Protein AF-A0A9P7C969-F1 (afdb_monomer)

Radius of gyration: 54.64 Å; Cα contacts (8 Å, |Δi|>4): 592; chains: 1; bounding box: 110×93×182 Å

Foldseek 3Di:
DDDPVVVVVVPPQDPVRVVVVVVVVVVVVPDDDDPVPDDDDDDDDDDDDDDDDDDDDPPPPPDDDDDDDDDDDDPVVVVVVVVVVVVVVVCVVVVVVVVVVVVVVVVVVVVVVVVVVVVVVVVVVVVVVVVVVVVCVVPPDDPVVVVVVVVVVVVVVVVVVVCVLVVCLVVLCCQLVDPDPPSVPPPVLVVSLVSLVVSLVVLVVPVVDPCSVVSNVSSVVSNLSSLVSLLVVLLVVLVVLLVVLVVVVVPPPDDLVRSVVSLLVSLLVCLQVQQVSLVSLVVCCVPDVSSVVSNVSSVCSNLVSCCVSVLVSLLVVLVPDPDDLLVSLVVNVVVLVVVLVSVVVSVVSRYVPPCVVVSVVSSVVSCVSVVVSSVVVLVVDDDPVSVVSNVVVVVVVVVVVVVVPPVCVVVVVQPPQPPPPDPVQVVLVVVLVVLLVVLQLLLQLLLLLLVDFLVVLVCCLPPNDPLSVLLSVLSNVLCLLVQLLNQLSVVSNVVSLVVNLVSQCSYDHPDPVSVVVSVVSCCPRNHDPSNVVSNVVSSPSSSVCSVVSVVSSVVCVVPSVVVSVVVCVVVNRPDTDDADLVNVLVVLVVLLVVPDDPDGDDVQVSLLSSLVSCLQVDFPLVLLPPDDDAAEDEQQDQQAPVNLVVCVVVVDFKHWYFHPDDQAGEPVRTPAIDGSVPDDPVVNGDHGNNPDDGDDEAEEERGDGSVVVVVVVVVVPDDKHKYWYFYDPVRLVVVVVVVVVLVVVCVDPVVVVCVVVVHDDPSPVPPPPDDDDDPPDRPHSHRTSDMDIPVSSVCSSRDDD

Mean predicted aligned error: 23.14 Å

Structure (mmCIF, N/CA/C/O backbone):
data_AF-A0A9P7C969-F1
#
_entry.id   AF-A0A9P7C969-F1
#
loop_
_atom_site.group_PDB
_atom_site.id
_atom_site.type_symbol
_atom_site.label_atom_id
_atom_site.label_alt_id
_atom_site.label_comp_id
_atom_site.label_asym_id
_atom_site.label_entity_id
_atom_site.label_seq_id
_atom_site.pdbx_PDB_ins_code
_atom_site.Cartn_x
_atom_site.Cartn_y
_atom_site.Cartn_z
_atom_site.occupancy
_atom_site.B_iso_or_equiv
_atom_site.auth_seq_id
_atom_site.auth_comp_id
_atom_site.auth_asym_id
_atom_site.auth_atom_id
_atom_site.pdbx_PDB_model_num
ATOM 1 N N . MET A 1 1 ? 0.424 39.456 -18.137 1.00 36.12 1 MET A N 1
ATOM 2 C CA . MET A 1 1 ? 0.380 40.571 -19.106 1.00 36.12 1 MET A CA 1
ATOM 3 C C . MET A 1 1 ? 1.419 41.591 -18.677 1.00 36.12 1 MET A C 1
ATOM 5 O O . MET A 1 1 ? 1.227 42.210 -17.641 1.00 36.12 1 MET A O 1
ATOM 9 N N . LEU A 1 2 ? 2.540 41.692 -19.393 1.00 36.59 2 LEU A N 1
ATOM 10 C CA . LEU A 1 2 ? 3.481 42.807 -19.233 1.00 36.59 2 LEU A CA 1
ATOM 11 C C . LEU A 1 2 ? 2.966 43.981 -20.075 1.00 36.59 2 LEU A C 1
ATOM 13 O O . LEU A 1 2 ? 2.559 43.767 -21.216 1.00 36.59 2 LEU A O 1
ATOM 17 N N . SER A 1 3 ? 2.918 45.184 -19.498 1.00 52.22 3 SER A N 1
ATOM 18 C CA . SER A 1 3 ? 2.480 46.397 -20.196 1.00 52.22 3 SER A CA 1
ATOM 19 C C . SER A 1 3 ? 3.520 46.824 -21.234 1.00 52.22 3 SER A C 1
ATOM 21 O O . SER A 1 3 ? 4.723 46.662 -21.018 1.00 52.22 3 SER A O 1
ATOM 23 N N . LEU A 1 4 ? 3.042 47.373 -22.355 1.00 46.53 4 LEU A N 1
ATOM 24 C CA . LEU A 1 4 ? 3.849 47.810 -23.501 1.00 46.53 4 LEU A CA 1
ATOM 25 C C . LEU A 1 4 ? 4.953 48.804 -23.092 1.00 46.53 4 LEU A C 1
ATOM 27 O O . LEU A 1 4 ? 6.074 48.722 -23.579 1.00 46.53 4 LEU A O 1
ATOM 31 N N . GLU A 1 5 ? 4.666 49.653 -22.103 1.00 55.84 5 GLU A N 1
ATOM 32 C CA . GLU A 1 5 ? 5.612 50.628 -21.542 1.00 55.84 5 GLU A CA 1
ATOM 33 C C . GLU A 1 5 ? 6.838 49.956 -20.902 1.00 55.84 5 GLU A C 1
ATOM 35 O O . GLU A 1 5 ? 7.964 50.407 -21.089 1.00 55.84 5 GLU A O 1
ATOM 40 N N . SER A 1 6 ? 6.654 48.811 -20.227 1.00 48.28 6 SER A N 1
ATOM 41 C CA . SER A 1 6 ? 7.769 48.054 -19.625 1.00 48.28 6 SER A CA 1
ATOM 42 C C . SER A 1 6 ? 8.669 47.368 -20.661 1.00 48.28 6 SER A C 1
ATOM 44 O O . SER A 1 6 ? 9.800 46.980 -20.354 1.00 48.28 6 SER A O 1
ATOM 46 N N . TRP A 1 7 ? 8.159 47.192 -21.882 1.00 54.41 7 TRP A N 1
ATOM 47 C CA . TRP A 1 7 ? 8.891 46.612 -23.001 1.00 54.41 7 TRP A CA 1
ATOM 48 C C . TRP A 1 7 ? 9.677 47.685 -23.761 1.00 54.41 7 TRP A C 1
ATOM 50 O O . TRP A 1 7 ? 10.832 47.452 -24.113 1.00 54.41 7 TRP A O 1
ATOM 60 N N . GLU A 1 8 ? 9.112 48.883 -23.928 1.00 49.88 8 GLU A N 1
ATOM 61 C CA . GLU A 1 8 ? 9.795 50.030 -24.545 1.00 49.88 8 GLU A CA 1
ATOM 62 C C . GLU A 1 8 ? 10.955 50.568 -23.689 1.00 49.88 8 GLU A C 1
ATOM 64 O O . GLU A 1 8 ? 12.009 50.910 -24.225 1.00 49.88 8 GLU A O 1
ATOM 69 N N . GLU A 1 9 ? 10.837 50.553 -22.357 1.00 58.47 9 GLU A N 1
ATOM 70 C CA . GLU A 1 9 ? 11.935 50.973 -21.467 1.00 58.47 9 GLU A CA 1
ATOM 71 C C . GLU A 1 9 ? 13.149 50.030 -21.519 1.00 58.47 9 GLU A C 1
ATOM 73 O O . GLU A 1 9 ? 14.293 50.462 -21.381 1.00 58.47 9 GLU A O 1
ATOM 78 N N . LYS A 1 10 ? 12.921 48.730 -21.748 1.00 55.12 10 LYS A N 1
ATOM 79 C CA . LYS A 1 10 ? 13.984 47.708 -21.786 1.00 55.12 10 LYS A CA 1
ATOM 80 C C . LYS A 1 10 ? 14.621 47.516 -23.162 1.00 55.12 10 LYS A C 1
ATOM 82 O O . LYS A 1 10 ? 15.604 46.786 -23.265 1.00 55.12 10 LYS A O 1
ATOM 87 N N . THR A 1 11 ? 14.064 48.125 -24.206 1.00 50.41 11 THR A N 1
ATOM 88 C CA . THR A 1 11 ? 14.495 47.943 -25.603 1.00 50.41 11 THR A CA 1
ATOM 89 C C . THR A 1 11 ? 15.288 49.128 -26.152 1.00 50.41 11 THR A C 1
ATOM 91 O O . THR A 1 11 ? 15.752 49.074 -27.292 1.00 50.41 11 THR A O 1
ATOM 94 N N . GLN A 1 12 ? 15.522 50.178 -25.355 1.00 58.41 12 GLN A N 1
ATOM 95 C CA . GLN A 1 12 ? 16.430 51.249 -25.754 1.00 58.41 12 GLN A CA 1
ATOM 96 C C . GLN A 1 12 ? 17.875 50.736 -25.792 1.00 58.41 12 GLN A C 1
ATOM 98 O O . GLN A 1 12 ? 18.517 50.537 -24.763 1.00 58.41 12 GLN A O 1
ATOM 103 N N . LEU A 1 13 ? 18.373 50.512 -27.012 1.00 59.62 13 LEU A N 1
ATOM 104 C CA . LEU A 1 13 ? 19.760 50.138 -27.292 1.00 59.62 13 LEU A CA 1
ATOM 105 C C . LEU A 1 13 ? 20.712 51.141 -26.632 1.00 59.62 13 LEU A C 1
ATOM 107 O O . LEU A 1 13 ? 20.540 52.357 -26.787 1.00 59.62 13 LEU A O 1
ATOM 111 N N . SER A 1 14 ? 21.714 50.627 -25.915 1.00 67.25 14 SER A N 1
ATOM 112 C CA . SER A 1 14 ? 22.734 51.470 -25.290 1.00 67.25 14 SER A CA 1
ATOM 113 C C . SER A 1 14 ? 23.535 52.216 -26.358 1.00 67.25 14 SER A C 1
ATOM 115 O O . SER A 1 14 ? 23.620 51.772 -27.505 1.00 67.25 14 SER A O 1
ATOM 117 N N . ASP A 1 15 ? 24.151 53.342 -26.004 1.00 66.50 15 ASP A N 1
ATOM 118 C CA . ASP A 1 15 ? 24.900 54.143 -26.980 1.00 66.50 15 ASP A CA 1
ATOM 119 C C . ASP A 1 15 ? 26.040 53.346 -27.633 1.00 66.50 15 ASP A C 1
ATOM 121 O O . ASP A 1 15 ? 26.292 53.501 -28.820 1.00 66.50 15 ASP A O 1
ATOM 125 N N . VAL A 1 16 ? 26.627 52.379 -26.917 1.00 69.31 16 VAL A N 1
ATOM 126 C CA . VAL A 1 16 ? 27.631 51.440 -27.455 1.00 69.31 16 VAL A CA 1
ATOM 127 C C . VAL A 1 16 ? 27.028 50.484 -28.494 1.00 69.31 16 VAL A C 1
ATOM 129 O O . VAL A 1 16 ? 27.675 50.140 -29.484 1.00 69.31 16 VAL A O 1
ATOM 132 N N . GLN A 1 17 ? 25.777 50.062 -28.300 1.00 65.62 17 GLN A N 1
ATOM 133 C CA . GLN A 1 17 ? 25.055 49.206 -29.246 1.00 65.62 17 GLN A CA 1
ATOM 134 C C . GLN A 1 17 ? 24.602 49.982 -30.486 1.00 65.62 17 GLN A C 1
ATOM 136 O O . GLN A 1 17 ? 24.635 49.456 -31.594 1.00 65.62 17 GLN A O 1
ATOM 141 N N . LYS A 1 18 ? 24.231 51.255 -30.328 1.00 71.31 18 LYS A N 1
ATOM 142 C CA . LYS A 1 18 ? 23.956 52.143 -31.467 1.00 71.31 18 LYS A CA 1
ATOM 143 C C . LYS A 1 18 ? 25.227 52.444 -32.258 1.00 71.31 18 LYS A C 1
ATOM 145 O O . LYS A 1 18 ? 25.177 52.421 -33.483 1.00 71.31 18 LYS A O 1
ATOM 150 N N . GLN A 1 19 ? 26.353 52.652 -31.571 1.00 65.12 19 GLN A N 1
ATOM 151 C CA . GLN A 1 19 ? 27.663 52.848 -32.195 1.00 65.12 19 GLN A CA 1
ATOM 152 C C . GLN A 1 19 ? 28.057 51.629 -33.036 1.00 65.12 19 GLN A C 1
ATOM 154 O O . GLN A 1 19 ? 28.371 51.774 -34.205 1.00 65.12 19 GLN A O 1
ATOM 159 N N . THR A 1 20 ? 27.920 50.419 -32.489 1.00 67.50 20 THR A N 1
ATOM 160 C CA . THR A 1 20 ? 28.257 49.176 -33.207 1.00 67.50 20 THR A CA 1
ATOM 161 C C . THR A 1 20 ? 27.339 48.889 -34.393 1.00 67.50 20 THR A C 1
ATOM 163 O O . THR A 1 20 ? 27.793 48.327 -35.385 1.00 67.50 20 THR A O 1
ATOM 166 N N . VAL A 1 21 ? 26.068 49.297 -34.336 1.00 68.50 21 VAL A N 1
ATOM 167 C CA . VAL A 1 21 ? 25.176 49.254 -35.508 1.00 68.50 21 VAL A CA 1
ATOM 168 C C . VAL A 1 21 ? 25.632 50.251 -36.576 1.00 68.50 21 VAL A C 1
ATOM 170 O O . VAL A 1 21 ? 25.607 49.916 -37.757 1.00 68.50 21 VAL A O 1
ATOM 173 N N . HIS A 1 22 ? 26.098 51.434 -36.175 1.00 70.12 22 HIS A N 1
ATOM 174 C CA . HIS A 1 22 ? 26.647 52.432 -37.093 1.00 70.12 22 HIS A CA 1
ATOM 175 C C . HIS A 1 22 ? 27.972 51.966 -37.723 1.00 70.12 22 HIS A C 1
ATOM 177 O O . HIS A 1 22 ? 28.145 52.105 -38.931 1.00 70.12 22 HIS A O 1
ATOM 183 N N . ASP A 1 23 ? 28.844 51.330 -36.938 1.00 71.12 23 ASP A N 1
ATOM 184 C CA . ASP A 1 23 ? 30.117 50.755 -37.392 1.00 71.12 23 ASP A CA 1
ATOM 185 C C . ASP A 1 23 ? 29.885 49.570 -38.349 1.00 71.12 23 ASP A C 1
ATOM 187 O O . ASP A 1 23 ? 30.586 49.414 -39.348 1.00 71.12 23 ASP A O 1
ATOM 191 N N . LEU A 1 24 ? 28.861 48.745 -38.092 1.00 56.19 24 LEU A N 1
ATOM 192 C CA . LEU A 1 24 ? 28.433 47.678 -39.005 1.00 56.19 24 LEU A CA 1
ATOM 193 C C . LEU A 1 24 ? 27.833 48.236 -40.296 1.00 56.19 24 LEU A C 1
ATOM 195 O O . LEU A 1 24 ? 28.073 47.689 -41.369 1.00 56.19 24 LEU A O 1
ATOM 199 N N . GLN A 1 25 ? 27.067 49.322 -40.210 1.00 63.69 25 GLN A N 1
ATOM 200 C CA . GLN A 1 25 ? 26.484 49.979 -41.376 1.00 63.69 25 GLN A CA 1
ATOM 201 C C . GLN A 1 25 ? 27.563 50.625 -42.259 1.00 63.69 25 GLN A C 1
ATOM 203 O O . GLN A 1 25 ? 27.467 50.551 -43.484 1.00 63.69 25 GLN A O 1
ATOM 208 N N . GLU A 1 26 ? 28.606 51.195 -41.653 1.00 65.12 26 GLU A N 1
ATOM 209 C CA . GLU A 1 26 ? 29.778 51.736 -42.348 1.00 65.12 26 GLU A CA 1
ATOM 210 C C . GLU A 1 26 ? 30.622 50.611 -42.976 1.00 65.12 26 GLU A C 1
ATOM 212 O O . GLU A 1 26 ? 30.954 50.677 -44.158 1.00 65.12 26 GLU A O 1
ATOM 217 N N . ALA A 1 27 ? 30.839 49.501 -42.260 1.00 58.94 27 ALA A N 1
ATOM 218 C CA . ALA A 1 27 ? 31.535 48.325 -42.790 1.00 58.94 27 ALA A CA 1
ATOM 219 C C . ALA A 1 27 ? 30.779 47.627 -43.939 1.00 58.94 27 ALA A C 1
ATOM 221 O O . ALA A 1 27 ? 31.400 47.068 -44.845 1.00 58.94 27 ALA A O 1
ATOM 222 N N . CYS A 1 28 ? 29.443 47.662 -43.937 1.00 48.22 28 CYS A N 1
ATOM 223 C CA . CYS A 1 28 ? 28.626 47.124 -45.027 1.00 48.22 28 CYS A CA 1
ATOM 224 C C . CYS A 1 28 ? 28.611 48.017 -46.277 1.00 48.22 28 CYS A C 1
ATOM 226 O O . CYS A 1 28 ? 28.332 47.512 -47.365 1.00 48.22 28 CYS A O 1
ATOM 228 N N . MET A 1 29 ? 28.911 49.314 -46.149 1.00 52.62 29 MET A N 1
ATOM 229 C CA . MET A 1 29 ? 29.023 50.230 -47.292 1.00 52.62 29 MET A CA 1
ATOM 230 C C . MET A 1 29 ? 30.332 50.043 -48.078 1.00 52.62 29 MET A C 1
ATOM 232 O O . MET A 1 29 ? 30.381 50.410 -49.250 1.00 52.62 29 MET A O 1
ATOM 236 N N . ASP A 1 30 ? 31.351 49.426 -47.469 1.00 52.41 30 ASP A N 1
ATOM 237 C CA . ASP A 1 30 ? 32.706 49.283 -48.021 1.00 52.41 30 ASP A CA 1
ATOM 238 C C . ASP A 1 30 ? 33.035 47.885 -48.587 1.00 52.41 30 ASP A C 1
ATOM 240 O O . ASP A 1 30 ? 34.200 47.581 -48.851 1.00 52.41 30 ASP A O 1
ATOM 244 N N . LEU A 1 31 ? 32.049 47.010 -48.838 1.00 48.97 31 LEU A N 1
ATOM 245 C CA . LEU A 1 31 ? 32.339 45.755 -49.547 1.00 48.97 31 LEU A CA 1
ATOM 246 C C . LEU A 1 31 ? 32.585 46.008 -51.051 1.00 48.97 31 LEU A C 1
ATOM 248 O O . LEU A 1 31 ? 31.659 46.410 -51.762 1.00 48.97 31 LEU A O 1
ATOM 252 N N . PRO A 1 32 ? 33.778 45.696 -51.597 1.00 51.59 32 PRO A N 1
ATOM 253 C CA . PRO A 1 32 ? 33.973 45.680 -53.037 1.00 51.59 32 PRO A CA 1
ATOM 254 C C . PRO A 1 32 ? 33.243 44.470 -53.634 1.00 51.59 32 PRO A C 1
ATOM 256 O O . PRO A 1 32 ? 33.369 43.340 -53.157 1.00 51.59 32 PRO A O 1
ATOM 259 N N . LEU A 1 33 ? 32.477 44.705 -54.701 1.00 47.31 33 LEU A N 1
ATOM 260 C CA . LEU A 1 33 ? 31.826 43.647 -55.475 1.00 47.31 33 LEU A CA 1
ATOM 261 C C . LEU A 1 33 ? 32.861 42.636 -56.019 1.00 47.31 33 LEU A C 1
ATOM 263 O O . LEU A 1 33 ? 33.987 43.029 -56.343 1.00 47.31 33 LEU A O 1
ATOM 267 N N . PRO A 1 34 ? 32.490 41.349 -56.182 1.00 41.59 34 PRO A N 1
ATOM 268 C CA . PRO A 1 34 ? 33.364 40.328 -56.752 1.00 41.59 34 PRO A CA 1
ATOM 269 C C . PRO A 1 34 ? 33.887 40.727 -58.138 1.00 41.59 34 PRO A C 1
ATOM 271 O O . PRO A 1 34 ? 33.154 41.243 -58.984 1.00 41.59 34 PRO A O 1
ATOM 274 N N . SER A 1 35 ? 35.158 40.432 -58.401 1.00 43.03 35 SER A N 1
ATOM 275 C CA . SER A 1 35 ? 35.906 40.822 -59.605 1.00 43.03 35 SER A CA 1
ATOM 276 C C . SER A 1 35 ? 35.397 40.230 -60.932 1.00 43.03 35 SER A C 1
ATOM 278 O O . SER A 1 35 ? 35.944 40.551 -61.985 1.00 43.03 35 SER A O 1
ATOM 280 N N . SER A 1 36 ? 34.330 39.424 -60.927 1.00 41.00 36 SER A N 1
ATOM 281 C CA . SER A 1 36 ? 33.650 38.938 -62.136 1.00 41.00 36 SER A CA 1
ATOM 282 C C . SER A 1 36 ? 32.649 39.935 -62.736 1.00 41.00 36 SER A C 1
ATOM 284 O O . SER A 1 36 ? 32.161 39.706 -63.839 1.00 41.00 36 SER A O 1
ATOM 286 N N . TRP A 1 37 ? 32.360 41.055 -62.060 1.00 39.19 37 TRP A N 1
ATOM 287 C CA . TRP A 1 37 ? 31.350 42.032 -62.499 1.00 39.19 37 TRP A CA 1
ATOM 288 C C . TRP A 1 37 ? 31.899 43.194 -63.359 1.00 39.19 37 TRP A C 1
ATOM 290 O O . TRP A 1 37 ? 31.162 44.118 -63.700 1.00 39.19 37 TRP A O 1
ATOM 300 N N . TYR A 1 38 ? 33.189 43.176 -63.723 1.00 46.34 38 TYR A N 1
ATOM 301 C CA . TYR A 1 38 ? 33.876 44.295 -64.394 1.00 46.34 38 TYR A CA 1
ATOM 302 C C . TYR A 1 38 ? 34.430 43.968 -65.796 1.00 46.34 38 TYR A C 1
ATOM 304 O O . TYR A 1 38 ? 35.603 44.191 -66.054 1.00 46.34 38 TYR A O 1
ATOM 312 N N . VAL A 1 39 ? 33.591 43.505 -66.732 1.00 35.41 39 VAL A N 1
ATOM 313 C CA . VAL A 1 39 ? 33.797 43.573 -68.206 1.00 35.41 39 VAL A CA 1
ATOM 314 C C . VAL A 1 39 ? 32.396 43.408 -68.841 1.00 35.41 39 VAL A C 1
ATOM 316 O O . VAL A 1 39 ? 31.754 42.412 -68.560 1.00 35.41 39 VAL A O 1
ATOM 319 N N . ASN A 1 40 ? 31.765 44.257 -69.660 1.00 34.00 40 ASN A N 1
ATOM 320 C CA . ASN A 1 40 ? 32.095 45.464 -70.411 1.00 34.00 40 ASN A CA 1
ATOM 321 C C . ASN A 1 40 ? 30.812 46.317 -70.565 1.00 34.00 40 ASN A C 1
ATOM 323 O O . ASN A 1 40 ? 29.701 45.798 -70.651 1.00 34.00 40 ASN A O 1
ATOM 327 N N . LYS A 1 41 ? 30.999 47.637 -70.655 1.00 33.41 41 LYS A N 1
ATOM 328 C CA . LYS A 1 41 ? 29.995 48.673 -70.948 1.00 33.41 41 LYS A CA 1
ATOM 329 C C . LYS A 1 41 ? 29.069 48.313 -72.122 1.00 33.41 41 LYS A C 1
ATOM 331 O O . LYS A 1 41 ? 29.542 48.183 -73.248 1.00 33.41 41 LYS A O 1
ATOM 336 N N . TRP A 1 42 ? 27.755 48.325 -71.892 1.00 30.19 42 TRP A N 1
ATOM 337 C CA . TRP A 1 42 ? 26.783 48.597 -72.953 1.00 30.19 42 TRP A CA 1
ATOM 338 C C . TRP A 1 42 ? 26.760 50.106 -73.205 1.00 30.19 42 TRP A C 1
ATOM 340 O O . TRP A 1 42 ? 26.411 50.906 -72.336 1.00 30.19 42 TRP A O 1
ATOM 350 N N . THR A 1 43 ? 27.183 50.501 -74.399 1.00 29.88 43 THR A N 1
ATOM 351 C CA . THR A 1 43 ? 26.967 51.834 -74.949 1.00 29.88 43 THR A CA 1
ATOM 352 C C . THR A 1 43 ? 25.474 52.036 -75.189 1.00 29.88 43 THR A C 1
ATOM 354 O O . THR A 1 43 ? 24.850 51.307 -75.955 1.00 29.88 43 THR A O 1
ATOM 357 N N . HIS A 1 44 ? 24.892 53.044 -74.541 1.00 30.30 44 HIS A N 1
ATOM 358 C CA . HIS A 1 44 ? 23.543 53.503 -74.844 1.00 30.30 44 HIS A CA 1
ATOM 359 C C . HIS A 1 44 ? 23.438 53.950 -76.310 1.00 30.30 44 HIS A C 1
ATOM 361 O O . HIS A 1 44 ? 24.202 54.790 -76.783 1.00 30.30 44 HIS A O 1
ATOM 367 N N . SER A 1 45 ? 22.429 53.446 -77.011 1.00 28.83 45 SER A N 1
ATOM 368 C CA . SER A 1 45 ? 21.727 54.180 -78.064 1.00 28.83 45 SER A CA 1
ATOM 369 C C . SER A 1 45 ? 20.233 53.893 -77.889 1.00 28.83 45 SER A C 1
ATOM 371 O O . SER A 1 45 ? 19.861 52.726 -77.766 1.00 28.83 45 SER A O 1
ATOM 373 N N . PRO A 1 46 ? 19.372 54.919 -77.780 1.00 37.16 46 PRO A N 1
ATOM 374 C CA . PRO A 1 46 ? 17.966 54.731 -77.458 1.00 37.16 46 PRO A CA 1
ATOM 375 C C . PRO A 1 46 ? 17.205 54.309 -78.716 1.00 37.16 46 PRO A C 1
ATOM 377 O O . PRO A 1 46 ? 17.237 55.015 -79.722 1.00 37.16 46 PRO A O 1
ATOM 380 N N . ILE A 1 47 ? 16.480 53.191 -78.666 1.00 29.73 47 ILE A N 1
ATOM 381 C CA . ILE A 1 47 ? 15.473 52.881 -79.684 1.00 29.73 47 ILE A CA 1
ATOM 382 C C . ILE A 1 47 ? 14.100 53.158 -79.081 1.00 29.73 47 ILE A C 1
ATOM 384 O O . ILE A 1 47 ? 13.614 52.450 -78.203 1.00 29.73 47 ILE A O 1
ATOM 388 N N . HIS A 1 48 ? 13.507 54.242 -79.570 1.00 32.03 48 HIS A N 1
ATOM 389 C CA . HIS A 1 48 ? 12.110 54.601 -79.398 1.00 32.03 48 HIS A CA 1
ATOM 390 C C . HIS A 1 48 ? 11.182 53.485 -79.900 1.00 32.03 48 HIS A C 1
ATOM 392 O O . HIS A 1 48 ? 11.303 53.027 -81.035 1.00 32.03 48 HIS A O 1
ATOM 398 N N . THR A 1 49 ? 10.182 53.128 -79.098 1.00 30.16 49 THR A N 1
ATOM 399 C CA . THR A 1 49 ? 8.960 52.458 -79.556 1.00 30.16 49 THR A CA 1
ATOM 400 C C . THR A 1 49 ? 7.938 53.514 -80.014 1.00 30.16 49 THR A C 1
ATOM 402 O O . THR A 1 49 ? 7.646 54.439 -79.253 1.00 30.16 49 THR A O 1
ATOM 405 N N . PRO A 1 50 ? 7.369 53.438 -81.235 1.00 31.09 50 PRO A N 1
ATOM 406 C CA . PRO A 1 50 ? 6.196 54.233 -81.592 1.00 31.09 50 PRO A CA 1
ATOM 407 C C . PRO A 1 50 ? 4.898 53.549 -81.103 1.00 31.09 50 PRO A C 1
ATOM 409 O O . PRO A 1 50 ? 4.868 52.327 -80.939 1.00 31.09 50 PRO A O 1
ATOM 412 N N . PRO A 1 51 ? 3.817 54.312 -80.846 1.00 34.56 51 PRO A N 1
ATOM 413 C CA . PRO A 1 51 ? 2.635 53.821 -80.141 1.00 34.56 51 PRO A CA 1
ATOM 414 C C . PRO A 1 51 ? 1.658 53.069 -81.057 1.00 34.56 51 PRO A C 1
ATOM 416 O O . PRO A 1 51 ? 1.474 53.425 -82.222 1.00 34.56 51 PRO A O 1
ATOM 419 N N . LEU A 1 52 ? 0.944 52.088 -80.493 1.00 32.72 52 LEU A N 1
ATOM 420 C CA . LEU A 1 52 ? -0.243 51.490 -81.111 1.00 32.72 52 LEU A CA 1
ATOM 421 C C . LEU A 1 52 ? -1.345 52.549 -81.301 1.00 32.72 52 LEU A C 1
ATOM 423 O O . LEU A 1 52 ? -1.837 53.125 -80.328 1.00 32.72 52 LEU A O 1
ATOM 427 N N . LYS A 1 53 ? -1.819 52.724 -82.541 1.00 32.56 53 LYS A N 1
ATOM 428 C CA . LYS A 1 53 ? -3.136 53.310 -82.835 1.00 32.56 53 LYS A CA 1
ATOM 429 C C . LYS A 1 53 ? -4.055 52.270 -83.488 1.00 32.56 53 LYS A C 1
ATOM 431 O O . LYS A 1 53 ? -3.810 51.806 -84.590 1.00 32.56 53 LYS A O 1
ATOM 436 N N . ARG A 1 54 ? -5.092 51.944 -82.713 1.00 38.75 54 ARG A N 1
ATOM 437 C CA . ARG A 1 54 ? -6.461 51.471 -82.993 1.00 38.75 54 ARG A CA 1
ATOM 438 C C . ARG A 1 54 ? -6.910 51.078 -84.419 1.00 38.75 54 ARG A C 1
ATOM 440 O O . ARG A 1 54 ? -6.817 51.868 -85.346 1.00 38.75 54 ARG A O 1
ATOM 447 N N . ASN A 1 55 ? -7.708 49.998 -84.393 1.00 36.12 55 ASN A N 1
ATOM 448 C CA . ASN A 1 55 ? -8.935 49.698 -85.153 1.00 36.12 55 ASN A CA 1
ATOM 449 C C . ASN A 1 55 ? -8.814 49.312 -86.637 1.00 36.12 55 ASN A C 1
ATOM 451 O O . ASN A 1 55 ? -8.886 50.184 -87.491 1.00 36.12 55 ASN A O 1
ATOM 455 N N . LEU A 1 56 ? -8.885 48.010 -86.936 1.00 33.25 56 LEU A N 1
ATOM 456 C CA . LEU A 1 56 ? -9.662 47.522 -88.083 1.00 33.25 56 LEU A CA 1
ATOM 457 C C . LEU A 1 56 ? -10.385 46.216 -87.713 1.00 33.25 56 LEU A C 1
ATOM 459 O O . LEU A 1 56 ? -9.831 45.350 -87.040 1.00 33.25 56 LEU A O 1
ATOM 463 N N . SER A 1 57 ? -11.662 46.155 -88.090 1.00 34.97 57 SER A N 1
ATOM 464 C CA . SER A 1 57 ? -12.614 45.079 -87.809 1.00 34.97 57 SER A CA 1
ATOM 465 C C . SER A 1 57 ? -12.311 43.840 -88.654 1.00 34.97 57 SER A C 1
ATOM 467 O O . SER A 1 57 ? -11.977 43.947 -89.829 1.00 34.97 57 SER A O 1
ATOM 469 N N . THR A 1 58 ? -12.502 42.658 -88.074 1.00 40.06 58 THR A N 1
ATOM 470 C CA . THR A 1 58 ? -12.360 41.332 -88.702 1.00 40.06 58 THR A CA 1
ATOM 471 C C . THR A 1 58 ? -13.415 41.017 -89.775 1.00 40.06 58 THR A C 1
ATOM 473 O O . THR A 1 58 ? -13.402 39.924 -90.334 1.00 40.06 58 THR A O 1
ATOM 476 N N . ALA A 1 59 ? -14.315 41.954 -90.088 1.00 39.09 59 ALA A N 1
ATOM 477 C CA . ALA A 1 59 ? -15.404 41.764 -91.048 1.00 39.09 59 ALA A CA 1
ATOM 478 C C . ALA A 1 59 ? -15.044 42.095 -92.513 1.00 39.09 59 ALA A C 1
ATOM 480 O O . ALA A 1 59 ? -15.738 41.621 -93.407 1.00 39.09 59 ALA A O 1
ATOM 481 N N . ASP A 1 60 ? -13.956 42.830 -92.781 1.00 38.25 60 ASP A N 1
ATOM 482 C CA . ASP A 1 60 ? -13.619 43.278 -94.148 1.00 38.25 60 ASP A CA 1
ATOM 483 C C . ASP A 1 60 ? -12.701 42.308 -94.925 1.00 38.25 60 ASP A C 1
ATOM 485 O O . ASP A 1 60 ? -12.515 42.459 -96.129 1.00 38.25 60 ASP A O 1
ATOM 489 N N . LEU A 1 61 ? -12.151 41.273 -94.274 1.00 41.69 61 LEU A N 1
ATOM 490 C CA . LEU A 1 61 ? -11.192 40.333 -94.889 1.00 41.69 61 LEU A CA 1
ATOM 491 C C . LEU A 1 61 ? -11.827 39.038 -95.435 1.00 41.69 61 LEU A C 1
ATOM 493 O O . LEU A 1 61 ? -11.125 38.187 -95.976 1.00 41.69 61 LEU A O 1
ATOM 497 N N . LEU A 1 62 ? -13.150 38.878 -95.316 1.00 40.19 62 LEU A N 1
ATOM 498 C CA . LEU A 1 62 ? -13.912 37.738 -95.846 1.00 40.19 62 LEU A CA 1
ATOM 499 C C . LEU A 1 62 ? -14.762 38.168 -97.051 1.00 40.19 62 LEU A C 1
ATOM 501 O O . LEU A 1 62 ? -15.984 38.057 -97.048 1.00 40.19 62 LEU A O 1
ATOM 505 N N . SER A 1 63 ? -14.108 38.648 -98.105 1.00 34.16 63 SER A N 1
ATOM 506 C CA . SER A 1 63 ? -14.704 38.701 -99.442 1.00 34.16 63 SER A CA 1
ATOM 507 C C . SER A 1 63 ? -13.757 38.027 -100.433 1.00 34.16 63 SER A C 1
ATOM 509 O O . SER A 1 63 ? -12.787 38.597 -100.913 1.00 34.16 63 SER A O 1
ATOM 511 N N . SER A 1 64 ? -14.023 36.747 -100.692 1.00 35.25 64 SER A N 1
ATOM 512 C CA . SER A 1 64 ? -13.451 36.026 -101.829 1.00 35.25 64 SER A CA 1
ATOM 513 C C . SER A 1 64 ? -14.023 36.623 -103.117 1.00 35.25 64 SER A C 1
ATOM 515 O O . SER A 1 64 ? -15.251 36.677 -103.243 1.00 35.25 64 SER A O 1
ATOM 517 N N . PRO A 1 65 ? -13.203 36.999 -104.113 1.00 36.06 65 PRO A N 1
ATOM 518 C CA . PRO A 1 65 ? -13.678 37.027 -105.481 1.00 36.06 65 PRO A CA 1
ATOM 519 C C . PRO A 1 65 ? -13.828 35.571 -105.926 1.00 36.06 65 PRO A C 1
ATOM 521 O O . PRO A 1 65 ? -12.873 34.792 -105.930 1.00 36.06 65 PRO A O 1
ATOM 524 N N . GLN A 1 66 ? -15.059 35.181 -106.241 1.00 34.72 66 GLN A N 1
ATOM 525 C CA . GLN A 1 66 ? -15.342 33.940 -106.952 1.00 34.72 66 GLN A CA 1
ATOM 526 C C . GLN A 1 66 ? -14.612 33.937 -108.307 1.00 34.72 66 GLN A C 1
ATOM 528 O O . GLN A 1 66 ? -14.502 34.991 -108.934 1.00 34.72 66 GLN A O 1
ATOM 533 N N . PRO A 1 67 ? -14.173 32.770 -108.812 1.00 37.56 67 PRO A N 1
ATOM 534 C CA . PRO A 1 67 ? -13.581 32.679 -110.137 1.00 37.56 67 PRO A CA 1
ATOM 535 C C . PRO A 1 67 ? -14.678 32.891 -111.184 1.00 37.56 67 PRO A C 1
ATOM 537 O O . PRO A 1 67 ? -15.539 32.027 -111.381 1.00 37.56 67 PRO A O 1
ATOM 540 N N . THR A 1 68 ? -14.664 34.026 -111.878 1.00 39.53 68 THR A N 1
ATOM 541 C CA . THR A 1 68 ? -15.443 34.169 -113.108 1.00 39.53 68 THR A CA 1
ATOM 542 C C . THR A 1 68 ? -14.771 33.323 -114.182 1.00 39.53 68 THR A C 1
ATOM 544 O O . THR A 1 68 ? -13.721 33.671 -114.716 1.00 39.53 68 THR A O 1
ATOM 547 N N . LYS A 1 69 ? -15.382 32.162 -114.447 1.00 50.84 69 LYS A N 1
ATOM 548 C CA . LYS A 1 69 ? -15.322 31.473 -115.737 1.00 50.84 69 LYS A CA 1
ATOM 549 C C . LYS A 1 69 ? -15.472 32.521 -116.835 1.00 50.84 69 LYS A C 1
ATOM 551 O O . LYS A 1 69 ? -16.503 33.169 -116.828 1.00 50.84 69 LYS A O 1
ATOM 556 N N . ASP A 1 70 ? -14.491 32.646 -117.719 1.00 41.50 70 ASP A N 1
ATOM 557 C CA . ASP A 1 70 ? -14.683 32.912 -119.147 1.00 41.50 70 ASP A CA 1
ATOM 558 C C . ASP A 1 70 ? -13.348 32.655 -119.865 1.00 41.50 70 ASP A C 1
ATOM 560 O O . ASP A 1 70 ? -12.275 33.056 -119.417 1.00 41.50 70 ASP A O 1
ATOM 564 N N . THR A 1 71 ? -13.400 31.865 -120.933 1.00 43.00 71 THR A N 1
ATOM 565 C CA . THR A 1 71 ? -12.249 31.443 -121.737 1.00 43.00 71 THR A CA 1
ATOM 566 C C . THR A 1 71 ? -11.657 32.616 -122.522 1.00 43.00 71 THR A C 1
ATOM 568 O O . THR A 1 71 ? -12.374 33.380 -123.159 1.00 43.00 71 THR A O 1
ATOM 571 N N . ILE A 1 72 ? -10.328 32.739 -122.476 1.00 54.59 72 ILE A N 1
ATOM 572 C CA . ILE A 1 72 ? -9.530 33.767 -123.158 1.00 54.59 72 ILE A CA 1
ATOM 573 C C . ILE A 1 72 ? -9.539 33.500 -124.666 1.00 54.59 72 ILE A C 1
ATOM 575 O O . ILE A 1 72 ? -9.064 32.451 -125.097 1.00 54.59 72 ILE A O 1
ATOM 579 N N . GLU A 1 73 ? -10.003 34.457 -125.473 1.00 54.31 73 GLU A N 1
ATOM 580 C CA . GLU A 1 73 ? -10.000 34.319 -126.943 1.00 54.31 73 GLU A CA 1
ATOM 581 C C . GLU A 1 73 ? -9.361 35.507 -127.692 1.00 54.31 73 GLU A C 1
ATOM 583 O O . GLU A 1 73 ? -9.208 35.457 -128.910 1.00 54.31 73 GLU A O 1
ATOM 588 N N . THR A 1 74 ? -8.880 36.549 -126.996 1.00 61.75 74 THR A N 1
ATOM 589 C CA . THR A 1 74 ? -8.206 37.696 -127.650 1.00 61.75 74 THR A CA 1
ATOM 590 C C . THR A 1 74 ? -6.974 38.186 -126.885 1.00 61.75 74 THR A C 1
ATOM 592 O O . THR A 1 74 ? -6.977 38.235 -125.658 1.00 61.75 74 THR A O 1
ATOM 595 N N . LEU A 1 75 ? -5.923 38.616 -127.596 1.00 62.38 75 LEU A N 1
ATOM 596 C CA . LEU A 1 75 ? -4.661 39.094 -126.997 1.00 62.38 75 LEU A CA 1
ATOM 597 C C . LEU A 1 75 ? -4.872 40.257 -126.005 1.00 62.38 75 LEU A C 1
ATOM 599 O O . LEU A 1 75 ? -4.203 40.322 -124.981 1.00 62.38 75 LEU A O 1
ATOM 603 N N . GLN A 1 76 ? -5.848 41.134 -126.259 1.00 64.50 76 GLN A N 1
ATOM 604 C CA . GLN A 1 76 ? -6.224 42.205 -125.326 1.00 64.50 76 GLN A CA 1
ATOM 605 C C . GLN A 1 76 ? -6.802 41.670 -124.009 1.00 64.50 76 GLN A C 1
ATOM 607 O O . GLN A 1 76 ? -6.385 42.122 -122.953 1.00 64.50 76 GLN A O 1
ATOM 612 N N . SER A 1 77 ? -7.637 40.626 -124.048 1.00 57.94 77 SER A N 1
ATOM 613 C CA . SER A 1 77 ? -8.150 39.991 -122.822 1.00 57.94 77 SER A CA 1
ATOM 614 C C . SER A 1 77 ? -7.061 39.296 -121.990 1.00 57.94 77 SER A C 1
ATOM 616 O O . SER A 1 77 ? -7.187 39.206 -120.773 1.00 57.94 77 SER A O 1
ATOM 618 N N . PHE A 1 78 ? -5.960 38.855 -122.616 1.00 65.94 78 PHE A N 1
ATOM 619 C CA . PHE A 1 78 ? -4.791 38.340 -121.895 1.00 65.94 78 PHE A CA 1
ATOM 620 C C . PHE A 1 78 ? -4.006 39.461 -121.208 1.00 65.94 78 PHE A C 1
ATOM 622 O O . PHE A 1 78 ? -3.591 39.297 -120.065 1.00 65.94 78 PHE A O 1
ATOM 629 N N . HIS A 1 79 ? -3.825 40.604 -121.875 1.00 67.88 79 HIS A N 1
ATOM 630 C CA . HIS A 1 79 ? -3.155 41.757 -121.273 1.00 67.88 79 HIS A CA 1
ATOM 631 C C . HIS A 1 79 ? -3.961 42.363 -120.121 1.00 67.88 79 HIS A C 1
ATOM 633 O O . HIS A 1 79 ? -3.361 42.725 -119.114 1.00 67.88 79 HIS A O 1
ATOM 639 N N . ASP A 1 80 ? -5.291 42.390 -120.214 1.00 67.00 80 ASP A N 1
ATOM 640 C CA . ASP A 1 80 ? -6.148 42.863 -119.122 1.00 67.00 80 ASP A CA 1
ATOM 641 C C . ASP A 1 80 ? -6.122 41.901 -117.918 1.00 67.00 80 ASP A C 1
ATOM 643 O O . ASP A 1 80 ? -6.030 42.343 -116.775 1.00 67.00 80 ASP A O 1
ATOM 647 N N . TRP A 1 81 ? -6.111 40.582 -118.150 1.00 71.50 81 TRP A N 1
ATOM 648 C CA . TRP A 1 81 ? -5.936 39.589 -117.081 1.00 71.50 81 TRP A CA 1
ATOM 649 C C . TRP A 1 81 ? -4.539 39.650 -116.443 1.00 71.50 81 TRP A C 1
ATOM 651 O O . TRP A 1 81 ? -4.411 39.597 -115.221 1.00 71.50 81 TRP A O 1
ATOM 661 N N . PHE A 1 82 ? -3.490 39.803 -117.257 1.00 66.56 82 PHE A N 1
ATOM 662 C CA . PHE A 1 82 ? -2.114 39.923 -116.775 1.00 66.56 82 PHE A CA 1
ATOM 663 C C . PHE A 1 82 ? -1.907 41.211 -115.972 1.00 66.56 82 PHE A C 1
ATOM 665 O O . PHE A 1 82 ? -1.243 41.168 -114.944 1.00 66.56 82 PHE A O 1
ATOM 672 N N . ALA A 1 83 ? -2.530 42.322 -116.376 1.00 66.25 83 ALA A N 1
ATOM 673 C CA . ALA A 1 83 ? -2.489 43.580 -115.634 1.00 66.25 83 ALA A CA 1
ATOM 674 C C . ALA A 1 83 ? -3.166 43.466 -114.257 1.00 66.25 83 ALA A C 1
ATOM 676 O O . ALA A 1 83 ? -2.650 43.999 -113.278 1.00 66.25 83 ALA A O 1
ATOM 677 N N . VAL A 1 84 ? -4.281 42.729 -114.154 1.00 67.06 84 VAL A N 1
ATOM 678 C CA . VAL A 1 84 ? -4.921 42.428 -112.859 1.00 67.06 84 VAL A CA 1
ATOM 679 C C . VAL A 1 84 ? -4.015 41.550 -111.987 1.00 67.06 84 VAL A C 1
ATOM 681 O O . VAL A 1 84 ? -3.901 41.790 -110.788 1.00 67.06 84 VAL A O 1
ATOM 684 N N . LEU A 1 85 ? -3.311 40.583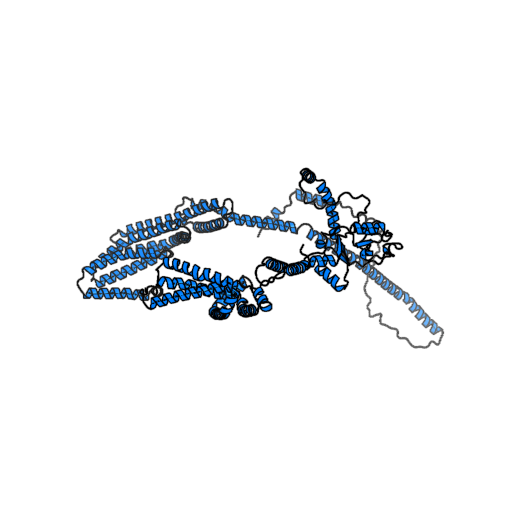 -112.580 1.00 60.25 85 LEU A N 1
ATOM 685 C CA . LEU A 1 85 ? -2.384 39.703 -111.862 1.00 60.25 85 LEU A CA 1
ATOM 686 C C . LEU A 1 85 ? -1.104 40.434 -111.411 1.00 60.25 85 LEU A C 1
ATOM 688 O O . LEU A 1 85 ? -0.616 40.188 -110.310 1.00 60.25 85 LEU A O 1
ATOM 692 N N . GLU A 1 86 ? -0.601 41.384 -112.203 1.00 61.44 86 GLU A N 1
ATOM 693 C CA . GLU A 1 86 ? 0.470 42.314 -111.807 1.00 61.44 86 GLU A CA 1
ATOM 694 C C . GLU A 1 86 ? 0.035 43.182 -110.615 1.00 61.44 86 GLU A C 1
ATOM 696 O O . GLU A 1 86 ? 0.791 43.356 -109.660 1.00 61.44 86 GLU A O 1
ATOM 701 N N . GLN A 1 87 ? -1.221 43.637 -110.609 1.00 60.38 87 GLN A N 1
ATOM 702 C CA . GLN A 1 87 ? -1.787 44.445 -109.527 1.00 60.38 87 GLN A CA 1
ATOM 703 C C . GLN A 1 87 ? -2.042 43.641 -108.233 1.00 60.38 87 GLN A C 1
ATOM 705 O O . GLN A 1 87 ? -1.971 44.198 -107.134 1.00 60.38 87 GLN A O 1
ATOM 710 N N . GLU A 1 88 ? -2.304 42.332 -108.330 1.00 56.34 88 GLU A N 1
ATOM 711 C CA . GLU A 1 88 ? -2.354 41.418 -107.176 1.00 56.34 88 GLU A CA 1
ATOM 712 C C . GLU A 1 88 ? -0.952 41.043 -106.661 1.00 56.34 88 GLU A C 1
ATOM 714 O O . GLU A 1 88 ? -0.762 40.861 -105.455 1.00 56.34 88 GLU A O 1
ATOM 719 N N . MET A 1 89 ? 0.062 40.987 -107.532 1.00 54.12 89 MET A N 1
ATOM 720 C CA . MET A 1 89 ? 1.457 40.765 -107.130 1.00 54.12 89 MET A CA 1
ATOM 721 C C . MET A 1 89 ? 2.054 41.951 -106.354 1.00 54.12 89 MET A C 1
ATOM 723 O O . MET A 1 89 ? 2.866 41.725 -105.450 1.00 54.12 89 MET A O 1
ATOM 727 N N . ASP A 1 90 ? 1.582 43.177 -106.601 1.00 57.12 90 ASP A N 1
ATOM 728 C CA . ASP A 1 90 ? 1.912 44.367 -105.798 1.00 57.12 90 ASP A CA 1
ATOM 729 C C . ASP A 1 90 ? 1.373 44.294 -104.346 1.00 57.12 90 ASP A C 1
ATOM 731 O O . ASP A 1 90 ? 1.835 45.027 -103.469 1.00 57.12 90 ASP A O 1
ATOM 735 N N . GLN A 1 91 ? 0.460 43.363 -104.022 1.00 56.09 91 GLN A N 1
ATOM 736 C CA . GLN A 1 91 ? 0.020 43.090 -102.638 1.00 56.09 91 GLN A CA 1
ATOM 737 C C . GLN A 1 91 ? 0.920 42.082 -101.891 1.00 56.09 91 GLN A C 1
ATOM 739 O O . GLN A 1 91 ? 0.741 41.850 -100.689 1.00 56.09 91 GLN A O 1
ATOM 744 N N . GLY A 1 92 ? 1.930 41.504 -102.555 1.00 55.94 92 GLY A N 1
ATOM 745 C CA . GLY A 1 92 ? 2.884 40.560 -101.956 1.00 55.94 92 GLY A CA 1
ATOM 746 C C . GLY A 1 92 ? 3.764 41.163 -100.850 1.00 55.94 92 GLY A C 1
ATOM 747 O O . GLY A 1 92 ? 4.271 40.433 -99.991 1.00 55.94 92 GLY A O 1
ATOM 748 N N . ASP A 1 93 ? 3.903 42.489 -100.819 1.00 60.81 93 ASP A N 1
ATOM 749 C CA . ASP A 1 93 ? 4.631 43.201 -99.765 1.00 60.81 93 ASP A CA 1
ATOM 750 C C . ASP A 1 93 ? 3.898 43.164 -98.418 1.00 60.81 93 ASP A C 1
ATOM 752 O O . ASP A 1 93 ? 4.544 43.086 -97.372 1.00 60.81 93 ASP A O 1
ATOM 756 N N . VAL A 1 94 ? 2.561 43.100 -98.415 1.00 60.28 94 VAL A N 1
ATOM 757 C CA . VAL A 1 94 ? 1.765 42.987 -97.178 1.00 60.28 94 VAL A CA 1
ATOM 758 C C . VAL A 1 94 ? 1.954 41.613 -96.531 1.00 60.28 94 VAL A C 1
ATOM 760 O O . VAL A 1 94 ? 2.107 41.512 -95.312 1.00 60.28 94 VAL A O 1
ATOM 763 N N . TYR A 1 95 ? 2.017 40.548 -97.337 1.00 63.06 95 TYR A N 1
ATOM 764 C CA . TYR A 1 95 ? 2.299 39.197 -96.846 1.00 63.06 95 TYR A CA 1
ATOM 765 C C . TYR A 1 95 ? 3.738 39.055 -96.351 1.00 63.06 95 TYR A C 1
ATOM 767 O O . TYR A 1 95 ? 3.955 38.448 -95.301 1.00 63.06 95 TYR A O 1
ATOM 775 N N . ARG A 1 96 ? 4.718 39.647 -97.049 1.00 68.56 96 ARG A N 1
ATOM 776 C CA . ARG A 1 96 ? 6.110 39.669 -96.574 1.00 68.56 96 ARG A CA 1
ATOM 777 C C . ARG A 1 96 ? 6.260 40.451 -95.274 1.00 68.56 96 ARG A C 1
ATOM 779 O O . ARG A 1 96 ? 6.922 39.952 -94.367 1.00 68.56 96 ARG A O 1
ATOM 786 N N . ASP A 1 97 ? 5.607 41.603 -95.138 1.00 69.38 97 ASP A N 1
ATOM 787 C CA . ASP A 1 97 ? 5.630 42.396 -93.902 1.00 69.38 97 ASP A CA 1
ATOM 788 C C . ASP A 1 97 ? 4.926 41.668 -92.741 1.00 69.38 97 ASP A C 1
ATOM 790 O O . ASP A 1 97 ? 5.415 41.663 -91.607 1.00 69.38 97 ASP A O 1
ATOM 794 N N . HIS A 1 98 ? 3.817 40.966 -93.002 1.00 70.81 98 HIS A N 1
ATOM 795 C CA . HIS A 1 98 ? 3.149 40.169 -91.971 1.00 70.81 98 HIS A CA 1
ATOM 796 C C . HIS A 1 98 ? 3.986 38.958 -91.540 1.00 70.81 98 HIS A C 1
ATOM 798 O O . HIS A 1 98 ? 4.125 38.700 -90.343 1.00 70.81 98 HIS A O 1
ATOM 804 N N . LEU A 1 99 ? 4.618 38.263 -92.487 1.00 74.56 99 LEU A N 1
ATOM 805 C CA . LEU A 1 99 ? 5.510 37.140 -92.197 1.00 74.56 99 LEU A CA 1
ATOM 806 C C . LEU A 1 99 ? 6.749 37.615 -91.425 1.00 74.56 99 LEU A C 1
ATOM 808 O O . LEU A 1 99 ? 7.149 36.981 -90.451 1.00 74.56 99 LEU A O 1
ATOM 812 N N . GLN A 1 100 ? 7.288 38.788 -91.763 1.00 74.75 100 GLN A N 1
ATOM 813 C CA . GLN A 1 100 ? 8.393 39.401 -91.028 1.00 74.75 100 GLN A CA 1
ATOM 814 C C . GLN A 1 100 ? 7.986 39.813 -89.602 1.00 74.75 100 GLN A C 1
ATOM 816 O O . GLN A 1 100 ? 8.774 39.648 -88.670 1.00 74.75 100 GLN A O 1
ATOM 821 N N . LYS A 1 101 ? 6.747 40.280 -89.393 1.00 78.56 101 LYS A N 1
ATOM 822 C CA . LYS A 1 101 ? 6.190 40.527 -88.049 1.00 78.56 101 LYS A CA 1
ATOM 823 C C . LYS A 1 101 ? 6.041 39.236 -87.243 1.00 78.56 101 LYS A C 1
ATOM 825 O O . LYS A 1 101 ? 6.446 39.213 -86.086 1.00 78.56 101 LYS A O 1
ATOM 830 N N . VAL A 1 102 ? 5.518 38.164 -87.838 1.00 79.12 102 VAL A N 1
ATOM 831 C CA . VAL A 1 102 ? 5.369 36.860 -87.161 1.00 79.12 102 VAL A CA 1
ATOM 832 C C . VAL A 1 102 ? 6.728 36.258 -86.803 1.00 79.12 102 VAL A C 1
ATOM 834 O O . VAL A 1 102 ? 6.896 35.773 -85.688 1.00 79.12 102 VAL A O 1
ATOM 837 N N . VAL A 1 103 ? 7.720 36.354 -87.693 1.00 84.56 103 VAL A N 1
ATOM 838 C CA . VAL A 1 103 ? 9.096 35.919 -87.403 1.00 84.56 103 VAL A CA 1
ATOM 839 C C . VAL A 1 103 ? 9.685 36.721 -86.241 1.00 84.56 103 VAL A C 1
ATOM 841 O O . VAL A 1 103 ? 10.209 36.124 -85.310 1.00 84.56 103 VAL A O 1
ATOM 844 N N . ARG A 1 104 ? 9.497 38.048 -86.210 1.00 83.44 104 ARG A N 1
ATOM 845 C CA . ARG A 1 104 ? 9.927 38.874 -85.067 1.00 83.44 104 ARG A CA 1
ATOM 846 C C . ARG A 1 104 ? 9.240 38.488 -83.755 1.00 83.44 104 ARG A C 1
ATOM 848 O O . ARG A 1 104 ? 9.892 38.511 -82.717 1.00 83.44 104 ARG A O 1
ATOM 855 N N . TYR A 1 105 ? 7.951 38.144 -83.780 1.00 85.00 105 TYR A N 1
ATOM 856 C CA . TYR A 1 105 ? 7.257 37.661 -82.582 1.00 85.00 105 TYR A CA 1
ATOM 857 C C . TYR A 1 105 ? 7.779 36.301 -82.126 1.00 85.00 105 TYR A C 1
ATOM 859 O O . TYR A 1 105 ? 7.961 36.111 -80.927 1.00 85.00 105 TYR A O 1
ATOM 867 N N . ARG A 1 106 ? 8.067 35.385 -83.057 1.00 88.69 106 ARG A N 1
ATOM 868 C CA . ARG A 1 106 ? 8.681 34.095 -82.729 1.00 88.69 106 ARG A CA 1
ATOM 869 C C . ARG A 1 106 ? 10.052 34.292 -82.088 1.00 88.69 106 ARG A C 1
ATOM 871 O O . ARG A 1 106 ? 10.276 33.778 -81.003 1.00 88.69 106 ARG A O 1
ATOM 878 N N . ASP A 1 107 ? 10.910 35.102 -82.700 1.00 85.44 107 ASP A N 1
ATOM 879 C CA . ASP A 1 107 ? 12.258 35.349 -82.185 1.00 85.44 107 ASP A CA 1
ATOM 880 C C . ASP A 1 107 ? 12.215 36.057 -80.811 1.00 85.44 107 ASP A C 1
ATOM 882 O O . ASP A 1 107 ? 13.029 35.776 -79.932 1.00 85.44 107 ASP A O 1
ATOM 886 N N . ALA A 1 108 ? 11.223 36.927 -80.572 1.00 85.44 108 ALA A N 1
ATOM 887 C CA . ALA A 1 108 ? 10.982 37.509 -79.252 1.00 85.44 108 ALA A CA 1
ATOM 888 C C . ALA A 1 108 ? 10.518 36.460 -78.226 1.00 85.44 108 ALA A C 1
ATOM 890 O O . ALA A 1 108 ? 10.983 36.477 -77.088 1.00 85.44 108 ALA A O 1
ATOM 891 N N . CYS A 1 109 ? 9.629 35.538 -78.608 1.00 85.94 109 CYS A N 1
ATOM 892 C CA . CYS A 1 109 ? 9.215 34.427 -77.750 1.00 85.94 109 CYS A CA 1
ATOM 893 C C . CYS A 1 109 ? 10.385 33.489 -77.423 1.00 85.94 109 CYS A C 1
ATOM 895 O O . CYS A 1 109 ? 10.529 33.103 -76.265 1.00 85.94 109 CYS A O 1
ATOM 897 N N . ASP A 1 110 ? 11.244 33.185 -78.396 1.00 88.94 110 ASP A N 1
ATOM 898 C CA . ASP A 1 110 ? 12.442 32.365 -78.194 1.00 88.94 110 ASP A CA 1
ATOM 899 C C . ASP A 1 110 ? 13.423 33.052 -77.229 1.00 88.94 110 ASP A C 1
ATOM 901 O O . ASP A 1 110 ? 13.966 32.414 -76.325 1.00 88.94 110 ASP A O 1
ATOM 905 N N . HIS A 1 111 ? 13.580 34.375 -77.342 1.00 89.06 111 HIS A N 1
ATOM 906 C CA . HIS A 1 111 ? 14.367 35.160 -76.392 1.00 89.06 111 HIS A CA 1
ATOM 907 C C . HIS A 1 111 ? 13.767 35.145 -74.975 1.00 89.06 111 HIS A C 1
ATOM 909 O O . HIS A 1 111 ? 14.490 34.940 -74.001 1.00 89.06 111 HIS A O 1
ATOM 915 N N . PHE A 1 112 ? 12.445 35.289 -74.840 1.00 89.75 112 PHE A N 1
ATOM 916 C CA . PHE A 1 112 ? 11.771 35.187 -73.540 1.00 89.75 112 PHE A CA 1
ATOM 917 C C . PHE A 1 112 ? 11.910 33.797 -72.912 1.00 89.75 112 PHE A C 1
ATOM 919 O O . PHE A 1 112 ? 12.098 33.697 -71.700 1.00 89.75 112 PHE A O 1
ATOM 926 N N . LEU A 1 113 ? 11.841 32.731 -73.713 1.00 90.31 113 LEU A N 1
ATOM 927 C CA . LEU A 1 113 ? 12.060 31.365 -73.238 1.00 90.31 113 LEU A CA 1
ATOM 928 C C . LEU A 1 113 ? 13.498 31.160 -72.752 1.00 90.31 113 LEU A C 1
ATOM 930 O O . LEU A 1 113 ? 13.692 30.521 -71.718 1.00 90.31 113 LEU A O 1
ATOM 934 N N . ALA A 1 114 ? 14.487 31.747 -73.431 1.00 89.94 114 ALA A N 1
ATOM 935 C CA . ALA A 1 114 ? 15.876 31.727 -72.975 1.00 89.94 114 ALA A CA 1
ATOM 936 C C . ALA A 1 114 ? 16.043 32.451 -71.626 1.00 89.94 114 ALA A C 1
ATOM 938 O O . ALA A 1 114 ? 16.600 31.876 -70.692 1.00 89.94 114 ALA A O 1
ATOM 939 N N . CYS A 1 115 ? 15.471 33.652 -71.471 1.00 90.75 115 CYS A N 1
ATOM 940 C CA . CYS A 1 115 ? 15.494 34.374 -70.193 1.00 90.75 115 CYS A CA 1
ATOM 941 C C . CYS A 1 115 ? 14.769 33.611 -69.070 1.00 90.75 115 CYS A C 1
ATOM 943 O O . CYS A 1 115 ? 15.223 33.604 -67.927 1.00 90.75 115 CYS A O 1
ATOM 945 N N . LEU A 1 116 ? 13.652 32.941 -69.373 1.00 90.06 116 LEU A N 1
ATOM 946 C CA . LEU A 1 116 ? 12.967 32.081 -68.403 1.00 90.06 116 LEU A CA 1
ATOM 947 C C . LEU A 1 116 ? 13.837 30.888 -67.988 1.00 90.06 116 LEU A C 1
ATOM 949 O O . LEU A 1 116 ? 13.859 30.542 -66.809 1.00 90.06 116 LEU A O 1
ATOM 953 N N . GLY A 1 117 ? 14.594 30.309 -68.921 1.00 91.25 117 GLY A N 1
ATOM 954 C CA . GLY A 1 117 ? 15.592 29.282 -68.624 1.00 91.25 117 GLY A CA 1
ATOM 955 C C . GLY A 1 117 ? 16.658 29.773 -67.643 1.00 91.25 117 GLY A C 1
ATOM 956 O O . GLY A 1 117 ? 16.861 29.147 -66.604 1.00 91.25 117 GLY A O 1
ATOM 957 N N . GLU A 1 118 ? 17.261 30.932 -67.914 1.00 90.94 118 GLU A N 1
ATOM 958 C CA . GLU A 1 118 ? 18.277 31.533 -67.034 1.00 90.94 118 GLU A CA 1
ATOM 959 C C . GLU A 1 118 ? 17.716 31.861 -65.641 1.00 90.94 118 GLU A C 1
ATOM 961 O O . GLU A 1 118 ? 18.329 31.545 -64.622 1.00 90.94 118 GLU A O 1
ATOM 966 N N . THR A 1 119 ? 16.518 32.455 -65.563 1.00 89.44 119 THR A N 1
ATOM 967 C CA . THR A 1 119 ? 15.893 32.758 -64.260 1.00 89.44 119 THR A CA 1
ATOM 968 C C . THR A 1 119 ? 15.569 31.502 -63.459 1.00 89.44 119 THR A C 1
ATOM 970 O O . THR A 1 119 ? 15.713 31.514 -62.236 1.00 89.44 119 THR A O 1
ATOM 973 N N . LYS A 1 120 ? 15.177 30.410 -64.125 1.00 92.38 120 LYS A N 1
ATOM 974 C CA . LYS A 1 120 ? 14.941 29.122 -63.472 1.00 92.38 120 LYS A CA 1
ATOM 975 C C . LYS A 1 120 ? 16.230 28.562 -62.870 1.00 92.38 120 LYS A C 1
ATOM 977 O O . LYS A 1 120 ? 16.210 28.129 -61.724 1.00 92.38 120 LYS A O 1
ATOM 982 N N . GLU A 1 121 ? 17.338 28.622 -63.602 1.00 92.00 121 GLU A N 1
ATOM 983 C CA . GLU A 1 121 ? 18.641 28.138 -63.131 1.00 92.00 121 GLU A CA 1
ATOM 984 C C . GLU A 1 121 ? 19.138 28.936 -61.911 1.00 92.00 121 GLU A C 1
ATOM 986 O O . GLU A 1 121 ? 19.632 28.366 -60.936 1.00 92.00 121 GLU A O 1
ATOM 991 N N . VAL A 1 122 ? 18.923 30.258 -61.903 1.00 91.25 122 VAL A N 1
ATOM 992 C CA . VAL A 1 122 ? 19.205 31.100 -60.728 1.00 91.25 122 VAL A CA 1
ATOM 993 C C . VAL A 1 122 ? 18.318 30.719 -59.540 1.00 91.25 122 VAL A C 1
ATOM 995 O O . VAL A 1 122 ? 18.805 30.675 -58.411 1.00 91.25 122 VAL A O 1
ATOM 998 N N . LEU A 1 123 ? 17.035 30.423 -59.770 1.00 90.69 123 LEU A N 1
ATOM 999 C CA . LEU A 1 123 ? 16.111 30.033 -58.704 1.00 90.69 123 LEU A CA 1
ATOM 1000 C C . LEU A 1 123 ? 16.481 28.671 -58.097 1.00 90.69 123 LEU A C 1
ATOM 1002 O O . LEU A 1 123 ? 16.518 28.549 -56.875 1.00 90.69 123 LEU A O 1
ATOM 1006 N N . GLU A 1 124 ? 16.823 27.687 -58.936 1.00 91.38 124 GLU A N 1
ATOM 1007 C CA . GLU A 1 124 ? 17.305 26.365 -58.503 1.00 91.38 124 GLU A CA 1
ATOM 1008 C C . GLU A 1 124 ? 18.592 26.498 -57.669 1.00 91.38 124 GLU A C 1
ATOM 1010 O O . GLU A 1 124 ? 18.755 25.832 -56.644 1.00 91.38 124 GLU A O 1
ATOM 1015 N N . LYS A 1 125 ? 19.482 27.426 -58.043 1.00 91.94 125 LYS A N 1
ATOM 1016 C CA . LYS A 1 125 ? 20.694 27.718 -57.269 1.00 91.94 125 LYS A CA 1
ATOM 1017 C C . LYS A 1 125 ? 20.390 28.352 -55.907 1.00 91.94 125 LYS A C 1
ATOM 1019 O O . LYS A 1 125 ? 20.959 27.928 -54.906 1.00 91.94 125 LYS A O 1
ATOM 1024 N N . VAL A 1 126 ? 19.482 29.328 -55.851 1.00 91.88 126 VAL A N 1
ATOM 1025 C CA . VAL A 1 126 ? 19.071 29.971 -54.588 1.00 91.88 126 VAL A CA 1
ATOM 1026 C C . VAL A 1 126 ? 18.377 28.976 -53.657 1.00 91.88 126 VAL A C 1
ATOM 1028 O O . VAL A 1 126 ? 18.599 29.018 -52.449 1.00 91.88 126 VAL A O 1
ATOM 1031 N N . GLU A 1 127 ? 17.570 28.063 -54.196 1.00 90.12 127 GLU A N 1
ATOM 1032 C CA . GLU A 1 127 ? 16.938 26.994 -53.418 1.00 90.12 127 GLU A CA 1
ATOM 1033 C C . GLU A 1 127 ? 17.983 26.042 -52.814 1.00 90.12 127 GLU A C 1
ATOM 1035 O O . GLU A 1 127 ? 17.914 25.721 -51.624 1.00 90.12 127 GLU A O 1
ATOM 1040 N N . GLY A 1 128 ? 19.003 25.668 -53.595 1.00 89.12 128 GLY A N 1
ATOM 1041 C CA . GLY A 1 128 ? 20.140 24.880 -53.113 1.00 89.12 128 GLY A CA 1
ATOM 1042 C C . GLY A 1 128 ? 20.943 25.591 -52.018 1.00 89.12 128 GLY A C 1
ATOM 1043 O O . GLY A 1 128 ? 21.213 25.001 -50.967 1.00 89.12 128 GLY A O 1
ATOM 1044 N N . ASP A 1 129 ? 21.268 26.869 -52.223 1.00 86.06 129 ASP A N 1
ATOM 1045 C CA . ASP A 1 129 ? 22.004 27.685 -51.251 1.00 86.06 129 ASP A CA 1
ATOM 1046 C C . ASP A 1 129 ? 21.192 27.886 -49.957 1.00 86.06 129 ASP A C 1
ATOM 1048 O O . ASP A 1 129 ? 21.739 27.780 -48.855 1.00 86.06 129 ASP A O 1
ATOM 1052 N N . TYR A 1 130 ? 19.875 28.101 -50.056 1.00 83.69 130 TYR A N 1
ATOM 1053 C CA . TYR A 1 130 ? 18.990 28.195 -48.893 1.00 83.69 130 TYR A CA 1
ATOM 1054 C C . TYR A 1 130 ? 18.934 26.874 -48.117 1.00 83.69 130 TYR A C 1
ATOM 1056 O O . TYR A 1 130 ? 19.071 26.882 -46.892 1.00 83.69 130 TYR A O 1
ATOM 1064 N N . GLY A 1 131 ? 18.808 25.738 -48.810 1.00 78.00 131 GLY A N 1
ATOM 1065 C CA . GLY A 1 131 ? 18.856 24.412 -48.190 1.00 78.00 131 GLY A CA 1
ATOM 1066 C C . GLY A 1 131 ? 20.181 24.147 -47.469 1.00 78.00 131 GLY A C 1
ATOM 1067 O O . GLY A 1 131 ? 20.189 23.648 -46.341 1.00 78.00 131 GLY A O 1
ATOM 1068 N N . TRP A 1 132 ? 21.301 24.556 -48.071 1.00 80.38 132 TRP A N 1
ATOM 1069 C CA . TRP A 1 132 ? 22.626 24.443 -47.461 1.00 80.38 132 TRP A CA 1
ATOM 1070 C C . TRP A 1 132 ? 22.766 25.305 -46.202 1.00 80.38 132 TRP A C 1
ATOM 1072 O O . TRP A 1 132 ? 23.248 24.818 -45.176 1.00 80.38 132 TRP A O 1
ATOM 1082 N N . VAL A 1 133 ? 22.318 26.566 -46.247 1.00 79.25 133 VAL A N 1
ATOM 1083 C CA . VAL A 1 133 ? 22.343 27.460 -45.078 1.00 79.25 133 VAL A CA 1
ATOM 1084 C C . VAL A 1 133 ? 21.452 26.909 -43.969 1.00 79.25 133 VAL A C 1
ATOM 1086 O O . VAL A 1 133 ? 21.876 26.882 -42.817 1.00 79.25 133 VAL A O 1
ATOM 1089 N N . LEU A 1 134 ? 20.260 26.412 -44.295 1.00 73.94 134 LEU A N 1
ATOM 1090 C CA . LEU A 1 134 ? 19.313 25.893 -43.309 1.00 73.94 134 LEU A CA 1
ATOM 1091 C C . LEU A 1 134 ? 19.867 24.652 -42.590 1.00 73.94 134 LEU A C 1
ATOM 1093 O O . LEU A 1 134 ? 19.804 24.578 -41.360 1.00 73.94 134 LEU A O 1
ATOM 1097 N N . GLU A 1 135 ? 20.501 23.732 -43.320 1.00 69.50 135 GLU A N 1
ATOM 1098 C CA . GLU A 1 135 ? 21.148 22.560 -42.720 1.00 69.50 135 GLU A CA 1
ATOM 1099 C C . GLU A 1 135 ? 22.375 22.948 -41.879 1.00 69.50 135 GLU A C 1
ATOM 1101 O O . GLU A 1 135 ? 22.569 22.438 -40.771 1.00 69.50 135 GLU A O 1
ATOM 1106 N N . LYS A 1 136 ? 23.172 23.920 -42.341 1.00 68.56 136 LYS A N 1
ATOM 1107 C CA . LYS A 1 136 ? 24.336 24.413 -41.592 1.00 68.56 136 LYS A CA 1
ATOM 1108 C C . LYS A 1 136 ? 23.926 25.165 -40.322 1.00 68.56 136 LYS A C 1
ATOM 1110 O O . LYS A 1 136 ? 24.531 24.960 -39.274 1.00 68.56 136 LYS A O 1
ATOM 1115 N N . THR A 1 137 ? 22.884 25.993 -40.367 1.00 65.69 137 THR A N 1
ATOM 1116 C CA . THR A 1 137 ? 22.360 26.720 -39.198 1.00 65.69 137 THR A CA 1
ATOM 1117 C C . THR A 1 137 ? 21.721 25.774 -38.179 1.00 65.69 137 THR A C 1
ATOM 1119 O O . THR A 1 137 ? 21.889 25.987 -36.976 1.00 65.69 137 THR A O 1
ATOM 1122 N N . ARG A 1 138 ? 21.066 24.694 -38.635 1.00 59.97 138 ARG A N 1
ATOM 1123 C CA . ARG A 1 138 ? 20.560 23.615 -37.769 1.00 59.97 138 ARG A CA 1
ATOM 1124 C C . ARG A 1 138 ? 21.694 22.906 -37.025 1.00 59.97 138 ARG A C 1
ATOM 1126 O O . ARG A 1 138 ? 21.586 22.669 -35.827 1.00 59.97 138 ARG A O 1
ATOM 1133 N N . MET A 1 139 ? 22.796 22.634 -37.722 1.00 58.62 139 MET A N 1
ATOM 1134 C CA . MET A 1 139 ? 23.961 21.932 -37.176 1.00 58.62 139 MET A CA 1
ATOM 1135 C C . MET A 1 139 ? 24.829 22.795 -36.248 1.00 58.62 139 MET A C 1
ATOM 1137 O O . MET A 1 139 ? 25.500 22.251 -35.374 1.00 58.62 139 MET A O 1
ATOM 1141 N N . VAL A 1 140 ? 24.871 24.121 -36.437 1.00 57.56 140 VAL A N 1
ATOM 1142 C CA . VAL A 1 140 ? 25.980 24.910 -35.883 1.00 57.56 140 VAL A CA 1
ATOM 1143 C C . VAL A 1 140 ? 25.794 25.346 -34.422 1.00 57.56 140 VAL A C 1
ATOM 1145 O O . VAL A 1 140 ? 26.710 25.057 -33.661 1.00 57.56 140 VAL A O 1
ATOM 1148 N N . GLN A 1 141 ? 24.710 25.983 -33.937 1.00 55.47 141 GLN A N 1
ATOM 1149 C CA . GLN A 1 141 ? 24.774 26.566 -32.563 1.00 55.47 141 GLN A CA 1
ATOM 1150 C C . GLN A 1 141 ? 23.486 26.697 -31.716 1.00 55.47 141 GLN A C 1
ATOM 1152 O O . GLN A 1 141 ? 23.602 26.982 -30.525 1.00 55.47 141 GLN A O 1
ATOM 1157 N N . ALA A 1 142 ? 22.269 26.482 -32.225 1.00 60.22 142 ALA A N 1
ATOM 1158 C CA . ALA A 1 142 ? 21.061 26.786 -31.433 1.00 60.22 142 ALA A CA 1
ATOM 1159 C C . ALA A 1 142 ? 20.645 25.663 -30.463 1.00 60.22 142 ALA A C 1
ATOM 1161 O O . ALA A 1 142 ? 20.289 25.913 -29.312 1.00 60.22 142 ALA A O 1
ATOM 1162 N N . GLU A 1 143 ? 20.709 24.411 -30.908 1.00 66.69 143 GLU A N 1
ATOM 1163 C CA . GLU A 1 143 ? 20.161 23.273 -30.169 1.00 66.69 143 GLU A CA 1
ATOM 1164 C C . GLU A 1 143 ? 20.922 22.921 -28.871 1.00 66.69 143 GLU A C 1
ATOM 1166 O O . GLU A 1 143 ? 20.272 22.766 -27.831 1.00 66.69 143 GLU A O 1
ATOM 1171 N N . PRO A 1 144 ? 22.273 22.855 -28.839 1.00 72.12 144 PRO A N 1
ATOM 1172 C CA . PRO A 1 144 ? 22.987 22.521 -27.605 1.00 72.12 144 PRO A CA 1
ATOM 1173 C C . PRO A 1 144 ? 22.910 23.638 -26.553 1.00 72.12 144 PRO A C 1
ATOM 1175 O O . PRO A 1 144 ? 22.794 23.347 -25.362 1.00 72.12 144 PRO A O 1
ATOM 1178 N N . ILE A 1 145 ? 22.919 24.908 -26.971 1.00 76.38 145 ILE A N 1
ATOM 1179 C CA . ILE A 1 145 ? 22.835 26.063 -26.062 1.00 76.38 145 ILE A CA 1
ATOM 1180 C C . ILE A 1 145 ? 21.439 26.156 -25.447 1.00 76.38 145 ILE A C 1
ATOM 1182 O O . ILE A 1 145 ? 21.313 26.333 -24.236 1.00 76.38 145 ILE A O 1
ATOM 1186 N N . LEU A 1 146 ? 20.390 25.962 -26.249 1.00 78.88 146 LEU A N 1
ATOM 1187 C CA . LEU A 1 146 ? 19.015 25.956 -25.756 1.00 78.88 146 LEU A CA 1
ATOM 1188 C C . LEU A 1 146 ? 18.776 24.777 -24.802 1.00 78.88 146 LEU A C 1
ATOM 1190 O O . LEU A 1 146 ? 18.143 24.936 -23.758 1.00 78.88 146 LEU A O 1
ATOM 1194 N N . LYS A 1 147 ? 19.365 23.611 -25.095 1.00 80.81 147 LYS A N 1
ATOM 1195 C CA . LYS A 1 147 ? 19.347 22.450 -24.195 1.00 80.81 147 LYS A CA 1
ATOM 1196 C C . LYS A 1 147 ? 20.054 22.746 -22.869 1.00 80.81 147 LYS A C 1
ATOM 1198 O O . LYS A 1 147 ? 19.527 22.388 -21.817 1.00 80.81 147 LYS A O 1
ATOM 1203 N N . HIS A 1 148 ? 21.191 23.439 -22.901 1.00 83.44 148 HIS A N 1
ATOM 1204 C CA . HIS A 1 148 ? 21.925 23.840 -21.700 1.00 83.44 148 HIS A CA 1
ATOM 1205 C C . HIS A 1 148 ? 21.176 24.904 -20.882 1.00 83.44 148 HIS A C 1
ATOM 1207 O O . HIS A 1 148 ? 21.090 24.800 -19.659 1.00 83.44 148 HIS A O 1
ATOM 1213 N N . GLN A 1 149 ? 20.564 25.894 -21.537 1.00 86.06 149 GLN A N 1
ATOM 1214 C CA . GLN A 1 149 ? 19.723 26.892 -20.875 1.00 86.06 149 GLN A CA 1
ATOM 1215 C C . GLN A 1 149 ? 18.520 26.232 -20.191 1.00 86.06 149 GLN A C 1
ATOM 1217 O O . GLN A 1 149 ? 18.264 26.499 -19.021 1.00 86.06 149 GLN A O 1
ATOM 1222 N N . LEU A 1 150 ? 17.835 25.310 -20.874 1.00 89.12 150 LEU A N 1
ATOM 1223 C CA . LEU A 1 150 ? 16.729 24.548 -20.287 1.00 89.12 150 LEU A CA 1
ATOM 1224 C C . LEU A 1 150 ? 17.182 23.687 -19.102 1.00 89.12 150 LEU A C 1
ATOM 1226 O O . LEU A 1 150 ? 16.454 23.575 -18.117 1.00 89.12 150 LEU A O 1
ATOM 1230 N N . GLN A 1 151 ? 18.373 23.087 -19.169 1.00 91.94 151 GLN A N 1
ATOM 1231 C CA . GLN A 1 151 ? 18.948 22.348 -18.043 1.00 91.94 151 GLN A CA 1
ATOM 1232 C C . GLN A 1 151 ? 19.219 23.262 -16.845 1.00 91.94 151 GLN A C 1
ATOM 1234 O O . GLN A 1 151 ? 18.825 22.922 -15.733 1.00 91.94 151 GLN A O 1
ATOM 1239 N N . LEU A 1 152 ? 19.827 24.431 -17.062 1.00 91.44 152 LEU A N 1
ATOM 1240 C CA . LEU A 1 152 ? 20.078 25.408 -16.002 1.00 91.44 152 LEU A CA 1
ATOM 1241 C C . LEU A 1 152 ? 18.779 25.928 -15.385 1.00 91.44 152 LEU A C 1
ATOM 1243 O O . LEU A 1 152 ? 18.680 25.980 -14.164 1.00 91.44 152 LEU A O 1
ATOM 1247 N N . THR A 1 153 ? 17.768 26.250 -16.194 1.00 92.25 153 THR A N 1
ATOM 1248 C CA . THR A 1 153 ? 16.456 26.677 -15.687 1.00 92.25 153 THR A CA 1
ATOM 1249 C C . THR A 1 153 ? 15.812 25.583 -14.842 1.00 92.25 153 THR A C 1
ATOM 1251 O O . THR A 1 153 ? 15.430 25.850 -13.711 1.00 92.25 153 THR A O 1
ATOM 1254 N N . ARG A 1 154 ? 15.813 24.325 -15.306 1.00 91.69 154 ARG A N 1
ATOM 1255 C CA . ARG A 1 154 ? 15.319 23.189 -14.506 1.00 91.69 154 ARG A CA 1
ATOM 1256 C C . ARG A 1 154 ? 16.078 23.015 -13.190 1.00 91.69 154 ARG A C 1
ATOM 1258 O O . ARG A 1 154 ? 15.474 22.642 -12.188 1.00 91.69 154 ARG A O 1
ATOM 1265 N N . LEU A 1 155 ? 17.389 23.262 -13.179 1.00 91.44 155 LEU A N 1
ATOM 1266 C CA . LEU A 1 155 ? 18.191 23.218 -11.953 1.00 91.44 155 LEU A CA 1
ATOM 1267 C C . LEU A 1 155 ? 17.846 24.371 -11.004 1.00 91.44 155 LEU A C 1
ATOM 1269 O O . LEU A 1 155 ? 17.745 24.140 -9.803 1.00 91.44 155 LEU A O 1
ATOM 1273 N N . VAL A 1 156 ? 17.642 25.585 -11.518 1.00 91.44 156 VAL A N 1
ATOM 1274 C CA . VAL A 1 156 ? 17.228 26.750 -10.718 1.00 91.44 156 VAL A CA 1
ATOM 1275 C C . VAL A 1 156 ? 15.830 26.548 -10.134 1.00 91.44 156 VAL A C 1
ATOM 1277 O O . VAL A 1 156 ? 15.637 26.791 -8.942 1.00 91.44 156 VAL A O 1
ATOM 1280 N N . ASP A 1 157 ? 14.889 26.039 -10.926 1.00 90.69 157 ASP A N 1
ATOM 1281 C CA . ASP A 1 157 ? 13.532 25.725 -10.473 1.00 90.69 157 ASP A CA 1
ATOM 1282 C C . ASP A 1 157 ? 13.578 24.632 -9.396 1.00 90.69 157 ASP A C 1
ATOM 1284 O O . ASP A 1 157 ? 13.064 24.813 -8.294 1.00 90.69 157 ASP A O 1
ATOM 1288 N N . GLY A 1 158 ? 14.334 23.557 -9.646 1.00 89.94 158 GLY A N 1
ATOM 1289 C CA . GLY A 1 158 ? 14.538 22.488 -8.672 1.00 89.94 158 GLY A CA 1
ATOM 1290 C C . GLY A 1 158 ? 15.228 22.951 -7.384 1.00 89.94 158 GLY A C 1
ATOM 1291 O O . GLY A 1 158 ? 14.911 22.450 -6.308 1.00 89.94 158 GLY A O 1
ATOM 1292 N N . LEU A 1 159 ? 16.158 23.909 -7.448 1.00 87.00 159 LEU A N 1
ATOM 1293 C CA . LEU A 1 159 ? 16.764 24.509 -6.253 1.00 87.00 159 LEU A CA 1
ATOM 1294 C C . LEU A 1 159 ? 15.767 25.388 -5.494 1.00 87.00 159 LEU A C 1
ATOM 1296 O O . LEU A 1 159 ? 15.725 25.326 -4.267 1.00 87.00 159 LEU A O 1
ATOM 1300 N N . THR A 1 160 ? 14.955 26.167 -6.205 1.00 88.25 160 THR A N 1
ATOM 1301 C CA . THR A 1 160 ? 13.920 27.026 -5.613 1.00 88.25 160 THR A CA 1
ATOM 1302 C C . THR A 1 160 ? 12.885 26.189 -4.867 1.00 88.25 160 THR A C 1
ATOM 1304 O O . THR A 1 160 ? 12.593 26.465 -3.702 1.00 88.25 160 THR A O 1
ATOM 1307 N N . ASP A 1 161 ? 12.423 25.102 -5.483 1.00 85.44 161 ASP A N 1
ATOM 1308 C CA . ASP A 1 161 ? 11.491 24.156 -4.869 1.00 85.44 161 ASP A CA 1
ATOM 1309 C C . ASP A 1 161 ? 12.062 23.526 -3.595 1.00 85.44 161 ASP A C 1
ATOM 1311 O O . ASP A 1 161 ? 11.370 23.426 -2.581 1.00 85.44 161 ASP A O 1
ATOM 1315 N N . ARG A 1 162 ? 13.350 23.163 -3.600 1.00 85.50 162 ARG A N 1
ATOM 1316 C CA . ARG A 1 162 ? 14.028 22.623 -2.411 1.00 85.50 162 ARG A CA 1
ATOM 1317 C C . ARG A 1 162 ? 14.211 23.683 -1.322 1.00 85.50 162 ARG A C 1
ATOM 1319 O O . ARG A 1 162 ? 14.061 23.363 -0.145 1.00 85.50 162 ARG A O 1
ATOM 1326 N N . LEU A 1 163 ? 14.513 24.931 -1.688 1.00 85.00 163 LEU A N 1
ATOM 1327 C CA . LEU A 1 163 ? 14.705 26.046 -0.749 1.00 85.00 163 LEU A CA 1
ATOM 1328 C C . LEU A 1 163 ? 13.403 26.486 -0.064 1.00 85.00 163 LEU A C 1
ATOM 1330 O O . LEU A 1 163 ? 13.446 26.961 1.075 1.00 85.00 163 LEU A O 1
ATOM 1334 N N . ASN A 1 164 ? 12.248 26.272 -0.700 1.00 86.38 164 ASN A N 1
ATOM 1335 C CA . ASN A 1 164 ? 10.938 26.597 -0.128 1.00 86.38 164 ASN A CA 1
ATOM 1336 C C . ASN A 1 164 ? 10.657 25.898 1.213 1.00 86.38 164 ASN A C 1
ATOM 1338 O O . ASN A 1 164 ? 9.886 26.426 2.011 1.00 86.38 164 ASN A O 1
ATOM 1342 N N . TYR A 1 165 ? 11.308 24.768 1.504 1.00 86.81 165 TYR A N 1
ATOM 1343 C CA . TYR A 1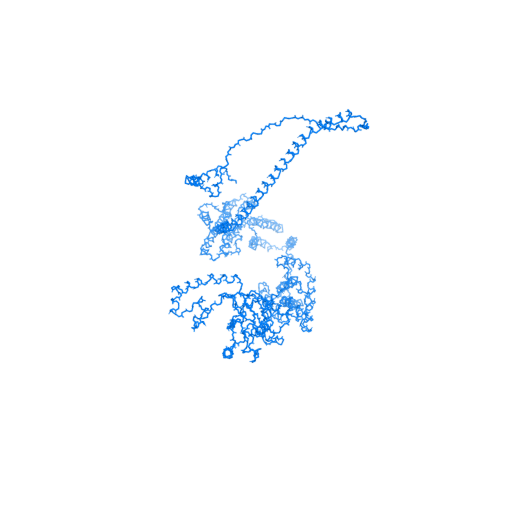 165 ? 11.173 24.070 2.787 1.00 86.81 165 TYR A CA 1
ATOM 1344 C C . TYR A 1 165 ? 12.070 24.636 3.900 1.00 86.81 165 TYR A C 1
ATOM 1346 O O . TYR A 1 165 ? 11.801 24.384 5.074 1.00 86.81 165 TYR A O 1
ATOM 1354 N N . PHE A 1 166 ? 13.099 25.423 3.565 1.00 85.56 166 PHE A N 1
ATOM 1355 C CA . PHE A 1 166 ? 14.046 26.007 4.529 1.00 85.56 166 PHE A CA 1
ATOM 1356 C C . PHE A 1 166 ? 13.695 27.454 4.905 1.00 85.56 166 PHE A C 1
ATOM 1358 O O . PHE A 1 166 ? 13.776 27.831 6.075 1.00 85.56 166 PHE A O 1
ATOM 1365 N N . ASN A 1 167 ? 13.238 28.249 3.932 1.00 84.31 167 ASN A N 1
ATOM 1366 C CA . ASN A 1 167 ? 12.848 29.656 4.110 1.00 84.31 167 ASN A CA 1
ATOM 1367 C C . ASN A 1 167 ? 11.768 29.932 5.186 1.00 84.31 167 ASN A C 1
ATOM 1369 O O . ASN A 1 167 ? 11.830 30.985 5.827 1.00 84.31 167 ASN A O 1
ATOM 1373 N N . PRO A 1 168 ? 10.780 29.047 5.445 1.00 83.62 168 PRO A N 1
ATOM 1374 C CA . PRO A 1 168 ? 9.703 29.331 6.396 1.00 83.62 168 PRO A CA 1
ATOM 1375 C C . PRO A 1 168 ? 10.162 29.503 7.847 1.00 83.62 168 PRO A C 1
ATOM 1377 O O . PRO A 1 168 ? 9.413 30.052 8.657 1.00 83.62 168 PRO A O 1
ATOM 1380 N N . LEU A 1 169 ? 11.381 29.068 8.185 1.00 85.88 169 LEU A N 1
ATOM 1381 C CA . LEU A 1 169 ? 11.908 29.062 9.549 1.00 85.88 169 LEU A CA 1
ATOM 1382 C C . LEU A 1 169 ? 11.828 30.440 10.227 1.00 85.88 169 LEU A C 1
ATOM 1384 O O . LEU A 1 169 ? 11.398 30.540 11.375 1.00 85.88 169 LEU A O 1
ATOM 1388 N N . GLU A 1 170 ? 12.192 31.510 9.520 1.00 83.19 170 GLU A N 1
ATOM 1389 C CA . GLU A 1 170 ? 12.174 32.870 10.075 1.00 83.19 170 GLU A CA 1
ATOM 1390 C C . GLU A 1 170 ? 10.751 33.381 10.318 1.00 83.19 170 GLU A C 1
ATOM 1392 O O . GLU A 1 170 ? 10.479 34.063 11.309 1.00 83.19 170 GLU A O 1
ATOM 1397 N N . ASN A 1 171 ? 9.817 33.034 9.431 1.00 85.50 171 ASN A N 1
ATOM 1398 C CA . ASN A 1 171 ? 8.410 33.410 9.566 1.00 85.50 171 ASN A CA 1
ATOM 1399 C C . ASN A 1 171 ? 7.766 32.684 10.749 1.00 85.50 171 ASN A C 1
ATOM 1401 O O . ASN A 1 171 ? 7.112 33.318 11.581 1.00 85.50 171 ASN A O 1
ATOM 1405 N N . VAL A 1 172 ? 8.019 31.377 10.863 1.00 87.25 172 VAL A N 1
ATOM 1406 C CA . VAL A 1 172 ? 7.573 30.545 11.987 1.00 87.25 172 VAL A CA 1
ATOM 1407 C C . VAL A 1 172 ? 8.122 31.094 13.304 1.00 87.25 172 VAL A C 1
ATOM 1409 O O . VAL A 1 172 ? 7.366 31.294 14.256 1.00 87.25 172 VAL A O 1
ATOM 1412 N N . ALA A 1 173 ? 9.427 31.380 13.354 1.00 86.50 173 ALA A N 1
ATOM 1413 C CA . ALA A 1 173 ? 10.087 31.890 14.548 1.00 86.50 173 ALA A CA 1
ATOM 1414 C C . ALA A 1 173 ? 9.481 33.223 15.005 1.00 86.50 173 ALA A C 1
ATOM 1416 O O . ALA A 1 173 ? 9.203 33.394 16.193 1.00 86.50 173 ALA A O 1
ATOM 1417 N N . ARG A 1 174 ? 9.230 34.153 14.073 1.00 86.56 174 ARG A N 1
ATOM 1418 C CA . ARG A 1 174 ? 8.608 35.451 14.381 1.00 86.56 174 ARG A CA 1
ATOM 1419 C C . ARG A 1 174 ? 7.202 35.304 14.953 1.00 86.56 174 ARG A C 1
ATOM 1421 O O . ARG A 1 174 ? 6.862 36.026 15.889 1.00 86.56 174 ARG A O 1
ATOM 1428 N N . LEU A 1 175 ? 6.397 34.385 14.420 1.00 87.44 175 LEU A N 1
ATOM 1429 C CA . LEU A 1 175 ? 5.030 34.176 14.893 1.00 87.44 175 LEU A CA 1
ATOM 1430 C C . LEU A 1 175 ? 5.006 33.503 16.276 1.00 87.44 175 LEU A C 1
ATOM 1432 O O . LEU A 1 175 ? 4.384 34.023 17.202 1.00 87.44 175 LEU A O 1
ATOM 1436 N N . LEU A 1 176 ? 5.718 32.384 16.440 1.00 85.75 176 LEU A N 1
ATOM 1437 C CA . LEU A 1 176 ? 5.639 31.540 17.643 1.00 85.75 176 LEU A CA 1
ATOM 1438 C C . LEU A 1 176 ? 6.422 32.077 18.847 1.00 85.75 176 LEU A C 1
ATOM 1440 O O . LEU A 1 176 ? 6.101 31.739 19.990 1.00 85.75 176 LEU A O 1
ATOM 1444 N N . ASN A 1 177 ? 7.430 32.917 18.607 1.00 85.56 177 ASN A N 1
ATOM 1445 C CA . ASN A 1 177 ? 8.154 33.611 19.673 1.00 85.56 177 ASN A CA 1
ATOM 1446 C C . ASN A 1 177 ? 7.557 34.984 19.999 1.00 85.56 177 ASN A C 1
ATOM 1448 O O . ASN A 1 177 ? 8.066 35.665 20.890 1.00 85.56 177 ASN A O 1
ATOM 1452 N N . SER A 1 178 ? 6.500 35.411 19.301 1.00 81.44 178 SER A N 1
ATOM 1453 C CA . SER A 1 178 ? 5.837 36.668 19.633 1.00 81.44 178 SER A CA 1
ATOM 1454 C C . SER A 1 178 ? 5.225 36.597 21.038 1.00 81.44 178 SER A C 1
ATOM 1456 O O . SER A 1 178 ? 4.620 35.601 21.427 1.00 81.44 178 SER A O 1
ATOM 1458 N N . SER A 1 179 ? 5.376 37.666 21.819 1.00 69.81 179 SER A N 1
ATOM 1459 C CA . SER A 1 179 ? 4.813 37.793 23.172 1.00 69.81 179 SER A CA 1
ATOM 1460 C C . SER A 1 179 ? 3.335 38.205 23.176 1.00 69.81 179 SER A C 1
ATOM 1462 O O . SER A 1 179 ? 2.829 38.677 24.193 1.00 69.81 179 SER A O 1
ATOM 1464 N N . LYS A 1 180 ? 2.637 38.078 22.040 1.00 76.12 180 LYS A N 1
ATOM 1465 C CA . LYS A 1 180 ? 1.227 38.462 21.931 1.00 76.12 180 LYS A CA 1
ATOM 1466 C C . LYS A 1 180 ? 0.366 37.500 22.754 1.00 76.12 180 LYS A C 1
ATOM 1468 O O . LYS A 1 180 ? 0.559 36.288 22.707 1.00 76.12 180 LYS A O 1
ATOM 1473 N N . GLU A 1 181 ? -0.610 38.023 23.489 1.00 71.75 181 GLU A N 1
ATOM 1474 C CA . GLU A 1 181 ? -1.620 37.174 24.124 1.00 71.75 181 GLU A CA 1
ATOM 1475 C C . GLU A 1 181 ? -2.466 36.479 23.050 1.00 71.75 181 GLU A C 1
ATOM 1477 O O . GLU A 1 181 ? -2.839 37.086 22.047 1.00 71.75 181 GLU A O 1
ATOM 1482 N N . ASN A 1 182 ? -2.768 35.196 23.260 1.00 77.94 182 ASN A N 1
ATOM 1483 C CA . ASN A 1 182 ? -3.600 34.383 22.370 1.00 77.94 182 ASN A CA 1
ATOM 1484 C C . ASN A 1 182 ? -3.096 34.281 20.913 1.00 77.94 182 ASN A C 1
ATOM 1486 O O . ASN A 1 182 ? -3.909 34.263 19.991 1.00 77.94 182 ASN A O 1
ATOM 1490 N N . VAL A 1 183 ? -1.776 34.138 20.696 1.00 86.25 183 VAL A N 1
ATOM 1491 C CA . VAL A 1 183 ? -1.168 33.881 19.362 1.00 86.25 183 VAL A CA 1
ATOM 1492 C C . VAL A 1 183 ? -1.899 32.781 18.581 1.00 86.25 183 VAL A C 1
ATOM 1494 O O . VAL A 1 183 ? -2.027 32.858 17.366 1.00 86.25 183 VAL A O 1
ATOM 1497 N N . CYS A 1 184 ? -2.425 31.775 19.283 1.00 87.19 184 CYS A N 1
ATOM 1498 C CA . CYS A 1 184 ? -3.155 30.649 18.703 1.00 87.19 184 CYS A CA 1
ATOM 1499 C C . CYS A 1 184 ? -4.421 31.048 17.929 1.00 87.19 184 CYS A C 1
ATOM 1501 O O . CYS A 1 184 ? -4.910 30.251 17.136 1.00 87.19 184 CYS A O 1
ATOM 1503 N N . LEU A 1 185 ? -4.973 32.241 18.174 1.00 87.38 185 LEU A N 1
ATOM 1504 C CA . LEU A 1 185 ? -6.160 32.753 17.482 1.00 87.38 185 LEU A CA 1
ATOM 1505 C C . LEU A 1 185 ? -5.822 33.510 16.189 1.00 87.38 185 LEU A C 1
ATOM 1507 O O . LEU A 1 185 ? -6.737 33.903 15.467 1.00 87.38 185 LEU A O 1
ATOM 1511 N N . ASP A 1 186 ? -4.538 33.736 15.894 1.00 88.81 186 ASP A N 1
ATOM 1512 C CA . ASP A 1 186 ? -4.120 34.354 14.637 1.00 88.81 186 ASP A CA 1
ATOM 1513 C C . ASP A 1 186 ? -4.509 33.434 13.459 1.00 88.81 186 ASP A C 1
ATOM 1515 O O . ASP A 1 186 ? -4.167 32.247 13.479 1.00 88.81 186 ASP A O 1
ATOM 1519 N N . PRO A 1 187 ? -5.204 33.931 12.417 1.00 86.69 187 PRO A N 1
ATOM 1520 C CA . PRO A 1 187 ? -5.572 33.116 11.257 1.00 86.69 187 PRO A CA 1
ATOM 1521 C C . PRO A 1 187 ? -4.364 32.473 10.556 1.00 86.69 187 PRO A C 1
ATOM 1523 O O . PRO A 1 187 ? -4.520 31.431 9.919 1.00 86.69 187 PRO A O 1
ATOM 1526 N N . ALA A 1 188 ? -3.161 33.046 10.689 1.00 87.81 188 ALA A N 1
ATOM 1527 C CA . ALA A 1 188 ? -1.932 32.477 10.140 1.00 87.81 188 ALA A CA 1
ATOM 1528 C C . ALA A 1 188 ? -1.372 31.300 10.963 1.00 87.81 188 ALA A C 1
ATOM 1530 O O . ALA A 1 188 ? -0.538 30.548 10.461 1.00 87.81 188 ALA A O 1
ATOM 1531 N N . PHE A 1 189 ? -1.826 31.099 12.204 1.00 91.25 189 PHE A N 1
ATOM 1532 C CA . PHE A 1 189 ? -1.259 30.109 13.121 1.00 91.25 189 PHE A CA 1
ATOM 1533 C C . PHE A 1 189 ? -1.443 28.662 12.638 1.00 91.25 189 PHE A C 1
ATOM 1535 O O . PHE A 1 189 ? -0.469 27.919 12.528 1.00 91.25 189 PHE A O 1
ATOM 1542 N N . ILE A 1 190 ? -2.673 28.259 12.295 1.00 91.56 190 ILE A N 1
ATOM 1543 C CA . ILE A 1 190 ? -2.960 26.893 11.818 1.00 91.56 190 ILE A CA 1
ATOM 1544 C C . ILE A 1 190 ? -2.229 26.584 10.492 1.00 91.56 190 ILE A C 1
ATOM 1546 O O . ILE A 1 190 ? -1.596 25.527 10.412 1.00 91.56 190 ILE A O 1
ATOM 1550 N N . PRO A 1 191 ? -2.237 27.472 9.472 1.00 92.44 191 PRO A N 1
ATOM 1551 C CA . PRO A 1 191 ? -1.431 27.286 8.265 1.00 92.44 191 PRO A CA 1
ATOM 1552 C C . PRO A 1 191 ? 0.062 27.093 8.547 1.00 92.44 191 PRO A C 1
ATOM 1554 O O . PRO A 1 191 ? 0.676 26.207 7.958 1.00 92.44 191 PRO A O 1
ATOM 1557 N N . VAL A 1 192 ? 0.637 27.857 9.482 1.00 91.44 192 VAL A N 1
ATOM 1558 C CA . VAL A 1 192 ? 2.052 27.718 9.866 1.00 91.44 192 VAL A CA 1
ATOM 1559 C C . VAL A 1 192 ? 2.337 26.350 10.495 1.00 91.44 192 VAL A C 1
ATOM 1561 O O . VAL A 1 192 ? 3.362 25.746 10.188 1.00 91.44 192 VAL A O 1
ATOM 1564 N N . LEU A 1 193 ? 1.431 25.808 11.315 1.00 92.25 193 LEU A N 1
ATOM 1565 C CA . LEU A 1 193 ? 1.573 24.443 11.842 1.00 92.25 193 LEU A CA 1
ATOM 1566 C C . LEU A 1 193 ? 1.512 23.385 10.731 1.00 92.25 193 LEU A C 1
ATOM 1568 O O . LEU A 1 193 ? 2.302 22.446 10.734 1.00 92.25 193 LEU A O 1
ATOM 1572 N N . SER A 1 194 ? 0.615 23.547 9.755 1.00 91.88 194 SER A N 1
ATOM 1573 C CA . SER A 1 194 ? 0.554 22.645 8.596 1.00 91.88 194 SER A CA 1
ATOM 1574 C C . SER A 1 194 ? 1.810 22.736 7.725 1.00 91.88 194 SER A C 1
ATOM 1576 O O . SER A 1 194 ? 2.248 21.727 7.178 1.00 91.88 194 SER A O 1
ATOM 1578 N N . GLN A 1 195 ? 2.388 23.929 7.587 1.00 91.62 195 GLN A N 1
ATOM 1579 C CA . GLN A 1 195 ? 3.643 24.126 6.867 1.00 91.62 195 GLN A CA 1
ATOM 1580 C C . GLN A 1 195 ? 4.811 23.456 7.599 1.00 91.62 195 GLN A C 1
ATOM 1582 O O . GLN A 1 195 ? 5.656 22.835 6.962 1.00 91.62 195 GLN A O 1
ATOM 1587 N N . LEU A 1 196 ? 4.837 23.519 8.934 1.00 92.12 196 LEU A N 1
ATOM 1588 C CA . LEU A 1 196 ? 5.835 22.807 9.728 1.00 92.12 196 LEU A CA 1
ATOM 1589 C C . LEU A 1 196 ? 5.743 21.288 9.563 1.00 92.12 196 LEU A C 1
ATOM 1591 O O . LEU A 1 196 ? 6.789 20.657 9.446 1.00 92.12 196 LEU A O 1
ATOM 1595 N N . ASP A 1 197 ? 4.539 20.709 9.498 1.00 92.06 197 ASP A N 1
ATOM 1596 C CA . ASP A 1 197 ? 4.382 19.272 9.216 1.00 92.06 197 ASP A CA 1
ATOM 1597 C C . ASP A 1 197 ? 5.036 18.901 7.872 1.00 92.06 197 ASP A C 1
ATOM 1599 O O . ASP A 1 197 ? 5.794 17.935 7.794 1.00 92.06 197 ASP A O 1
ATOM 1603 N N . GLN A 1 198 ? 4.794 19.702 6.825 1.00 91.88 198 GLN A N 1
ATOM 1604 C CA . GLN A 1 198 ? 5.379 19.493 5.493 1.00 91.88 198 GLN A CA 1
ATOM 1605 C C . GLN A 1 198 ? 6.907 19.624 5.516 1.00 91.88 198 GLN A C 1
ATOM 1607 O O . GLN A 1 198 ? 7.606 18.780 4.959 1.00 91.88 198 GLN A O 1
ATOM 1612 N N . CYS A 1 199 ? 7.439 20.643 6.199 1.00 92.06 199 CYS A N 1
ATOM 1613 C CA . CYS A 1 199 ? 8.880 20.826 6.368 1.00 92.06 199 CYS A CA 1
ATOM 1614 C C . CYS A 1 199 ? 9.520 19.654 7.130 1.00 92.06 199 CYS A C 1
ATOM 1616 O O . CYS A 1 199 ? 10.583 19.182 6.734 1.00 92.06 199 CYS A O 1
ATOM 1618 N N . ILE A 1 200 ? 8.884 19.158 8.196 1.00 91.31 200 ILE A N 1
ATOM 1619 C CA . ILE A 1 200 ? 9.387 18.018 8.978 1.00 91.31 200 ILE A CA 1
ATOM 1620 C C . ILE A 1 200 ? 9.379 16.739 8.132 1.00 91.31 200 ILE A C 1
ATOM 1622 O O . ILE A 1 200 ? 10.384 16.027 8.117 1.00 91.31 200 ILE A O 1
ATOM 1626 N N . ALA A 1 201 ? 8.293 16.463 7.403 1.00 91.69 201 ALA A N 1
ATOM 1627 C CA . ALA A 1 201 ? 8.204 15.311 6.505 1.00 91.69 201 ALA A CA 1
ATOM 1628 C C . ALA A 1 201 ? 9.302 15.350 5.431 1.00 91.69 201 ALA A C 1
ATOM 1630 O O . ALA A 1 201 ? 10.059 14.391 5.282 1.00 91.69 201 ALA A O 1
ATOM 1631 N N . TYR A 1 202 ? 9.472 16.500 4.775 1.00 91.38 202 TYR A N 1
ATOM 1632 C CA . TYR A 1 202 ? 10.487 16.687 3.742 1.00 91.38 202 TYR A CA 1
ATOM 1633 C C . TYR A 1 202 ? 11.923 16.519 4.279 1.00 91.38 202 TYR A C 1
ATOM 1635 O O . TYR A 1 202 ? 12.751 15.878 3.628 1.00 91.38 202 TYR A O 1
ATOM 1643 N N . MET A 1 203 ? 12.222 17.023 5.487 1.00 91.44 203 MET A N 1
ATOM 1644 C CA . MET A 1 203 ? 13.526 16.809 6.138 1.00 91.44 203 MET A CA 1
ATOM 1645 C C . MET A 1 203 ? 13.775 15.336 6.495 1.00 91.44 203 MET A C 1
ATOM 1647 O O . MET A 1 203 ? 14.909 14.878 6.369 1.00 91.44 203 MET A O 1
ATOM 1651 N N . ASN A 1 204 ? 12.745 14.589 6.915 1.00 89.56 204 ASN A N 1
ATOM 1652 C CA . ASN A 1 204 ? 12.875 13.156 7.209 1.00 89.56 204 ASN A CA 1
ATOM 1653 C C . ASN A 1 204 ? 13.160 12.337 5.937 1.00 89.56 204 ASN A C 1
ATOM 1655 O O . ASN A 1 204 ? 13.996 11.437 5.967 1.00 89.56 204 ASN A O 1
ATOM 1659 N N . GLU A 1 205 ? 12.509 12.662 4.817 1.00 92.19 205 GLU A N 1
ATOM 1660 C CA . GLU A 1 205 ? 12.764 12.015 3.519 1.00 92.19 205 GLU A CA 1
ATOM 1661 C C . GLU A 1 205 ? 14.174 12.324 2.983 1.00 92.19 205 GLU A C 1
ATOM 1663 O O . GLU A 1 205 ? 14.821 11.476 2.367 1.00 92.19 205 GLU A O 1
ATOM 1668 N N . HIS A 1 206 ? 14.687 13.527 3.260 1.00 88.62 206 HIS A N 1
ATOM 1669 C CA . HIS A 1 206 ? 15.972 14.021 2.757 1.00 88.62 206 HIS A CA 1
ATOM 1670 C C . HIS A 1 206 ? 17.044 14.103 3.854 1.00 88.62 206 HIS A C 1
ATOM 1672 O O . HIS A 1 206 ? 17.836 15.046 3.902 1.00 88.62 206 HIS A O 1
ATOM 1678 N N . ALA A 1 207 ? 17.131 13.071 4.699 1.00 87.56 207 ALA A N 1
ATOM 1679 C CA . ALA A 1 207 ? 18.087 12.999 5.812 1.00 87.56 207 ALA A CA 1
ATOM 1680 C C . ALA A 1 207 ? 19.576 13.059 5.393 1.00 87.56 207 ALA A C 1
ATOM 1682 O O . ALA A 1 207 ? 20.450 13.276 6.224 1.00 87.56 207 ALA A O 1
ATOM 1683 N N . HIS A 1 208 ? 19.878 12.882 4.103 1.00 86.81 208 HIS A N 1
ATOM 1684 C CA . HIS A 1 208 ? 21.229 12.954 3.541 1.00 86.81 208 HIS A CA 1
ATOM 1685 C C . HIS A 1 208 ? 21.738 14.392 3.320 1.00 86.81 208 HIS A C 1
ATOM 1687 O O . HIS A 1 208 ? 22.906 14.582 2.976 1.00 86.81 208 HIS A O 1
ATOM 1693 N N . TYR A 1 209 ? 20.890 15.417 3.466 1.00 87.75 209 TYR A N 1
ATOM 1694 C CA . TYR A 1 209 ? 21.322 16.810 3.332 1.00 87.75 209 TYR A CA 1
ATOM 1695 C C . TYR A 1 209 ? 22.171 17.254 4.526 1.00 87.75 209 TYR A C 1
ATOM 1697 O O . TYR A 1 209 ? 21.858 16.953 5.674 1.00 87.75 209 TYR A O 1
ATOM 1705 N N . ARG A 1 210 ? 23.219 18.043 4.248 1.00 86.25 210 ARG A N 1
ATOM 1706 C CA . ARG A 1 210 ? 24.238 18.462 5.227 1.00 86.25 210 ARG A CA 1
ATOM 1707 C C . ARG A 1 210 ? 23.660 19.026 6.530 1.00 86.25 210 ARG A C 1
ATOM 1709 O O . ARG A 1 210 ? 24.122 18.648 7.596 1.00 86.25 210 ARG A O 1
ATOM 1716 N N . ASP A 1 211 ? 22.670 19.913 6.430 1.00 85.75 211 ASP A N 1
ATOM 1717 C CA . ASP A 1 211 ? 22.088 20.612 7.585 1.00 85.75 211 ASP A CA 1
ATOM 1718 C C . ASP A 1 211 ? 20.676 20.105 7.948 1.00 85.75 211 ASP A C 1
ATOM 1720 O O . ASP A 1 211 ? 20.002 20.721 8.776 1.00 85.75 211 ASP A O 1
ATOM 1724 N N . ALA A 1 212 ? 20.201 18.998 7.357 1.00 88.00 212 ALA A N 1
ATOM 1725 C CA . ALA A 1 212 ? 18.832 18.508 7.574 1.00 88.00 212 ALA A CA 1
ATOM 1726 C C . ALA A 1 212 ? 18.521 18.249 9.053 1.00 88.00 212 ALA A C 1
ATOM 1728 O O . ALA A 1 212 ? 17.470 18.661 9.538 1.00 88.00 212 ALA A O 1
ATOM 1729 N N . GLU A 1 213 ? 19.449 17.633 9.788 1.00 90.19 213 GLU A N 1
ATOM 1730 C CA . GLU A 1 213 ? 19.275 17.331 11.213 1.00 90.19 213 GLU A CA 1
ATOM 1731 C C . GLU A 1 213 ? 19.080 18.606 12.053 1.00 90.19 213 GLU A C 1
ATOM 1733 O O . GLU A 1 213 ? 18.197 18.673 12.910 1.00 90.19 213 GLU A O 1
ATOM 1738 N N . LEU A 1 214 ? 19.835 19.668 11.753 1.00 90.44 214 LEU A N 1
ATOM 1739 C CA . LEU A 1 214 ? 19.736 20.947 12.457 1.00 90.44 214 LEU A CA 1
ATOM 1740 C C . LEU A 1 214 ? 18.392 21.641 12.197 1.00 90.44 214 LEU A C 1
ATOM 1742 O O . LEU A 1 214 ? 17.774 22.159 13.133 1.00 90.44 214 LEU A O 1
ATOM 1746 N N . TYR A 1 215 ? 17.921 21.647 10.948 1.00 90.94 215 TYR A N 1
ATOM 1747 C CA . TYR A 1 215 ? 16.608 22.205 10.608 1.00 90.94 215 TYR A CA 1
ATOM 1748 C C . TYR A 1 215 ? 15.471 21.381 11.212 1.00 90.94 215 TYR A C 1
ATOM 1750 O O . TYR A 1 215 ? 14.537 21.954 11.772 1.00 90.94 215 TYR A O 1
ATOM 1758 N N . LEU A 1 216 ? 15.580 20.054 11.183 1.00 91.62 216 LEU A N 1
ATOM 1759 C CA . LEU A 1 216 ? 14.615 19.139 11.784 1.00 91.62 216 LEU A CA 1
ATOM 1760 C C . LEU A 1 216 ? 14.464 19.393 13.290 1.00 91.62 216 LEU A C 1
ATOM 1762 O O . LEU A 1 216 ? 13.336 19.528 13.770 1.00 91.62 216 LEU A O 1
ATOM 1766 N N . ILE A 1 217 ? 15.569 19.540 14.030 1.00 90.50 217 ILE A N 1
ATOM 1767 C CA . ILE A 1 217 ? 15.528 19.880 15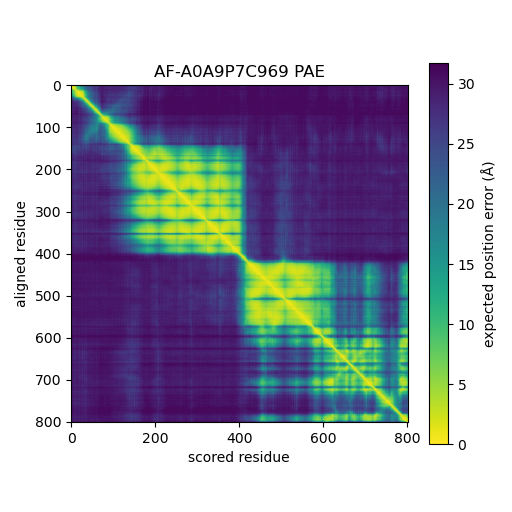.464 1.00 90.50 217 ILE A CA 1
ATOM 1768 C C . ILE A 1 217 ? 14.789 21.207 15.683 1.00 90.50 217 ILE A C 1
ATOM 1770 O O . ILE A 1 217 ? 13.908 21.287 16.542 1.00 90.50 217 ILE A O 1
ATOM 1774 N N . ARG A 1 218 ? 15.094 22.243 14.891 1.00 91.19 218 ARG A N 1
ATOM 1775 C CA . ARG A 1 218 ? 14.437 23.556 15.015 1.00 91.19 218 ARG A CA 1
ATOM 1776 C C . ARG A 1 218 ? 12.947 23.501 14.680 1.00 91.19 218 ARG A C 1
ATOM 1778 O O . ARG A 1 218 ? 12.141 24.063 15.418 1.00 91.19 218 ARG A O 1
ATOM 1785 N N . PHE A 1 219 ? 12.555 22.809 13.611 1.00 92.88 219 PHE A N 1
ATOM 1786 C CA . PHE A 1 219 ? 11.144 22.651 13.253 1.00 92.88 219 PHE A CA 1
ATOM 1787 C C . PHE A 1 219 ? 10.364 21.903 14.336 1.00 92.88 219 PHE A C 1
ATOM 1789 O O . PHE A 1 219 ? 9.270 22.339 14.697 1.00 92.88 219 PHE A O 1
ATOM 1796 N N . ARG A 1 220 ? 10.944 20.850 14.929 1.00 91.50 220 ARG A N 1
ATOM 1797 C CA . ARG A 1 220 ? 10.340 20.148 16.073 1.00 91.50 220 ARG A CA 1
ATOM 1798 C C . ARG A 1 220 ? 10.197 21.053 17.297 1.00 91.50 220 ARG A C 1
ATOM 1800 O O . ARG A 1 220 ? 9.134 21.068 17.908 1.00 91.50 220 ARG A O 1
ATOM 1807 N N . GLN A 1 221 ? 11.208 21.864 17.619 1.00 91.31 221 GLN A N 1
ATOM 1808 C CA . GLN A 1 221 ? 11.122 22.842 18.714 1.00 91.31 221 GLN A CA 1
ATOM 1809 C C . GLN A 1 221 ? 9.976 23.841 18.503 1.00 91.31 221 GLN A C 1
ATOM 1811 O O . GLN A 1 221 ? 9.206 24.108 19.429 1.00 91.31 221 GLN A O 1
ATOM 1816 N N . TYR A 1 222 ? 9.829 24.365 17.284 1.00 91.94 222 TYR A N 1
ATOM 1817 C CA . TYR A 1 222 ? 8.726 25.260 16.941 1.00 91.94 222 TYR A CA 1
ATOM 1818 C C . TYR A 1 222 ? 7.368 24.557 16.982 1.00 91.94 222 TYR A C 1
ATOM 1820 O O . TYR A 1 222 ? 6.415 25.126 17.515 1.00 91.94 222 TYR A O 1
ATOM 1828 N N . MET A 1 223 ? 7.279 23.308 16.524 1.00 92.88 223 MET A N 1
ATOM 1829 C CA . MET A 1 223 ? 6.059 22.510 16.646 1.00 92.88 223 MET A CA 1
ATOM 1830 C C . MET A 1 223 ? 5.656 22.329 18.116 1.00 92.88 223 MET A C 1
ATOM 1832 O O . MET A 1 223 ? 4.540 22.683 18.501 1.00 92.88 223 MET A O 1
ATOM 1836 N N . THR A 1 224 ? 6.582 21.881 18.969 1.00 91.81 224 THR A N 1
ATOM 1837 C CA . THR A 1 224 ? 6.336 21.701 20.408 1.00 91.81 224 THR A CA 1
ATOM 1838 C C . THR A 1 224 ? 5.941 23.016 21.082 1.00 91.81 224 THR A C 1
ATOM 1840 O O . THR A 1 224 ? 5.025 23.043 21.912 1.00 91.81 224 THR A O 1
ATOM 1843 N N . ARG A 1 225 ? 6.554 24.140 20.687 1.00 91.69 225 ARG A N 1
ATOM 1844 C CA . ARG A 1 225 ? 6.158 25.476 21.155 1.00 91.69 225 ARG A CA 1
ATOM 1845 C C . ARG A 1 225 ? 4.725 25.820 20.743 1.00 91.69 225 ARG A C 1
ATOM 1847 O O . ARG A 1 225 ? 3.959 26.268 21.595 1.00 91.69 225 ARG A O 1
ATOM 1854 N N . GLY A 1 226 ? 4.357 25.584 19.485 1.00 92.50 226 GLY A N 1
ATOM 1855 C CA . GLY A 1 226 ? 2.999 25.786 18.977 1.00 92.50 226 GLY A CA 1
ATOM 1856 C C . GLY A 1 226 ? 1.960 24.970 19.750 1.00 92.50 226 GLY A C 1
ATOM 1857 O O . GLY A 1 226 ? 0.978 25.530 20.236 1.00 92.50 226 GLY A O 1
ATOM 1858 N N . MET A 1 227 ? 2.218 23.675 19.963 1.00 92.75 227 MET A N 1
ATOM 1859 C CA . MET A 1 227 ? 1.336 22.799 20.751 1.00 92.75 227 MET A CA 1
ATOM 1860 C C . MET A 1 227 ? 1.207 23.274 22.205 1.00 92.75 227 MET A C 1
ATOM 1862 O O . MET A 1 227 ? 0.111 23.304 22.766 1.00 92.75 227 MET A O 1
ATOM 1866 N N . THR A 1 228 ? 2.309 23.728 22.806 1.00 92.00 228 THR A N 1
ATOM 1867 C CA . THR A 1 228 ? 2.308 24.267 24.175 1.00 92.00 228 THR A CA 1
ATOM 1868 C C . THR A 1 228 ? 1.460 25.534 24.287 1.00 92.00 228 THR A C 1
ATOM 1870 O O . THR A 1 228 ? 0.720 25.683 25.259 1.00 92.00 228 THR A O 1
ATOM 1873 N N . LEU A 1 229 ? 1.517 26.435 23.299 1.00 92.38 229 LEU A N 1
ATOM 1874 C CA . LEU A 1 229 ? 0.688 27.645 23.279 1.00 92.38 229 LEU A CA 1
ATOM 1875 C C . LEU A 1 229 ? -0.807 27.303 23.201 1.00 92.38 229 LEU A C 1
ATOM 1877 O O . LEU A 1 229 ? -1.606 27.896 23.930 1.00 92.38 229 LEU A O 1
ATOM 1881 N N . ILE A 1 230 ? -1.187 26.316 22.380 1.00 93.50 230 ILE A N 1
ATOM 1882 C CA . ILE A 1 230 ? -2.571 25.821 22.319 1.00 93.50 230 ILE A CA 1
ATOM 1883 C C . ILE A 1 230 ? -2.997 25.272 23.684 1.00 93.50 230 ILE A C 1
ATOM 1885 O O . ILE A 1 230 ? -4.039 25.670 24.209 1.00 93.50 230 ILE A O 1
ATOM 1889 N N . LYS A 1 231 ? -2.174 24.406 24.288 1.00 93.38 231 LYS A N 1
ATOM 1890 C CA . LYS A 1 231 ? -2.440 23.825 25.609 1.00 93.38 231 LYS A CA 1
ATOM 1891 C C . LYS A 1 231 ? -2.605 24.894 26.685 1.00 93.38 231 LYS A C 1
ATOM 1893 O O . LYS A 1 231 ? -3.565 24.846 27.451 1.00 93.38 231 LYS A O 1
ATOM 1898 N N . MET A 1 232 ? -1.713 25.882 26.733 1.00 92.75 232 MET A N 1
ATOM 1899 C CA . MET A 1 232 ? -1.802 26.996 27.682 1.00 92.75 232 MET A CA 1
ATOM 1900 C C . MET A 1 232 ? -3.101 27.787 27.510 1.00 92.75 232 MET A C 1
ATOM 1902 O O . MET A 1 232 ? -3.772 28.068 28.504 1.00 92.75 232 MET A O 1
ATOM 1906 N N . TYR A 1 233 ? -3.479 28.102 26.269 1.00 93.31 233 TYR A N 1
ATOM 1907 C CA . TYR A 1 233 ? -4.729 28.797 25.973 1.00 93.31 233 TYR A CA 1
ATOM 1908 C C . TYR A 1 233 ? -5.955 27.982 26.407 1.00 93.31 233 TYR A C 1
ATOM 1910 O O . TYR A 1 233 ? -6.806 28.499 27.133 1.00 93.31 233 TYR A O 1
ATOM 1918 N N . ALA A 1 234 ? -6.027 26.703 26.028 1.00 93.62 234 ALA A N 1
ATOM 1919 C CA . ALA A 1 234 ? -7.152 25.829 26.353 1.00 93.62 234 ALA A CA 1
ATOM 1920 C C . ALA A 1 234 ? -7.315 25.649 27.872 1.00 93.62 234 ALA A C 1
ATOM 1922 O O . ALA A 1 234 ? -8.401 25.865 28.410 1.00 93.62 234 ALA A O 1
ATOM 1923 N N . VAL A 1 235 ? -6.226 25.331 28.581 1.00 94.94 235 VAL A N 1
ATOM 1924 C CA . VAL A 1 235 ? -6.227 25.150 30.043 1.00 94.94 235 VAL A CA 1
ATOM 1925 C C . VAL A 1 235 ? -6.607 26.443 30.766 1.00 94.94 235 VAL A C 1
ATOM 1927 O O . VAL A 1 235 ? -7.421 26.408 31.691 1.00 94.94 235 VAL A O 1
ATOM 1930 N N . SER A 1 236 ? -6.042 27.582 30.356 1.00 94.06 236 SER A N 1
ATOM 1931 C CA . SER A 1 236 ? -6.361 28.890 30.941 1.00 94.06 236 SER A CA 1
ATOM 1932 C C . SER A 1 236 ? -7.843 29.225 30.764 1.00 94.06 236 SER A C 1
ATOM 1934 O O . SER A 1 236 ? -8.536 29.552 31.727 1.00 94.06 236 SER A O 1
ATOM 1936 N N . THR A 1 237 ? -8.353 29.045 29.547 1.00 93.00 237 THR A N 1
ATOM 1937 C CA . THR A 1 237 ? -9.742 29.337 29.189 1.00 93.00 237 THR A CA 1
ATOM 1938 C C . THR A 1 237 ? -10.727 28.461 29.964 1.00 93.00 237 THR A C 1
ATOM 1940 O O . THR A 1 237 ? -11.674 28.986 30.551 1.00 93.00 237 THR A O 1
ATOM 1943 N N . LEU A 1 238 ? -10.478 27.148 30.051 1.00 94.75 238 LEU A N 1
ATOM 1944 C CA . LEU A 1 238 ? -11.315 26.221 30.826 1.00 94.75 238 LEU A CA 1
ATOM 1945 C C . LEU A 1 238 ? -11.349 26.595 32.311 1.00 94.75 238 LEU A C 1
ATOM 1947 O O . LEU A 1 238 ? -12.426 26.650 32.908 1.00 94.75 238 LEU A O 1
ATOM 1951 N N . LYS A 1 239 ? -10.189 26.906 32.903 1.00 94.94 239 LYS A N 1
ATOM 1952 C CA . LYS A 1 239 ? -10.099 27.305 34.316 1.00 94.94 239 LYS A CA 1
ATOM 1953 C C . LYS A 1 239 ? -10.803 28.634 34.581 1.00 94.94 239 LYS A C 1
ATOM 1955 O O . LYS A 1 239 ? -11.548 28.731 35.556 1.00 94.94 239 LYS A O 1
ATOM 1960 N N . HIS A 1 240 ? -10.605 29.638 33.727 1.00 92.94 240 HIS A N 1
ATOM 1961 C CA . HIS A 1 240 ? -11.276 30.933 33.859 1.00 92.94 240 HIS A CA 1
ATOM 1962 C C . HIS A 1 240 ? -12.794 30.801 33.743 1.00 92.94 240 HIS A C 1
ATOM 1964 O O . HIS A 1 240 ? -13.514 31.315 34.601 1.00 92.94 240 HIS A O 1
ATOM 1970 N N . LEU A 1 241 ? -13.275 30.052 32.747 1.00 92.88 241 LEU A N 1
ATOM 1971 C CA . LEU A 1 241 ? -14.699 29.793 32.563 1.00 92.88 241 LEU A CA 1
ATOM 1972 C C . LEU A 1 241 ? -15.295 29.053 33.768 1.00 92.88 241 LEU A C 1
ATOM 1974 O O . LEU A 1 241 ? -16.356 29.425 34.274 1.00 92.88 241 LEU A O 1
ATOM 1978 N N . GLY A 1 242 ? -14.584 28.042 34.273 1.00 92.31 242 GLY A N 1
ATOM 1979 C CA . GLY A 1 242 ? -14.984 27.308 35.467 1.00 92.31 242 GLY A CA 1
ATOM 1980 C C . GLY A 1 242 ? -15.102 28.201 36.700 1.00 92.31 242 GLY A C 1
ATOM 1981 O O . GLY A 1 242 ? -16.102 28.144 37.413 1.00 92.31 242 GLY A O 1
ATOM 1982 N N . GLN A 1 243 ? -14.127 29.082 36.930 1.00 92.19 243 GLN A N 1
ATOM 1983 C CA . GLN A 1 243 ? -14.166 30.039 38.041 1.00 92.19 243 GLN A CA 1
ATOM 1984 C C . GLN A 1 243 ? -15.300 31.062 37.901 1.00 92.19 243 GLN A C 1
ATOM 1986 O O . GLN A 1 243 ? -15.925 31.423 38.901 1.00 92.19 243 GLN A O 1
ATOM 1991 N N . GLU A 1 244 ? -15.573 31.541 36.686 1.00 89.81 244 GLU A N 1
ATOM 1992 C CA . GLU A 1 244 ? -16.663 32.483 36.422 1.00 89.81 244 GLU A CA 1
ATOM 1993 C C . GLU A 1 244 ? -18.030 31.856 36.728 1.00 89.81 244 GLU A C 1
ATOM 1995 O O . GLU A 1 244 ? -18.848 32.452 37.435 1.00 89.81 244 GLU A O 1
ATOM 2000 N N . ILE A 1 245 ? -18.258 30.630 36.251 1.00 89.44 245 ILE A N 1
ATOM 2001 C CA . ILE A 1 245 ? -19.505 29.896 36.489 1.00 89.44 245 ILE A CA 1
ATOM 2002 C C . ILE A 1 245 ? -19.633 29.537 37.968 1.00 89.44 245 ILE A C 1
ATOM 2004 O O . ILE A 1 245 ? -20.691 29.749 38.553 1.00 89.44 245 ILE A O 1
ATOM 2008 N N . TYR A 1 246 ? -18.557 29.085 38.615 1.00 88.19 246 TYR A N 1
ATOM 2009 C CA . TYR A 1 246 ? -18.581 28.767 40.043 1.00 88.19 246 TYR A CA 1
ATOM 2010 C C . TYR A 1 246 ? -19.001 29.965 40.910 1.00 88.19 246 TYR A C 1
ATOM 2012 O O . TYR A 1 246 ? -19.795 29.809 41.839 1.00 88.19 246 TYR A O 1
ATOM 2020 N N . LYS A 1 247 ? -18.533 31.180 40.585 1.00 86.94 247 LYS A N 1
ATOM 2021 C CA . LYS A 1 247 ? -18.973 32.405 41.277 1.00 86.94 247 LYS A CA 1
ATOM 2022 C C . LYS A 1 247 ? -20.483 32.626 41.144 1.00 86.94 247 LYS A C 1
ATOM 2024 O O . LYS A 1 247 ? -21.118 32.955 42.138 1.00 86.94 247 LYS A O 1
ATOM 2029 N N . GLN A 1 248 ? -21.050 32.389 39.961 1.00 83.38 248 GLN A N 1
ATOM 2030 C CA . GLN A 1 248 ? -22.494 32.505 39.699 1.00 83.38 248 GLN A CA 1
ATOM 2031 C C . GLN A 1 248 ? -23.314 31.388 40.371 1.00 83.38 248 GLN A C 1
ATOM 2033 O O . GLN A 1 248 ? -24.483 31.586 40.691 1.00 83.38 248 GLN A O 1
ATOM 2038 N N . LEU A 1 249 ? -22.713 30.218 40.615 1.00 80.56 249 LEU A N 1
ATOM 2039 C CA . LEU A 1 249 ? -23.355 29.085 41.295 1.00 80.56 249 LEU A CA 1
ATOM 2040 C C . LEU A 1 249 ? -23.434 29.250 42.819 1.00 80.56 249 LEU A C 1
ATOM 2042 O O . LEU A 1 249 ? -24.276 28.616 43.459 1.00 80.56 249 LEU A O 1
ATOM 2046 N N . LYS A 1 250 ? -22.572 30.086 43.410 1.00 78.56 250 LYS A N 1
ATOM 2047 C CA . LYS A 1 250 ? -22.554 30.329 44.859 1.00 78.56 250 LYS A CA 1
ATOM 2048 C C . LYS A 1 250 ? -23.788 31.099 45.343 1.00 78.56 250 LYS A C 1
ATOM 2050 O O . LYS A 1 250 ? -24.129 30.993 46.519 1.00 78.56 250 LYS A O 1
ATOM 2055 N N . ASP A 1 251 ? -24.467 31.825 44.456 1.00 77.88 251 ASP A N 1
ATOM 2056 C CA . ASP A 1 251 ? -25.677 32.574 44.787 1.00 77.88 251 ASP A CA 1
ATOM 2057 C C . ASP A 1 251 ? -26.856 31.619 45.069 1.00 77.88 251 ASP A C 1
ATOM 2059 O O . ASP A 1 251 ? -27.363 30.951 44.159 1.00 77.88 251 ASP A O 1
ATOM 2063 N N . PRO A 1 252 ? -27.349 31.539 46.323 1.00 68.62 252 PRO A N 1
ATOM 2064 C CA . PRO A 1 252 ? -28.373 30.569 46.714 1.00 68.62 252 PRO A CA 1
ATOM 2065 C C . PRO A 1 252 ? -29.770 30.878 46.147 1.00 68.62 252 PRO A C 1
ATOM 2067 O O . PRO A 1 252 ? -30.673 30.058 46.303 1.00 68.62 252 PRO A O 1
ATOM 2070 N N . SER A 1 253 ? -29.954 32.038 45.506 1.00 70.62 253 SER A N 1
ATOM 2071 C CA . SER A 1 253 ? -31.208 32.491 44.887 1.00 70.62 253 SER A CA 1
ATOM 2072 C C . SER A 1 253 ? -31.480 31.871 43.510 1.00 70.62 253 SER A C 1
ATOM 2074 O O . SER A 1 253 ? -32.590 31.991 42.986 1.00 70.62 253 SER A O 1
ATOM 2076 N N . VAL A 1 254 ? -30.491 31.208 42.903 1.00 77.81 254 VAL A N 1
ATOM 2077 C CA . VAL A 1 254 ? -30.612 30.639 41.557 1.00 77.81 254 VAL A CA 1
ATOM 2078 C C . VAL A 1 254 ? -31.189 29.222 41.627 1.00 77.81 254 VAL A C 1
ATOM 2080 O O . VAL A 1 254 ? -30.679 28.356 42.331 1.00 77.81 254 VAL A O 1
ATOM 2083 N N . SER A 1 255 ? -32.258 28.968 40.865 1.00 81.88 255 SER A N 1
ATOM 2084 C CA . SER A 1 255 ? -32.848 27.627 40.732 1.00 81.88 255 SER A CA 1
ATOM 2085 C C . SER A 1 255 ? -31.856 26.631 40.121 1.00 81.88 255 SER A C 1
ATOM 2087 O O . SER A 1 255 ? -31.134 26.981 39.186 1.00 81.88 255 SER A O 1
ATOM 2089 N N . ILE A 1 256 ? -31.891 25.374 40.581 1.00 78.38 256 ILE A N 1
ATOM 2090 C CA . ILE A 1 256 ? -31.042 24.269 40.097 1.00 78.38 256 ILE A CA 1
ATOM 2091 C C . ILE A 1 256 ? -31.112 24.148 38.565 1.00 78.38 256 ILE A C 1
ATOM 2093 O O . ILE A 1 256 ? -30.082 24.047 37.912 1.00 78.38 256 ILE A O 1
ATOM 2097 N N . GLY A 1 257 ? -32.301 24.277 37.962 1.00 78.81 257 GLY A N 1
ATOM 2098 C CA . GLY A 1 257 ? -32.445 24.210 36.500 1.00 78.81 257 GLY A CA 1
ATOM 2099 C C . GLY A 1 257 ? -31.718 25.340 35.755 1.00 78.81 257 GLY A C 1
ATOM 2100 O O . GLY A 1 257 ? -31.143 25.119 34.688 1.00 78.81 257 GLY A O 1
ATOM 2101 N N . LYS A 1 258 ? -31.673 26.548 36.336 1.00 82.12 258 LYS A N 1
ATOM 2102 C CA . LYS A 1 258 ? -30.904 27.674 35.776 1.00 82.12 258 LYS A CA 1
ATOM 2103 C C . LYS A 1 258 ? -29.400 27.460 35.958 1.00 82.12 258 LYS A C 1
ATOM 2105 O O . LYS A 1 258 ? -28.645 27.737 35.032 1.00 82.12 258 LYS A O 1
ATOM 2110 N N . GLN A 1 259 ? -28.980 26.933 37.110 1.00 81.62 259 GLN A N 1
ATOM 2111 C CA . GLN A 1 259 ? -27.582 26.590 37.394 1.00 81.62 259 GLN A CA 1
ATOM 2112 C C . GLN A 1 259 ? -27.034 25.561 36.394 1.00 81.62 259 GLN A C 1
ATOM 2114 O O . GLN A 1 259 ? -25.987 25.797 35.788 1.00 81.62 259 GLN A O 1
ATOM 2119 N N . THR A 1 260 ? -27.782 24.481 36.145 1.00 81.19 260 THR A N 1
ATOM 2120 C CA . THR A 1 260 ? -27.439 23.471 35.137 1.00 81.19 260 THR A CA 1
ATOM 2121 C C . THR A 1 260 ? -27.353 24.100 33.746 1.00 81.19 260 THR A C 1
ATOM 2123 O O . THR A 1 260 ? -26.318 24.009 33.097 1.00 81.19 260 THR A O 1
ATOM 2126 N N . THR A 1 261 ? -28.374 24.849 33.316 1.00 84.94 261 THR A N 1
ATOM 2127 C CA . THR A 1 261 ? -28.406 25.457 31.969 1.00 84.94 261 THR A CA 1
ATOM 2128 C C . THR A 1 261 ? -27.205 26.372 31.699 1.00 84.94 261 THR A C 1
ATOM 2130 O O . THR A 1 261 ? -26.574 26.275 30.645 1.00 84.94 261 THR A O 1
ATOM 2133 N N . VAL A 1 262 ? -26.845 27.241 32.651 1.00 86.69 262 VAL A N 1
ATOM 2134 C CA . VAL A 1 262 ? -25.697 28.157 32.506 1.00 86.69 262 VAL A CA 1
ATOM 2135 C C . VAL A 1 262 ? -24.385 27.383 32.343 1.00 86.69 262 VAL A C 1
ATOM 2137 O O . VAL A 1 262 ? -23.544 27.777 31.532 1.00 86.69 262 VAL A O 1
ATOM 2140 N N . CYS A 1 263 ? -24.232 26.262 33.055 1.00 86.12 263 CYS A N 1
ATOM 2141 C CA . CYS A 1 263 ? -23.046 25.411 32.999 1.00 86.12 263 CYS A CA 1
ATOM 2142 C C . CYS A 1 263 ? -22.822 24.787 31.610 1.00 86.12 263 CYS A C 1
ATOM 2144 O O . CYS A 1 263 ? -21.680 24.676 31.169 1.00 86.12 263 CYS A O 1
ATOM 2146 N N . PHE A 1 264 ? -23.884 24.402 30.897 1.00 90.19 264 PHE A N 1
ATOM 2147 C CA . PHE A 1 264 ? -23.765 23.808 29.558 1.00 90.19 264 PHE A CA 1
ATOM 2148 C C . PHE A 1 264 ? -23.701 24.855 28.450 1.00 90.19 264 PHE A C 1
ATOM 2150 O O . PHE A 1 264 ? -22.844 24.765 27.574 1.00 90.19 264 PHE A O 1
ATOM 2157 N N . VAL A 1 265 ? -24.554 25.884 28.493 1.00 89.81 265 VAL A N 1
ATOM 2158 C CA . VAL A 1 265 ? -24.635 26.892 27.420 1.00 89.81 265 VAL A CA 1
ATOM 2159 C C . VAL A 1 265 ? -23.336 27.688 27.298 1.00 89.81 265 VAL A C 1
ATOM 2161 O O . VAL A 1 265 ? -22.847 27.895 26.186 1.00 89.81 265 VAL A O 1
ATOM 2164 N N . LYS A 1 266 ? -22.739 28.099 28.425 1.00 89.00 266 LYS A N 1
ATOM 2165 C CA . LYS A 1 266 ? -21.487 28.868 28.399 1.00 89.00 266 LYS A CA 1
ATOM 2166 C C . LYS A 1 266 ? -20.327 28.055 27.831 1.00 89.00 266 LYS A C 1
ATOM 2168 O O . LYS A 1 266 ? -19.655 28.533 26.921 1.00 89.00 266 LYS A O 1
ATOM 2173 N N . PHE A 1 267 ? -20.146 26.813 28.283 1.00 93.44 267 PHE A N 1
ATOM 2174 C CA . PHE A 1 267 ? -19.131 25.920 27.715 1.00 93.44 267 PHE A CA 1
ATOM 2175 C C . PHE A 1 267 ? -19.388 25.641 26.231 1.00 93.44 267 PHE A C 1
ATOM 2177 O O . PHE A 1 267 ? -18.474 25.761 25.420 1.00 93.44 267 PHE A O 1
ATOM 2184 N N . LYS A 1 268 ? -20.639 25.372 25.846 1.00 92.31 268 LYS A N 1
ATOM 2185 C CA . LYS A 1 268 ? -21.013 25.137 24.448 1.00 92.31 268 LYS A CA 1
ATOM 2186 C C . LYS A 1 268 ? -20.685 26.323 23.537 1.00 92.31 268 LYS A C 1
ATOM 2188 O O . LYS A 1 268 ? -20.268 26.107 22.405 1.00 92.31 268 LYS A O 1
ATOM 2193 N N . SER A 1 269 ? -20.823 27.559 24.021 1.00 90.75 269 SER A N 1
ATOM 2194 C CA . SER A 1 269 ? -20.494 28.761 23.239 1.00 90.75 269 SER A CA 1
ATOM 2195 C C . SER A 1 269 ? -18.996 28.918 22.939 1.00 90.75 269 SER A C 1
ATOM 2197 O O . SER A 1 269 ? -18.639 29.446 21.890 1.00 90.75 269 SER A O 1
ATOM 2199 N N . MET A 1 270 ? -18.121 28.418 23.818 1.00 88.50 270 MET A N 1
ATOM 2200 C CA . MET A 1 270 ? -16.660 28.481 23.657 1.00 88.50 270 MET A CA 1
ATOM 2201 C C . MET A 1 270 ? -16.076 27.259 22.936 1.00 88.50 270 MET A C 1
ATOM 2203 O O . MET A 1 270 ? -14.923 27.275 22.511 1.00 88.50 270 MET A O 1
ATOM 2207 N N . ALA A 1 271 ? -16.868 26.200 22.778 1.00 90.75 271 ALA A N 1
ATOM 2208 C CA . ALA A 1 271 ? -16.433 24.946 22.183 1.00 90.75 271 ALA A CA 1
ATOM 2209 C C . ALA A 1 271 ? -15.929 25.068 20.727 1.00 90.75 271 ALA A C 1
ATOM 2211 O O . ALA A 1 271 ? -14.880 24.497 20.440 1.00 90.75 271 ALA A O 1
ATOM 2212 N N . PRO A 1 272 ? -16.561 25.831 19.804 1.00 89.44 272 PRO A N 1
ATOM 2213 C CA . PRO A 1 272 ? -16.133 25.867 18.401 1.00 89.44 272 PRO A CA 1
ATOM 2214 C C . PRO A 1 272 ? -14.709 26.398 18.193 1.00 89.44 272 PRO A C 1
ATOM 2216 O O . PRO A 1 272 ? -13.957 25.849 17.388 1.00 89.44 272 PRO A O 1
ATOM 2219 N N . THR A 1 273 ? -14.325 27.448 18.926 1.00 88.25 273 THR A N 1
ATOM 2220 C CA . THR A 1 273 ? -12.980 28.038 18.838 1.00 88.25 273 THR A CA 1
ATOM 2221 C C . THR A 1 273 ? -11.929 27.138 19.476 1.00 88.25 273 THR A C 1
ATOM 2223 O O . THR A 1 273 ? -10.810 27.049 18.982 1.00 88.25 273 THR A O 1
ATOM 2226 N N . MET A 1 274 ? -12.280 26.442 20.558 1.00 90.81 274 MET A N 1
ATOM 2227 C CA . MET A 1 274 ? -11.372 25.518 21.232 1.00 90.81 274 MET A CA 1
ATOM 2228 C C . MET A 1 274 ? -11.206 24.207 20.464 1.00 90.81 274 MET A C 1
ATOM 2230 O O . MET A 1 274 ? -10.087 23.711 20.372 1.00 90.81 274 MET A O 1
ATOM 2234 N N . LYS A 1 275 ? -12.277 23.679 19.864 1.00 92.12 275 LYS A N 1
ATOM 2235 C CA . LYS A 1 275 ? -12.261 22.425 19.101 1.00 92.12 275 LYS A CA 1
ATOM 2236 C C . LYS A 1 275 ? -11.272 22.478 17.943 1.00 92.12 275 LYS A C 1
ATOM 2238 O O . LYS A 1 275 ? -10.497 21.545 17.770 1.00 92.12 275 LYS A O 1
ATOM 2243 N N . SER A 1 276 ? -11.247 23.574 17.179 1.00 91.38 276 SER A N 1
ATOM 2244 C CA . SER A 1 276 ? -10.321 23.710 16.045 1.00 91.38 276 SER A CA 1
ATOM 2245 C C . SER A 1 276 ? -8.851 23.669 16.475 1.00 91.38 276 SER A C 1
ATOM 2247 O O . SER A 1 276 ? -8.022 23.104 15.762 1.00 91.38 276 SER A O 1
ATOM 2249 N N . LEU A 1 277 ? -8.534 24.225 17.648 1.00 92.19 277 LEU A N 1
ATOM 2250 C CA . LEU A 1 277 ? -7.185 24.242 18.209 1.00 92.19 277 LEU A CA 1
ATOM 2251 C C . LEU A 1 277 ? -6.816 22.911 18.873 1.00 92.19 277 LEU A C 1
ATOM 2253 O O . LEU A 1 277 ? -5.735 22.389 18.615 1.00 92.19 277 LEU A O 1
ATOM 2257 N N . ILE A 1 278 ? -7.707 22.337 19.686 1.00 92.69 278 ILE A N 1
ATOM 2258 C CA . ILE A 1 278 ? -7.502 21.036 20.344 1.00 92.69 278 ILE A CA 1
ATOM 2259 C C . ILE A 1 278 ? -7.296 19.941 19.292 1.00 92.69 278 ILE A C 1
ATOM 2261 O O . ILE A 1 278 ? -6.377 19.134 19.427 1.00 92.69 278 ILE A O 1
ATOM 2265 N N . HIS A 1 279 ? -8.044 19.994 18.188 1.00 91.88 279 HIS A N 1
ATOM 2266 C CA . HIS A 1 279 ? -7.879 19.073 17.067 1.00 91.88 279 HIS A CA 1
ATOM 2267 C C . HIS A 1 279 ? -6.459 19.093 16.466 1.00 91.88 279 HIS A C 1
ATOM 2269 O O . HIS A 1 279 ? -5.966 18.065 16.004 1.00 91.88 279 HIS A O 1
ATOM 2275 N N . GLN A 1 280 ? -5.756 20.235 16.492 1.00 91.25 280 GLN A N 1
ATOM 2276 C CA . GLN A 1 280 ? -4.366 20.297 16.020 1.00 91.25 280 GLN A CA 1
ATOM 2277 C C . GLN A 1 280 ? -3.411 19.486 16.903 1.00 91.25 280 GLN A C 1
ATOM 2279 O O . GLN A 1 280 ? -2.449 18.925 16.376 1.00 91.25 280 GLN A O 1
ATOM 2284 N N . ILE A 1 281 ? -3.673 19.411 18.211 1.00 92.00 281 ILE A N 1
ATOM 2285 C CA . ILE A 1 281 ? -2.911 18.553 19.125 1.00 92.00 281 ILE A CA 1
ATOM 2286 C C . ILE A 1 281 ? -3.315 17.093 18.892 1.00 92.00 281 ILE A C 1
ATOM 2288 O O . ILE A 1 281 ? -2.444 16.275 18.609 1.00 92.00 281 ILE A O 1
ATOM 2292 N N . GLU A 1 282 ? -4.621 16.789 18.896 1.00 90.00 282 GLU A N 1
ATOM 2293 C CA . GLU A 1 282 ? -5.160 15.428 18.696 1.00 90.00 282 GLU A CA 1
ATOM 2294 C C . GLU A 1 282 ? -4.610 14.755 17.432 1.00 90.00 282 GLU A C 1
ATOM 2296 O O . GLU A 1 282 ? -4.183 13.601 17.470 1.00 90.00 282 GLU A O 1
ATOM 2301 N N . LYS A 1 283 ? -4.559 15.494 16.313 1.00 90.12 283 LYS A N 1
ATOM 2302 C CA . LYS A 1 283 ? -4.021 15.004 15.036 1.00 90.12 283 LYS A CA 1
ATOM 2303 C C . LYS A 1 283 ? -2.579 14.489 15.166 1.00 90.12 283 LYS A C 1
ATOM 2305 O O . LYS A 1 283 ? -2.214 13.546 14.471 1.00 90.12 283 LYS A O 1
ATOM 2310 N N . ARG A 1 284 ? -1.765 15.108 16.028 1.00 89.62 284 ARG A N 1
ATOM 2311 C CA . ARG A 1 284 ? -0.312 14.876 16.140 1.00 89.62 284 ARG A CA 1
ATOM 2312 C C . ARG A 1 284 ? 0.079 13.983 17.324 1.00 89.62 284 ARG A C 1
ATOM 2314 O O . ARG A 1 284 ? 1.237 13.586 17.424 1.00 89.62 284 ARG A O 1
ATOM 2321 N N . CYS A 1 285 ? -0.866 13.618 18.192 1.00 86.50 285 CYS A N 1
ATOM 2322 C CA . CYS A 1 285 ? -0.634 12.735 19.340 1.00 86.50 285 CYS A CA 1
ATOM 2323 C C . CYS A 1 285 ? -0.161 11.324 18.947 1.00 86.50 285 CYS A C 1
ATOM 2325 O O . CYS A 1 285 ? 0.673 10.751 19.641 1.00 86.50 285 CYS A O 1
ATOM 2327 N N . LYS A 1 286 ? -0.633 10.783 17.812 1.00 79.31 286 LYS A N 1
ATOM 2328 C CA . LYS A 1 286 ? -0.284 9.421 17.352 1.00 79.31 286 LYS A CA 1
ATOM 2329 C C . LYS A 1 286 ? 1.208 9.236 17.062 1.00 79.31 286 LYS A C 1
ATOM 2331 O O . LYS A 1 286 ? 1.723 8.134 17.202 1.00 79.31 286 LYS A O 1
ATOM 2336 N N . GLU A 1 287 ? 1.887 10.302 16.650 1.00 76.75 287 GLU A N 1
ATOM 2337 C CA . GLU A 1 287 ? 3.292 10.255 16.233 1.00 76.75 287 GLU A CA 1
ATOM 2338 C C . GLU A 1 287 ? 4.255 10.588 17.384 1.00 76.75 287 GLU A C 1
ATOM 2340 O O . GLU A 1 287 ? 5.417 10.177 17.363 1.00 76.75 287 GLU A O 1
ATOM 2345 N N . HIS A 1 288 ? 3.790 11.321 18.406 1.00 81.62 288 HIS A N 1
ATOM 2346 C CA . HIS A 1 288 ? 4.647 11.902 19.440 1.00 81.62 288 HIS A CA 1
ATOM 2347 C C . HIS A 1 288 ? 4.036 11.837 20.846 1.00 81.62 288 HIS A C 1
ATOM 2349 O O . HIS A 1 288 ? 3.076 12.538 21.170 1.00 81.62 288 HIS A O 1
ATOM 2355 N N . GLN A 1 289 ? 4.690 11.074 21.730 1.00 85.12 289 GLN A N 1
ATOM 2356 C CA . GLN A 1 289 ? 4.296 10.904 23.135 1.00 85.12 289 GLN A CA 1
ATOM 2357 C C . GLN A 1 289 ? 4.288 12.227 23.928 1.00 85.12 289 GLN A C 1
ATOM 2359 O O . GLN A 1 289 ? 3.472 12.409 24.829 1.00 85.12 289 GLN A O 1
ATOM 2364 N N . GLU A 1 290 ? 5.151 13.187 23.581 1.00 87.38 290 GLU A N 1
ATOM 2365 C CA . GLU A 1 290 ? 5.150 14.515 24.211 1.00 87.38 290 GLU A CA 1
ATOM 2366 C C . GLU A 1 290 ? 3.820 15.249 23.986 1.00 87.38 290 GLU A C 1
ATOM 2368 O O . GLU A 1 290 ? 3.291 15.874 24.905 1.00 87.38 290 GLU A O 1
ATOM 2373 N N . TYR A 1 291 ? 3.230 15.139 22.794 1.00 91.62 291 TYR A N 1
ATOM 2374 C CA . TYR A 1 291 ? 1.963 15.803 22.470 1.00 91.62 291 TYR A CA 1
ATOM 2375 C C . TYR A 1 291 ? 0.773 15.106 23.119 1.00 91.62 291 TYR A C 1
ATOM 2377 O O . TYR A 1 291 ? -0.161 15.783 23.544 1.00 91.62 291 TYR A O 1
ATOM 2385 N N . GLN A 1 292 ? 0.854 13.785 23.299 1.00 90.81 292 GLN A N 1
ATOM 2386 C CA . GLN A 1 292 ? -0.091 13.038 24.127 1.00 90.81 292 GLN A CA 1
ATOM 2387 C C . GLN A 1 292 ? -0.139 13.596 25.556 1.00 90.81 292 GLN A C 1
ATOM 2389 O O . GLN A 1 292 ? -1.218 13.877 26.064 1.00 90.81 292 GLN A O 1
ATOM 2394 N N . SER A 1 293 ? 1.014 13.871 26.179 1.00 91.81 293 SER A N 1
ATOM 2395 C CA . SER A 1 293 ? 1.037 14.450 27.534 1.00 91.81 293 SER A CA 1
ATOM 2396 C C . SER A 1 293 ? 0.390 15.844 27.608 1.00 91.81 293 SER A C 1
ATOM 2398 O O . SER A 1 293 ? -0.318 16.162 28.563 1.00 91.81 293 SER A O 1
ATOM 2400 N N . LEU A 1 294 ? 0.569 16.675 26.571 1.00 93.06 294 LEU A N 1
ATOM 2401 C CA . LEU A 1 294 ? -0.075 17.990 26.488 1.00 93.06 294 LEU A CA 1
ATOM 2402 C C . LEU A 1 294 ? -1.594 17.877 26.321 1.00 93.06 294 LEU A C 1
ATOM 2404 O O . LEU A 1 294 ? -2.328 18.705 26.861 1.00 93.06 294 LEU A O 1
ATOM 2408 N N . TYR A 1 295 ? -2.058 16.880 25.570 1.00 93.00 295 TYR A N 1
ATOM 2409 C CA . TYR A 1 295 ? -3.476 16.592 25.393 1.00 93.00 295 TYR A CA 1
ATOM 2410 C C . TYR A 1 295 ? -4.116 16.071 26.685 1.00 93.00 295 TYR A C 1
ATOM 2412 O O . TYR A 1 295 ? -5.156 16.585 27.105 1.00 93.00 295 TYR A O 1
ATOM 2420 N N . ASP A 1 296 ? -3.441 15.148 27.372 1.00 91.88 296 ASP A N 1
ATOM 2421 C CA . ASP A 1 296 ? -3.853 14.600 28.666 1.00 91.88 296 ASP A CA 1
ATOM 2422 C C . ASP A 1 296 ? -4.051 15.710 29.711 1.00 91.88 296 ASP A C 1
ATOM 2424 O O . ASP A 1 296 ? -5.041 15.707 30.442 1.00 91.88 296 ASP A O 1
ATOM 2428 N N . ASP A 1 297 ? -3.179 16.722 29.732 1.00 93.75 297 ASP A N 1
ATOM 2429 C CA . ASP A 1 297 ? -3.327 17.892 30.607 1.00 93.75 297 ASP A CA 1
ATOM 2430 C C . ASP A 1 297 ? -4.603 18.710 30.318 1.00 93.75 297 ASP A C 1
ATOM 2432 O O . ASP A 1 297 ? -5.225 19.262 31.240 1.00 93.75 297 ASP A O 1
ATOM 2436 N N . ILE A 1 298 ? -4.996 18.829 29.042 1.00 94.31 298 ILE A N 1
ATOM 2437 C CA . ILE A 1 298 ? -6.221 19.533 28.629 1.00 94.31 298 ILE A CA 1
ATOM 2438 C C . ILE A 1 298 ? -7.443 18.719 29.052 1.00 94.31 298 ILE A C 1
ATOM 2440 O O . ILE A 1 298 ? -8.351 19.282 29.671 1.00 94.31 298 ILE A O 1
ATOM 2444 N N . LEU A 1 299 ? -7.448 17.412 28.770 1.00 93.38 299 LEU A N 1
ATOM 2445 C CA . LEU A 1 299 ? -8.515 16.494 29.174 1.00 93.38 299 LEU A CA 1
ATOM 2446 C C . LEU A 1 299 ? -8.689 16.476 30.692 1.00 93.38 299 LEU A C 1
ATOM 2448 O O . LEU A 1 299 ? -9.797 16.674 31.192 1.00 93.38 299 LEU A O 1
ATOM 2452 N N . TYR A 1 300 ? -7.593 16.330 31.436 1.00 94.25 300 TYR A N 1
ATOM 2453 C CA . TYR A 1 300 ? -7.608 16.366 32.894 1.00 94.25 300 TYR A CA 1
ATOM 2454 C C . TYR A 1 300 ? -8.177 17.691 33.413 1.00 94.25 300 TYR A C 1
ATOM 2456 O O . TYR A 1 300 ? -9.065 17.693 34.265 1.00 94.25 300 TYR A O 1
ATOM 2464 N N . THR A 1 301 ? -7.737 18.828 32.861 1.00 95.81 301 THR A N 1
ATOM 2465 C CA . THR A 1 301 ? -8.271 20.144 33.248 1.00 95.81 301 THR A CA 1
ATOM 2466 C C . THR A 1 301 ? -9.766 20.259 32.944 1.00 95.81 301 THR A C 1
ATOM 2468 O O . THR A 1 301 ? -10.510 20.808 33.763 1.00 95.81 301 THR A O 1
ATOM 2471 N N . TYR A 1 302 ? -10.218 19.753 31.794 1.00 95.00 302 TYR A N 1
ATOM 2472 C CA . TYR A 1 302 ? -11.630 19.732 31.421 1.00 95.00 302 TYR A CA 1
ATOM 2473 C C . TYR A 1 302 ? -12.445 18.917 32.429 1.00 95.00 302 TYR A C 1
ATOM 2475 O O . TYR A 1 302 ? -13.325 19.480 33.085 1.00 95.00 302 TYR A O 1
ATOM 2483 N N . PHE A 1 303 ? -12.104 17.640 32.629 1.00 94.75 303 PHE A N 1
ATOM 2484 C CA . PHE A 1 303 ? -12.824 16.753 33.545 1.00 94.75 303 PHE A CA 1
ATOM 2485 C C . PHE A 1 303 ? -12.802 17.278 34.978 1.00 94.75 303 PHE A C 1
ATOM 2487 O O . PHE A 1 303 ? -13.845 17.318 35.625 1.00 94.75 303 PHE A O 1
ATOM 2494 N N . GLN A 1 304 ? -11.658 17.768 35.461 1.00 94.94 304 GLN A N 1
ATOM 2495 C CA . GLN A 1 304 ? -11.545 18.348 36.798 1.00 94.94 304 GLN A CA 1
ATOM 2496 C C . GLN A 1 304 ? -12.446 19.583 36.959 1.00 94.94 304 GLN A C 1
ATOM 2498 O O . GLN A 1 304 ? -13.140 19.720 37.969 1.00 94.94 304 GLN A O 1
ATOM 2503 N N . THR A 1 305 ? -12.468 20.471 35.961 1.00 94.94 305 THR A N 1
ATOM 2504 C CA . THR A 1 305 ? -13.307 21.677 35.993 1.00 94.94 305 THR A CA 1
ATOM 2505 C C . THR A 1 305 ? -14.790 21.312 35.956 1.00 94.94 305 THR A C 1
ATOM 2507 O O . THR A 1 305 ? -15.565 21.840 36.753 1.00 94.94 305 THR A O 1
ATOM 2510 N N . ARG A 1 306 ? -15.196 20.382 35.081 1.00 93.88 306 ARG A N 1
ATOM 2511 C CA . ARG A 1 306 ? -16.587 19.906 35.005 1.00 93.88 306 ARG A CA 1
ATOM 2512 C C . ARG A 1 306 ? -17.003 19.195 36.291 1.00 93.88 306 ARG A C 1
ATOM 2514 O O . ARG A 1 306 ? -18.036 19.537 36.857 1.00 93.88 306 ARG A O 1
ATOM 2521 N N . HIS A 1 307 ? -16.175 18.290 36.817 1.00 92.25 307 HIS A N 1
ATOM 2522 C CA . HIS A 1 307 ? -16.416 17.597 38.088 1.00 92.25 307 HIS A CA 1
ATOM 2523 C C . HIS A 1 307 ? -16.688 18.586 39.228 1.00 92.25 307 HIS A C 1
ATOM 2525 O O . HIS A 1 307 ? -17.688 18.469 39.935 1.00 92.25 307 HIS A O 1
ATOM 2531 N N . TYR A 1 308 ? -15.835 19.606 39.357 1.00 91.19 308 TYR A N 1
ATOM 2532 C CA . TYR A 1 308 ? -15.958 20.631 40.391 1.00 91.19 308 TYR A CA 1
ATOM 2533 C C . TYR A 1 308 ? -17.262 21.441 40.297 1.00 91.19 308 TYR A C 1
ATOM 2535 O O . TYR A 1 308 ? -17.808 21.846 41.323 1.00 91.19 308 TYR A O 1
ATOM 2543 N N . LEU A 1 309 ? -17.785 21.661 39.087 1.00 91.38 309 LEU A N 1
ATOM 2544 C CA . LEU A 1 309 ? -19.039 22.387 38.869 1.00 91.38 309 LEU A CA 1
ATOM 2545 C C . LEU A 1 309 ? -20.280 21.508 39.067 1.00 91.38 309 LEU A C 1
ATOM 2547 O O . LEU A 1 309 ? -21.263 21.964 39.647 1.00 91.38 309 LEU A O 1
ATOM 2551 N N . LEU A 1 310 ? -20.251 20.265 38.584 1.00 91.31 310 LEU A N 1
ATOM 2552 C CA . LEU A 1 310 ? -21.432 19.399 38.523 1.00 91.31 310 LEU A CA 1
ATOM 2553 C C . LEU A 1 310 ? -21.713 18.667 39.829 1.00 91.31 310 LEU A C 1
ATOM 2555 O O . LEU A 1 310 ? -22.876 18.554 40.211 1.00 91.31 310 LEU A O 1
ATOM 2559 N N . VAL A 1 311 ? -20.685 18.185 40.533 1.00 89.94 311 VAL A N 1
ATOM 2560 C CA . VAL A 1 311 ? -20.880 17.380 41.751 1.00 89.94 311 VAL A CA 1
ATOM 2561 C C . VAL A 1 311 ? -21.712 18.118 42.812 1.00 89.94 311 VAL A C 1
ATOM 2563 O O . VAL A 1 311 ? -22.668 17.521 43.321 1.00 89.94 311 VAL A O 1
ATOM 2566 N N . PRO A 1 312 ? -21.468 19.412 43.115 1.00 88.19 312 PRO A N 1
ATOM 2567 C CA . PRO A 1 312 ? -22.314 20.167 44.042 1.00 88.19 312 PRO A CA 1
ATOM 2568 C C . PRO A 1 312 ? -23.771 20.299 43.571 1.00 88.19 312 PRO A C 1
ATOM 2570 O O . PRO A 1 312 ? -24.690 20.214 44.388 1.00 88.19 312 PRO A O 1
ATOM 2573 N N . ILE A 1 313 ? -23.994 20.479 42.262 1.00 87.25 313 ILE A N 1
ATOM 2574 C CA . ILE A 1 313 ? -25.334 20.602 41.664 1.00 87.25 313 ILE A CA 1
ATOM 2575 C C . ILE A 1 313 ? -26.088 19.274 41.786 1.00 87.25 313 ILE A C 1
ATOM 2577 O O . ILE A 1 313 ? -27.231 19.257 42.247 1.00 87.25 313 ILE A O 1
ATOM 2581 N N . ILE A 1 314 ? -25.434 18.162 41.433 1.00 88.56 314 ILE A N 1
ATOM 2582 C CA . ILE A 1 314 ? -25.986 16.806 41.538 1.00 88.56 314 ILE A CA 1
ATOM 2583 C C . ILE A 1 314 ? -26.335 16.507 42.997 1.00 88.56 314 ILE A C 1
ATOM 2585 O O . ILE A 1 314 ? -27.471 16.151 43.296 1.00 88.56 314 ILE A O 1
ATOM 2589 N N . THR A 1 315 ? -25.410 16.755 43.926 1.00 86.81 315 THR A N 1
ATOM 2590 C CA . THR A 1 315 ? -25.615 16.486 45.360 1.00 86.81 315 THR A CA 1
ATOM 2591 C C . THR A 1 315 ? -26.808 17.263 45.914 1.00 86.81 315 THR A C 1
ATOM 2593 O O . THR A 1 315 ? -27.652 16.701 46.612 1.00 86.81 315 THR A O 1
ATOM 2596 N N . ARG A 1 316 ? -26.928 18.549 45.565 1.00 85.38 316 ARG A N 1
ATOM 2597 C CA . ARG A 1 316 ? -28.055 19.388 45.989 1.00 85.38 316 ARG A CA 1
ATOM 2598 C C . ARG A 1 316 ? -29.381 18.917 45.391 1.00 85.38 316 ARG A C 1
ATOM 2600 O O . ARG A 1 316 ? -30.404 18.986 46.070 1.00 85.38 316 ARG A O 1
ATOM 2607 N N . LYS A 1 317 ? -29.374 18.440 44.142 1.00 83.75 317 LYS A N 1
ATOM 2608 C CA . LYS A 1 317 ? -30.571 17.916 43.475 1.00 83.75 317 LYS A CA 1
ATOM 2609 C C . LYS A 1 317 ? -31.045 16.607 44.114 1.00 83.75 317 LYS A C 1
ATOM 2611 O O . LYS A 1 317 ? -32.227 16.516 44.439 1.00 83.75 317 LYS A O 1
ATOM 2616 N N . LEU A 1 318 ? -30.133 15.674 44.391 1.00 83.56 318 LEU A N 1
ATOM 2617 C CA . LEU A 1 318 ? -30.428 14.402 45.071 1.00 83.56 318 LEU A CA 1
ATOM 2618 C C . LEU A 1 318 ? -30.957 14.614 46.505 1.00 83.56 318 LEU A C 1
ATOM 2620 O O . LEU A 1 318 ? -31.847 13.915 46.976 1.00 83.56 318 LEU A O 1
ATOM 2624 N N . GLN A 1 319 ? -30.472 15.639 47.211 1.00 81.31 319 GLN A N 1
ATOM 2625 C CA . GLN A 1 319 ? -30.959 15.968 48.559 1.00 81.31 319 GLN A CA 1
ATOM 2626 C C . GLN A 1 319 ? -32.337 16.654 48.586 1.00 81.31 319 GLN A C 1
ATOM 2628 O O . GLN A 1 319 ? -32.950 16.729 49.650 1.00 81.31 319 GLN A O 1
ATOM 2633 N N . SER A 1 320 ? -32.821 17.182 47.456 1.00 75.44 320 SER A N 1
ATOM 2634 C CA . SER A 1 320 ? -34.048 17.994 47.409 1.00 75.44 320 SER A CA 1
ATOM 2635 C C . SER A 1 320 ? -35.350 17.194 47.271 1.00 75.44 320 SER A C 1
ATOM 2637 O O . SER A 1 320 ? -36.414 17.731 47.582 1.00 75.44 320 SER A O 1
ATOM 2639 N N . ASP A 1 321 ? -35.286 15.925 46.856 1.00 67.38 321 ASP A N 1
ATOM 2640 C CA . ASP A 1 321 ? -36.472 15.098 46.612 1.00 67.38 321 ASP A CA 1
ATOM 2641 C C . ASP A 1 321 ? -36.871 14.315 47.885 1.00 67.38 321 ASP A C 1
ATOM 2643 O O . ASP A 1 321 ? -36.192 13.385 48.325 1.00 67.38 321 ASP A O 1
ATOM 2647 N N . THR A 1 322 ? -38.012 14.688 48.479 1.00 62.66 322 THR A N 1
ATOM 2648 C CA . THR A 1 322 ? -38.614 14.059 49.679 1.00 62.66 322 THR A CA 1
ATOM 2649 C C . THR A 1 322 ? -39.774 13.107 49.357 1.00 62.66 322 THR A C 1
ATOM 2651 O O . THR A 1 322 ? -40.531 12.718 50.245 1.00 62.66 322 THR A O 1
ATOM 2654 N N . THR A 1 323 ? -39.948 12.744 48.083 1.00 66.56 323 THR A N 1
ATOM 2655 C CA . THR A 1 323 ? -41.029 11.851 47.631 1.00 66.56 323 THR A CA 1
ATOM 2656 C C . THR A 1 323 ? -40.715 10.376 47.927 1.00 66.56 323 THR A C 1
ATOM 2658 O O . THR A 1 323 ? -39.592 10.041 48.304 1.00 66.56 323 THR A O 1
ATOM 2661 N N . GLY A 1 324 ? -41.711 9.487 47.800 1.00 78.25 324 GLY A N 1
ATOM 2662 C CA . GLY A 1 324 ? -41.541 8.049 48.048 1.00 78.25 324 GLY A CA 1
ATOM 2663 C C . GLY A 1 324 ? -40.391 7.429 47.240 1.00 78.25 324 GLY A C 1
ATOM 2664 O O . GLY A 1 324 ? -40.051 7.915 46.161 1.00 78.25 324 GLY A O 1
ATOM 2665 N N . LEU A 1 325 ? -39.797 6.344 47.756 1.00 83.12 325 LEU A N 1
ATOM 2666 C CA . LEU A 1 325 ? -38.554 5.752 47.234 1.00 83.12 325 LEU A CA 1
ATOM 2667 C C . LEU A 1 325 ? -38.583 5.515 45.713 1.00 83.12 325 LEU A C 1
ATOM 2669 O O . LEU A 1 325 ? -37.639 5.875 45.021 1.00 83.12 325 LEU A O 1
ATOM 2673 N N . VAL A 1 326 ? -39.681 4.966 45.184 1.00 82.69 326 VAL A N 1
ATOM 2674 C CA . VAL A 1 326 ? -39.823 4.624 43.757 1.00 82.69 326 VAL A CA 1
ATOM 2675 C C . VAL A 1 326 ? -39.963 5.868 42.869 1.00 82.69 326 VAL A C 1
ATOM 2677 O O . VAL A 1 326 ? -39.342 5.941 41.809 1.00 82.69 326 VAL A O 1
ATOM 2680 N N . SER A 1 327 ? -40.743 6.874 43.285 1.00 82.69 327 SER A N 1
ATOM 2681 C CA . SER A 1 327 ? -40.902 8.116 42.511 1.00 82.69 327 SER A CA 1
ATOM 2682 C C . SER A 1 327 ? -39.622 8.946 42.494 1.00 82.69 327 SER A C 1
ATOM 2684 O O . SER A 1 327 ? -39.304 9.546 41.470 1.00 82.69 327 SER A O 1
ATOM 2686 N N . MET A 1 328 ? -38.886 8.931 43.605 1.00 85.00 328 MET A N 1
ATOM 2687 C CA . MET A 1 328 ? -37.577 9.561 43.727 1.00 85.00 328 MET A CA 1
ATOM 2688 C C . MET A 1 328 ? -36.520 8.813 42.901 1.00 85.00 328 MET A C 1
ATOM 2690 O O . MET A 1 328 ? -35.833 9.438 42.105 1.00 85.00 328 MET A O 1
ATOM 2694 N N . ALA A 1 329 ? -36.461 7.478 42.956 1.00 83.62 329 ALA A N 1
ATOM 2695 C CA . ALA A 1 329 ? -35.553 6.708 42.101 1.00 83.62 329 ALA A CA 1
ATOM 2696 C C . ALA A 1 329 ? -35.806 6.984 40.608 1.00 83.62 329 ALA A C 1
ATOM 2698 O O . ALA A 1 329 ? -34.865 7.177 39.844 1.00 83.62 329 ALA A O 1
ATOM 2699 N N . LYS A 1 330 ? -37.075 7.098 40.192 1.00 84.75 330 LYS A N 1
ATOM 2700 C CA . LYS A 1 330 ? -37.437 7.457 38.813 1.00 84.75 330 LYS A CA 1
ATOM 2701 C C . LYS A 1 330 ? -36.980 8.870 38.424 1.00 84.75 330 LYS A C 1
ATOM 2703 O O . LYS A 1 330 ? -36.459 9.048 37.322 1.00 84.75 330 LYS A O 1
ATOM 2708 N N . SER A 1 331 ? -37.192 9.873 39.284 1.00 84.88 331 SER A N 1
ATOM 2709 C CA . SER A 1 331 ? -36.776 11.257 39.006 1.00 84.88 331 SER A CA 1
ATOM 2710 C C . SER A 1 331 ? -35.254 11.399 38.986 1.00 84.88 331 SER A C 1
ATOM 2712 O O . SER A 1 331 ? -34.720 12.080 38.109 1.00 84.88 331 SER A O 1
ATOM 2714 N N . GLU A 1 332 ? -34.559 10.730 39.904 1.00 83.88 332 GLU A N 1
ATOM 2715 C CA . GLU A 1 332 ? -33.102 10.757 40.014 1.00 83.88 332 GLU A CA 1
ATOM 2716 C C . GLU A 1 332 ? -32.419 10.002 38.863 1.00 83.88 332 GLU A C 1
ATOM 2718 O O . GLU A 1 332 ? -31.496 10.554 38.263 1.00 83.88 332 GLU A O 1
ATOM 2723 N N . CYS A 1 333 ? -32.907 8.814 38.476 1.00 85.38 333 CYS A N 1
ATOM 2724 C CA . CYS A 1 333 ? -32.413 8.087 37.297 1.00 85.38 333 CYS A CA 1
ATOM 2725 C C . CYS A 1 333 ? -32.574 8.912 36.018 1.00 85.38 333 CYS A C 1
ATOM 2727 O O . CYS A 1 333 ? -31.617 9.073 35.264 1.00 85.38 333 CYS A O 1
ATOM 2729 N N . ALA A 1 334 ? -33.764 9.478 35.785 1.00 85.38 334 ALA A N 1
ATOM 2730 C CA . ALA A 1 334 ? -34.018 10.298 34.602 1.00 85.38 334 ALA A CA 1
ATOM 2731 C C . ALA A 1 334 ? -33.145 11.564 34.580 1.00 85.38 334 ALA A C 1
ATOM 2733 O O . ALA A 1 334 ? -32.615 11.939 33.535 1.00 85.38 334 ALA A O 1
ATOM 2734 N N . TYR A 1 335 ? -32.962 12.218 35.733 1.00 87.31 335 TYR A N 1
ATOM 2735 C CA . TYR A 1 335 ? -32.065 13.366 35.849 1.00 87.31 335 TYR A CA 1
ATOM 2736 C C . TYR A 1 335 ? -30.613 12.981 35.553 1.00 87.31 335 TYR A C 1
ATOM 2738 O O . TYR A 1 335 ? -29.937 13.701 34.817 1.00 87.31 335 TYR A O 1
ATOM 2746 N N . MET A 1 336 ? -30.141 11.854 36.094 1.00 89.75 336 MET A N 1
ATOM 2747 C CA . MET A 1 336 ? -28.763 11.425 35.890 1.00 89.75 336 MET A CA 1
ATOM 2748 C C . MET A 1 336 ? -28.499 11.018 34.441 1.00 89.75 336 MET A C 1
ATOM 2750 O O . MET A 1 336 ? -27.503 11.447 33.868 1.00 89.75 336 MET A O 1
ATOM 2754 N N . MET A 1 337 ? -29.427 10.291 33.820 1.00 86.94 337 MET A N 1
ATOM 2755 C CA . MET A 1 337 ? -29.339 9.902 32.412 1.00 86.94 337 MET A CA 1
ATOM 2756 C C . MET A 1 337 ? -29.283 11.127 31.487 1.00 86.94 337 MET A C 1
ATOM 2758 O O . MET A 1 337 ? -28.412 11.206 30.620 1.00 86.94 337 MET A O 1
ATOM 2762 N N . ASN A 1 338 ? -30.137 12.130 31.723 1.00 88.00 338 ASN A N 1
ATOM 2763 C CA . ASN A 1 338 ? -30.088 13.391 30.977 1.00 88.00 338 ASN A CA 1
ATOM 2764 C C . ASN A 1 338 ? -28.772 14.142 31.216 1.00 88.00 338 ASN A C 1
ATOM 2766 O O . ASN A 1 338 ? -28.179 14.639 30.266 1.00 88.00 338 ASN A O 1
ATOM 2770 N N . MET A 1 339 ? -28.271 14.178 32.455 1.00 89.75 339 MET A N 1
ATOM 2771 C CA . MET A 1 339 ? -26.994 14.829 32.756 1.00 89.75 339 MET A CA 1
ATOM 2772 C C . MET A 1 339 ? -25.800 14.162 32.082 1.00 89.75 339 MET A C 1
ATOM 2774 O O . MET A 1 339 ? -24.964 14.859 31.511 1.00 89.75 339 MET A O 1
ATOM 2778 N N . CYS A 1 340 ? -25.723 12.833 32.114 1.00 90.75 340 CYS A N 1
ATOM 2779 C CA . CYS A 1 340 ? -24.681 12.090 31.413 1.00 90.75 340 CYS A CA 1
ATOM 2780 C C . CYS A 1 340 ? -24.777 12.303 29.897 1.00 90.75 340 CYS A C 1
ATOM 2782 O O . CYS A 1 340 ? -23.755 12.511 29.253 1.00 90.75 340 CYS A O 1
ATOM 2784 N N . THR A 1 341 ? -25.993 12.339 29.344 1.00 88.88 341 THR A N 1
ATOM 2785 C CA . THR A 1 341 ? -26.228 12.624 27.918 1.00 88.88 341 THR A CA 1
ATOM 2786 C C . THR A 1 341 ? -25.787 14.041 27.542 1.00 88.88 341 THR A C 1
ATOM 2788 O O . THR A 1 341 ? -25.125 14.244 26.524 1.00 88.88 341 THR A O 1
ATOM 2791 N N . ASP A 1 342 ? -26.110 15.038 28.365 1.00 89.44 342 ASP A N 1
ATOM 2792 C CA . ASP A 1 342 ? -25.708 16.428 28.144 1.00 89.44 342 ASP A CA 1
ATOM 2793 C C . ASP A 1 342 ? -24.183 16.603 28.235 1.00 89.44 342 ASP A C 1
ATOM 2795 O O . ASP A 1 342 ? -23.603 17.314 27.409 1.00 89.44 342 ASP A O 1
ATOM 2799 N N . GLU A 1 343 ? -23.514 15.942 29.189 1.00 92.38 343 GLU A N 1
ATOM 2800 C CA . GLU A 1 343 ? -22.044 15.949 29.291 1.00 92.38 343 GLU A CA 1
ATOM 2801 C C . GLU A 1 343 ? -21.375 15.222 28.132 1.00 92.38 343 GLU A C 1
ATOM 2803 O O . GLU A 1 343 ? -20.405 15.735 27.576 1.00 92.38 343 GLU A O 1
ATOM 2808 N N . PHE A 1 344 ? -21.913 14.076 27.721 1.00 91.31 344 PHE A N 1
ATOM 2809 C CA . PHE A 1 344 ? -21.438 13.348 26.550 1.00 91.31 344 PHE A CA 1
ATOM 2810 C C . PHE A 1 344 ? -21.498 14.236 25.299 1.00 91.31 344 PHE A C 1
ATOM 2812 O O . PHE A 1 344 ? -20.499 14.447 24.608 1.00 91.31 344 PHE A O 1
ATOM 2819 N N . ASN A 1 345 ? -22.651 14.864 25.059 1.00 90.94 345 ASN A N 1
ATOM 2820 C CA . ASN A 1 345 ? -22.829 15.781 23.938 1.00 90.94 345 ASN A CA 1
ATOM 2821 C C . ASN A 1 345 ? -21.874 16.976 24.020 1.00 90.94 345 ASN A C 1
ATOM 2823 O O . ASN A 1 345 ? -21.275 17.356 23.009 1.00 90.94 345 ASN A O 1
ATOM 2827 N N . LEU A 1 346 ? -21.720 17.576 25.205 1.00 91.88 346 LEU A N 1
ATOM 2828 C CA . LEU A 1 346 ? -20.818 18.705 25.411 1.00 91.88 346 LEU A CA 1
ATOM 2829 C C . LEU A 1 346 ? -19.359 18.314 25.164 1.00 91.88 346 LEU A C 1
ATOM 2831 O O . LEU A 1 346 ? -18.647 19.071 24.508 1.00 91.88 346 LEU A O 1
ATOM 2835 N N . TYR A 1 347 ? -18.921 17.147 25.633 1.00 92.62 347 TYR A N 1
ATOM 2836 C CA . TYR A 1 347 ? -17.571 16.636 25.405 1.00 92.62 347 TYR A CA 1
ATOM 2837 C C . TYR A 1 347 ? -17.250 16.561 23.905 1.00 92.62 347 TYR A C 1
ATOM 2839 O O . TYR A 1 347 ? -16.251 17.130 23.458 1.00 92.62 347 TYR A O 1
ATOM 2847 N N . HIS A 1 348 ? -18.149 16.002 23.088 1.00 91.00 348 HIS A N 1
ATOM 2848 C CA . HIS A 1 348 ? -17.958 15.923 21.631 1.00 91.00 348 HIS A CA 1
ATOM 2849 C C . HIS A 1 348 ? -18.013 17.283 20.903 1.00 91.00 348 HIS A C 1
ATOM 2851 O O . HIS A 1 348 ? -17.623 17.404 19.731 1.00 91.00 348 HIS A O 1
ATOM 2857 N N . HIS A 1 349 ? -18.455 18.352 21.577 1.00 91.69 349 HIS A N 1
ATOM 2858 C CA . HIS A 1 349 ? -18.307 19.712 21.051 1.00 91.69 349 HIS A CA 1
ATOM 2859 C C . HIS A 1 349 ? -16.879 20.256 21.213 1.00 91.69 349 HIS A C 1
ATOM 2861 O O . HIS A 1 349 ? -16.542 21.207 20.514 1.00 91.69 349 HIS A O 1
ATOM 2867 N N . PHE A 1 350 ? -16.045 19.667 22.075 1.00 91.69 350 PHE A N 1
ATOM 2868 C CA . PHE A 1 350 ? -14.639 20.046 22.273 1.00 91.69 350 PHE A CA 1
ATOM 2869 C C . PHE A 1 350 ? -13.655 19.051 21.644 1.00 91.69 350 PHE A C 1
ATOM 2871 O O . PHE A 1 350 ? -12.659 19.488 21.072 1.00 91.69 350 PHE A O 1
ATOM 2878 N N . PHE A 1 351 ? -13.944 17.750 21.723 1.00 91.88 351 PHE A N 1
ATOM 2879 C CA . PHE A 1 351 ? -13.023 16.661 21.371 1.00 91.88 351 PHE A CA 1
ATOM 2880 C C . PHE A 1 351 ? -13.592 15.779 20.246 1.00 91.88 351 PHE A C 1
ATOM 2882 O O . PHE A 1 351 ? -14.814 15.670 20.099 1.00 91.88 351 PHE A O 1
ATOM 2889 N N . GLN A 1 352 ? -12.728 15.168 19.425 1.00 82.06 352 GLN A N 1
ATOM 2890 C CA . GLN A 1 352 ? -13.123 14.428 18.209 1.00 82.06 352 GLN A CA 1
ATOM 2891 C C . GLN A 1 352 ? -13.091 12.886 18.344 1.00 82.06 352 GLN A C 1
ATOM 2893 O O . GLN A 1 352 ? -13.044 12.189 17.338 1.00 82.06 352 GLN A O 1
ATOM 2898 N N . SER A 1 353 ? -13.212 12.358 19.568 1.00 65.38 353 SER A N 1
ATOM 2899 C CA . SER A 1 353 ? -13.476 10.929 19.870 1.00 65.38 353 SER A CA 1
ATOM 2900 C C . SER A 1 353 ? -12.271 9.978 19.984 1.00 65.38 353 SER A C 1
ATOM 2902 O O . SER A 1 353 ? -12.448 8.768 19.925 1.00 65.38 353 SER A O 1
ATOM 2904 N N . SER A 1 354 ? -11.045 10.469 20.187 1.00 59.69 354 SER A N 1
ATOM 2905 C CA . SER A 1 354 ? -9.864 9.587 20.293 1.00 59.69 354 SER A CA 1
ATOM 2906 C C . SER A 1 354 ? -9.828 8.710 21.559 1.00 59.69 354 SER A C 1
ATOM 2908 O O . SER A 1 354 ? -9.144 7.693 21.555 1.00 59.69 354 SER A O 1
ATOM 2910 N N . GLU A 1 355 ? -10.507 9.107 22.646 1.00 67.38 355 GLU A N 1
ATOM 2911 C CA . GLU A 1 355 ? -10.369 8.503 23.987 1.00 67.38 355 GLU A CA 1
ATOM 2912 C C . GLU A 1 355 ? -11.703 8.429 24.751 1.00 67.38 355 GLU A C 1
ATOM 2914 O O . GLU A 1 355 ? -11.852 8.984 25.846 1.00 67.38 355 GLU A O 1
ATOM 2919 N N . GLU A 1 356 ? -12.698 7.749 24.179 1.00 77.94 356 GLU A N 1
ATOM 2920 C CA . GLU A 1 356 ? -14.009 7.590 24.829 1.00 77.94 356 GLU A CA 1
ATOM 2921 C C . GLU A 1 356 ? -13.911 6.876 26.192 1.00 77.94 356 GLU A C 1
ATOM 2923 O O . GLU A 1 356 ? -14.660 7.207 27.108 1.00 77.94 356 GLU A O 1
ATOM 2928 N N . ASP A 1 357 ? -12.917 6.004 26.396 1.00 85.56 357 ASP A N 1
ATOM 2929 C CA . ASP A 1 357 ? -12.684 5.300 27.667 1.00 85.56 357 ASP A CA 1
ATOM 2930 C C . ASP A 1 357 ? -12.556 6.248 28.867 1.00 85.56 357 ASP A C 1
ATOM 2932 O O . ASP A 1 357 ? -13.124 6.006 29.933 1.00 85.56 357 ASP A O 1
ATOM 2936 N N . ARG A 1 358 ? -11.834 7.365 28.706 1.00 86.62 358 ARG A N 1
ATOM 2937 C CA . ARG A 1 358 ? -11.657 8.348 29.787 1.00 86.62 358 ARG A CA 1
ATOM 2938 C C . ARG A 1 358 ? -12.941 9.127 30.060 1.00 86.62 358 ARG A C 1
ATOM 2940 O O . ARG A 1 358 ? -13.200 9.487 31.209 1.00 86.62 358 ARG A O 1
ATOM 2947 N N . LEU A 1 359 ? -13.749 9.373 29.027 1.00 90.69 359 LEU A N 1
ATOM 2948 C CA . LEU A 1 359 ? -15.076 9.964 29.186 1.00 90.69 359 LEU A CA 1
ATOM 2949 C C . LEU A 1 359 ? -15.994 9.012 29.959 1.00 90.69 359 LEU A C 1
ATOM 2951 O O . LEU A 1 359 ? -16.640 9.455 30.906 1.00 90.69 359 LEU A O 1
ATOM 2955 N N . TYR A 1 360 ? -16.017 7.722 29.617 1.00 90.25 360 TYR A N 1
ATOM 2956 C CA . TYR A 1 360 ? -16.819 6.731 30.339 1.00 90.25 360 TYR A CA 1
ATOM 2957 C C . TYR A 1 360 ? -16.390 6.606 31.803 1.00 90.25 360 TYR A C 1
ATOM 2959 O O . TYR A 1 360 ? -17.247 6.671 32.682 1.00 90.25 360 TYR A O 1
ATOM 2967 N N . GLN A 1 361 ? -15.083 6.556 32.087 1.00 91.00 361 GLN A N 1
ATOM 2968 C CA . GLN A 1 361 ? -14.565 6.585 33.464 1.00 91.00 361 GLN A CA 1
ATOM 2969 C C . GLN A 1 361 ? -15.017 7.846 34.219 1.00 91.00 361 GLN A C 1
ATOM 2971 O O . GLN A 1 361 ? -15.406 7.785 35.385 1.00 91.00 361 GLN A O 1
ATOM 2976 N N . TYR A 1 362 ? -15.005 9.008 33.562 1.00 92.00 362 TYR A N 1
ATOM 2977 C CA . TYR A 1 362 ? -15.499 10.249 34.154 1.00 92.00 362 TYR A CA 1
ATOM 2978 C C . TYR A 1 362 ? -17.013 10.223 34.426 1.00 92.00 362 TYR A C 1
ATOM 2980 O O . TYR A 1 362 ? -17.455 10.647 35.498 1.00 92.00 362 TYR A O 1
ATOM 2988 N N . LEU A 1 363 ? -17.813 9.726 33.480 1.00 91.94 363 LEU A N 1
ATOM 2989 C CA . LEU A 1 363 ? -19.259 9.584 33.645 1.00 91.94 363 LEU A CA 1
ATOM 2990 C C . LEU A 1 363 ? -19.584 8.600 34.777 1.00 91.94 363 LEU A C 1
ATOM 2992 O O . LEU A 1 363 ? -20.442 8.898 35.608 1.00 91.94 363 LEU A O 1
ATOM 2996 N N . GLU A 1 364 ? -18.844 7.496 34.887 1.00 90.38 364 GLU A N 1
ATOM 2997 C CA . GLU A 1 364 ? -18.954 6.550 35.998 1.00 90.38 364 GLU A CA 1
ATOM 2998 C C . GLU A 1 364 ? -18.702 7.251 37.344 1.00 90.38 364 GLU A C 1
ATOM 3000 O O . GLU A 1 364 ? -19.535 7.171 38.252 1.00 90.38 364 GLU A O 1
ATOM 3005 N N . LEU A 1 365 ? -17.636 8.054 37.448 1.00 91.12 365 LEU A N 1
ATOM 3006 C CA . LEU A 1 365 ? -17.341 8.851 38.648 1.00 91.12 365 LEU A CA 1
ATOM 3007 C C . LEU A 1 365 ? -18.469 9.830 39.021 1.00 91.12 365 LEU A C 1
ATOM 3009 O O . LEU A 1 365 ? -18.723 10.050 40.209 1.00 91.12 365 LEU A O 1
ATOM 3013 N N . LEU A 1 366 ? -19.162 10.423 38.042 1.00 89.38 366 LEU A N 1
ATOM 3014 C CA . LEU A 1 366 ? -20.339 11.262 38.308 1.00 89.38 366 LEU A CA 1
ATOM 3015 C C . LEU A 1 366 ? -21.514 10.428 38.836 1.00 89.38 366 LEU A C 1
ATOM 3017 O O . LEU A 1 366 ? -22.132 10.797 39.840 1.00 89.38 366 LEU A O 1
ATOM 3021 N N . THR A 1 367 ? -21.798 9.289 38.198 1.00 88.50 367 THR A N 1
ATOM 3022 C CA . THR A 1 367 ? -22.895 8.390 38.599 1.00 88.50 367 THR A CA 1
ATOM 3023 C C . THR A 1 367 ? -22.660 7.727 39.955 1.00 88.50 367 THR A C 1
ATOM 3025 O O . THR A 1 367 ? -23.623 7.394 40.646 1.00 88.50 367 THR A O 1
ATOM 3028 N N . GLN A 1 368 ? -21.410 7.615 40.411 1.00 88.62 368 GLN A N 1
ATOM 3029 C CA . GLN A 1 368 ? -21.083 7.063 41.726 1.00 88.62 368 GLN A CA 1
ATOM 3030 C C . GLN A 1 368 ? -21.746 7.847 42.874 1.00 88.62 368 GLN A C 1
ATOM 3032 O O . GLN A 1 368 ? -22.153 7.259 43.878 1.00 88.62 368 GLN A O 1
ATOM 3037 N N . GLN A 1 369 ? -21.918 9.167 42.726 1.00 83.94 369 GLN A N 1
ATOM 3038 C CA . GLN A 1 369 ? -22.635 9.989 43.713 1.00 83.94 369 GLN A CA 1
ATOM 3039 C C . GLN A 1 369 ? -24.113 9.596 43.814 1.00 83.94 369 GLN A C 1
ATOM 3041 O O . GLN A 1 369 ? -24.662 9.496 44.913 1.00 83.94 369 GLN A O 1
ATOM 3046 N N . PHE A 1 370 ? -24.735 9.322 42.668 1.00 85.69 370 PHE A N 1
ATOM 3047 C CA . PHE A 1 370 ? -26.100 8.818 42.588 1.00 85.69 370 PHE A CA 1
ATOM 3048 C C . PHE A 1 370 ? -26.205 7.406 43.179 1.00 85.69 370 PHE A C 1
ATOM 3050 O O . PHE A 1 370 ? -27.046 7.181 44.049 1.00 85.69 370 PHE A O 1
ATOM 3057 N N . TYR A 1 371 ? -25.311 6.490 42.793 1.00 86.12 371 TYR A N 1
ATOM 3058 C CA . TYR A 1 371 ? -25.293 5.121 43.313 1.00 86.12 371 TYR A CA 1
ATOM 3059 C C . TYR A 1 371 ? -25.207 5.103 44.842 1.00 86.12 371 TYR A C 1
ATOM 3061 O O . TYR A 1 371 ? -26.018 4.456 45.500 1.00 86.12 371 TYR A O 1
ATOM 3069 N N . ASN A 1 372 ? -24.292 5.883 45.423 1.00 86.44 372 ASN A N 1
ATOM 3070 C CA . ASN A 1 372 ? -24.140 5.977 46.874 1.00 86.44 372 ASN A CA 1
ATOM 3071 C C . ASN A 1 372 ? -25.407 6.518 47.560 1.00 86.44 372 ASN A C 1
ATOM 3073 O O . ASN A 1 372 ? -25.810 6.004 48.608 1.00 86.44 372 ASN A O 1
ATOM 3077 N N . HIS A 1 373 ? -26.052 7.535 46.977 1.00 85.75 373 HIS A N 1
ATOM 3078 C CA . HIS A 1 373 ? -27.285 8.110 47.514 1.00 85.75 373 HIS A CA 1
ATOM 3079 C C . HIS A 1 373 ? -28.442 7.105 47.480 1.00 85.75 373 HIS A C 1
ATOM 3081 O O . HIS A 1 373 ? -29.057 6.828 48.517 1.00 85.75 373 HIS A O 1
ATOM 3087 N N . LEU A 1 374 ? -28.688 6.517 46.312 1.00 84.19 374 LEU A N 1
ATOM 3088 C CA . LEU A 1 374 ? -29.762 5.565 46.071 1.00 84.19 374 LEU A CA 1
ATOM 3089 C C . LEU A 1 374 ? -29.573 4.292 46.908 1.00 84.19 374 LEU A C 1
ATOM 3091 O O . LEU A 1 374 ? -30.491 3.885 47.619 1.00 84.19 374 LEU A O 1
ATOM 3095 N N . TRP A 1 375 ? -28.365 3.721 46.922 1.00 86.00 375 TRP A N 1
ATOM 3096 C CA . TRP A 1 375 ? -28.016 2.548 47.731 1.00 86.00 375 TRP A CA 1
ATOM 3097 C C . TRP A 1 375 ? -28.267 2.778 49.225 1.00 86.00 375 TRP A C 1
ATOM 3099 O O . TRP A 1 375 ? -28.839 1.924 49.909 1.00 86.00 375 TRP A O 1
ATOM 3109 N N . SER A 1 376 ? -27.905 3.959 49.741 1.00 86.00 376 SER A N 1
ATOM 3110 C CA . SER A 1 376 ? -28.130 4.301 51.151 1.00 86.00 376 SER A CA 1
ATOM 3111 C C . SER A 1 376 ? -29.614 4.343 51.535 1.00 86.00 376 SER A C 1
ATOM 3113 O O . SER A 1 376 ? -29.953 4.036 52.681 1.00 86.00 376 SER A O 1
ATOM 3115 N N . LYS A 1 377 ? -30.496 4.703 50.591 1.00 82.94 377 LYS A N 1
ATOM 3116 C CA . LYS A 1 377 ? -31.950 4.729 50.783 1.00 82.94 377 LYS A CA 1
ATOM 3117 C C . LYS A 1 377 ? -32.574 3.343 50.584 1.00 82.94 377 LYS A C 1
ATOM 3119 O O . LYS A 1 377 ? -33.384 2.949 51.416 1.00 82.94 377 LYS A O 1
ATOM 3124 N N . ILE A 1 378 ? -32.139 2.576 49.579 1.00 84.94 378 ILE A N 1
ATOM 3125 C CA . ILE A 1 378 ? -32.597 1.193 49.334 1.00 84.94 378 ILE A CA 1
ATOM 3126 C C . ILE A 1 378 ? -32.338 0.307 50.559 1.00 84.94 378 ILE A C 1
ATOM 3128 O O . ILE A 1 378 ? -33.243 -0.380 51.017 1.00 84.94 378 ILE A O 1
ATOM 3132 N N . ASN A 1 379 ? -31.141 0.374 51.150 1.00 84.62 379 ASN A N 1
ATOM 3133 C CA . ASN A 1 379 ? -30.795 -0.444 52.321 1.00 84.62 379 ASN A CA 1
ATOM 3134 C C . ASN A 1 379 ? -31.599 -0.113 53.588 1.00 84.62 379 ASN A C 1
ATOM 3136 O O . ASN A 1 379 ? -31.602 -0.898 54.536 1.00 84.62 379 ASN A O 1
ATOM 3140 N N . ARG A 1 380 ? -32.235 1.062 53.644 1.00 84.75 380 ARG A N 1
ATOM 3141 C CA . ARG A 1 380 ? -33.093 1.470 54.767 1.00 84.75 380 ARG A CA 1
ATOM 3142 C C . ARG A 1 380 ? -34.548 1.050 54.569 1.00 84.75 380 ARG A C 1
ATOM 3144 O O . ARG A 1 380 ? -35.303 1.065 55.538 1.00 84.75 380 ARG A O 1
ATOM 3151 N N . GLU A 1 381 ? -34.933 0.686 53.350 1.00 82.75 381 GLU A N 1
ATOM 3152 C CA . GLU A 1 381 ? -36.296 0.297 53.014 1.00 82.75 381 GLU A CA 1
ATOM 3153 C C . GLU A 1 381 ? -36.559 -1.157 53.427 1.00 82.75 381 GLU A C 1
ATOM 3155 O O . GLU A 1 381 ? -35.793 -2.062 53.097 1.00 82.75 381 GLU A O 1
ATOM 3160 N N . GLN A 1 382 ? -37.650 -1.389 54.159 1.00 82.12 382 GLN A N 1
ATOM 3161 C CA . GLN A 1 382 ? -38.050 -2.734 54.599 1.00 82.12 382 GLN A CA 1
ATOM 3162 C C . GLN A 1 382 ? -39.311 -3.252 53.896 1.00 82.12 382 GLN A C 1
ATOM 3164 O O . GLN A 1 382 ? -39.655 -4.428 54.050 1.00 82.12 382 GLN A O 1
ATOM 3169 N N . ASP A 1 383 ? -40.005 -2.413 53.120 1.00 85.62 383 ASP A N 1
ATOM 3170 C CA . ASP A 1 383 ? -41.188 -2.837 52.377 1.00 85.62 383 ASP A CA 1
ATOM 3171 C C . ASP A 1 383 ? -40.800 -3.640 51.122 1.00 85.62 383 ASP A C 1
ATOM 3173 O O . ASP A 1 383 ? -40.122 -3.176 50.208 1.00 85.62 383 ASP A O 1
ATOM 3177 N N . LYS A 1 384 ? -41.257 -4.894 51.066 1.00 82.12 384 LYS A N 1
ATOM 3178 C CA . LYS A 1 384 ? -40.982 -5.803 49.945 1.00 82.12 384 LYS A CA 1
ATOM 3179 C C . LYS A 1 384 ? -41.686 -5.372 48.658 1.00 82.12 384 LYS A C 1
ATOM 3181 O O . LYS A 1 384 ? -41.211 -5.717 47.576 1.00 82.12 384 LYS A O 1
ATOM 3186 N N . LYS A 1 385 ? -42.811 -4.651 48.751 1.00 82.81 385 LYS A N 1
ATOM 3187 C CA . LYS A 1 385 ? -43.554 -4.191 47.567 1.00 82.81 385 LYS A CA 1
ATOM 3188 C C . LYS A 1 385 ? -42.796 -3.088 46.836 1.00 82.81 385 LYS A C 1
ATOM 3190 O O . LYS A 1 385 ? -42.582 -3.206 45.634 1.00 82.81 385 LYS A O 1
ATOM 3195 N N . THR A 1 386 ? -42.314 -2.085 47.567 1.00 82.94 386 THR A N 1
ATOM 3196 C CA . THR A 1 386 ? -41.516 -0.988 47.001 1.00 82.94 386 THR A CA 1
ATOM 3197 C C . THR A 1 386 ? -40.195 -1.485 46.415 1.00 82.94 386 THR A C 1
ATOM 3199 O O . THR A 1 386 ? -39.814 -1.041 45.336 1.00 82.94 386 THR A O 1
ATOM 3202 N N . LEU A 1 387 ? -39.535 -2.463 47.049 1.00 82.88 387 LEU A N 1
ATOM 3203 C CA . LEU A 1 387 ? -38.335 -3.110 46.498 1.00 82.88 387 LEU A CA 1
ATOM 3204 C C . LEU A 1 387 ? -38.617 -3.849 45.179 1.00 82.88 387 LEU A C 1
ATOM 3206 O O . LEU A 1 387 ? -37.836 -3.742 44.237 1.00 82.88 387 LEU A O 1
ATOM 3210 N N . SER A 1 388 ? -39.746 -4.558 45.077 1.00 80.50 388 SER A N 1
ATOM 3211 C CA . SER A 1 388 ? -40.148 -5.234 43.834 1.00 80.50 388 SER A CA 1
ATOM 3212 C C . SER A 1 388 ? -40.469 -4.244 42.710 1.00 80.50 388 SER A C 1
ATOM 3214 O O . SER A 1 388 ? -40.097 -4.483 41.560 1.00 80.50 388 SER A O 1
ATOM 3216 N N . GLU A 1 389 ? -41.146 -3.138 43.025 1.00 84.50 389 GLU A N 1
ATOM 3217 C CA . GLU A 1 389 ? -41.418 -2.061 42.066 1.00 84.50 389 GLU A CA 1
ATOM 3218 C C . GLU A 1 389 ? -40.116 -1.399 41.594 1.00 84.50 389 GLU A C 1
ATOM 3220 O O . GLU A 1 389 ? -39.929 -1.186 40.395 1.00 84.50 389 GLU A O 1
ATOM 3225 N N . LEU A 1 390 ? -39.173 -1.157 42.506 1.00 85.12 390 LEU A N 1
ATOM 3226 C CA . LEU A 1 390 ? -37.853 -0.612 42.196 1.00 85.12 390 LEU A CA 1
ATOM 3227 C C . LEU A 1 390 ? -37.039 -1.548 41.283 1.00 85.12 390 LEU A C 1
ATOM 3229 O O . LEU A 1 390 ? -36.465 -1.092 40.296 1.00 85.12 390 LEU A O 1
ATOM 3233 N N . CYS A 1 391 ? -37.038 -2.857 41.559 1.00 82.44 391 CYS A N 1
ATOM 3234 C CA . CYS A 1 391 ? -36.415 -3.849 40.681 1.00 82.44 391 CYS A CA 1
ATOM 3235 C C . CYS A 1 391 ? -37.038 -3.825 39.281 1.00 82.44 391 CYS A C 1
ATOM 3237 O O . CYS A 1 391 ? -36.302 -3.775 38.301 1.00 82.44 391 CYS A O 1
ATOM 3239 N N . SER A 1 392 ? -38.372 -3.787 39.178 1.00 82.38 392 SER A N 1
ATOM 3240 C CA . SER A 1 392 ? -39.052 -3.719 37.876 1.00 82.38 392 SER A CA 1
ATOM 3241 C C . SER A 1 392 ? -38.702 -2.449 37.090 1.00 82.38 392 SER A C 1
ATOM 3243 O O . SER A 1 392 ? -38.540 -2.500 35.872 1.00 82.38 392 SER A O 1
ATOM 3245 N N . LEU A 1 393 ? -38.509 -1.326 37.790 1.00 83.44 393 LEU A N 1
ATOM 3246 C CA . LEU A 1 393 ? -38.081 -0.062 37.203 1.00 83.44 393 LEU A CA 1
ATOM 3247 C C . LEU A 1 393 ? -36.646 -0.144 36.667 1.00 83.44 393 LEU A C 1
ATOM 3249 O O . LEU A 1 393 ? -36.410 0.289 35.542 1.00 83.44 393 LEU A O 1
ATOM 3253 N N . PHE A 1 394 ? -35.697 -0.726 37.407 1.00 82.44 394 PHE A N 1
ATOM 3254 C CA . PHE A 1 394 ? -34.330 -0.905 36.895 1.00 82.44 394 PHE A CA 1
ATOM 3255 C C . PHE A 1 394 ? -34.263 -1.912 35.750 1.00 82.44 394 PHE A C 1
ATOM 3257 O O . PHE A 1 394 ? -33.577 -1.649 34.767 1.00 82.44 394 PHE A O 1
ATOM 3264 N N . THR A 1 395 ? -35.019 -3.012 35.820 1.00 79.00 395 THR A N 1
ATOM 3265 C CA . THR A 1 395 ? -35.130 -3.954 34.699 1.00 79.00 395 THR A CA 1
ATOM 3266 C C . THR A 1 395 ? -35.651 -3.251 33.448 1.00 79.00 395 THR A C 1
ATOM 3268 O O . THR A 1 395 ? -35.083 -3.442 32.380 1.00 79.00 395 THR A O 1
ATOM 3271 N N . MET A 1 396 ? -36.656 -2.377 33.576 1.00 79.44 396 MET A N 1
ATOM 3272 C CA . MET A 1 396 ? -37.151 -1.573 32.456 1.00 79.44 396 MET A CA 1
ATOM 3273 C C . MET A 1 396 ? -36.042 -0.701 31.842 1.00 79.44 396 MET A C 1
ATOM 3275 O O . MET A 1 396 ? -35.887 -0.716 30.624 1.00 79.44 396 MET A O 1
ATOM 3279 N N . TYR A 1 397 ? -35.249 0.011 32.652 1.00 74.50 397 TYR A N 1
ATOM 3280 C CA . TYR A 1 397 ? -34.140 0.836 32.148 1.00 74.50 397 TYR A CA 1
ATOM 3281 C C . TYR A 1 397 ? -33.053 0.009 31.446 1.00 74.50 397 TYR A C 1
ATOM 3283 O O . TYR A 1 397 ? -32.604 0.406 30.376 1.00 74.50 397 TYR A O 1
ATOM 3291 N N . VAL A 1 398 ? -32.692 -1.159 31.987 1.00 73.56 398 VAL A N 1
ATOM 3292 C CA . VAL A 1 398 ? -31.724 -2.077 31.354 1.00 73.56 398 VAL A CA 1
ATOM 3293 C C . VAL A 1 398 ? -32.252 -2.585 30.006 1.00 73.56 398 VAL A C 1
ATOM 3295 O O . VAL A 1 398 ? -31.545 -2.529 29.007 1.00 73.56 398 VAL A O 1
ATOM 3298 N N . THR A 1 399 ? -33.524 -2.990 29.939 1.00 67.00 399 THR A N 1
ATOM 3299 C CA . THR A 1 399 ? -34.139 -3.477 28.686 1.00 67.00 399 THR A CA 1
ATOM 3300 C C . THR A 1 399 ? -34.380 -2.382 27.638 1.00 67.00 399 THR A C 1
ATOM 3302 O O . THR A 1 399 ? -34.518 -2.683 26.456 1.00 67.00 399 THR A O 1
ATOM 3305 N N . GLN A 1 400 ? -34.454 -1.106 28.038 1.00 62.88 400 GLN A N 1
ATOM 3306 C CA . GLN A 1 400 ? -34.580 0.017 27.100 1.00 62.88 400 GLN A CA 1
ATOM 3307 C C . GLN A 1 400 ? -33.258 0.338 26.388 1.00 62.88 400 GLN A C 1
ATOM 3309 O O . GLN A 1 400 ? -33.294 0.763 25.231 1.00 62.88 400 GLN A O 1
ATOM 3314 N N . ASP A 1 401 ? -32.115 0.106 27.039 1.00 53.44 401 ASP A N 1
ATOM 3315 C CA . ASP A 1 401 ? -30.783 0.326 26.454 1.00 53.44 401 ASP A CA 1
ATOM 3316 C C . ASP A 1 401 ? -30.450 -0.721 25.370 1.00 53.44 401 ASP A C 1
ATOM 3318 O O . ASP A 1 401 ? -29.864 -0.396 24.335 1.00 53.44 401 ASP A O 1
ATOM 3322 N N . GLU A 1 402 ? -30.944 -1.957 25.526 1.00 51.00 402 GLU A N 1
ATOM 3323 C CA . GLU A 1 402 ? -30.820 -3.031 24.522 1.00 51.00 402 GLU A CA 1
ATOM 3324 C C . GLU A 1 402 ? -31.482 -2.683 23.171 1.00 51.00 402 GLU A C 1
ATOM 3326 O O . GLU A 1 402 ? -31.070 -3.195 22.131 1.00 51.00 402 GLU A O 1
ATOM 3331 N N . GLN A 1 403 ? -32.475 -1.782 23.143 1.00 45.06 403 GLN A N 1
ATOM 3332 C CA . GLN A 1 403 ? -33.153 -1.378 21.901 1.00 45.06 403 GLN A CA 1
ATOM 3333 C C . GLN A 1 403 ? -32.469 -0.215 21.159 1.00 45.06 403 GLN A C 1
ATOM 3335 O O . GLN A 1 403 ? -32.675 -0.072 19.953 1.00 45.06 403 GLN A O 1
ATOM 3340 N N . HIS A 1 404 ? -31.658 0.610 21.837 1.00 43.28 404 HIS A N 1
ATOM 3341 C CA . HIS A 1 404 ? -30.893 1.697 21.197 1.00 43.28 404 HIS A CA 1
ATOM 3342 C C . HIS A 1 404 ? -29.485 1.266 20.761 1.00 43.28 404 HIS A C 1
ATOM 3344 O O . HIS A 1 404 ? -28.931 1.851 19.830 1.00 43.28 404 HIS A O 1
ATOM 3350 N N . ASN A 1 405 ? -28.938 0.204 21.352 1.00 37.59 405 ASN A N 1
ATOM 3351 C CA . ASN A 1 405 ? -27.611 -0.317 21.038 1.00 37.59 405 ASN A CA 1
ATOM 3352 C C . ASN A 1 405 ? -27.658 -1.569 20.146 1.00 37.59 405 ASN A C 1
ATOM 3354 O O . ASN A 1 405 ? -27.105 -2.620 20.460 1.00 37.59 405 ASN A O 1
ATOM 3358 N N . HIS A 1 406 ? -28.210 -1.423 18.939 1.00 36.91 406 HIS A N 1
ATOM 3359 C CA . HIS A 1 406 ? -28.047 -2.425 17.872 1.00 36.91 406 HIS A CA 1
ATOM 3360 C C . HIS A 1 406 ? -26.579 -2.615 17.418 1.00 36.91 406 HIS A C 1
ATOM 3362 O O . HIS A 1 406 ? -26.301 -3.512 16.626 1.00 36.91 406 HIS A O 1
ATOM 3368 N N . LEU A 1 407 ? -25.636 -1.805 17.924 1.00 35.53 407 LEU A N 1
ATOM 3369 C CA . LEU A 1 407 ? -24.198 -1.936 17.668 1.00 35.53 407 LEU A CA 1
ATOM 3370 C C . LEU A 1 407 ? -23.462 -2.811 18.705 1.00 35.53 407 LEU A C 1
ATOM 3372 O O . LEU A 1 407 ? -22.431 -3.386 18.373 1.00 35.53 407 LEU A O 1
ATOM 3376 N N . PHE A 1 408 ? -23.993 -2.972 19.926 1.00 33.88 408 PHE A N 1
ATOM 3377 C CA . PHE A 1 408 ? -23.394 -3.856 20.944 1.00 33.88 408 PHE A CA 1
ATOM 3378 C C . PHE A 1 408 ? -23.790 -5.327 20.773 1.00 33.88 408 PHE A C 1
ATOM 3380 O O . PHE A 1 408 ? -23.045 -6.210 21.188 1.00 33.88 408 PHE A O 1
ATOM 3387 N N . ALA A 1 409 ? -24.880 -5.610 20.051 1.00 33.72 409 ALA A N 1
ATOM 3388 C CA . ALA A 1 409 ? -25.234 -6.974 19.650 1.00 33.72 409 ALA A CA 1
ATOM 3389 C C . ALA A 1 409 ? -24.204 -7.617 18.692 1.00 33.72 409 ALA A C 1
ATOM 3391 O O . ALA A 1 409 ? -24.219 -8.829 18.513 1.00 33.72 409 ALA A O 1
ATOM 3392 N N . ILE A 1 410 ? -23.293 -6.829 18.102 1.00 37.81 410 ILE A N 1
ATOM 3393 C CA . ILE A 1 410 ? -22.157 -7.337 17.311 1.00 37.81 410 ILE A CA 1
ATOM 3394 C C . ILE A 1 410 ? -20.943 -7.652 18.214 1.00 37.81 410 ILE A C 1
ATOM 3396 O O . ILE A 1 410 ? -20.053 -8.389 17.808 1.00 37.81 410 ILE A O 1
ATOM 3400 N N . VAL A 1 411 ? -20.913 -7.159 19.458 1.00 38.38 411 VAL A N 1
ATOM 3401 C CA . VAL A 1 411 ? -19.791 -7.346 20.400 1.00 38.38 411 VAL A CA 1
ATOM 3402 C C . VAL A 1 411 ? -20.057 -8.467 21.416 1.00 38.38 411 VAL A C 1
ATOM 3404 O O . VAL A 1 411 ? -19.121 -9.060 21.946 1.00 38.38 411 VAL A O 1
ATOM 3407 N N . GLU A 1 412 ? -21.314 -8.842 21.663 1.00 33.59 412 GLU A N 1
ATOM 3408 C CA . GLU A 1 412 ? -21.636 -9.865 22.673 1.00 33.59 412 GLU A CA 1
ATOM 3409 C C . GLU A 1 412 ? -21.531 -11.324 22.179 1.00 33.59 412 GLU A C 1
ATOM 3411 O O . GLU A 1 412 ? -21.713 -12.264 22.956 1.00 33.59 412 GLU A O 1
ATOM 3416 N N . GLU A 1 413 ? -21.129 -11.553 20.923 1.00 34.88 413 GLU A N 1
ATOM 3417 C CA . GLU A 1 413 ? -20.830 -12.907 20.427 1.00 34.88 413 GLU A CA 1
ATOM 3418 C C . GLU A 1 413 ? -19.456 -13.453 20.899 1.00 34.88 413 GLU A C 1
ATOM 3420 O O . GLU A 1 413 ? -19.175 -14.638 20.723 1.00 34.88 413 GLU A O 1
ATOM 3425 N N . GLU A 1 414 ? -18.630 -12.662 21.607 1.00 37.25 414 GLU A N 1
ATOM 3426 C CA . GLU A 1 414 ? -17.270 -13.054 22.049 1.00 37.25 414 GLU A CA 1
ATOM 3427 C C . GLU A 1 414 ? -17.117 -13.506 23.524 1.00 37.25 414 GLU A C 1
ATOM 3429 O O . GLU A 1 414 ? -16.004 -13.628 24.058 1.00 37.25 414 GLU A O 1
ATOM 3434 N N . SER A 1 415 ? -18.205 -13.835 24.230 1.00 33.56 415 SER A N 1
ATOM 3435 C CA . SER A 1 415 ? -18.097 -14.318 25.623 1.00 33.56 415 SER A CA 1
ATOM 3436 C C . SER A 1 415 ? -18.716 -15.680 25.934 1.00 33.56 415 SER A C 1
ATOM 3438 O O . SER A 1 415 ? -18.920 -16.014 27.101 1.00 33.56 415 SER A O 1
ATOM 3440 N N . LYS A 1 416 ? -18.868 -16.566 24.941 1.00 38.66 416 LYS A N 1
ATOM 3441 C CA . LYS A 1 416 ? -18.921 -18.008 25.241 1.00 38.66 416 LYS A CA 1
ATOM 3442 C C . LYS A 1 416 ? -17.506 -18.537 25.452 1.00 38.66 416 LYS A C 1
ATOM 3444 O O . LYS A 1 416 ? -16.878 -19.043 24.530 1.00 38.66 416 LYS A O 1
ATOM 3449 N N . GLN A 1 417 ? -17.001 -18.446 26.684 1.00 44.56 417 GLN A N 1
ATOM 3450 C CA . GLN A 1 417 ? -15.874 -19.295 27.071 1.00 44.56 417 GLN A CA 1
ATOM 3451 C C . GLN A 1 417 ? -16.317 -20.752 26.959 1.00 44.56 417 GLN A C 1
ATOM 3453 O O . GLN A 1 417 ? -17.152 -21.229 27.733 1.00 44.56 417 GLN A O 1
ATOM 3458 N N . VAL A 1 418 ? -15.768 -21.453 25.972 1.00 54.41 418 VAL A N 1
ATOM 3459 C CA . VAL A 1 418 ? -15.994 -22.880 25.807 1.00 54.41 418 VAL A CA 1
ATOM 3460 C C . VAL A 1 418 ? -15.344 -23.587 26.995 1.00 54.41 418 VAL A C 1
ATOM 3462 O O . VAL A 1 418 ? -14.135 -23.495 27.204 1.00 54.41 418 VAL A O 1
ATOM 3465 N N . GLN A 1 419 ? -16.151 -24.267 27.814 1.00 49.03 419 GLN A N 1
ATOM 3466 C CA . GLN A 1 419 ? -15.641 -25.019 28.960 1.00 49.03 419 GLN A CA 1
ATOM 3467 C C . GLN A 1 419 ? -14.573 -26.024 28.507 1.00 49.03 419 GLN A C 1
ATOM 3469 O O . GLN A 1 419 ? -14.802 -26.828 27.600 1.00 49.03 419 GLN A O 1
ATOM 3474 N N . VAL A 1 420 ? -13.413 -25.988 29.167 1.00 58.41 420 VAL A N 1
ATOM 3475 C CA . VAL A 1 420 ? -12.282 -26.883 28.893 1.00 58.41 420 VAL A CA 1
ATOM 3476 C C . VAL A 1 420 ? -12.747 -28.337 29.041 1.00 58.41 420 VAL A C 1
ATOM 3478 O O . VAL A 1 420 ? -13.121 -28.767 30.130 1.00 58.41 420 VAL A O 1
ATOM 3481 N N . GLY A 1 421 ? -12.744 -29.086 27.933 1.00 64.31 421 GLY A N 1
ATOM 3482 C CA . GLY A 1 421 ? -13.180 -30.488 27.878 1.00 64.31 421 GLY A CA 1
ATOM 3483 C C . GLY A 1 421 ? -14.569 -30.745 27.276 1.00 64.31 421 GLY A C 1
ATOM 3484 O O . GLY A 1 421 ? -14.964 -31.907 27.183 1.00 64.31 421 GLY A O 1
ATOM 3485 N N . SER A 1 422 ? -15.302 -29.717 26.834 1.00 73.12 422 SER A N 1
ATOM 3486 C CA . SER A 1 422 ? -16.563 -29.891 26.094 1.00 73.12 422 SER A CA 1
ATOM 3487 C C . SER A 1 422 ? -16.332 -30.389 24.652 1.00 73.12 422 SER A C 1
ATOM 3489 O O . SER A 1 422 ? -15.234 -30.288 24.102 1.00 73.12 422 SER A O 1
ATOM 3491 N N . ALA A 1 423 ? -17.372 -30.925 24.000 1.00 79.25 423 ALA A N 1
ATOM 3492 C CA . ALA A 1 423 ? -17.296 -31.323 22.587 1.00 79.25 423 ALA A CA 1
ATOM 3493 C C . ALA A 1 423 ? -16.980 -30.130 21.660 1.00 79.25 423 ALA A C 1
ATOM 3495 O O . ALA A 1 423 ? -16.275 -30.285 20.663 1.00 79.25 423 ALA A O 1
ATOM 3496 N N . GLU A 1 424 ? -17.445 -28.933 22.028 1.00 76.69 424 GLU A N 1
ATOM 3497 C CA . GLU A 1 424 ? -17.173 -27.684 21.314 1.00 76.69 424 GLU A CA 1
ATOM 3498 C C . GLU A 1 424 ? -15.676 -27.332 21.362 1.00 76.69 424 GLU A C 1
ATOM 3500 O O . GLU A 1 424 ? -15.103 -26.985 20.330 1.00 76.69 424 GLU A O 1
ATOM 3505 N N . PHE A 1 425 ? -15.000 -27.551 22.497 1.00 81.31 425 PHE A N 1
ATOM 3506 C CA . PHE A 1 425 ? -13.561 -27.292 22.656 1.00 81.31 425 PHE A CA 1
ATOM 3507 C C . PHE A 1 425 ? -12.718 -28.156 21.711 1.00 81.31 425 PHE A C 1
ATOM 3509 O O . PHE A 1 425 ? -11.864 -27.660 20.975 1.00 81.31 425 PHE A O 1
ATOM 3516 N N . TRP A 1 426 ? -12.998 -29.462 21.678 1.00 85.00 426 TRP A N 1
ATOM 3517 C CA . TRP A 1 426 ? -12.307 -30.382 20.773 1.00 85.00 426 TRP A CA 1
ATOM 3518 C C . TRP A 1 426 ? -12.613 -30.082 19.305 1.00 85.00 426 TRP A C 1
ATOM 3520 O O . TRP A 1 426 ? -11.713 -30.175 18.470 1.00 85.00 426 TRP A O 1
ATOM 3530 N N . SER A 1 427 ? -13.847 -29.673 18.988 1.00 85.19 427 SER A N 1
ATOM 3531 C CA . SER A 1 427 ? -14.212 -29.279 17.624 1.00 85.19 427 SER A CA 1
ATOM 3532 C C . SER A 1 427 ? -13.423 -28.056 17.143 1.00 85.19 427 SER A C 1
ATOM 3534 O O . SER A 1 427 ? -12.937 -28.052 16.012 1.00 85.19 427 SER A O 1
ATOM 3536 N N . GLN A 1 428 ? -13.201 -27.068 18.014 1.00 82.44 428 GLN A N 1
ATOM 3537 C CA . GLN A 1 428 ? -12.433 -25.872 17.681 1.00 82.44 428 GLN A CA 1
ATOM 3538 C C . GLN A 1 428 ? -10.928 -26.153 17.579 1.00 82.44 428 GLN A C 1
ATOM 3540 O O . GLN A 1 428 ? -10.280 -25.643 16.668 1.00 82.44 428 GLN A O 1
ATOM 3545 N N . ILE A 1 429 ? -10.364 -27.024 18.425 1.00 86.44 429 ILE A N 1
ATOM 3546 C CA . ILE A 1 429 ? -8.963 -27.465 18.280 1.00 86.44 429 ILE A CA 1
ATOM 3547 C C . ILE A 1 429 ? -8.749 -28.179 16.943 1.00 86.44 429 ILE A C 1
ATOM 3549 O O . ILE A 1 429 ? -7.775 -27.899 16.241 1.00 86.44 429 ILE A O 1
ATOM 3553 N N . VAL A 1 430 ? -9.656 -29.085 16.570 1.00 89.69 430 VAL A N 1
ATOM 3554 C CA . VAL A 1 430 ? -9.587 -29.766 15.269 1.00 89.69 430 VAL A CA 1
ATOM 3555 C C . VAL A 1 430 ? -9.704 -28.750 14.132 1.00 89.69 430 VAL A C 1
ATOM 3557 O O . VAL A 1 430 ? -8.919 -28.819 13.187 1.00 89.69 430 VAL A O 1
ATOM 3560 N N . ALA A 1 431 ? -10.606 -27.770 14.243 1.00 88.81 431 ALA A N 1
ATOM 3561 C CA . ALA A 1 431 ? -10.736 -26.697 13.260 1.00 88.81 431 ALA A CA 1
ATOM 3562 C C . ALA A 1 431 ? -9.442 -25.876 13.116 1.00 88.81 431 ALA A C 1
ATOM 3564 O O . ALA A 1 431 ? -9.008 -25.640 11.989 1.00 88.81 431 ALA A O 1
ATOM 3565 N N . ILE A 1 432 ? -8.780 -25.516 14.222 1.00 88.19 432 ILE A N 1
ATOM 3566 C CA . ILE A 1 432 ? -7.491 -24.805 14.205 1.00 88.19 432 ILE A CA 1
ATOM 3567 C C . ILE A 1 432 ? -6.426 -25.644 13.496 1.00 88.19 432 ILE A C 1
ATOM 3569 O O . ILE A 1 432 ? -5.771 -25.148 12.584 1.00 88.19 432 ILE A O 1
ATOM 3573 N N . ILE A 1 433 ? -6.275 -26.924 13.848 1.00 89.94 433 ILE A N 1
ATOM 3574 C CA . ILE A 1 433 ? -5.290 -27.807 13.200 1.00 89.94 433 ILE A CA 1
ATOM 3575 C C . ILE A 1 433 ? -5.566 -27.913 11.692 1.00 89.94 433 ILE A C 1
ATOM 3577 O O . ILE A 1 433 ? -4.641 -27.818 10.883 1.00 89.94 433 ILE A O 1
ATOM 3581 N N . CYS A 1 434 ? -6.831 -28.067 11.297 1.00 91.44 434 CYS A N 1
ATOM 3582 C CA . CYS A 1 434 ? -7.221 -28.098 9.890 1.00 91.44 434 CYS A CA 1
ATOM 3583 C C . CYS A 1 434 ? -6.901 -26.782 9.166 1.00 91.44 434 CYS A C 1
ATOM 3585 O O . CYS A 1 434 ? -6.387 -26.826 8.047 1.00 91.44 434 CYS A O 1
ATOM 3587 N N . LEU A 1 435 ? -7.160 -25.631 9.792 1.00 90.75 435 LEU A N 1
ATOM 3588 C CA . LEU A 1 435 ? -6.868 -24.312 9.226 1.00 90.75 435 LEU A CA 1
ATOM 3589 C C . LEU A 1 435 ? -5.368 -24.075 9.042 1.00 90.75 435 LEU A C 1
ATOM 3591 O O . LEU A 1 435 ? -4.973 -23.589 7.987 1.00 90.75 435 LEU A O 1
ATOM 3595 N N . VAL A 1 436 ? -4.534 -24.480 10.004 1.00 91.31 436 VAL A N 1
ATOM 3596 C CA . VAL A 1 436 ? -3.061 -24.397 9.905 1.00 91.31 436 VAL A CA 1
ATOM 3597 C C . VAL A 1 436 ? -2.554 -25.200 8.713 1.00 91.31 436 VAL A C 1
ATOM 3599 O O . VAL A 1 436 ? -1.770 -24.708 7.906 1.00 91.31 436 VAL A O 1
ATOM 3602 N N . ILE A 1 437 ? -3.025 -26.441 8.569 1.00 92.12 437 ILE A N 1
ATOM 3603 C CA . ILE A 1 437 ? -2.609 -27.310 7.462 1.00 92.12 437 ILE A CA 1
ATOM 3604 C C . ILE A 1 437 ? -3.075 -26.728 6.125 1.00 92.12 437 ILE A C 1
ATOM 3606 O O . ILE A 1 437 ? -2.309 -26.715 5.159 1.00 92.12 437 ILE A O 1
ATOM 3610 N N . LEU A 1 438 ? -4.315 -26.237 6.057 1.00 92.69 438 LEU A N 1
ATOM 3611 C CA . LEU A 1 438 ? -4.866 -25.656 4.838 1.00 92.69 438 LEU A CA 1
ATOM 3612 C C . LEU A 1 438 ? -4.125 -24.371 4.446 1.00 92.69 438 LEU A C 1
ATOM 3614 O O . LEU A 1 438 ? -3.737 -24.244 3.286 1.00 92.69 438 LEU A O 1
ATOM 3618 N N . SER A 1 439 ? -3.873 -23.473 5.404 1.00 93.19 439 SER A N 1
ATOM 3619 C CA . SER A 1 439 ? -3.070 -22.263 5.192 1.00 93.19 439 SER A CA 1
ATOM 3620 C C . SER A 1 439 ? -1.675 -22.630 4.687 1.00 93.19 439 SER A C 1
ATOM 3622 O O . SER A 1 439 ? -1.259 -22.168 3.624 1.00 93.19 439 SER A O 1
ATOM 3624 N N . GLY A 1 440 ? -1.022 -23.595 5.341 1.00 93.88 440 GLY A N 1
ATOM 3625 C CA . GLY A 1 440 ? 0.270 -24.123 4.918 1.00 93.88 440 GLY A CA 1
ATOM 3626 C C . GLY A 1 440 ? 0.310 -24.616 3.477 1.00 93.88 440 GLY A C 1
ATOM 3627 O O . GLY A 1 440 ? 1.220 -24.283 2.714 1.00 93.88 440 GLY A O 1
ATOM 3628 N N . ILE A 1 441 ? -0.699 -25.383 3.067 1.00 93.88 441 ILE A N 1
ATOM 3629 C CA . ILE A 1 441 ? -0.807 -25.873 1.690 1.00 93.88 441 ILE A CA 1
ATOM 3630 C C . ILE A 1 441 ? -0.968 -24.707 0.707 1.00 93.88 441 ILE A C 1
ATOM 3632 O O . ILE A 1 441 ? -0.321 -24.715 -0.341 1.00 93.88 441 ILE A O 1
ATOM 3636 N N . ILE A 1 442 ? -1.787 -23.701 1.023 1.00 94.12 442 ILE A N 1
ATOM 3637 C CA . ILE A 1 442 ? -2.016 -22.539 0.150 1.00 94.12 442 ILE A CA 1
ATOM 3638 C C . ILE A 1 442 ? -0.765 -21.660 0.048 1.00 94.12 442 ILE A C 1
ATOM 3640 O O . ILE A 1 442 ? -0.359 -21.310 -1.065 1.00 94.12 442 ILE A O 1
ATOM 3644 N N . ALA A 1 443 ? -0.101 -21.360 1.163 1.00 93.69 443 ALA A N 1
ATOM 3645 C CA . ALA A 1 443 ? 1.153 -20.611 1.184 1.00 93.69 443 ALA A CA 1
ATOM 3646 C C . ALA A 1 443 ? 2.256 -21.342 0.399 1.00 93.69 443 ALA A C 1
ATOM 3648 O O . ALA A 1 443 ? 2.936 -20.746 -0.444 1.00 93.69 443 ALA A O 1
ATOM 3649 N N . GLY A 1 444 ? 2.380 -22.658 0.603 1.00 94.00 444 GLY A N 1
ATOM 3650 C CA . GLY A 1 444 ? 3.287 -23.516 -0.156 1.00 94.00 444 GLY A CA 1
ATOM 3651 C C . GLY A 1 444 ? 2.971 -23.537 -1.654 1.00 94.00 444 GLY A C 1
ATOM 3652 O O . GLY A 1 444 ? 3.879 -23.398 -2.475 1.00 94.00 444 GLY A O 1
ATOM 3653 N N . LEU A 1 445 ? 1.695 -23.652 -2.036 1.00 93.19 445 LEU A N 1
ATOM 3654 C CA . LEU A 1 445 ? 1.249 -23.593 -3.435 1.00 93.19 445 LEU A CA 1
ATOM 3655 C C . LEU A 1 445 ? 1.525 -22.240 -4.076 1.00 93.19 445 LEU A C 1
ATOM 3657 O O . LEU A 1 445 ? 1.881 -22.202 -5.251 1.00 93.19 445 LEU A O 1
ATOM 3661 N N . THR A 1 446 ? 1.394 -21.156 -3.313 1.00 93.12 446 THR A N 1
ATOM 3662 C CA . THR A 1 446 ? 1.672 -19.798 -3.786 1.00 93.12 446 THR A CA 1
ATOM 3663 C C . THR A 1 446 ? 3.115 -19.714 -4.252 1.00 93.12 446 THR A C 1
ATOM 3665 O O . THR A 1 446 ? 3.360 -19.459 -5.428 1.00 93.12 446 THR A O 1
ATOM 3668 N N . LEU A 1 447 ? 4.077 -20.053 -3.391 1.00 92.19 447 LEU A N 1
ATOM 3669 C CA . LEU A 1 447 ? 5.486 -20.042 -3.781 1.00 92.19 447 LEU A CA 1
ATOM 3670 C C . LEU A 1 447 ? 5.805 -21.121 -4.831 1.00 92.19 447 LEU A C 1
ATOM 3672 O O . LEU A 1 447 ? 6.521 -20.865 -5.800 1.00 92.19 447 LEU A O 1
ATOM 3676 N N . GLY A 1 448 ? 5.266 -22.329 -4.670 1.00 91.81 448 GLY A N 1
ATOM 3677 C CA . GLY A 1 448 ? 5.584 -23.476 -5.519 1.00 91.81 448 GLY A CA 1
ATOM 3678 C C . GLY A 1 448 ? 5.069 -23.344 -6.952 1.00 91.81 448 GLY A C 1
ATOM 3679 O O . GLY A 1 448 ? 5.733 -23.811 -7.870 1.00 91.81 448 GLY A O 1
ATOM 3680 N N . LEU A 1 449 ? 3.920 -22.695 -7.165 1.00 91.56 449 LEU A N 1
ATOM 3681 C CA . LEU A 1 449 ? 3.380 -22.426 -8.501 1.00 91.56 449 LEU A CA 1
ATOM 3682 C C . LEU A 1 449 ? 3.917 -21.117 -9.083 1.00 91.56 449 LEU A C 1
ATOM 3684 O O . LEU A 1 449 ? 4.175 -21.067 -10.284 1.00 91.56 449 LEU A O 1
ATOM 3688 N N . MET A 1 450 ? 4.110 -20.074 -8.265 1.00 90.19 450 MET A N 1
ATOM 3689 C CA . MET A 1 450 ? 4.647 -18.793 -8.744 1.00 90.19 450 MET A CA 1
ATOM 3690 C C . MET A 1 450 ? 6.126 -18.877 -9.134 1.00 90.19 450 MET A C 1
ATOM 3692 O O . MET A 1 450 ? 6.541 -18.196 -10.069 1.00 90.19 450 MET A O 1
ATOM 3696 N N . SER A 1 451 ? 6.910 -19.735 -8.478 1.00 89.00 451 SER A N 1
ATOM 3697 C CA . SER A 1 451 ? 8.320 -19.965 -8.831 1.00 89.00 451 SER A CA 1
ATOM 3698 C C . SER A 1 451 ? 8.511 -20.728 -10.147 1.00 89.00 451 SER A C 1
ATOM 3700 O O . SER A 1 451 ? 9.611 -20.732 -10.696 1.00 89.00 451 SER A O 1
ATOM 3702 N N . LEU A 1 452 ? 7.457 -21.358 -10.681 1.00 88.12 452 LEU A N 1
ATOM 3703 C CA . LEU A 1 452 ? 7.503 -22.007 -11.986 1.00 88.12 452 LEU A CA 1
ATOM 3704 C C . LEU A 1 452 ? 7.310 -20.970 -13.095 1.00 88.12 452 LEU A C 1
ATOM 3706 O O . LEU A 1 452 ? 6.251 -20.345 -13.220 1.00 88.12 452 LEU A O 1
ATOM 3710 N N . ASP A 1 453 ? 8.338 -20.834 -13.922 1.00 86.44 453 ASP A N 1
ATOM 3711 C CA . ASP A 1 453 ? 8.308 -19.998 -15.113 1.00 86.44 453 ASP A CA 1
ATOM 3712 C C . ASP A 1 453 ? 7.532 -20.672 -16.263 1.00 86.44 453 ASP A C 1
ATOM 3714 O O . ASP A 1 453 ? 7.628 -21.882 -16.501 1.00 86.44 453 ASP A O 1
ATOM 3718 N N . VAL A 1 454 ? 6.746 -19.869 -16.985 1.00 87.50 454 VAL A N 1
ATOM 3719 C CA . VAL A 1 454 ? 5.884 -20.311 -18.088 1.00 87.50 454 VAL A CA 1
ATOM 3720 C C . VAL A 1 454 ? 6.721 -20.827 -19.258 1.00 87.50 454 VAL A C 1
ATOM 3722 O O . VAL A 1 454 ? 6.351 -21.836 -19.866 1.00 87.50 454 VAL A O 1
ATOM 3725 N N . THR A 1 455 ? 7.847 -20.177 -19.563 1.00 85.00 455 THR A N 1
ATOM 3726 C CA . THR A 1 455 ? 8.735 -20.584 -20.661 1.00 85.00 455 THR A CA 1
ATOM 3727 C C . THR A 1 455 ? 9.388 -21.927 -20.343 1.00 85.00 455 THR A C 1
ATOM 3729 O O . THR A 1 455 ? 9.274 -22.872 -21.128 1.00 85.00 455 THR A O 1
ATOM 3732 N N . ASN A 1 456 ? 9.942 -22.079 -19.138 1.00 84.62 456 ASN A N 1
ATOM 3733 C CA . ASN A 1 456 ? 10.477 -23.360 -18.670 1.00 84.62 456 ASN A CA 1
ATOM 3734 C C . ASN A 1 456 ? 9.427 -24.486 -18.633 1.00 84.62 456 ASN A C 1
ATOM 3736 O O . ASN A 1 456 ? 9.724 -25.623 -19.006 1.00 84.62 456 ASN A O 1
ATOM 3740 N N . LEU A 1 457 ? 8.179 -24.195 -18.252 1.00 88.38 457 LEU A N 1
ATOM 3741 C CA . LEU A 1 457 ? 7.085 -25.174 -18.305 1.00 88.38 457 LEU A CA 1
ATOM 3742 C C . LEU A 1 457 ? 6.772 -25.630 -19.739 1.00 88.38 457 LEU A C 1
ATOM 3744 O O . LEU A 1 457 ? 6.545 -26.823 -19.949 1.00 88.38 457 LEU A O 1
ATOM 3748 N N . LYS A 1 458 ? 6.791 -24.723 -20.726 1.00 88.69 458 LYS A N 1
ATOM 3749 C CA . LYS A 1 458 ? 6.629 -25.076 -22.150 1.00 88.69 458 LYS A CA 1
ATOM 3750 C C . LYS A 1 458 ? 7.787 -25.945 -22.647 1.00 88.69 458 LYS A C 1
ATOM 3752 O O . LYS A 1 458 ? 7.547 -26.945 -23.321 1.00 88.69 458 LYS A O 1
ATOM 3757 N N . ILE A 1 459 ? 9.026 -25.623 -22.264 1.00 86.12 459 ILE A N 1
ATOM 3758 C CA . ILE A 1 459 ? 10.205 -26.442 -22.594 1.00 86.12 459 ILE A CA 1
ATOM 3759 C C . ILE A 1 459 ? 10.055 -27.849 -22.001 1.00 86.12 459 ILE A C 1
ATOM 3761 O O . ILE A 1 459 ? 10.219 -28.839 -22.712 1.00 86.12 459 ILE A O 1
ATOM 3765 N N . LEU A 1 460 ? 9.663 -27.962 -20.728 1.00 87.12 460 LEU A N 1
ATOM 3766 C CA . LEU A 1 460 ? 9.425 -29.251 -20.066 1.00 87.12 460 LEU A CA 1
ATOM 3767 C C . LEU A 1 460 ? 8.251 -30.032 -20.673 1.00 87.12 460 LEU A C 1
ATOM 3769 O O . LEU A 1 460 ? 8.256 -31.263 -20.634 1.00 87.12 460 LEU A O 1
ATOM 3773 N N . GLN A 1 461 ? 7.259 -29.347 -21.242 1.00 89.62 461 GLN A N 1
ATOM 3774 C CA . GLN A 1 461 ? 6.159 -29.979 -21.969 1.00 89.62 461 GLN A CA 1
ATOM 3775 C C . GLN A 1 461 ? 6.624 -30.604 -23.294 1.00 89.62 461 GLN A C 1
ATOM 3777 O O . GLN A 1 461 ? 6.133 -31.671 -23.657 1.00 89.62 461 GLN A O 1
ATOM 3782 N N . LEU A 1 462 ? 7.574 -29.975 -23.993 1.00 88.31 462 LEU A N 1
ATOM 3783 C CA . LEU A 1 462 ? 8.095 -30.457 -25.278 1.00 88.31 462 LEU A CA 1
ATOM 3784 C C . LEU A 1 462 ? 9.218 -31.489 -25.104 1.00 88.31 462 LEU A C 1
ATOM 3786 O O . LEU A 1 462 ? 9.148 -32.585 -25.653 1.00 88.31 462 LEU A O 1
ATOM 3790 N N . ALA A 1 463 ? 10.233 -31.156 -24.308 1.00 82.50 463 ALA A N 1
ATOM 3791 C CA . ALA A 1 463 ? 11.498 -31.889 -24.222 1.00 82.50 463 ALA A CA 1
ATOM 3792 C C . ALA A 1 463 ? 11.723 -32.605 -22.875 1.00 82.50 463 ALA A C 1
ATOM 3794 O O . ALA A 1 463 ? 12.750 -33.253 -22.682 1.00 82.50 463 ALA A O 1
ATOM 3795 N N . GLY A 1 464 ? 10.790 -32.494 -21.922 1.00 84.06 464 GLY A N 1
ATOM 3796 C CA . GLY A 1 464 ? 10.913 -33.137 -20.612 1.00 84.06 464 GLY A CA 1
ATOM 3797 C C . GLY A 1 464 ? 10.679 -34.653 -20.631 1.00 84.06 464 GLY A C 1
ATOM 3798 O O . GLY A 1 464 ? 10.228 -35.246 -21.609 1.00 84.06 464 GLY A O 1
ATOM 3799 N N . THR A 1 465 ? 10.928 -35.308 -19.497 1.00 88.31 465 THR A N 1
ATOM 3800 C CA . THR A 1 465 ? 10.574 -36.730 -19.307 1.00 88.31 465 THR A CA 1
ATOM 3801 C C . THR A 1 465 ? 9.053 -36.939 -19.310 1.00 88.31 465 THR A C 1
ATOM 3803 O O . THR A 1 465 ? 8.309 -36.036 -18.934 1.00 88.31 465 THR A O 1
ATOM 3806 N N . ARG A 1 466 ? 8.554 -38.151 -19.617 1.00 88.50 466 ARG A N 1
ATOM 3807 C CA . ARG A 1 466 ? 7.097 -38.447 -19.642 1.00 88.50 466 ARG A CA 1
ATOM 3808 C C . ARG A 1 466 ? 6.339 -37.978 -18.386 1.00 88.50 466 ARG A C 1
ATOM 3810 O O . ARG A 1 466 ? 5.211 -37.506 -18.484 1.00 88.50 466 ARG A O 1
ATOM 3817 N N . LYS A 1 467 ? 6.956 -38.085 -17.199 1.00 88.06 467 LYS A N 1
ATOM 3818 C CA . LYS A 1 467 ? 6.371 -37.592 -15.936 1.00 88.06 467 LYS A CA 1
ATOM 3819 C C . LYS A 1 467 ? 6.340 -36.060 -15.873 1.00 88.06 467 LYS A C 1
ATOM 3821 O O . LYS A 1 467 ? 5.323 -35.494 -15.489 1.00 88.06 467 LYS A O 1
ATOM 3826 N N . GLN A 1 468 ? 7.424 -35.390 -16.267 1.00 89.12 468 GLN A N 1
ATOM 3827 C CA . GLN A 1 468 ? 7.498 -33.924 -16.296 1.00 89.12 468 GLN A CA 1
ATOM 3828 C C . GLN A 1 468 ? 6.551 -33.323 -17.338 1.00 89.12 468 GLN A C 1
ATOM 3830 O O . GLN A 1 468 ? 5.872 -32.352 -17.024 1.00 89.12 468 GLN A O 1
ATOM 3835 N N . GLN A 1 469 ? 6.436 -33.933 -18.520 1.00 90.62 469 GLN A N 1
ATOM 3836 C CA . GLN A 1 469 ? 5.485 -33.526 -19.559 1.00 90.62 469 GLN A CA 1
ATOM 3837 C C . GLN A 1 469 ? 4.040 -33.582 -19.041 1.00 90.62 469 GLN A C 1
ATOM 3839 O O . GLN A 1 469 ? 3.268 -32.638 -19.228 1.00 90.62 469 GLN A O 1
ATOM 3844 N N . TYR A 1 470 ? 3.684 -34.655 -18.324 1.00 90.88 470 TYR A N 1
ATOM 3845 C CA . TYR A 1 470 ? 2.372 -34.790 -17.686 1.00 90.88 470 TYR A CA 1
ATOM 3846 C C . TYR A 1 470 ? 2.122 -33.699 -16.629 1.00 90.88 470 TYR A C 1
ATOM 3848 O O . TYR A 1 470 ? 1.060 -33.072 -16.630 1.00 90.88 470 TYR A O 1
ATOM 3856 N N . TYR A 1 471 ? 3.099 -33.425 -15.757 1.00 92.31 471 TYR A N 1
ATOM 3857 C CA . TYR A 1 471 ? 2.980 -32.373 -14.741 1.00 92.31 471 TYR A CA 1
ATOM 3858 C C . TYR A 1 471 ? 2.863 -30.975 -15.357 1.00 92.31 471 TYR A C 1
ATOM 3860 O O . TYR A 1 471 ? 1.947 -30.227 -15.004 1.00 92.31 471 TYR A O 1
ATOM 3868 N N . ALA A 1 472 ? 3.728 -30.648 -16.319 1.00 91.50 472 ALA A N 1
ATOM 3869 C CA . ALA A 1 472 ? 3.729 -29.365 -17.012 1.00 91.50 472 ALA A CA 1
ATOM 3870 C C . ALA A 1 472 ? 2.390 -29.106 -17.716 1.00 91.50 472 ALA A C 1
ATOM 3872 O O . ALA A 1 472 ? 1.809 -28.037 -17.549 1.00 91.50 472 ALA A O 1
ATOM 3873 N N . THR A 1 473 ? 1.829 -30.113 -18.394 1.00 91.88 473 THR A N 1
ATOM 3874 C CA . THR A 1 473 ? 0.541 -29.995 -19.103 1.00 91.88 473 THR A CA 1
ATOM 3875 C C . THR A 1 473 ? -0.623 -29.644 -18.167 1.00 91.88 473 THR A C 1
ATOM 3877 O O . THR A 1 473 ? -1.537 -28.916 -18.553 1.00 91.88 473 THR A O 1
ATOM 3880 N N . ARG A 1 474 ? -0.608 -30.119 -16.913 1.00 90.56 474 ARG A N 1
ATOM 3881 C CA . ARG A 1 474 ? -1.669 -29.805 -15.937 1.00 90.56 474 ARG A CA 1
ATOM 3882 C C . ARG A 1 474 ? -1.534 -28.411 -15.325 1.00 90.56 474 ARG A C 1
ATOM 3884 O O . ARG A 1 474 ? -2.563 -27.779 -15.065 1.00 90.56 474 ARG A O 1
ATOM 3891 N N . ILE A 1 475 ? -0.300 -27.965 -15.090 1.00 92.25 475 ILE A N 1
ATOM 3892 C CA . ILE A 1 475 ? 0.019 -26.698 -14.414 1.00 92.25 475 ILE A CA 1
ATOM 3893 C C . ILE A 1 475 ? -0.053 -25.511 -15.380 1.00 92.25 475 ILE A C 1
ATOM 3895 O O . ILE A 1 475 ? -0.556 -24.454 -15.002 1.00 92.25 475 ILE A O 1
ATOM 3899 N N . LEU A 1 476 ? 0.390 -25.690 -16.629 1.00 90.25 476 LEU A N 1
ATOM 3900 C CA . LEU A 1 476 ? 0.477 -24.632 -17.639 1.00 90.25 476 LEU A CA 1
ATOM 3901 C C . LEU A 1 476 ? -0.795 -23.767 -17.767 1.00 90.25 476 LEU A C 1
ATOM 3903 O O . LEU A 1 476 ? -0.661 -22.551 -17.650 1.00 90.25 476 LEU A O 1
ATOM 3907 N N . PRO A 1 477 ? -2.021 -24.316 -17.923 1.00 89.31 477 PRO A N 1
ATOM 3908 C CA . PRO A 1 477 ? -3.223 -23.483 -18.069 1.00 89.31 477 PRO A CA 1
ATOM 3909 C C . PRO A 1 477 ? -3.563 -22.668 -16.813 1.00 89.31 477 PRO A C 1
ATOM 3911 O O . PRO A 1 477 ? -4.261 -21.667 -16.900 1.00 89.31 477 PRO A O 1
ATOM 3914 N N . ILE A 1 478 ? -3.084 -23.089 -15.640 1.00 90.06 478 ILE A N 1
ATOM 3915 C CA . ILE A 1 478 ? -3.289 -22.364 -14.382 1.00 90.06 478 ILE A CA 1
ATOM 3916 C C . ILE A 1 478 ? -2.276 -21.216 -14.282 1.00 90.06 478 ILE A C 1
ATOM 3918 O O . ILE A 1 478 ? -2.632 -20.107 -13.897 1.00 90.06 478 ILE A O 1
ATOM 3922 N N . ARG A 1 479 ? -1.015 -21.469 -14.663 1.00 89.94 479 ARG A N 1
ATOM 3923 C CA . ARG A 1 479 ? 0.073 -20.481 -14.590 1.00 89.94 479 ARG A CA 1
ATOM 3924 C C . ARG A 1 479 ? 0.009 -19.420 -15.693 1.00 89.94 479 ARG A C 1
ATOM 3926 O O . ARG A 1 479 ? 0.506 -18.323 -15.467 1.00 89.94 479 ARG A O 1
ATOM 3933 N N . GLN A 1 480 ? -0.614 -19.723 -16.837 1.00 85.56 480 GLN A N 1
ATOM 3934 C CA . GLN A 1 480 ? -0.819 -18.771 -17.940 1.00 85.56 480 GLN A CA 1
ATOM 3935 C C . GLN A 1 480 ? -1.491 -17.472 -17.470 1.00 85.56 480 GLN A C 1
ATOM 3937 O O . GLN A 1 480 ? -1.043 -16.393 -17.835 1.00 85.56 480 GLN A O 1
ATOM 3942 N N . ASN A 1 481 ? -2.495 -17.568 -16.593 1.00 85.31 481 ASN A N 1
ATOM 3943 C CA . ASN A 1 481 ? -3.127 -16.406 -15.967 1.00 85.31 481 ASN A CA 1
ATOM 3944 C C . ASN A 1 481 ? -2.459 -16.105 -14.618 1.00 85.31 481 ASN A C 1
ATOM 3946 O O . ASN A 1 481 ? -3.057 -16.289 -13.553 1.00 85.31 481 ASN A O 1
ATOM 3950 N N . GLY A 1 482 ? -1.191 -15.685 -14.668 1.00 87.00 482 GLY A N 1
ATOM 3951 C CA . GLY A 1 482 ? -0.337 -15.530 -13.490 1.00 87.00 482 GLY A CA 1
ATOM 3952 C C . GLY A 1 482 ? -0.923 -14.616 -12.411 1.00 87.00 482 GLY A C 1
ATOM 3953 O O . GLY A 1 482 ? -0.923 -15.001 -11.244 1.00 87.00 482 GLY A O 1
ATOM 3954 N N . HIS A 1 483 ? -1.476 -13.463 -12.799 1.00 90.06 483 HIS A N 1
ATOM 3955 C CA . HIS A 1 483 ? -2.080 -12.507 -11.866 1.00 90.06 483 HIS A CA 1
ATOM 3956 C C . HIS A 1 483 ? -3.346 -13.058 -11.194 1.00 90.06 483 HIS A C 1
ATOM 3958 O O . HIS A 1 483 ? -3.450 -12.996 -9.972 1.00 90.06 483 HIS A O 1
ATOM 3964 N N . ILE A 1 484 ? -4.252 -13.704 -11.941 1.00 91.25 484 ILE A N 1
ATOM 3965 C CA . ILE A 1 484 ? -5.458 -14.337 -11.372 1.00 91.25 484 ILE A CA 1
ATOM 3966 C C . ILE A 1 484 ? -5.063 -15.421 -10.361 1.00 91.25 484 ILE A C 1
ATOM 3968 O O . ILE A 1 484 ? -5.619 -15.490 -9.262 1.00 91.25 484 ILE A O 1
ATOM 3972 N N . LEU A 1 485 ? -4.087 -16.265 -10.706 1.00 92.06 485 LEU A N 1
ATOM 3973 C CA . LEU A 1 485 ? -3.587 -17.302 -9.805 1.00 92.06 485 LEU A CA 1
ATOM 3974 C C . LEU A 1 485 ? -2.939 -16.699 -8.546 1.00 92.06 485 LEU A C 1
ATOM 3976 O O . LEU A 1 485 ? -3.202 -17.170 -7.442 1.00 92.06 485 LEU A O 1
ATOM 3980 N N . LEU A 1 486 ? -2.119 -15.656 -8.698 1.00 91.75 486 LEU A N 1
ATOM 3981 C CA . LEU A 1 486 ? -1.477 -14.970 -7.576 1.00 91.75 486 LEU A CA 1
ATOM 3982 C C . LEU A 1 486 ? -2.525 -14.381 -6.625 1.00 91.75 486 LEU A C 1
ATOM 3984 O O . LEU A 1 486 ? -2.492 -14.655 -5.429 1.00 91.75 486 LEU A O 1
ATOM 3988 N N . THR A 1 487 ? -3.487 -13.627 -7.156 1.00 92.75 487 THR A N 1
ATOM 3989 C CA . THR A 1 487 ? -4.536 -12.983 -6.361 1.00 92.75 487 THR A CA 1
ATOM 3990 C C . THR A 1 487 ? -5.419 -14.000 -5.639 1.00 92.75 487 THR A C 1
ATOM 3992 O O . THR A 1 487 ? -5.715 -13.819 -4.463 1.00 92.75 487 THR A O 1
ATOM 3995 N N . THR A 1 488 ? -5.826 -15.084 -6.303 1.00 93.88 488 THR A N 1
ATOM 3996 C CA . THR A 1 488 ? -6.686 -16.115 -5.686 1.00 93.88 488 THR A CA 1
ATOM 3997 C C . THR A 1 488 ? -5.989 -16.854 -4.546 1.00 93.88 488 THR A C 1
ATOM 3999 O O . THR A 1 488 ? -6.596 -17.061 -3.491 1.00 93.88 488 THR A O 1
ATOM 4002 N N . LEU A 1 489 ? -4.717 -17.223 -4.722 1.00 93.44 489 LEU A N 1
ATOM 4003 C CA . LEU A 1 489 ? -3.944 -17.888 -3.675 1.00 93.44 489 LEU A CA 1
ATOM 4004 C C . LEU A 1 489 ? -3.615 -16.941 -2.516 1.00 93.44 489 LEU A C 1
ATOM 4006 O O . LEU A 1 489 ? -3.765 -17.348 -1.367 1.00 93.44 489 LEU A O 1
ATOM 4010 N N . LEU A 1 490 ? -3.261 -15.681 -2.794 1.00 93.12 490 LEU A N 1
ATOM 4011 C CA . LEU A 1 490 ? -3.020 -14.679 -1.751 1.00 93.12 490 LEU A CA 1
ATOM 4012 C C . LEU A 1 490 ? -4.284 -14.368 -0.949 1.00 93.12 490 LEU A C 1
ATOM 4014 O O . LEU A 1 490 ? -4.225 -14.408 0.272 1.00 93.12 490 LEU A O 1
ATOM 4018 N N . LEU A 1 491 ? -5.431 -14.139 -1.598 1.00 93.06 491 LEU A N 1
ATOM 4019 C CA . LEU A 1 491 ? -6.699 -13.905 -0.894 1.00 93.06 491 LEU A CA 1
ATOM 4020 C C . LEU A 1 491 ? -7.074 -15.091 -0.005 1.00 93.06 491 LEU A C 1
ATOM 4022 O O . LEU A 1 491 ? -7.447 -14.906 1.150 1.00 93.06 491 LEU A O 1
ATOM 4026 N N . THR A 1 492 ? -6.932 -16.314 -0.523 1.00 93.31 492 THR A N 1
ATOM 4027 C CA . THR A 1 492 ? -7.199 -17.523 0.265 1.00 93.31 492 THR A CA 1
ATOM 4028 C C . THR A 1 492 ? -6.239 -17.622 1.453 1.00 93.31 492 THR A C 1
ATOM 4030 O O . THR A 1 492 ? -6.676 -17.929 2.559 1.00 93.31 492 THR A O 1
ATOM 4033 N N . ASN A 1 493 ? -4.953 -17.317 1.252 1.00 92.44 493 ASN A N 1
ATOM 4034 C CA . ASN A 1 493 ? -3.954 -17.312 2.318 1.00 92.44 493 ASN A CA 1
ATOM 4035 C C . ASN A 1 493 ? -4.282 -16.273 3.398 1.00 92.44 493 ASN A C 1
ATOM 4037 O O . ASN A 1 493 ? -4.292 -16.597 4.579 1.00 92.44 493 ASN A O 1
ATOM 4041 N N . THR A 1 494 ? -4.616 -15.044 2.999 1.00 91.81 494 THR A N 1
ATOM 4042 C CA . THR A 1 494 ? -4.974 -13.959 3.919 1.00 91.81 494 THR A CA 1
ATOM 4043 C C . THR A 1 494 ? -6.218 -14.299 4.731 1.00 91.81 494 THR A C 1
ATOM 4045 O O . THR A 1 494 ? -6.201 -14.134 5.944 1.00 91.81 494 THR A O 1
ATOM 4048 N N . VAL A 1 495 ? -7.270 -14.839 4.106 1.00 92.25 495 VAL A N 1
ATOM 4049 C CA . VAL A 1 495 ? -8.486 -15.239 4.835 1.00 92.25 495 VAL A CA 1
ATOM 4050 C C . VAL A 1 495 ? -8.179 -16.326 5.865 1.00 92.25 495 VAL A C 1
ATOM 4052 O O . VAL A 1 495 ? -8.629 -16.226 7.003 1.00 92.25 495 VAL A O 1
ATOM 4055 N N . LEU A 1 496 ? -7.394 -17.345 5.504 1.00 91.25 496 LEU A N 1
ATOM 4056 C CA . LEU A 1 496 ? -7.026 -18.414 6.437 1.00 91.25 496 LEU A CA 1
ATOM 4057 C C . LEU A 1 496 ? -6.132 -17.905 7.577 1.00 91.25 496 LEU A C 1
ATOM 4059 O O . LEU A 1 496 ? -6.330 -18.308 8.725 1.00 91.25 496 LEU A O 1
ATOM 4063 N N . ASN A 1 497 ? -5.198 -17.003 7.273 1.00 90.00 497 ASN A N 1
ATOM 4064 C CA . ASN A 1 497 ? -4.296 -16.409 8.257 1.00 90.00 497 ASN A CA 1
ATOM 4065 C C . ASN A 1 497 ? -5.014 -15.464 9.221 1.00 90.00 497 ASN A C 1
ATOM 4067 O O . ASN A 1 497 ? -4.642 -15.435 10.386 1.00 90.00 497 ASN A O 1
ATOM 4071 N N . GLU A 1 498 ? -6.056 -14.757 8.780 1.00 90.12 498 GLU A N 1
ATOM 4072 C CA . GLU A 1 498 ? -6.838 -13.868 9.650 1.00 90.12 498 GLU A CA 1
ATOM 4073 C C . GLU A 1 498 ? -7.887 -14.634 10.473 1.00 90.12 498 GLU A C 1
ATOM 4075 O O . GLU A 1 498 ? -8.152 -14.311 11.627 1.00 90.12 498 GLU A O 1
ATOM 4080 N N . THR A 1 499 ? -8.454 -15.711 9.916 1.00 88.12 499 THR A N 1
ATOM 4081 C CA . THR A 1 499 ? -9.460 -16.537 10.613 1.00 88.12 499 THR A CA 1
ATOM 4082 C C . THR A 1 499 ? -8.860 -17.287 11.809 1.00 88.12 499 THR A C 1
ATOM 4084 O O . THR A 1 499 ? -9.556 -17.571 12.786 1.00 88.12 499 THR A O 1
ATOM 4087 N N . LEU A 1 500 ? -7.568 -17.628 11.755 1.00 84.44 500 LEU A N 1
ATOM 4088 C CA . LEU A 1 500 ? -6.926 -18.436 12.789 1.00 84.44 500 LEU A CA 1
ATOM 4089 C C . LEU A 1 500 ? -6.763 -17.697 14.133 1.00 84.44 500 LEU A C 1
ATOM 4091 O O . LEU A 1 500 ? -7.197 -18.269 15.132 1.00 84.44 500 LEU A O 1
ATOM 4095 N N . PRO A 1 501 ? -6.197 -16.474 14.214 1.00 83.94 501 PRO A N 1
ATOM 4096 C CA . PRO A 1 501 ? -6.125 -15.705 15.459 1.00 83.94 501 PRO A CA 1
ATOM 4097 C C . PRO A 1 501 ? -7.496 -15.469 16.099 1.00 83.94 501 PRO A C 1
ATOM 4099 O O . PRO A 1 501 ? -7.621 -15.599 17.315 1.00 83.94 501 PRO A O 1
ATOM 4102 N N . ILE A 1 502 ? -8.527 -15.220 15.281 1.00 84.12 502 ILE A N 1
ATOM 4103 C CA . ILE A 1 502 ? -9.917 -15.036 15.733 1.00 84.12 502 ILE A CA 1
ATOM 4104 C C . ILE A 1 502 ? -10.424 -16.298 16.449 1.00 84.12 502 ILE A C 1
ATOM 4106 O O . ILE A 1 502 ? -10.954 -16.229 17.555 1.00 84.12 502 ILE A O 1
ATOM 4110 N N . LEU A 1 503 ? -10.207 -17.482 15.868 1.00 81.50 503 LEU A N 1
ATOM 4111 C CA . LEU A 1 503 ? -10.577 -18.748 16.514 1.00 81.50 503 LEU A CA 1
ATOM 4112 C C . LEU A 1 503 ? -9.682 -19.097 17.713 1.00 81.50 503 LEU A C 1
ATOM 4114 O O . LEU A 1 503 ? -10.117 -19.805 18.621 1.00 81.50 503 LEU A O 1
ATOM 4118 N N . PHE A 1 504 ? -8.434 -18.628 17.718 1.00 80.56 504 PHE A N 1
ATOM 4119 C CA . PHE A 1 504 ? -7.462 -18.910 18.773 1.00 80.56 504 PHE A CA 1
ATOM 4120 C C . PHE A 1 504 ? -7.748 -18.124 20.066 1.00 80.56 504 PHE A C 1
ATOM 4122 O O . PHE A 1 504 ? -7.585 -18.679 21.160 1.00 80.56 504 PHE A O 1
ATOM 4129 N N . ASP A 1 505 ? -8.228 -16.877 19.953 1.00 78.50 505 ASP A N 1
ATOM 4130 C CA . ASP A 1 505 ? -8.621 -16.031 21.096 1.00 78.50 505 ASP A CA 1
ATOM 4131 C C . ASP A 1 505 ? -9.786 -16.637 21.901 1.00 78.50 505 ASP A C 1
ATOM 4133 O O . ASP A 1 505 ? -9.821 -16.549 23.131 1.00 78.50 505 ASP A O 1
ATOM 4137 N N . GLY A 1 506 ? -10.673 -17.383 21.233 1.00 70.31 506 GLY A N 1
ATOM 4138 C CA . GLY A 1 506 ? -11.785 -18.088 21.873 1.00 70.31 506 GLY A CA 1
ATOM 4139 C C . GLY A 1 506 ? -11.390 -19.230 22.827 1.00 70.31 506 GLY A C 1
ATOM 4140 O O . GLY A 1 506 ? -12.234 -19.660 23.616 1.00 70.31 506 GLY A O 1
ATOM 4141 N N . ILE A 1 507 ? -10.140 -19.727 22.788 1.00 71.12 507 ILE A N 1
ATOM 4142 C CA . ILE A 1 507 ? -9.741 -20.980 23.465 1.00 71.12 507 ILE A CA 1
ATOM 4143 C C . ILE A 1 507 ? -8.593 -20.812 24.467 1.00 71.12 507 ILE A C 1
ATOM 4145 O O . ILE A 1 507 ? -8.702 -21.280 25.602 1.00 71.12 507 ILE A O 1
ATOM 4149 N N . PHE A 1 508 ? -7.456 -20.244 24.048 1.00 61.97 508 PHE A N 1
ATOM 4150 C CA . PHE A 1 508 ? -6.188 -20.464 24.762 1.00 61.97 508 PHE A CA 1
ATOM 4151 C C . PHE A 1 508 ? -5.731 -19.283 25.621 1.00 61.97 508 PHE A C 1
ATOM 4153 O O . PHE A 1 508 ? -5.164 -19.513 26.688 1.00 61.97 508 PHE A O 1
ATOM 4160 N N . CYS A 1 509 ? -5.957 -18.041 25.188 1.00 59.44 509 CYS A N 1
ATOM 4161 C CA . CYS A 1 509 ? -5.531 -16.818 25.878 1.00 59.44 509 CYS A CA 1
ATOM 4162 C C . CYS A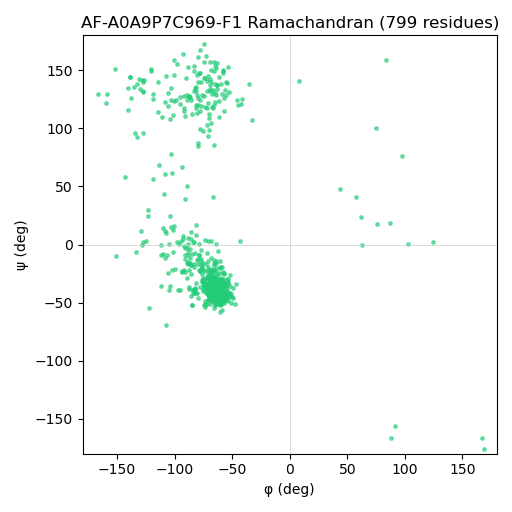 1 509 ? -6.397 -15.657 25.380 1.00 59.44 509 CYS A C 1
ATOM 4164 O O . CYS A 1 509 ? -6.464 -15.471 24.178 1.00 59.44 509 CYS A O 1
ATOM 4166 N N . LYS A 1 510 ? -7.004 -14.84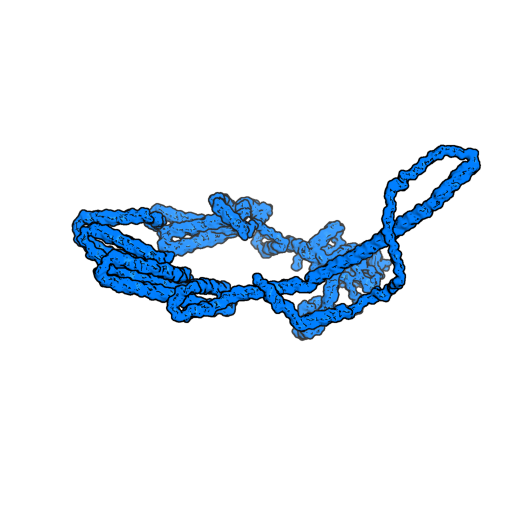9 26.256 1.00 63.75 510 LYS A N 1
ATOM 4167 C CA . LYS A 1 510 ? -7.657 -13.609 25.806 1.00 63.75 510 LYS A CA 1
ATOM 4168 C C . LYS A 1 510 ? -6.627 -12.491 25.641 1.00 63.75 510 LYS A C 1
ATOM 4170 O O . LYS A 1 510 ? -5.790 -12.287 26.527 1.00 63.75 510 LYS A O 1
ATOM 4175 N N . GLY A 1 511 ? -6.706 -11.754 24.537 1.00 70.50 511 GLY A N 1
ATOM 4176 C CA . GLY A 1 511 ? -5.932 -10.532 24.301 1.00 70.50 511 GLY A CA 1
ATOM 4177 C C . GLY A 1 511 ? -4.591 -10.752 23.592 1.00 70.50 511 GLY A C 1
ATOM 4178 O O . GLY A 1 511 ? -4.381 -11.735 22.888 1.00 70.50 511 GLY A O 1
ATOM 4179 N N . PHE A 1 512 ? -3.642 -9.825 23.767 1.00 78.38 512 PHE A N 1
ATOM 4180 C CA . PHE A 1 512 ? -2.418 -9.739 22.947 1.00 78.38 512 PHE A CA 1
ATOM 4181 C C . PHE A 1 512 ? -1.544 -11.013 22.940 1.00 78.38 512 PHE A C 1
ATOM 4183 O O . PHE A 1 512 ? -0.830 -11.277 21.975 1.00 78.38 512 PHE A O 1
ATOM 4190 N N . ILE A 1 513 ? -1.627 -11.845 23.986 1.00 76.44 513 ILE A N 1
ATOM 4191 C CA . ILE A 1 513 ? -0.902 -13.124 24.065 1.00 76.44 513 ILE A CA 1
ATOM 4192 C C . ILE A 1 513 ? -1.411 -14.122 23.010 1.00 76.44 513 ILE A C 1
ATOM 4194 O O . ILE A 1 513 ? -0.598 -14.832 22.419 1.00 76.44 513 ILE A O 1
ATOM 4198 N N . SER A 1 514 ? -2.719 -14.151 22.718 1.00 78.50 514 SER A N 1
ATOM 4199 C CA . SER A 1 514 ? -3.276 -14.990 21.644 1.00 78.50 514 SER A CA 1
ATOM 4200 C C . SER A 1 514 ? -2.743 -14.571 20.279 1.00 78.50 514 SER A C 1
ATOM 4202 O O . SER A 1 514 ? -2.314 -15.423 19.499 1.00 78.50 514 SER A O 1
ATOM 4204 N N . VAL A 1 515 ? -2.651 -13.263 20.026 1.00 81.50 515 VAL A N 1
ATOM 4205 C CA . VAL A 1 515 ? -2.085 -12.725 18.781 1.00 81.50 515 VAL A CA 1
ATOM 4206 C C . VAL A 1 515 ? -0.626 -13.154 18.620 1.00 81.50 515 VAL A C 1
ATOM 4208 O O . VAL A 1 515 ? -0.253 -13.666 17.567 1.00 81.50 515 VAL A O 1
ATOM 4211 N N . ILE A 1 516 ? 0.201 -13.038 19.665 1.00 84.25 516 ILE A N 1
ATOM 4212 C CA . ILE A 1 516 ? 1.610 -13.463 19.595 1.00 84.25 516 ILE A CA 1
ATOM 4213 C C . ILE A 1 516 ? 1.722 -14.968 19.311 1.00 84.25 516 ILE A C 1
ATOM 4215 O O . ILE A 1 516 ? 2.460 -15.376 18.412 1.00 84.25 516 ILE A O 1
ATOM 4219 N N . VAL A 1 517 ? 1.006 -15.800 20.072 1.00 85.25 517 VAL A N 1
ATOM 4220 C CA . VAL A 1 517 ? 1.123 -17.264 19.971 1.00 85.25 517 VAL A CA 1
ATOM 4221 C C . VAL A 1 517 ? 0.592 -17.771 18.627 1.00 85.25 517 VAL A C 1
ATOM 4223 O O . VAL A 1 517 ? 1.251 -18.595 17.988 1.00 85.25 517 VAL A O 1
ATOM 4226 N N . SER A 1 518 ? -0.547 -17.251 18.162 1.00 87.00 518 SER A N 1
ATOM 4227 C CA . SER A 1 518 ? -1.104 -17.586 16.845 1.00 87.00 518 SER A CA 1
ATOM 4228 C C . SER A 1 518 ? -0.181 -17.148 15.705 1.00 87.00 518 SER A C 1
ATOM 4230 O O . SER A 1 518 ? 0.045 -17.927 14.779 1.00 87.00 518 SER A O 1
ATOM 4232 N N . THR A 1 519 ? 0.443 -15.970 15.810 1.00 89.69 519 THR A N 1
ATOM 4233 C CA . THR A 1 519 ? 1.402 -15.475 14.808 1.00 89.69 519 THR A CA 1
ATOM 4234 C C . THR A 1 519 ? 2.628 -16.382 14.702 1.00 89.69 519 THR A C 1
ATOM 4236 O O . THR A 1 519 ? 3.009 -16.776 13.601 1.00 89.69 519 THR A O 1
ATOM 4239 N N . VAL A 1 520 ? 3.232 -16.780 15.828 1.00 90.06 520 VAL A N 1
ATOM 4240 C CA . VAL A 1 520 ? 4.386 -17.703 15.823 1.00 90.06 520 VAL A CA 1
ATOM 4241 C C . VAL A 1 520 ? 4.014 -19.047 15.189 1.00 90.06 520 VAL A C 1
ATOM 4243 O O . VAL A 1 520 ? 4.791 -19.609 14.411 1.00 90.06 520 VAL A O 1
ATOM 4246 N N . LEU A 1 521 ? 2.819 -19.552 15.496 1.00 86.88 521 LEU A N 1
ATOM 4247 C CA . LEU A 1 521 ? 2.321 -20.815 14.963 1.00 86.88 521 LEU A CA 1
ATOM 4248 C C . LEU A 1 521 ? 2.079 -20.741 13.445 1.00 86.88 521 LEU A C 1
ATOM 4250 O O . LEU A 1 521 ? 2.493 -21.650 12.721 1.00 86.88 521 LEU A O 1
ATOM 4254 N N . LEU A 1 522 ? 1.479 -19.653 12.954 1.00 90.56 522 LEU A N 1
ATOM 4255 C CA . LEU A 1 522 ? 1.280 -19.401 11.524 1.00 90.56 522 LEU A CA 1
ATOM 4256 C C . LEU A 1 522 ? 2.612 -19.295 10.776 1.00 90.56 522 LEU A C 1
ATOM 4258 O O . LEU A 1 522 ? 2.824 -20.015 9.802 1.00 90.56 522 LEU A O 1
ATOM 4262 N N . VAL A 1 523 ? 3.539 -18.468 11.258 1.00 91.88 523 VAL A N 1
ATOM 4263 C CA . VAL A 1 523 ? 4.822 -18.236 10.579 1.00 91.88 523 VAL A CA 1
ATOM 4264 C C . VAL A 1 523 ? 5.621 -19.535 10.449 1.00 91.88 523 VAL A C 1
ATOM 4266 O O . VAL A 1 523 ? 6.134 -19.850 9.376 1.00 91.88 523 VAL A O 1
ATOM 4269 N N . LEU A 1 524 ? 5.699 -20.343 11.509 1.00 90.25 524 LEU A N 1
ATOM 4270 C CA . LEU A 1 524 ? 6.468 -21.588 11.465 1.00 90.25 524 LEU A CA 1
ATOM 4271 C C . LEU A 1 524 ? 5.775 -22.677 10.637 1.00 90.25 524 LEU A C 1
ATOM 4273 O O . LEU A 1 524 ? 6.389 -23.242 9.728 1.00 90.25 524 LEU A O 1
ATOM 4277 N N . PHE A 1 525 ? 4.514 -22.988 10.950 1.00 89.62 525 PHE A N 1
ATOM 4278 C CA . PHE A 1 525 ? 3.833 -24.166 10.402 1.00 89.62 525 PHE A CA 1
ATOM 4279 C C . PHE A 1 525 ? 3.021 -23.893 9.136 1.00 89.62 525 PHE A C 1
ATOM 4281 O O . PHE A 1 525 ? 2.792 -24.832 8.376 1.00 89.62 525 PHE A O 1
ATOM 4288 N N . SER A 1 526 ? 2.611 -22.646 8.896 1.00 90.31 526 SER A N 1
ATOM 4289 C CA . SER A 1 526 ? 1.806 -22.262 7.727 1.00 90.31 526 SER A CA 1
ATOM 4290 C C . SER A 1 526 ? 2.612 -21.501 6.673 1.00 90.31 526 SER A C 1
ATOM 4292 O O . SER A 1 526 ? 2.292 -21.588 5.497 1.00 90.31 526 SER A O 1
ATOM 4294 N N . GLU A 1 527 ? 3.706 -20.828 7.025 1.00 90.50 527 GLU A N 1
ATOM 4295 C CA . GLU A 1 527 ? 4.519 -20.122 6.024 1.00 90.50 527 GLU A CA 1
ATOM 4296 C C . GLU A 1 527 ? 5.845 -20.825 5.754 1.00 90.50 527 GLU A C 1
ATOM 4298 O O . GLU A 1 527 ? 6.029 -21.410 4.685 1.00 90.50 527 GLU A O 1
ATOM 4303 N N . ILE A 1 528 ? 6.758 -20.826 6.726 1.00 92.44 528 ILE A N 1
ATOM 4304 C CA . ILE A 1 528 ? 8.162 -21.184 6.494 1.00 92.44 528 ILE A CA 1
ATOM 4305 C C . ILE A 1 528 ? 8.313 -22.655 6.091 1.00 92.44 528 ILE A C 1
ATOM 4307 O O . ILE A 1 528 ? 8.913 -22.955 5.053 1.00 92.44 528 ILE A O 1
ATOM 4311 N N . ILE A 1 529 ? 7.783 -23.587 6.894 1.00 91.56 529 ILE A N 1
ATOM 4312 C CA . ILE A 1 529 ? 7.957 -25.025 6.638 1.00 91.56 529 ILE A CA 1
ATOM 4313 C C . ILE A 1 529 ? 7.285 -25.438 5.314 1.00 91.56 529 ILE A C 1
ATOM 4315 O O . ILE A 1 529 ? 7.957 -26.060 4.482 1.00 91.56 529 ILE A O 1
ATOM 4319 N N . PRO A 1 530 ? 6.008 -25.092 5.049 1.00 91.00 530 PRO A N 1
ATOM 4320 C CA . PRO A 1 530 ? 5.359 -25.476 3.800 1.00 91.00 530 PRO A CA 1
ATOM 4321 C C . PRO A 1 530 ? 6.003 -24.837 2.567 1.00 91.00 530 PRO A C 1
ATOM 4323 O O . PRO A 1 530 ? 6.263 -25.543 1.590 1.00 91.00 530 PRO A O 1
ATOM 4326 N N . GLN A 1 531 ? 6.337 -23.543 2.599 1.00 92.56 531 GLN A N 1
ATOM 4327 C CA . GLN A 1 531 ? 6.994 -22.877 1.468 1.00 92.56 531 GLN A CA 1
ATOM 4328 C C . GLN A 1 531 ? 8.356 -23.506 1.143 1.00 92.56 531 GLN A C 1
ATOM 4330 O O . GLN A 1 531 ? 8.666 -23.750 -0.029 1.00 92.56 531 GLN A O 1
ATOM 4335 N N . ALA A 1 532 ? 9.140 -23.872 2.162 1.00 91.12 532 ALA A N 1
ATOM 4336 C CA . ALA A 1 532 ? 10.409 -24.569 1.966 1.00 91.12 532 ALA A CA 1
ATOM 4337 C C . ALA A 1 532 ? 10.226 -25.943 1.290 1.00 91.12 532 ALA A C 1
ATOM 4339 O O . ALA A 1 532 ? 10.978 -26.294 0.379 1.00 91.12 532 ALA A O 1
ATOM 4340 N N . VAL A 1 533 ? 9.204 -26.714 1.674 1.00 90.62 533 VAL A N 1
ATOM 4341 C CA . VAL A 1 533 ? 8.931 -28.034 1.072 1.00 90.62 533 VAL A CA 1
ATOM 4342 C C . VAL A 1 533 ? 8.434 -27.908 -0.371 1.00 90.62 533 VAL A C 1
ATOM 4344 O O . VAL A 1 533 ? 8.882 -28.656 -1.252 1.00 90.62 533 VAL A O 1
ATOM 4347 N N . PHE A 1 534 ? 7.525 -26.964 -0.623 1.00 90.81 534 PHE A N 1
ATOM 4348 C CA . PHE A 1 534 ? 6.887 -26.785 -1.927 1.00 90.81 534 PHE A CA 1
ATOM 4349 C C . PHE A 1 534 ? 7.830 -26.150 -2.952 1.00 90.81 534 PHE A C 1
ATOM 4351 O O . PHE A 1 534 ? 7.753 -26.513 -4.124 1.00 90.81 534 PHE A O 1
ATOM 4358 N N . SER A 1 535 ? 8.776 -25.302 -2.532 1.00 88.38 535 SER A N 1
ATOM 4359 C CA . SER A 1 535 ? 9.808 -24.766 -3.435 1.00 88.38 535 SER A CA 1
ATOM 4360 C C . SER A 1 535 ? 10.685 -25.871 -4.044 1.00 88.38 535 SER A C 1
ATOM 4362 O O . SER A 1 535 ? 11.033 -25.816 -5.221 1.00 88.38 535 SER A O 1
ATOM 4364 N N . LYS A 1 536 ? 10.978 -26.942 -3.290 1.00 86.94 536 LYS A N 1
ATOM 4365 C CA . LYS A 1 536 ? 11.812 -28.060 -3.765 1.00 86.94 536 LYS A CA 1
ATOM 4366 C C . LYS A 1 536 ? 11.085 -29.010 -4.724 1.00 86.94 536 LYS A C 1
ATOM 4368 O O . LYS A 1 536 ? 11.718 -29.598 -5.599 1.00 86.94 536 LYS A O 1
ATOM 4373 N N . HIS A 1 537 ? 9.773 -29.188 -4.560 1.00 87.88 537 HIS A N 1
ATOM 4374 C CA . HIS A 1 537 ? 8.971 -30.154 -5.328 1.00 87.88 537 HIS A CA 1
ATOM 4375 C C . HIS A 1 537 ? 7.797 -29.499 -6.079 1.00 87.88 537 HIS A C 1
ATOM 4377 O O . HIS A 1 537 ? 6.776 -30.152 -6.319 1.00 87.88 537 HIS A O 1
ATOM 4383 N N . GLY A 1 538 ? 7.945 -28.232 -6.482 1.00 87.94 538 GLY A N 1
ATOM 4384 C CA . GLY A 1 538 ? 6.869 -27.415 -7.058 1.00 87.94 538 GLY A CA 1
ATOM 4385 C C . GLY A 1 538 ? 6.177 -28.053 -8.265 1.00 87.94 538 GLY A C 1
ATOM 4386 O O . GLY A 1 538 ? 4.952 -28.049 -8.343 1.00 87.94 538 GLY A O 1
ATOM 4387 N N . LEU A 1 539 ? 6.930 -28.711 -9.156 1.00 89.50 539 LEU A N 1
ATOM 4388 C CA . LEU A 1 539 ? 6.365 -29.356 -10.349 1.00 89.50 539 LEU A CA 1
ATOM 4389 C C . LEU A 1 539 ? 5.470 -30.566 -10.010 1.00 89.50 539 LEU A C 1
ATOM 4391 O O . LEU A 1 539 ? 4.394 -30.729 -10.579 1.00 89.50 539 LEU A O 1
ATOM 4395 N N . ALA A 1 540 ? 5.891 -31.422 -9.075 1.00 90.19 540 ALA A N 1
ATOM 4396 C CA . ALA A 1 540 ? 5.112 -32.601 -8.696 1.00 90.19 540 ALA A CA 1
ATOM 4397 C C . ALA A 1 540 ? 3.885 -32.202 -7.865 1.00 90.19 540 ALA A C 1
ATOM 4399 O O . ALA A 1 540 ? 2.763 -32.601 -8.184 1.00 90.19 540 ALA A O 1
ATOM 4400 N N . ILE A 1 541 ? 4.089 -31.365 -6.843 1.00 90.75 541 ILE A N 1
ATOM 4401 C CA . ILE A 1 541 ? 3.030 -30.937 -5.927 1.00 90.75 541 ILE A CA 1
ATOM 4402 C C . ILE A 1 541 ? 2.022 -30.031 -6.648 1.00 90.75 541 ILE A C 1
ATOM 4404 O O . ILE A 1 541 ? 0.815 -30.243 -6.537 1.00 90.75 541 ILE A O 1
ATOM 4408 N N . GLY A 1 542 ? 2.489 -29.098 -7.480 1.00 89.88 542 GLY A N 1
ATOM 4409 C CA . GLY A 1 542 ? 1.622 -28.244 -8.293 1.00 89.88 542 GLY A CA 1
ATOM 4410 C C . GLY A 1 542 ? 0.717 -29.039 -9.236 1.00 89.88 542 GLY A C 1
ATOM 4411 O O . GLY A 1 542 ? -0.442 -28.680 -9.429 1.00 89.88 542 GLY A O 1
ATOM 4412 N N . SER A 1 543 ? 1.193 -30.170 -9.771 1.00 92.19 543 SER A N 1
ATOM 4413 C CA . SER A 1 543 ? 0.379 -31.032 -10.637 1.00 92.19 543 SER A CA 1
ATOM 4414 C C . SER A 1 543 ? -0.716 -31.784 -9.873 1.00 92.19 543 SER A C 1
ATOM 4416 O O . SER A 1 543 ? -1.820 -31.966 -10.397 1.00 92.19 543 SER A O 1
ATOM 4418 N N . LEU A 1 544 ? -0.424 -32.187 -8.630 1.00 93.50 544 LEU A N 1
ATOM 4419 C CA . LEU A 1 544 ? -1.357 -32.871 -7.738 1.00 93.50 544 LEU A CA 1
ATOM 4420 C C . LEU A 1 544 ? -2.490 -31.924 -7.326 1.00 93.50 544 LEU A C 1
ATOM 4422 O O . LEU A 1 544 ? -3.666 -32.263 -7.457 1.00 93.50 544 LEU A O 1
ATOM 4426 N N . PHE A 1 545 ? -2.133 -30.706 -6.916 1.00 92.19 545 PHE A N 1
ATOM 4427 C CA . PHE A 1 545 ? -3.076 -29.675 -6.476 1.00 92.19 545 PHE A CA 1
ATOM 4428 C C . PHE A 1 545 ? -3.657 -28.829 -7.619 1.00 92.19 545 PHE A C 1
ATOM 4430 O O . PHE A 1 545 ? -4.462 -27.933 -7.373 1.00 92.19 545 PHE A O 1
ATOM 4437 N N . ALA A 1 546 ? -3.348 -29.150 -8.879 1.00 91.06 546 ALA A N 1
ATOM 4438 C CA . ALA A 1 546 ? -3.875 -28.440 -10.044 1.00 91.06 546 ALA A CA 1
ATOM 4439 C C . ALA A 1 546 ? -5.414 -28.406 -10.082 1.00 91.06 546 ALA A C 1
ATOM 4441 O O . ALA A 1 546 ? -6.003 -27.423 -10.521 1.00 91.06 546 ALA A O 1
ATOM 4442 N N . PHE A 1 547 ? -6.082 -29.475 -9.636 1.00 92.75 547 PHE A N 1
ATOM 4443 C CA . PHE A 1 547 ? -7.547 -29.514 -9.595 1.00 92.75 547 PHE A CA 1
ATOM 4444 C C . PHE A 1 547 ? -8.132 -28.656 -8.453 1.00 92.75 547 PHE A C 1
ATOM 4446 O O . PHE A 1 547 ? -8.931 -27.772 -8.762 1.00 92.75 547 PHE A O 1
ATOM 4453 N N . PRO A 1 548 ? -7.703 -28.812 -7.180 1.00 92.75 548 PRO A N 1
ATOM 4454 C CA . PRO A 1 548 ? -8.100 -27.912 -6.091 1.00 92.75 548 PRO A CA 1
ATOM 4455 C C . PRO A 1 548 ? -7.888 -26.427 -6.398 1.00 92.75 548 PRO A C 1
ATOM 4457 O O . PRO A 1 548 ? -8.772 -25.614 -6.150 1.00 92.75 548 PRO A O 1
ATOM 4460 N N . VAL A 1 549 ? -6.751 -26.069 -7.000 1.00 93.38 549 VAL A N 1
ATOM 4461 C CA . VAL A 1 549 ? -6.445 -24.673 -7.345 1.00 93.38 549 VAL A CA 1
ATOM 4462 C C . VAL A 1 549 ? -7.419 -24.125 -8.391 1.00 93.38 549 VAL A C 1
ATOM 4464 O O . VAL A 1 549 ? -7.876 -22.995 -8.261 1.00 93.38 549 VAL A O 1
ATOM 4467 N N . ARG A 1 550 ? -7.819 -24.920 -9.394 1.00 92.12 550 ARG A N 1
ATOM 4468 C CA . ARG A 1 550 ? -8.857 -24.493 -10.353 1.00 92.12 550 ARG A CA 1
ATOM 4469 C C . ARG A 1 550 ? -10.208 -24.263 -9.681 1.00 92.12 550 ARG A C 1
ATOM 4471 O O . ARG A 1 550 ? -10.911 -23.331 -10.058 1.00 92.12 550 ARG A O 1
ATOM 4478 N N . LEU A 1 551 ? -10.557 -25.084 -8.692 1.00 94.31 551 LEU A N 1
ATOM 4479 C CA . LEU A 1 551 ? -11.781 -24.900 -7.914 1.00 94.31 551 LEU A CA 1
ATOM 4480 C C . LEU A 1 551 ? -11.725 -23.610 -7.080 1.00 94.31 551 LEU A C 1
ATOM 4482 O O . LEU A 1 551 ? -12.690 -22.852 -7.082 1.00 94.31 551 LEU A O 1
ATOM 4486 N N . LEU A 1 552 ? -10.584 -23.316 -6.448 1.00 92.69 552 LEU A N 1
ATOM 4487 C CA . LEU A 1 552 ? -10.368 -22.057 -5.724 1.00 92.69 552 LEU A CA 1
ATOM 4488 C C . LEU A 1 552 ? -10.447 -20.834 -6.640 1.00 92.69 552 LEU A C 1
ATOM 4490 O O . LEU A 1 552 ? -11.076 -19.845 -6.272 1.00 92.69 552 LEU A O 1
ATOM 4494 N N . ILE A 1 553 ? -9.869 -20.913 -7.843 1.00 92.88 553 ILE A N 1
ATOM 4495 C CA . ILE A 1 553 ? -9.988 -19.844 -8.842 1.00 92.88 553 ILE A CA 1
ATOM 4496 C C . ILE A 1 553 ? -11.452 -19.623 -9.222 1.00 92.88 553 ILE A C 1
ATOM 4498 O O . ILE A 1 553 ? -11.877 -18.477 -9.316 1.00 92.88 553 ILE A O 1
ATOM 4502 N N . GLY A 1 554 ? -12.228 -20.696 -9.404 1.00 93.69 554 GLY A N 1
ATOM 4503 C CA . GLY A 1 554 ? -13.664 -20.602 -9.671 1.00 93.69 554 GLY A CA 1
ATOM 4504 C C . GLY A 1 554 ? -14.446 -19.943 -8.530 1.00 93.69 554 GLY A C 1
ATOM 4505 O O . GLY A 1 554 ? -15.294 -19.096 -8.791 1.00 93.69 554 GLY A O 1
ATOM 4506 N N . LEU A 1 555 ? -14.130 -20.284 -7.275 1.00 93.62 555 LEU A N 1
ATOM 4507 C CA . LEU A 1 555 ? -14.783 -19.727 -6.083 1.00 93.62 555 LEU A CA 1
ATOM 4508 C C . LEU A 1 555 ? -14.491 -18.231 -5.921 1.00 93.62 555 LEU A C 1
ATOM 4510 O O . LEU A 1 555 ? -15.406 -17.432 -5.744 1.00 93.62 555 LEU A O 1
ATOM 4514 N N . TRP A 1 556 ? -13.220 -17.845 -6.023 1.00 93.12 556 TRP A N 1
ATOM 4515 C CA . TRP A 1 556 ? -12.785 -16.457 -5.862 1.00 93.12 556 TRP A CA 1
ATOM 4516 C C . TRP A 1 556 ? -12.927 -15.615 -7.132 1.00 93.12 556 TRP A C 1
ATOM 4518 O O . TRP A 1 556 ? -12.575 -14.439 -7.110 1.00 93.12 556 TRP A O 1
ATOM 4528 N N . PHE A 1 557 ? -13.455 -16.167 -8.229 1.00 93.19 557 PHE A N 1
ATOM 4529 C CA . PHE A 1 557 ? -13.452 -15.521 -9.544 1.00 93.19 557 PHE A CA 1
ATOM 4530 C C . PHE A 1 557 ? -14.070 -14.115 -9.533 1.00 93.19 557 PHE A C 1
ATOM 4532 O O . PHE A 1 557 ? -13.499 -13.196 -10.114 1.00 93.19 557 PHE A O 1
ATOM 4539 N N . ILE A 1 558 ? -15.187 -13.933 -8.816 1.00 93.50 558 ILE A N 1
ATOM 4540 C CA . ILE A 1 558 ? -15.912 -12.652 -8.721 1.00 93.50 558 ILE A CA 1
ATOM 4541 C C . ILE A 1 558 ? -15.009 -11.529 -8.185 1.00 93.50 558 ILE A C 1
ATOM 4543 O O . ILE A 1 558 ? -15.079 -10.402 -8.667 1.00 93.50 558 ILE A O 1
ATOM 4547 N N . VAL A 1 559 ? -14.147 -11.839 -7.213 1.00 92.00 559 VAL A N 1
ATOM 4548 C CA . VAL A 1 559 ? -13.273 -10.864 -6.539 1.00 92.00 559 VAL A CA 1
ATOM 4549 C C . VAL A 1 559 ? -11.882 -10.824 -7.174 1.00 92.00 559 VAL A C 1
ATOM 4551 O O . VAL A 1 559 ? -11.300 -9.757 -7.348 1.00 92.00 559 VAL A O 1
ATOM 4554 N N . ALA A 1 560 ? -11.341 -11.975 -7.566 1.00 91.25 560 ALA A N 1
ATOM 4555 C CA . ALA A 1 560 ? -9.997 -12.070 -8.114 1.00 91.25 560 ALA A CA 1
ATOM 4556 C C . ALA A 1 560 ? -9.890 -11.535 -9.547 1.00 91.25 560 ALA A C 1
ATOM 4558 O O . ALA A 1 560 ? -8.841 -11.009 -9.911 1.00 91.25 560 ALA A O 1
ATOM 4559 N N . TRP A 1 561 ? -10.951 -11.630 -10.356 1.00 93.56 561 TRP A N 1
ATOM 4560 C CA . TRP A 1 561 ? -10.956 -11.096 -11.720 1.00 93.56 561 TRP A CA 1
ATOM 4561 C C . TRP A 1 561 ? -10.735 -9.571 -11.783 1.00 93.56 561 TRP A C 1
ATOM 4563 O O . TRP A 1 561 ? -9.810 -9.158 -12.486 1.00 93.56 561 TRP A O 1
ATOM 4573 N N . PRO A 1 562 ? -11.486 -8.715 -11.051 1.00 93.25 562 PRO A N 1
ATOM 4574 C CA . PRO A 1 562 ? -11.269 -7.268 -11.107 1.00 93.25 562 PRO A CA 1
ATOM 4575 C C . PRO A 1 562 ? -9.901 -6.857 -10.546 1.00 93.25 562 PRO A C 1
ATOM 4577 O O . PRO A 1 562 ? -9.238 -6.003 -11.132 1.00 93.25 562 PRO A O 1
ATOM 4580 N N . ILE A 1 563 ? -9.442 -7.497 -9.465 1.00 90.50 563 ILE A N 1
ATOM 4581 C CA . ILE A 1 563 ? -8.126 -7.218 -8.868 1.00 90.50 563 ILE A CA 1
ATOM 4582 C C . ILE A 1 563 ? -7.001 -7.617 -9.830 1.00 90.50 563 ILE A C 1
ATOM 4584 O O . ILE A 1 563 ? -6.068 -6.847 -10.043 1.00 90.50 563 ILE A O 1
ATOM 4588 N N . SER A 1 564 ? -7.105 -8.789 -10.463 1.00 89.88 564 SER A N 1
ATOM 4589 C CA . SER A 1 564 ? -6.138 -9.213 -11.475 1.00 89.88 564 SER A CA 1
ATOM 4590 C C . SER A 1 564 ? -6.130 -8.270 -12.672 1.00 89.88 564 SER A C 1
ATOM 4592 O O . SER A 1 564 ? -5.059 -7.958 -13.173 1.00 89.88 564 SER A O 1
ATOM 4594 N N . LYS A 1 565 ? -7.295 -7.785 -13.122 1.00 88.44 565 LYS A N 1
ATOM 4595 C CA . LYS A 1 565 ? -7.368 -6.858 -14.258 1.00 88.44 565 LYS A CA 1
ATOM 4596 C C . LYS A 1 565 ? -6.741 -5.502 -13.941 1.00 88.44 565 LYS A C 1
ATOM 4598 O O . LYS A 1 565 ? -6.136 -4.884 -14.814 1.00 88.44 565 LYS A O 1
ATOM 4603 N N . PHE A 1 566 ? -6.869 -5.060 -12.694 1.00 89.06 566 PHE A N 1
ATOM 4604 C CA . PHE A 1 566 ? -6.175 -3.881 -12.194 1.00 89.06 566 PHE A CA 1
ATOM 4605 C C . PHE A 1 566 ? -4.652 -4.087 -12.170 1.00 89.06 566 PHE A C 1
ATOM 4607 O O . PHE A 1 566 ? -3.922 -3.211 -12.629 1.00 89.06 566 PHE A O 1
ATOM 4614 N N . LEU A 1 567 ? -4.173 -5.256 -11.719 1.00 85.38 56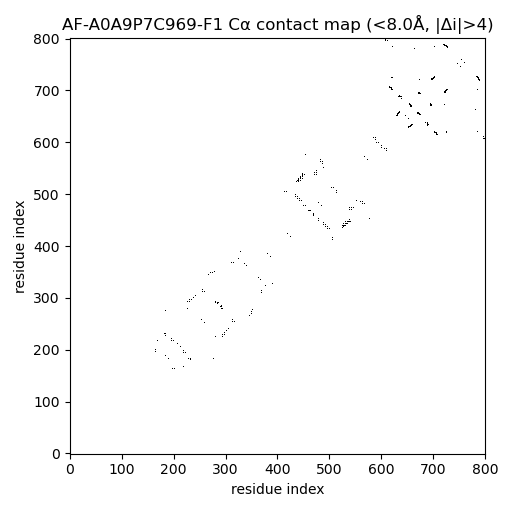7 LEU A N 1
ATOM 4615 C CA . LEU A 1 567 ? -2.747 -5.600 -11.792 1.00 85.38 567 LEU A CA 1
ATOM 4616 C C . LEU A 1 567 ? -2.239 -5.641 -13.240 1.00 85.38 567 LEU A C 1
ATOM 4618 O O . LEU A 1 567 ? -1.196 -5.055 -13.510 1.00 85.38 567 LEU A O 1
ATOM 4622 N N . ASP A 1 568 ? -2.986 -6.250 -14.165 1.00 87.44 568 ASP A N 1
ATOM 4623 C CA . ASP A 1 568 ? -2.625 -6.289 -15.591 1.00 87.44 568 ASP A CA 1
ATOM 4624 C C . ASP A 1 568 ? -2.500 -4.873 -16.182 1.00 87.44 568 ASP A C 1
ATOM 4626 O O . ASP A 1 568 ? -1.643 -4.617 -17.025 1.00 87.44 568 ASP A O 1
ATOM 4630 N N . TRP A 1 569 ? -3.367 -3.944 -15.756 1.00 86.88 569 TRP A N 1
ATOM 4631 C CA . TRP A 1 569 ? -3.334 -2.547 -16.198 1.00 86.88 569 TRP A CA 1
ATOM 4632 C C . TRP A 1 569 ? -2.143 -1.775 -15.617 1.00 86.88 569 TRP A C 1
ATOM 4634 O O . TRP A 1 569 ? -1.557 -0.950 -16.314 1.00 86.88 569 TRP A O 1
ATOM 4644 N N . MET A 1 570 ? -1.773 -2.046 -14.361 1.00 86.06 570 MET A N 1
ATOM 4645 C CA . MET A 1 570 ? -0.707 -1.325 -13.658 1.00 86.06 570 MET A CA 1
ATOM 4646 C C . MET A 1 570 ? 0.700 -1.860 -13.967 1.00 86.06 570 MET A C 1
ATOM 4648 O O . MET A 1 570 ? 1.634 -1.069 -14.081 1.00 86.06 570 MET A O 1
ATOM 4652 N N . LEU A 1 571 ? 0.865 -3.183 -14.077 1.00 79.62 571 LEU A N 1
ATOM 4653 C CA . LEU A 1 571 ? 2.166 -3.849 -14.242 1.00 79.62 571 LEU A CA 1
ATOM 4654 C C . LEU A 1 571 ? 2.412 -4.387 -15.662 1.00 79.62 571 LEU A C 1
ATOM 4656 O O . LEU A 1 571 ? 3.535 -4.786 -15.968 1.00 79.62 571 LEU A O 1
ATOM 4660 N N . GLY A 1 572 ? 1.397 -4.366 -16.531 1.00 72.81 572 GLY A N 1
ATOM 4661 C CA . GLY A 1 572 ? 1.444 -4.990 -17.852 1.00 72.81 572 GLY A CA 1
ATOM 4662 C C . GLY A 1 572 ? 1.123 -6.486 -17.800 1.00 72.81 572 GLY A C 1
ATOM 4663 O O . GLY A 1 572 ? 1.212 -7.129 -16.757 1.00 72.81 572 GLY A O 1
ATOM 4664 N N . ALA A 1 573 ? 0.718 -7.057 -18.936 1.00 64.00 573 ALA A N 1
ATOM 4665 C CA . ALA A 1 573 ? 0.422 -8.484 -19.019 1.00 64.00 573 ALA A CA 1
ATOM 4666 C C . ALA A 1 573 ? 1.703 -9.312 -18.814 1.00 64.00 573 ALA A C 1
ATOM 4668 O O . ALA A 1 573 ? 2.729 -9.040 -19.435 1.00 64.00 573 ALA A O 1
ATOM 4669 N N . HIS A 1 574 ? 1.636 -10.347 -17.971 1.00 61.25 574 HIS A N 1
ATOM 4670 C CA . HIS A 1 574 ? 2.714 -11.326 -17.819 1.00 61.25 574 HIS A CA 1
ATOM 4671 C C . HIS A 1 574 ? 2.903 -12.145 -19.107 1.00 61.25 574 HIS A C 1
ATOM 4673 O O . HIS A 1 574 ? 2.370 -13.247 -19.255 1.00 61.25 574 HIS A O 1
ATOM 4679 N N . GLU A 1 575 ? 3.693 -11.623 -20.037 1.00 53.25 575 GLU A N 1
ATOM 4680 C CA . GLU A 1 575 ? 4.279 -12.406 -21.117 1.00 53.25 575 GLU A CA 1
ATOM 4681 C C . GLU A 1 575 ? 5.524 -13.119 -20.570 1.00 53.25 575 GLU A C 1
ATOM 4683 O O . GLU A 1 575 ? 6.317 -12.541 -19.828 1.00 53.25 575 GLU A O 1
ATOM 4688 N N . GLY A 1 576 ? 5.654 -14.421 -20.840 1.00 56.66 576 GLY A N 1
ATOM 4689 C CA . GLY A 1 576 ? 6.801 -15.201 -20.367 1.00 56.66 576 GLY A CA 1
ATOM 4690 C C . GLY A 1 576 ? 8.120 -14.608 -20.865 1.00 56.66 576 GLY A C 1
ATOM 4691 O O . GLY A 1 576 ? 8.166 -14.025 -21.949 1.00 56.66 576 GLY A O 1
ATOM 4692 N N . PHE A 1 577 ? 9.196 -14.781 -20.095 1.00 59.59 577 PHE A N 1
ATOM 4693 C CA . PHE A 1 577 ? 10.518 -14.318 -20.509 1.00 59.59 577 PHE A CA 1
ATOM 4694 C C . PHE A 1 577 ? 10.897 -14.955 -21.850 1.00 59.59 577 PHE A C 1
ATOM 4696 O O . PHE A 1 577 ? 10.845 -16.181 -22.009 1.00 59.59 577 PHE A O 1
ATOM 4703 N N . SER A 1 578 ? 11.254 -14.107 -22.812 1.00 57.06 578 SER A N 1
ATOM 4704 C CA . SER A 1 578 ? 11.910 -14.514 -24.051 1.00 57.06 578 SER A CA 1
ATOM 4705 C C . SER A 1 578 ? 13.405 -14.347 -23.835 1.00 57.06 578 SER A C 1
ATOM 4707 O O . SER A 1 578 ? 13.845 -13.253 -23.504 1.00 57.06 578 SER A O 1
ATOM 4709 N N . TYR A 1 579 ? 14.163 -15.434 -23.963 1.00 65.19 579 TYR A N 1
ATOM 4710 C CA . TYR A 1 579 ? 15.615 -15.386 -23.823 1.00 65.19 579 TYR A CA 1
ATOM 4711 C C . TYR A 1 579 ? 16.229 -14.740 -25.064 1.00 65.19 579 TYR A C 1
ATOM 4713 O O . TYR A 1 579 ? 15.976 -15.189 -26.185 1.00 65.19 579 TYR A O 1
ATOM 4721 N N . THR A 1 580 ? 17.059 -13.724 -24.853 1.00 73.19 580 THR A N 1
ATOM 4722 C CA . THR A 1 580 ? 17.956 -13.196 -25.889 1.00 73.19 580 THR A CA 1
ATOM 4723 C C . THR A 1 580 ? 19.059 -14.223 -26.182 1.00 73.19 580 THR A C 1
ATOM 4725 O O . THR A 1 580 ? 19.369 -15.059 -25.332 1.00 73.19 580 THR A O 1
ATOM 4728 N N . GLU A 1 581 ? 19.679 -14.179 -27.363 1.00 71.69 581 GLU A N 1
ATOM 4729 C CA . GLU A 1 581 ? 20.760 -15.102 -27.757 1.00 71.69 581 GLU A CA 1
ATOM 4730 C C . GLU A 1 581 ? 21.907 -15.133 -26.724 1.00 71.69 581 GLU A C 1
ATOM 4732 O O . GLU A 1 581 ? 22.358 -16.208 -26.318 1.00 71.69 581 GLU A O 1
ATOM 4737 N N . SER A 1 582 ? 22.298 -13.969 -26.199 1.00 70.00 582 SER A N 1
ATOM 4738 C CA . SER A 1 582 ? 23.296 -13.830 -25.130 1.00 70.00 582 SER A CA 1
ATOM 4739 C C . SER A 1 582 ? 22.851 -14.424 -23.782 1.00 70.00 582 SER A C 1
ATOM 4741 O O . SER A 1 582 ? 23.641 -15.087 -23.105 1.00 70.00 582 SER A O 1
ATOM 4743 N N . GLU A 1 583 ? 21.581 -14.262 -23.402 1.00 73.00 583 GLU A N 1
ATOM 4744 C CA . GLU A 1 583 ? 21.004 -14.833 -22.174 1.00 73.00 583 GLU A CA 1
ATOM 4745 C C . GLU A 1 583 ? 20.880 -16.358 -22.262 1.00 73.00 583 GLU A C 1
ATOM 4747 O O . GLU A 1 583 ? 21.164 -17.066 -21.293 1.00 73.00 583 GLU A O 1
ATOM 4752 N N . LEU A 1 584 ? 20.504 -16.876 -23.436 1.00 78.50 584 LEU A N 1
ATOM 4753 C CA . LEU A 1 584 ? 20.476 -18.309 -23.715 1.00 78.50 584 LEU A CA 1
ATOM 4754 C C . LEU A 1 584 ? 21.892 -18.901 -23.667 1.00 78.50 584 LEU A C 1
ATOM 4756 O O . LEU A 1 584 ? 22.092 -19.957 -23.064 1.00 78.50 584 LEU A O 1
ATOM 4760 N N . GLY A 1 585 ? 22.882 -18.202 -24.230 1.00 74.50 585 GLY A N 1
ATOM 4761 C CA . GLY A 1 585 ? 24.294 -18.575 -24.132 1.00 74.50 585 GLY A CA 1
ATOM 4762 C C . GLY A 1 585 ? 24.787 -18.636 -22.681 1.00 74.50 585 GLY A C 1
ATOM 4763 O O . GLY A 1 585 ? 25.423 -19.615 -22.285 1.00 74.50 585 GLY A O 1
ATOM 4764 N N . ALA A 1 586 ? 24.430 -17.645 -21.859 1.00 75.25 586 ALA A N 1
ATOM 4765 C CA . ALA A 1 586 ? 24.748 -17.634 -20.431 1.00 75.25 586 ALA A CA 1
ATOM 4766 C C . ALA A 1 586 ? 24.047 -18.772 -19.661 1.00 75.25 586 ALA A C 1
ATOM 4768 O O . ALA A 1 586 ? 24.655 -19.399 -18.789 1.00 75.25 586 ALA A O 1
ATOM 4769 N N . LEU A 1 587 ? 22.794 -19.091 -20.004 1.00 76.19 587 LEU A N 1
ATOM 4770 C CA . LEU A 1 587 ? 22.052 -20.207 -19.410 1.00 76.19 587 LEU A CA 1
ATOM 4771 C C . LEU A 1 587 ? 22.710 -21.561 -19.724 1.00 76.19 587 LEU A C 1
ATOM 4773 O O . LEU A 1 587 ? 22.861 -22.398 -18.829 1.00 76.19 587 LEU A O 1
ATOM 4777 N N . ILE A 1 588 ? 23.143 -21.762 -20.973 1.00 78.50 588 ILE A N 1
ATOM 4778 C CA . ILE A 1 588 ? 23.879 -22.961 -21.406 1.00 78.50 588 ILE A CA 1
ATOM 4779 C C . ILE A 1 588 ? 25.202 -23.083 -20.636 1.00 78.50 588 ILE A C 1
ATOM 4781 O O . ILE A 1 588 ? 25.518 -24.162 -20.129 1.00 78.50 588 ILE A O 1
ATOM 4785 N N . GLN A 1 589 ? 25.936 -21.979 -20.475 1.00 76.06 589 GLN A N 1
ATOM 4786 C CA . GLN A 1 589 ? 27.189 -21.945 -19.717 1.00 76.06 589 GLN A CA 1
ATOM 4787 C C . GLN A 1 589 ? 26.978 -22.283 -18.228 1.00 76.06 589 GLN A C 1
ATOM 4789 O O . GLN A 1 589 ? 27.758 -23.026 -17.631 1.00 76.06 589 GLN A O 1
ATOM 4794 N N . LEU A 1 590 ? 25.893 -21.796 -17.621 1.00 71.56 590 LEU A N 1
ATOM 4795 C CA . LEU A 1 590 ? 25.554 -22.086 -16.225 1.00 71.56 590 LEU A CA 1
ATOM 4796 C C . LEU A 1 590 ? 25.190 -23.567 -16.010 1.00 71.56 590 LEU A C 1
ATOM 4798 O O . LEU A 1 590 ? 25.555 -24.162 -14.989 1.00 71.56 590 LEU A O 1
ATOM 4802 N N . HIS A 1 591 ? 24.520 -24.183 -16.987 1.00 70.19 591 HIS A N 1
ATOM 4803 C CA . HIS A 1 591 ? 24.216 -25.619 -16.995 1.00 70.19 591 HIS A CA 1
ATOM 4804 C C . HIS A 1 591 ? 25.465 -26.503 -17.137 1.00 70.19 591 HIS A C 1
ATOM 4806 O O . HIS A 1 591 ? 25.513 -27.598 -16.574 1.00 70.19 591 HIS A O 1
ATOM 4812 N N . ASP A 1 592 ? 26.481 -26.031 -17.854 1.00 68.75 592 ASP A N 1
ATOM 4813 C CA . ASP A 1 592 ? 27.761 -26.723 -18.021 1.00 68.75 592 ASP A CA 1
ATOM 4814 C C . ASP A 1 592 ? 28.607 -26.710 -16.732 1.00 68.75 592 ASP A C 1
ATOM 4816 O O . ASP A 1 592 ? 29.213 -27.713 -16.349 1.00 68.75 592 ASP A O 1
ATOM 4820 N N . MET A 1 593 ? 28.573 -25.605 -15.976 1.00 65.88 593 MET A N 1
ATOM 4821 C CA . MET A 1 593 ? 29.273 -25.505 -14.686 1.00 65.88 593 MET A CA 1
ATOM 4822 C C . MET A 1 593 ? 28.642 -26.368 -13.574 1.00 65.88 593 MET A C 1
ATOM 4824 O O . MET A 1 593 ? 29.326 -26.758 -12.626 1.00 65.88 593 MET A O 1
ATOM 4828 N N . THR A 1 594 ? 27.355 -26.720 -13.665 1.00 62.78 594 THR A N 1
ATOM 4829 C CA . THR A 1 594 ? 26.588 -27.406 -12.600 1.00 62.78 594 THR A CA 1
ATOM 4830 C C . THR A 1 594 ? 26.621 -28.948 -12.676 1.00 62.78 594 THR A C 1
ATOM 4832 O O . THR A 1 594 ? 25.637 -29.611 -12.346 1.00 62.78 594 THR A O 1
ATOM 4835 N N . LYS A 1 595 ? 27.783 -29.529 -13.025 1.00 52.66 595 LYS A N 1
ATOM 4836 C CA . LYS A 1 595 ? 28.107 -30.948 -13.364 1.00 52.66 595 LYS A CA 1
ATOM 4837 C C . LYS A 1 595 ? 27.536 -32.128 -12.536 1.00 52.66 595 LYS A C 1
ATOM 4839 O O . LYS A 1 595 ? 27.859 -33.272 -12.840 1.00 52.66 595 LYS A O 1
ATOM 4844 N N . ASN A 1 596 ? 26.691 -31.938 -11.524 1.00 47.75 596 ASN A N 1
ATOM 4845 C CA . ASN A 1 596 ? 26.356 -32.983 -10.544 1.00 47.75 596 ASN A CA 1
ATOM 4846 C C . ASN A 1 596 ? 24.948 -33.603 -10.622 1.00 47.75 596 ASN A C 1
ATOM 4848 O O . ASN A 1 596 ? 24.580 -34.343 -9.706 1.00 47.75 596 ASN A O 1
ATOM 4852 N N . LYS A 1 597 ? 24.144 -33.387 -11.674 1.00 46.50 597 LYS A N 1
ATOM 4853 C CA . LYS A 1 597 ? 22.858 -34.107 -11.821 1.00 46.50 597 LYS A CA 1
ATOM 4854 C C . LYS A 1 597 ? 22.626 -34.625 -13.240 1.00 46.50 597 LYS A C 1
ATOM 4856 O O . LYS A 1 597 ? 22.853 -33.931 -14.218 1.00 46.50 597 LYS A O 1
ATOM 4861 N N . GLN A 1 598 ? 22.172 -35.877 -13.319 1.00 42.38 598 GLN A N 1
ATOM 4862 C CA . GLN A 1 598 ? 21.867 -36.622 -14.544 1.00 42.38 598 GLN A CA 1
ATOM 4863 C C . GLN A 1 598 ? 21.069 -35.774 -15.550 1.00 42.38 598 GLN A C 1
ATOM 4865 O O . GLN A 1 598 ? 19.959 -35.344 -15.243 1.00 42.38 598 GLN A O 1
ATOM 4870 N N . GLY A 1 599 ? 21.636 -35.572 -16.745 1.00 54.00 599 GLY A N 1
ATOM 4871 C CA . GLY A 1 599 ? 21.007 -34.844 -17.855 1.00 54.00 599 GLY A CA 1
ATOM 4872 C C . GLY A 1 599 ? 21.810 -33.669 -18.428 1.00 54.00 599 GLY A C 1
ATOM 4873 O O . GLY A 1 599 ? 21.306 -32.997 -19.321 1.00 54.00 599 GLY A O 1
ATOM 4874 N N . CYS A 1 600 ? 23.024 -33.397 -17.937 1.00 54.12 600 CYS A N 1
ATOM 4875 C CA . CYS A 1 600 ? 23.849 -32.290 -18.430 1.00 54.12 600 CYS A CA 1
ATOM 4876 C C . CYS A 1 600 ? 24.248 -32.468 -19.906 1.00 54.12 600 CYS A C 1
ATOM 4878 O O . CYS A 1 600 ? 24.644 -33.558 -20.327 1.00 54.12 600 CYS A O 1
ATOM 4880 N N . LEU A 1 601 ? 24.175 -31.370 -20.667 1.00 60.97 601 LEU A N 1
ATOM 4881 C CA . LEU A 1 601 ? 24.801 -31.246 -21.983 1.00 60.97 601 LEU A CA 1
ATOM 4882 C C . LEU A 1 601 ? 26.297 -31.581 -21.842 1.00 60.97 601 LEU A C 1
ATOM 4884 O O . LEU A 1 601 ? 26.925 -31.193 -20.857 1.00 60.97 601 LEU A O 1
ATOM 4888 N N . ASN A 1 602 ? 26.869 -32.313 -22.800 1.00 70.94 602 ASN A N 1
ATOM 4889 C CA . ASN A 1 602 ? 28.313 -32.544 -22.817 1.00 70.94 602 ASN A CA 1
ATOM 4890 C C . ASN A 1 602 ? 29.028 -31.184 -22.910 1.00 70.94 602 ASN A C 1
ATOM 4892 O O . ASN A 1 602 ? 28.601 -30.351 -23.704 1.00 70.94 602 ASN A O 1
ATOM 4896 N N . HIS A 1 603 ? 30.112 -30.985 -22.154 1.00 74.31 603 HIS A N 1
ATOM 4897 C CA . HIS A 1 603 ? 30.887 -29.733 -22.128 1.00 74.31 603 HIS A CA 1
ATOM 4898 C C . HIS A 1 603 ? 31.286 -29.268 -23.539 1.00 74.31 603 HIS A C 1
ATOM 4900 O O . HIS A 1 603 ? 31.274 -28.093 -23.874 1.00 74.31 603 HIS A O 1
ATOM 4906 N N . GLN A 1 604 ? 31.578 -30.222 -24.422 1.00 69.56 604 GLN A N 1
ATOM 4907 C CA . GLN A 1 604 ? 31.878 -29.921 -25.821 1.00 69.56 604 GLN A CA 1
ATOM 4908 C C . GLN A 1 604 ? 30.661 -29.369 -26.575 1.00 69.56 604 GLN A C 1
ATOM 4910 O O . GLN A 1 604 ? 30.796 -28.454 -27.374 1.00 69.56 604 GLN A O 1
ATOM 4915 N N . VAL A 1 605 ? 29.463 -29.887 -26.302 1.00 74.88 605 VAL A N 1
ATOM 4916 C CA . VAL A 1 605 ? 28.219 -29.445 -26.949 1.00 74.88 605 VAL A CA 1
ATOM 4917 C C . VAL A 1 605 ? 27.772 -28.085 -26.409 1.00 74.88 605 VAL A C 1
ATOM 4919 O O . VAL A 1 605 ? 27.258 -27.283 -27.182 1.00 74.88 605 VAL A O 1
ATOM 4922 N N . SER A 1 606 ? 27.981 -27.790 -25.119 1.00 75.56 606 SER A N 1
ATOM 4923 C CA . SER A 1 606 ? 27.695 -26.461 -24.553 1.00 75.56 606 SER A CA 1
ATOM 4924 C C . SER A 1 606 ? 28.625 -25.399 -25.124 1.00 75.56 606 SER A C 1
ATOM 4926 O O . SER A 1 606 ? 28.141 -24.352 -25.544 1.00 75.56 606 SER A O 1
ATOM 4928 N N . VAL A 1 607 ? 29.926 -25.694 -25.214 1.00 77.81 607 VAL A N 1
ATOM 4929 C CA . VAL A 1 607 ? 30.914 -24.803 -25.841 1.00 77.81 607 VAL A CA 1
ATOM 4930 C C . VAL A 1 607 ? 30.575 -24.573 -27.313 1.00 77.81 607 VAL A C 1
ATOM 4932 O O . VAL A 1 607 ? 30.516 -23.427 -27.746 1.00 77.81 607 VAL A O 1
ATOM 4935 N N . MET A 1 608 ? 30.250 -25.629 -28.068 1.00 78.12 608 MET A N 1
ATOM 4936 C CA . MET A 1 608 ? 29.831 -25.487 -29.468 1.00 78.12 608 MET A CA 1
ATOM 4937 C C . MET A 1 608 ? 28.566 -24.634 -29.604 1.00 78.12 608 MET A C 1
ATOM 4939 O O . MET A 1 608 ? 28.532 -23.722 -30.424 1.00 78.12 608 MET A O 1
ATOM 4943 N N . ALA A 1 609 ? 27.532 -24.888 -28.797 1.00 79.44 609 ALA A N 1
ATOM 4944 C CA . ALA A 1 609 ? 26.298 -24.106 -28.836 1.00 79.44 609 ALA A CA 1
ATOM 4945 C C . ALA A 1 609 ? 26.545 -22.631 -28.479 1.00 79.44 609 ALA A C 1
ATOM 4947 O O . ALA A 1 609 ? 25.989 -21.741 -29.119 1.00 79.44 609 ALA A O 1
ATOM 4948 N N . GLN A 1 610 ? 27.415 -22.365 -27.502 1.00 78.56 610 GLN A N 1
ATOM 4949 C CA . GLN A 1 610 ? 27.797 -21.012 -27.114 1.00 78.56 610 GLN A CA 1
ATOM 4950 C C . GLN A 1 610 ? 28.587 -20.303 -28.221 1.00 78.56 610 GLN A C 1
ATOM 4952 O O . GLN A 1 610 ? 28.292 -19.149 -28.529 1.00 78.56 610 GLN A O 1
ATOM 4957 N N . ASN A 1 611 ? 29.540 -20.992 -28.853 1.00 79.50 611 ASN A N 1
ATOM 4958 C CA . ASN A 1 611 ? 30.304 -20.460 -29.979 1.00 79.50 611 ASN A CA 1
ATOM 4959 C C . ASN A 1 611 ? 29.381 -20.136 -31.160 1.00 79.50 611 ASN A C 1
ATOM 4961 O O . ASN A 1 611 ? 29.490 -19.055 -31.728 1.00 79.50 611 ASN A O 1
ATOM 4965 N N . VAL A 1 612 ? 28.422 -21.014 -31.478 1.00 82.25 612 VAL A N 1
ATOM 4966 C CA . VAL A 1 612 ? 27.443 -20.794 -32.558 1.00 82.25 612 VAL A CA 1
ATOM 4967 C C . VAL A 1 612 ? 26.552 -19.581 -32.286 1.00 82.25 612 VAL A C 1
ATOM 4969 O O . VAL A 1 612 ? 26.363 -18.770 -33.190 1.00 82.25 612 VAL A O 1
ATOM 4972 N N . LEU A 1 613 ? 26.053 -19.409 -31.058 1.00 82.00 613 LEU A N 1
ATOM 4973 C CA . LEU A 1 613 ? 25.275 -18.218 -30.689 1.00 82.00 613 LEU A CA 1
ATOM 4974 C C . LEU A 1 613 ? 26.126 -16.939 -30.806 1.00 82.00 613 LEU A C 1
ATOM 4976 O O . LEU A 1 613 ? 25.675 -15.938 -31.352 1.00 82.00 613 LEU A O 1
ATOM 4980 N N . GLN A 1 614 ? 27.398 -16.981 -30.392 1.00 78.44 614 GLN A N 1
ATOM 4981 C CA . GLN A 1 614 ? 28.306 -15.831 -30.509 1.00 78.44 614 GLN A CA 1
ATOM 4982 C C . GLN A 1 614 ? 28.690 -15.485 -31.957 1.00 78.44 614 GLN A C 1
ATOM 4984 O O . GLN A 1 614 ? 29.037 -14.335 -32.228 1.00 78.44 614 GLN A O 1
ATOM 4989 N N . MET A 1 615 ? 28.615 -16.425 -32.907 1.00 79.62 615 MET A N 1
ATOM 4990 C CA . MET A 1 615 ? 28.898 -16.144 -34.325 1.00 79.62 615 MET A CA 1
ATOM 4991 C C . MET A 1 615 ? 27.924 -15.135 -34.941 1.00 79.62 615 MET A C 1
ATOM 4993 O O . MET A 1 615 ? 28.272 -14.487 -35.931 1.00 79.62 615 MET A O 1
ATOM 4997 N N . GLN A 1 616 ? 26.710 -15.013 -34.395 1.00 77.12 616 GLN A N 1
ATOM 4998 C CA . GLN A 1 616 ? 25.733 -14.026 -34.856 1.00 77.12 616 GLN A CA 1
ATOM 4999 C C . GLN A 1 616 ? 26.114 -12.600 -34.438 1.00 77.12 616 GLN A C 1
ATOM 5001 O O . GLN A 1 616 ? 25.816 -11.663 -35.173 1.00 77.12 616 GLN A O 1
ATOM 5006 N N . GLU A 1 617 ? 26.819 -12.445 -33.315 1.00 77.50 617 GLU A N 1
ATOM 5007 C CA . GLU A 1 617 ? 27.153 -11.145 -32.719 1.00 77.50 617 GLU A CA 1
ATOM 5008 C C . GLU A 1 617 ? 28.604 -10.701 -32.979 1.00 77.50 617 GLU A C 1
ATOM 5010 O O . GLU A 1 617 ? 28.901 -9.506 -32.923 1.00 77.50 617 GLU A O 1
ATOM 5015 N N . ARG A 1 618 ? 29.521 -11.629 -33.282 1.00 80.69 618 ARG A N 1
ATOM 5016 C CA . ARG A 1 618 ? 30.947 -11.322 -33.483 1.00 80.69 618 ARG A CA 1
ATOM 5017 C C . ARG A 1 618 ? 31.312 -10.987 -34.923 1.00 80.69 618 ARG A C 1
ATOM 5019 O O . ARG A 1 618 ? 30.837 -11.607 -35.881 1.00 80.69 618 ARG A O 1
ATOM 5026 N N . LYS A 1 619 ? 32.240 -10.038 -35.057 1.00 83.19 619 LYS A N 1
ATOM 5027 C CA . LYS A 1 619 ? 32.821 -9.614 -36.336 1.00 83.19 619 LYS A CA 1
ATOM 5028 C C . LYS A 1 619 ? 34.043 -10.446 -36.702 1.00 83.19 619 LYS A C 1
ATOM 5030 O O . LYS A 1 619 ? 34.778 -10.924 -35.840 1.00 83.19 619 LYS A O 1
ATOM 5035 N N . VAL A 1 620 ? 34.293 -10.559 -38.002 1.00 80.19 620 VAL A N 1
ATOM 5036 C CA . VAL A 1 620 ? 35.446 -11.284 -38.557 1.00 80.19 620 VAL A CA 1
ATOM 5037 C C . VAL A 1 620 ? 36.782 -10.689 -38.085 1.00 80.19 620 VAL A C 1
ATOM 5039 O O . VAL A 1 620 ? 37.744 -11.431 -37.884 1.00 80.19 620 VAL A O 1
ATOM 5042 N N . SER A 1 621 ? 36.839 -9.380 -37.817 1.00 75.62 621 SER A N 1
ATOM 5043 C CA . SER A 1 621 ? 38.031 -8.717 -37.272 1.00 75.62 621 SER A CA 1
ATOM 5044 C C . SER A 1 621 ? 38.521 -9.281 -35.934 1.00 75.62 621 SER A C 1
ATOM 5046 O O . SER A 1 621 ? 39.723 -9.283 -35.676 1.00 75.62 621 SER A O 1
ATOM 5048 N N . GLU A 1 622 ? 37.623 -9.812 -35.101 1.00 72.56 622 GLU A N 1
ATOM 5049 C CA . GLU A 1 622 ? 37.963 -10.378 -33.789 1.00 72.56 622 GLU A CA 1
ATOM 5050 C C . GLU A 1 622 ? 38.621 -11.763 -33.873 1.00 72.56 622 GLU A C 1
ATOM 5052 O O . GLU A 1 622 ? 39.282 -12.193 -32.926 1.00 72.56 622 GLU A O 1
ATOM 5057 N N . LEU A 1 623 ? 38.457 -12.475 -34.994 1.00 71.69 623 LEU A N 1
ATOM 5058 C CA . LEU A 1 623 ? 39.116 -13.765 -35.226 1.00 71.69 623 LEU A CA 1
ATOM 5059 C C . LEU A 1 623 ? 40.582 -13.608 -35.654 1.00 71.69 623 LEU A C 1
ATOM 5061 O O . LEU A 1 623 ? 41.376 -14.526 -35.469 1.00 71.69 623 LEU A O 1
ATOM 5065 N N . LEU A 1 624 ? 40.956 -12.443 -36.188 1.00 66.44 624 LEU A N 1
ATOM 5066 C CA . LEU A 1 624 ? 42.274 -12.182 -36.783 1.00 66.44 624 LEU A CA 1
ATOM 5067 C C . LEU A 1 624 ? 43.389 -11.956 -35.751 1.00 66.44 624 LEU A C 1
ATOM 5069 O O . LEU A 1 624 ? 44.564 -11.976 -36.103 1.00 66.44 624 LEU A O 1
ATOM 5073 N N . SER A 1 625 ? 43.051 -11.757 -34.473 1.00 54.09 625 SER A N 1
ATOM 5074 C CA . SER A 1 625 ? 43.983 -11.297 -33.433 1.00 54.09 625 SER A CA 1
ATOM 5075 C C . SER A 1 625 ? 45.049 -12.317 -33.001 1.00 54.09 625 SER A C 1
ATOM 5077 O O . SER A 1 625 ? 45.778 -12.045 -32.053 1.00 54.09 625 SER A O 1
ATOM 5079 N N . SER A 1 626 ? 45.108 -13.504 -33.611 1.00 50.44 626 SER A N 1
ATOM 5080 C CA . SER A 1 626 ? 45.965 -14.607 -33.151 1.00 50.44 626 SER A CA 1
ATOM 5081 C C . SER A 1 626 ? 46.883 -15.205 -34.221 1.00 50.44 626 SER A C 1
ATOM 5083 O O . SER A 1 626 ? 47.583 -16.164 -33.909 1.00 50.44 626 SER A O 1
ATOM 5085 N N . MET A 1 627 ? 46.902 -14.690 -35.454 1.00 49.75 627 MET A N 1
ATOM 5086 C CA . MET A 1 627 ? 47.645 -15.326 -36.550 1.00 49.75 627 MET A CA 1
ATOM 5087 C C . MET A 1 627 ? 48.447 -14.293 -37.340 1.00 49.75 627 MET A C 1
ATOM 5089 O O . MET A 1 627 ? 47.925 -13.617 -38.225 1.00 49.75 627 MET A O 1
ATOM 5093 N N . SER A 1 628 ? 49.727 -14.157 -36.999 1.00 50.53 628 SER A N 1
ATOM 5094 C CA . SER A 1 628 ? 50.676 -13.293 -37.696 1.00 50.53 628 SER A CA 1
ATOM 5095 C C . SER A 1 628 ? 51.523 -14.080 -38.695 1.00 50.53 628 SER A C 1
ATOM 5097 O O . SER A 1 628 ? 51.770 -15.270 -38.522 1.00 50.53 628 SER A O 1
ATOM 5099 N N . HIS A 1 629 ? 52.005 -13.340 -39.696 1.00 54.22 629 HIS A N 1
ATOM 5100 C CA . HIS A 1 629 ? 52.948 -13.696 -40.764 1.00 54.22 629 HIS A CA 1
ATOM 5101 C C . HIS A 1 629 ? 52.288 -14.076 -42.103 1.00 54.22 629 HIS A C 1
ATOM 5103 O O . HIS A 1 629 ? 52.241 -15.232 -42.517 1.00 54.22 629 HIS A O 1
ATOM 5109 N N . LEU A 1 630 ? 51.823 -13.044 -42.816 1.00 60.84 630 LEU A N 1
ATOM 5110 C CA . LEU A 1 630 ? 51.472 -13.124 -44.234 1.00 60.84 630 LEU A CA 1
ATOM 5111 C C . LEU A 1 630 ? 52.691 -12.803 -45.096 1.00 60.84 630 LEU A C 1
ATOM 5113 O O . LEU A 1 630 ? 53.331 -11.769 -44.910 1.00 60.84 630 LEU A O 1
ATOM 5117 N N . LEU A 1 631 ? 52.993 -13.683 -46.050 1.00 66.62 631 LEU A N 1
ATOM 5118 C CA . LEU A 1 631 ? 54.074 -13.487 -47.008 1.00 66.62 631 LEU A CA 1
ATOM 5119 C C . LEU A 1 631 ? 53.504 -12.999 -48.343 1.00 66.62 631 LEU A C 1
ATOM 5121 O O . LEU A 1 631 ? 52.681 -13.685 -48.949 1.00 66.62 631 LEU A O 1
ATOM 5125 N N . PHE A 1 632 ? 53.977 -11.845 -48.813 1.00 69.50 632 PHE A N 1
ATOM 5126 C CA . PHE A 1 632 ? 53.611 -11.270 -50.109 1.00 69.50 632 PHE A CA 1
ATOM 5127 C C . PHE A 1 632 ? 54.755 -11.435 -51.105 1.00 69.50 632 PHE A C 1
ATOM 5129 O O . PHE A 1 632 ? 55.894 -11.069 -50.808 1.00 69.50 632 PHE A O 1
ATOM 5136 N N . ILE A 1 633 ? 54.453 -11.947 -52.297 1.00 73.31 633 ILE A N 1
ATOM 5137 C CA . ILE A 1 633 ? 55.419 -12.125 -53.383 1.00 73.31 633 ILE A CA 1
ATOM 5138 C C . ILE A 1 633 ? 54.867 -11.472 -54.663 1.00 73.31 633 ILE A C 1
ATOM 5140 O O . ILE A 1 633 ? 53.706 -11.702 -55.006 1.00 73.31 633 ILE A O 1
ATOM 5144 N N . PRO A 1 634 ? 55.661 -10.659 -55.383 1.00 70.69 634 PRO A N 1
ATOM 5145 C CA . PRO A 1 634 ? 55.225 -10.099 -56.659 1.00 70.69 634 PRO A CA 1
ATOM 5146 C C . PRO A 1 634 ? 54.998 -11.185 -57.725 1.00 70.69 634 PRO A C 1
ATOM 5148 O O . PRO A 1 634 ? 55.653 -12.231 -57.728 1.00 70.69 634 PRO A O 1
ATOM 5151 N N . SER A 1 635 ? 54.105 -10.922 -58.679 1.00 70.06 635 SER A N 1
ATOM 5152 C CA . SER A 1 635 ? 53.766 -11.820 -59.794 1.00 70.06 635 SER A CA 1
ATOM 5153 C C . SER A 1 635 ? 54.982 -12.270 -60.600 1.00 70.06 635 SER A C 1
ATOM 5155 O O . SER A 1 635 ? 55.018 -13.404 -61.072 1.00 70.06 635 SER A O 1
ATOM 5157 N N . ASP A 1 636 ? 55.988 -11.402 -60.704 1.00 68.31 636 ASP A N 1
ATOM 5158 C CA . ASP A 1 636 ? 57.146 -11.558 -61.591 1.00 68.31 636 ASP A CA 1
ATOM 5159 C C . ASP A 1 636 ? 58.302 -12.321 -60.923 1.00 68.31 636 ASP A C 1
ATOM 5161 O O . ASP A 1 636 ? 59.339 -12.583 -61.536 1.00 68.31 636 ASP A O 1
ATOM 5165 N N . THR A 1 637 ? 58.147 -12.676 -59.645 1.00 72.06 637 THR A N 1
ATOM 5166 C CA . THR A 1 637 ? 59.200 -13.338 -58.871 1.00 72.06 637 THR A CA 1
ATOM 5167 C C . THR A 1 637 ? 59.306 -14.808 -59.256 1.00 72.06 637 THR A C 1
ATOM 5169 O O . THR A 1 637 ? 58.324 -15.552 -59.217 1.00 72.06 637 THR A O 1
ATOM 5172 N N . LEU A 1 638 ? 60.522 -15.249 -59.581 1.00 70.75 638 LEU A N 1
ATOM 5173 C CA . LEU A 1 638 ? 60.831 -16.660 -59.803 1.00 70.75 638 LEU A CA 1
ATOM 5174 C C . LEU A 1 638 ? 61.048 -17.354 -58.452 1.00 70.75 638 LEU A C 1
ATOM 5176 O O . LEU A 1 638 ? 61.928 -16.982 -57.671 1.00 70.75 638 LEU A O 1
ATOM 5180 N N . LEU A 1 639 ? 60.226 -18.363 -58.168 1.00 68.88 639 LEU A N 1
ATOM 5181 C CA . LEU A 1 639 ? 60.247 -19.115 -56.916 1.00 68.88 639 LEU A CA 1
ATOM 5182 C C . LEU A 1 639 ? 61.436 -20.087 -56.878 1.00 68.88 639 LEU A C 1
ATOM 5184 O O . LEU A 1 639 ? 61.373 -21.196 -57.391 1.00 68.88 639 LEU A O 1
ATOM 5188 N N . ASN A 1 640 ? 62.533 -19.693 -56.227 1.00 71.00 640 ASN A N 1
ATOM 5189 C CA . ASN A 1 640 ? 63.692 -20.574 -56.061 1.00 71.00 640 ASN A CA 1
ATOM 5190 C C . ASN A 1 640 ? 63.442 -21.669 -54.999 1.00 71.00 640 ASN A C 1
ATOM 5192 O O . ASN A 1 640 ? 62.873 -21.384 -53.940 1.00 71.00 640 ASN A O 1
ATOM 5196 N N . PRO A 1 641 ? 63.954 -22.902 -55.187 1.00 67.00 641 PRO A N 1
ATOM 5197 C CA . PRO A 1 641 ? 63.767 -24.005 -54.235 1.00 67.00 641 PRO A CA 1
ATOM 5198 C C . PRO A 1 641 ? 64.398 -23.732 -52.860 1.00 67.00 641 PRO A C 1
ATOM 5200 O O . PRO A 1 641 ? 63.918 -24.235 -51.843 1.00 67.00 641 PRO A O 1
ATOM 5203 N N . THR A 1 642 ? 65.444 -22.904 -52.802 1.00 67.00 642 THR A N 1
ATOM 5204 C CA . THR A 1 642 ? 66.058 -22.430 -51.553 1.00 67.00 642 THR A CA 1
ATOM 5205 C C . THR A 1 642 ? 65.145 -21.469 -50.788 1.00 67.00 642 THR A C 1
ATOM 5207 O O . THR A 1 642 ? 65.053 -21.575 -49.567 1.00 67.00 642 THR A O 1
ATOM 5210 N N . LEU A 1 643 ? 64.413 -20.595 -51.492 1.00 67.25 643 LEU A N 1
ATOM 5211 C CA . LEU A 1 643 ? 63.436 -19.673 -50.901 1.00 67.25 643 LEU A CA 1
ATOM 5212 C C . LEU A 1 643 ? 62.216 -20.433 -50.375 1.00 67.25 643 LEU A C 1
ATOM 5214 O O . LEU A 1 643 ? 61.854 -20.257 -49.216 1.00 67.25 643 LEU A O 1
ATOM 5218 N N . ILE A 1 644 ? 61.654 -21.358 -51.159 1.00 70.12 644 ILE A N 1
ATOM 5219 C CA . ILE A 1 644 ? 60.538 -22.207 -50.706 1.00 70.12 644 ILE A CA 1
ATOM 5220 C C . ILE A 1 644 ? 60.941 -23.030 -49.475 1.00 70.12 644 ILE A C 1
ATOM 5222 O O . ILE A 1 644 ? 60.198 -23.078 -48.498 1.00 70.12 644 ILE A O 1
ATOM 5226 N N . SER A 1 645 ? 62.136 -23.632 -49.482 1.00 66.75 645 SER A N 1
ATOM 5227 C CA . SER A 1 645 ? 62.633 -24.400 -48.330 1.00 66.75 645 SER A CA 1
ATOM 5228 C C . SER A 1 645 ? 62.785 -23.526 -47.083 1.00 66.75 645 SER A C 1
ATOM 5230 O O . SER A 1 645 ? 62.482 -23.983 -45.982 1.00 66.75 645 SER A O 1
ATOM 5232 N N . SER A 1 646 ? 63.189 -22.261 -47.254 1.00 69.12 646 SER A N 1
ATOM 5233 C CA . SER A 1 646 ? 63.226 -21.292 -46.159 1.00 69.12 646 SER A CA 1
ATOM 5234 C C . SER A 1 646 ? 61.821 -20.919 -45.669 1.00 69.12 646 SER A C 1
ATOM 5236 O O . SER A 1 646 ? 61.599 -20.831 -44.468 1.00 69.12 646 SER A O 1
ATOM 5238 N N . TYR A 1 647 ? 60.827 -20.778 -46.546 1.00 71.62 647 TYR A N 1
ATOM 5239 C CA . TYR A 1 647 ? 59.460 -20.454 -46.122 1.00 71.62 647 TYR A CA 1
ATOM 5240 C C . TYR A 1 647 ? 58.788 -21.616 -45.386 1.00 71.62 647 TYR A C 1
ATOM 5242 O O . TYR A 1 647 ? 58.162 -21.408 -44.347 1.00 71.62 647 TYR A O 1
ATOM 5250 N N . ILE A 1 648 ? 59.012 -22.849 -45.841 1.00 69.69 648 ILE A N 1
ATOM 5251 C CA . ILE A 1 648 ? 58.542 -24.053 -45.145 1.00 69.69 648 ILE A CA 1
ATOM 5252 C C . ILE A 1 648 ? 59.216 -24.179 -43.768 1.00 69.69 648 ILE A C 1
ATOM 5254 O O . ILE A 1 648 ? 58.545 -24.507 -42.789 1.00 69.69 648 ILE A O 1
ATOM 5258 N N . SER A 1 649 ? 60.517 -23.869 -43.644 1.00 67.44 649 SER A N 1
ATOM 5259 C CA . SER A 1 649 ? 61.208 -23.912 -42.343 1.00 67.44 649 SER A CA 1
ATOM 5260 C C . SER A 1 649 ? 60.711 -22.849 -41.359 1.00 67.44 649 SER A C 1
ATOM 5262 O O . SER A 1 649 ? 60.735 -23.083 -40.153 1.00 67.44 649 SER A O 1
ATOM 5264 N N . HIS A 1 650 ? 60.216 -21.714 -41.862 1.00 66.69 650 HIS A N 1
ATOM 5265 C CA . HIS A 1 650 ? 59.570 -20.667 -41.063 1.00 66.69 650 HIS A CA 1
ATOM 5266 C C . HIS A 1 650 ? 58.062 -20.915 -40.837 1.00 66.69 650 HIS A C 1
ATOM 5268 O O . HIS A 1 650 ? 57.375 -20.038 -40.324 1.00 66.69 650 HIS A O 1
ATOM 5274 N N . LYS A 1 651 ? 57.551 -22.114 -41.166 1.00 60.69 651 LYS A N 1
ATOM 5275 C CA . LYS A 1 651 ? 56.150 -22.545 -40.977 1.00 60.69 651 LYS A CA 1
ATOM 5276 C C . LYS A 1 651 ? 55.097 -21.730 -41.741 1.00 60.69 651 LYS A C 1
ATOM 5278 O O . LYS A 1 651 ? 53.927 -21.755 -41.367 1.00 60.69 651 LYS A O 1
ATOM 5283 N N . TYR A 1 652 ? 55.472 -21.061 -42.829 1.00 68.06 652 TYR A N 1
ATOM 5284 C CA . TYR A 1 652 ? 54.481 -20.464 -43.723 1.00 68.06 652 TYR A CA 1
ATOM 5285 C C . TYR A 1 652 ? 53.703 -21.567 -44.449 1.00 68.06 652 TYR A C 1
ATOM 5287 O O . TYR A 1 652 ? 54.286 -22.569 -44.862 1.00 68.06 652 TYR A O 1
ATOM 5295 N N . THR A 1 653 ? 52.391 -21.389 -44.605 1.00 65.62 653 THR A N 1
ATOM 5296 C CA . THR A 1 653 ? 51.502 -22.334 -45.308 1.00 65.62 653 THR A CA 1
ATOM 5297 C C . THR A 1 653 ? 50.959 -21.759 -46.616 1.00 65.62 653 THR A C 1
ATOM 5299 O O . THR A 1 653 ? 50.857 -22.483 -47.610 1.00 65.62 653 THR A O 1
ATOM 5302 N N . HIS A 1 654 ? 50.688 -20.451 -46.644 1.00 72.31 654 HIS A N 1
ATOM 5303 C CA . HIS A 1 654 ? 50.101 -19.742 -47.780 1.00 72.31 654 HIS A CA 1
ATOM 5304 C C . HIS A 1 654 ? 50.944 -18.524 -48.172 1.00 72.31 654 HIS A C 1
ATOM 5306 O O . HIS A 1 654 ? 51.451 -17.801 -47.312 1.00 72.31 654 HIS A O 1
ATOM 5312 N N . ILE A 1 655 ? 51.078 -18.299 -49.479 1.00 74.25 655 ILE A N 1
ATOM 5313 C CA . ILE A 1 655 ? 51.796 -17.165 -50.067 1.00 74.25 655 ILE A CA 1
ATOM 5314 C C . ILE A 1 655 ? 50.812 -16.332 -50.889 1.00 74.25 655 ILE A C 1
ATOM 5316 O O . ILE A 1 655 ? 50.102 -16.869 -51.740 1.00 74.25 655 ILE A O 1
ATOM 5320 N N . LEU A 1 656 ? 50.785 -15.019 -50.659 1.00 73.06 656 LEU A N 1
ATOM 5321 C CA . LEU A 1 656 ? 49.959 -14.075 -51.411 1.00 73.06 656 LEU A CA 1
ATOM 5322 C C . LEU A 1 656 ? 50.721 -13.563 -52.633 1.00 73.06 656 LEU A C 1
ATOM 5324 O O . LEU A 1 656 ? 51.810 -13.003 -52.487 1.00 73.06 656 LEU A O 1
ATOM 5328 N N . VAL A 1 657 ? 50.140 -13.727 -53.825 1.00 75.00 657 VAL A N 1
ATOM 5329 C CA . VAL A 1 657 ? 50.722 -13.226 -55.078 1.00 75.00 657 VAL A CA 1
ATOM 5330 C C . VAL A 1 657 ? 49.995 -11.957 -55.517 1.00 75.00 657 VAL A C 1
ATOM 5332 O O . VAL A 1 657 ? 48.770 -11.960 -55.678 1.00 75.00 657 VAL A O 1
ATOM 5335 N N . TYR A 1 658 ? 50.747 -10.873 -55.721 1.00 72.12 658 TYR A N 1
ATOM 5336 C CA . TYR A 1 658 ? 50.210 -9.578 -56.155 1.00 72.12 658 TYR A CA 1
ATOM 5337 C C . TYR A 1 658 ? 50.809 -9.116 -57.488 1.00 72.12 658 TYR A C 1
ATOM 5339 O O . TYR A 1 658 ? 51.956 -9.427 -57.805 1.00 72.12 658 TYR A O 1
ATOM 5347 N N . GLU A 1 659 ? 50.041 -8.368 -58.276 1.00 70.00 659 GLU A N 1
ATOM 5348 C CA . GLU A 1 659 ? 50.484 -7.788 -59.545 1.00 70.00 659 GLU A CA 1
ATOM 5349 C C . GLU A 1 659 ? 51.356 -6.548 -59.291 1.00 70.00 659 GLU A C 1
ATOM 5351 O O . GLU A 1 659 ? 50.935 -5.595 -58.631 1.00 70.00 659 GLU A O 1
ATOM 5356 N N . SER A 1 660 ? 52.580 -6.536 -59.820 1.00 59.59 660 SER A N 1
ATOM 5357 C CA . SER A 1 660 ? 53.516 -5.419 -59.639 1.00 59.59 660 SER A CA 1
ATOM 5358 C C . SER A 1 660 ? 53.186 -4.256 -60.590 1.00 59.59 660 SER A C 1
ATOM 5360 O O . SER A 1 660 ? 53.750 -4.137 -61.678 1.00 59.59 660 SER A O 1
ATOM 5362 N N . LYS A 1 661 ? 52.255 -3.374 -60.199 1.00 52.69 661 LYS A N 1
ATOM 5363 C CA . LYS A 1 661 ? 51.941 -2.118 -60.915 1.00 52.69 661 LYS A CA 1
ATOM 5364 C C . LYS A 1 661 ? 52.320 -0.886 -60.077 1.00 52.69 661 LYS A C 1
ATOM 5366 O O . LYS A 1 661 ? 51.468 -0.119 -59.651 1.00 52.69 661 LYS A O 1
ATOM 5371 N N . GLY A 1 662 ? 53.620 -0.657 -59.877 1.00 54.50 662 GLY A N 1
ATOM 5372 C CA . GLY A 1 662 ? 54.146 0.556 -59.222 1.00 54.50 662 GLY A CA 1
ATOM 5373 C C . GLY A 1 662 ? 54.260 0.482 -57.689 1.00 54.50 662 GLY A C 1
ATOM 5374 O O . GLY A 1 662 ? 54.235 -0.594 -57.107 1.00 54.50 662 GLY A O 1
ATOM 5375 N N . SER A 1 663 ? 54.457 1.639 -57.033 1.00 44.22 663 SER A N 1
ATOM 5376 C CA . SER A 1 663 ? 54.781 1.757 -55.591 1.00 44.22 663 SER A CA 1
ATOM 5377 C C . SER A 1 663 ? 53.596 1.609 -54.623 1.00 44.22 663 SER A C 1
ATOM 5379 O O . SER A 1 663 ? 53.800 1.739 -53.417 1.00 44.22 663 SER A O 1
ATOM 5381 N N . LEU A 1 664 ? 52.378 1.372 -55.116 1.00 43.44 664 LEU A N 1
ATOM 5382 C CA . LEU A 1 664 ? 51.169 1.235 -54.299 1.00 43.44 664 LEU A CA 1
ATOM 5383 C C . LEU A 1 664 ? 50.469 -0.078 -54.657 1.00 43.44 664 LEU A C 1
ATOM 5385 O O . LEU A 1 664 ? 50.291 -0.392 -55.830 1.00 43.44 664 LEU A O 1
ATOM 5389 N N . ILE A 1 665 ? 50.123 -0.852 -53.633 1.00 53.44 665 ILE A N 1
ATOM 5390 C CA . ILE A 1 665 ? 49.411 -2.126 -53.742 1.00 53.44 665 ILE A CA 1
ATOM 5391 C C . ILE A 1 665 ? 47.951 -1.805 -53.379 1.00 53.44 665 ILE A C 1
ATOM 5393 O O . ILE A 1 665 ? 47.682 -1.442 -52.239 1.00 53.44 665 ILE A O 1
ATOM 5397 N N . ASP A 1 666 ? 47.029 -1.877 -54.340 1.00 54.00 666 ASP A N 1
ATOM 5398 C CA . ASP A 1 666 ? 45.587 -1.646 -54.120 1.00 54.00 666 ASP A CA 1
ATOM 5399 C C . ASP A 1 666 ? 44.845 -2.964 -53.825 1.00 54.00 666 ASP A C 1
ATOM 5401 O O . ASP A 1 666 ? 45.354 -4.049 -54.118 1.00 54.00 666 ASP A O 1
ATOM 5405 N N . GLU A 1 667 ? 43.619 -2.901 -53.288 1.00 53.88 667 GLU A N 1
ATOM 5406 C CA . GLU A 1 667 ? 42.785 -4.079 -52.965 1.00 53.88 667 GLU A CA 1
ATOM 5407 C C . GLU A 1 667 ? 42.590 -5.038 -54.159 1.00 53.88 667 GLU A C 1
ATOM 5409 O O . GLU A 1 667 ? 42.488 -6.258 -53.980 1.00 53.88 667 GLU A O 1
ATOM 5414 N N . ASP A 1 668 ? 42.615 -4.510 -55.384 1.00 55.47 668 ASP A N 1
ATOM 5415 C CA . ASP A 1 668 ? 42.469 -5.253 -56.641 1.00 55.47 668 ASP A CA 1
ATOM 5416 C C . ASP A 1 668 ? 43.771 -5.866 -57.176 1.00 55.47 668 ASP A C 1
ATOM 5418 O O . ASP A 1 668 ? 43.735 -6.670 -58.106 1.00 55.47 668 ASP A O 1
ATOM 5422 N N . SER A 1 669 ? 44.919 -5.553 -56.573 1.00 62.38 669 SER A N 1
ATOM 5423 C CA . SER A 1 669 ? 46.229 -6.036 -57.037 1.00 62.38 669 SER A CA 1
ATOM 5424 C C . SER A 1 669 ? 46.565 -7.465 -56.589 1.00 62.38 669 SER A C 1
ATOM 5426 O O . SER A 1 669 ? 47.495 -8.068 -57.122 1.00 62.38 669 SER A O 1
ATOM 5428 N N . VAL A 1 670 ? 45.822 -8.041 -55.636 1.00 67.38 670 VAL A N 1
ATOM 5429 C CA . VAL A 1 670 ? 46.016 -9.435 -55.201 1.00 67.38 670 VAL A CA 1
ATOM 5430 C C . VAL A 1 670 ? 45.336 -10.380 -56.194 1.00 67.38 670 VAL A C 1
ATOM 5432 O O . VAL A 1 670 ? 44.106 -10.408 -56.286 1.00 67.38 670 VAL A O 1
ATOM 5435 N N . ILE A 1 671 ? 46.144 -11.163 -56.912 1.00 69.38 671 ILE A N 1
ATOM 5436 C CA . ILE A 1 671 ? 45.705 -12.056 -57.997 1.00 69.38 671 ILE A CA 1
ATOM 5437 C C . ILE A 1 671 ? 45.176 -13.380 -57.428 1.00 69.38 671 ILE A C 1
ATOM 5439 O O . ILE A 1 671 ? 44.190 -13.927 -57.920 1.00 69.38 671 ILE A O 1
ATOM 5443 N N . GLY A 1 672 ? 45.814 -13.899 -56.375 1.00 68.94 672 GLY A N 1
ATOM 5444 C CA . GLY A 1 672 ? 45.419 -15.157 -55.747 1.00 68.94 672 GLY A CA 1
ATOM 5445 C C . GLY A 1 672 ? 46.443 -15.685 -54.747 1.00 68.94 672 GLY A C 1
ATOM 5446 O O . GLY A 1 672 ? 47.443 -15.027 -54.444 1.00 68.94 672 GLY A O 1
ATOM 5447 N N . ILE A 1 673 ? 46.163 -16.872 -54.211 1.00 74.25 673 ILE A N 1
ATOM 5448 C CA . ILE A 1 673 ? 46.957 -17.491 -53.143 1.00 74.25 673 ILE A CA 1
ATOM 5449 C C . ILE A 1 673 ? 47.629 -18.753 -53.665 1.00 74.25 673 ILE A C 1
ATOM 5451 O O . ILE A 1 673 ? 47.037 -19.529 -54.416 1.00 74.25 673 ILE A O 1
ATOM 5455 N N . LEU A 1 674 ? 48.880 -18.943 -53.259 1.00 73.75 674 LEU A N 1
ATOM 5456 C CA . LEU A 1 674 ? 49.678 -20.118 -53.557 1.00 73.75 674 LEU A CA 1
ATOM 5457 C C . LEU A 1 674 ? 49.888 -20.913 -52.264 1.00 73.75 674 LEU A C 1
ATOM 5459 O O . LEU A 1 674 ? 50.604 -20.480 -51.357 1.00 73.75 674 LEU A O 1
ATOM 5463 N N . THR A 1 675 ? 49.256 -22.080 -52.173 1.00 70.44 675 THR A N 1
ATOM 5464 C CA . THR A 1 675 ? 49.400 -22.981 -51.027 1.00 70.44 675 THR A CA 1
ATOM 5465 C C . THR A 1 675 ? 50.618 -23.883 -51.224 1.00 70.44 675 THR A C 1
ATOM 5467 O O . THR A 1 675 ? 50.729 -24.597 -52.223 1.00 70.44 675 THR A O 1
ATOM 5470 N N . LEU A 1 676 ? 51.547 -23.872 -50.261 1.00 69.12 676 LEU A N 1
ATOM 5471 C CA . LEU A 1 676 ? 52.843 -24.556 -50.392 1.00 69.12 676 LEU A CA 1
ATOM 5472 C C . LEU A 1 676 ? 52.728 -26.088 -50.504 1.00 69.12 676 LEU A C 1
ATOM 5474 O O . LEU A 1 676 ? 53.626 -26.722 -51.057 1.00 69.12 676 LEU A O 1
ATOM 5478 N N . SER A 1 677 ? 51.630 -26.688 -50.028 1.00 65.06 677 SER A N 1
ATOM 5479 C CA . SER A 1 677 ? 51.359 -28.128 -50.164 1.00 65.06 677 SER A CA 1
ATOM 5480 C C . SER A 1 677 ? 50.953 -28.553 -51.577 1.00 65.06 677 SER A C 1
ATOM 5482 O O . SER A 1 677 ? 51.131 -29.718 -51.925 1.00 65.06 677 SER A O 1
ATOM 5484 N N . ASN A 1 678 ? 50.432 -27.627 -52.388 1.00 63.91 678 ASN A N 1
ATOM 5485 C CA . ASN A 1 678 ? 49.896 -27.910 -53.723 1.00 63.91 678 ASN A CA 1
ATOM 5486 C C . ASN A 1 678 ? 50.930 -27.684 -54.843 1.00 63.91 678 ASN A C 1
ATOM 5488 O O . ASN A 1 678 ? 50.620 -27.876 -56.016 1.00 63.91 678 ASN A O 1
ATOM 5492 N N . LEU A 1 679 ? 52.170 -27.323 -54.489 1.00 67.25 679 LEU A N 1
ATOM 5493 C CA . LEU A 1 679 ? 53.267 -27.109 -55.432 1.00 67.25 679 LEU A CA 1
ATOM 5494 C C . LEU A 1 679 ? 53.901 -28.431 -55.882 1.00 67.25 679 LEU A C 1
ATOM 5496 O O . LEU A 1 679 ? 54.477 -29.175 -55.083 1.00 67.25 679 LEU A O 1
ATOM 5500 N N . SER A 1 680 ? 53.860 -28.703 -57.187 1.00 60.19 680 SER A N 1
ATOM 5501 C CA . SER A 1 680 ? 54.589 -29.827 -57.780 1.00 60.19 680 SER A CA 1
ATOM 5502 C C . SER A 1 680 ? 56.068 -29.469 -58.005 1.00 60.19 680 SER A C 1
ATOM 5504 O O . SER A 1 680 ? 56.411 -28.332 -58.324 1.00 60.19 680 SER A O 1
ATOM 5506 N N . LYS A 1 681 ? 56.988 -30.440 -57.864 1.00 57.84 681 LYS A N 1
ATOM 5507 C CA . LYS A 1 681 ? 58.445 -30.204 -58.018 1.00 57.84 681 LYS A CA 1
ATOM 5508 C C . LYS A 1 681 ? 58.851 -29.682 -59.409 1.00 57.84 681 LYS A C 1
ATOM 5510 O O . LYS A 1 681 ? 59.941 -29.133 -59.545 1.00 57.84 681 LYS A O 1
ATOM 5515 N N . GLU A 1 682 ? 57.999 -29.856 -60.419 1.00 55.97 682 GLU A N 1
ATOM 5516 C CA . GLU A 1 682 ? 58.243 -29.466 -61.815 1.00 55.97 682 GLU A CA 1
ATOM 5517 C C . GLU A 1 682 ? 57.863 -27.999 -62.108 1.00 55.97 682 GLU A C 1
ATOM 5519 O O . GLU A 1 682 ? 58.462 -27.372 -62.981 1.00 55.97 682 GLU A O 1
ATOM 5524 N N . GLU A 1 683 ? 56.941 -27.409 -61.340 1.00 56.97 683 GLU A N 1
ATOM 5525 C CA . GLU A 1 683 ? 56.477 -26.020 -61.514 1.00 56.97 683 GLU A CA 1
ATOM 5526 C C . GLU A 1 683 ? 57.438 -24.970 -60.927 1.00 56.97 683 GLU A C 1
ATOM 5528 O O . GLU A 1 683 ? 57.394 -23.804 -61.310 1.00 56.97 683 GLU A O 1
ATOM 5533 N N . ILE A 1 684 ? 58.361 -25.392 -60.057 1.00 58.31 684 ILE A N 1
ATOM 5534 C CA . ILE A 1 684 ? 59.294 -24.525 -59.313 1.00 58.31 684 ILE A CA 1
ATOM 5535 C C . ILE A 1 684 ? 60.334 -23.849 -60.235 1.00 58.31 684 ILE A C 1
ATOM 5537 O O . ILE A 1 684 ? 60.916 -22.833 -59.873 1.00 58.31 684 ILE A O 1
ATOM 5541 N N . PHE A 1 685 ? 60.586 -24.385 -61.437 1.00 53.53 685 PHE A N 1
ATOM 5542 C CA . PHE A 1 685 ? 61.773 -24.023 -62.229 1.00 53.53 685 PHE A CA 1
ATOM 5543 C C . PHE A 1 685 ? 61.539 -23.172 -63.482 1.00 53.53 685 PHE A C 1
ATOM 5545 O O . PHE A 1 685 ? 62.521 -22.707 -64.058 1.00 53.53 685 PHE A O 1
ATOM 5552 N N . SER A 1 686 ? 60.302 -22.980 -63.950 1.00 55.72 686 SER A N 1
ATOM 5553 C CA . SER A 1 686 ? 60.090 -22.430 -65.304 1.00 55.72 686 SER A CA 1
ATOM 5554 C C . SER A 1 686 ? 59.070 -21.303 -65.431 1.00 55.72 686 SER A C 1
ATOM 5556 O O . SER A 1 686 ? 58.983 -20.723 -66.512 1.00 55.72 686 SER A O 1
ATOM 5558 N N . LYS A 1 687 ? 58.331 -20.961 -64.368 1.00 64.81 687 LYS A N 1
ATOM 5559 C CA . LYS A 1 687 ? 57.245 -19.978 -64.444 1.00 64.81 687 LYS A CA 1
ATOM 5560 C C . LYS A 1 687 ? 57.320 -18.917 -63.342 1.00 64.81 687 LYS A C 1
ATOM 5562 O O . LYS A 1 687 ? 57.679 -19.251 -62.210 1.00 64.81 687 LYS A O 1
ATOM 5567 N N . PRO A 1 688 ? 56.988 -17.652 -63.654 1.00 66.62 688 PRO A N 1
ATOM 5568 C CA . PRO A 1 688 ? 56.793 -16.616 -62.647 1.00 66.62 688 PRO A CA 1
ATOM 5569 C C . PRO A 1 688 ? 55.584 -16.952 -61.758 1.00 66.62 688 PRO A C 1
ATOM 5571 O O . PRO A 1 688 ? 54.665 -17.658 -62.185 1.00 66.62 688 PRO A O 1
ATOM 5574 N N . ALA A 1 689 ? 55.576 -16.453 -60.519 1.00 65.94 689 ALA A N 1
ATOM 5575 C CA . ALA A 1 689 ? 54.552 -16.769 -59.519 1.00 65.94 689 ALA A CA 1
ATOM 5576 C C . ALA A 1 689 ? 53.105 -16.502 -59.992 1.00 65.94 689 ALA A C 1
ATOM 5578 O O . ALA A 1 689 ? 52.189 -17.208 -59.576 1.00 65.94 689 ALA A O 1
ATOM 5579 N N . GLY A 1 690 ? 52.899 -15.527 -60.885 1.00 60.97 690 GLY A N 1
ATOM 5580 C CA . GLY A 1 690 ? 51.589 -15.207 -61.467 1.00 60.97 690 GLY A CA 1
ATOM 5581 C C . GLY A 1 690 ? 51.050 -16.214 -62.498 1.00 60.97 690 GLY A C 1
ATOM 5582 O O . GLY A 1 690 ? 49.854 -16.208 -62.768 1.00 60.97 690 GLY A O 1
ATOM 5583 N N . GLU A 1 691 ? 51.891 -17.090 -63.060 1.00 65.25 691 GLU A N 1
ATOM 5584 C CA . GLU A 1 691 ? 51.494 -18.108 -64.056 1.00 65.25 691 GLU A CA 1
ATOM 5585 C C . GLU A 1 691 ? 51.248 -19.501 -63.443 1.00 65.25 691 GLU A C 1
ATOM 5587 O O . GLU A 1 691 ? 50.970 -20.475 -64.155 1.00 65.25 691 GLU A O 1
ATOM 5592 N N . LEU A 1 692 ? 51.375 -19.611 -62.119 1.00 69.31 692 LEU A N 1
ATOM 5593 C CA . LEU A 1 692 ? 51.069 -20.818 -61.358 1.00 69.31 692 LEU A CA 1
ATOM 5594 C C . LEU A 1 692 ? 49.557 -20.945 -61.123 1.00 69.31 692 LEU A C 1
ATOM 5596 O O . LEU A 1 692 ? 48.801 -19.982 -61.244 1.00 69.31 692 LEU A O 1
ATOM 5600 N N . LYS A 1 693 ? 49.089 -22.153 -60.791 1.00 66.50 693 LYS A N 1
ATOM 5601 C CA . LYS A 1 693 ? 47.675 -22.397 -60.482 1.00 66.50 693 LYS A CA 1
ATOM 5602 C C . LYS A 1 693 ? 47.323 -21.756 -59.134 1.00 66.50 693 LYS A C 1
ATOM 5604 O O . LYS A 1 693 ? 47.512 -22.370 -58.090 1.00 66.50 693 LYS A O 1
ATOM 5609 N N . LEU A 1 694 ? 46.833 -20.520 -59.177 1.00 69.25 694 LEU A N 1
ATOM 5610 C CA . LEU A 1 694 ? 46.418 -19.766 -57.996 1.00 69.25 694 LEU A CA 1
ATOM 5611 C C . LEU A 1 694 ? 45.024 -20.196 -57.522 1.00 69.25 694 LEU A C 1
ATOM 5613 O O . LEU A 1 694 ? 44.114 -20.419 -58.327 1.00 69.25 694 LEU A O 1
ATOM 5617 N N . GLU A 1 695 ? 44.856 -20.289 -56.206 1.00 67.94 695 GLU A N 1
ATOM 5618 C CA . GLU A 1 695 ? 43.564 -20.543 -55.571 1.00 67.94 695 GLU A CA 1
ATOM 5619 C C . GLU A 1 695 ? 42.763 -19.231 -55.458 1.00 67.94 695 GLU A C 1
ATOM 5621 O O . GLU A 1 695 ? 43.329 -18.191 -55.089 1.00 67.94 695 GLU A O 1
ATOM 5626 N N . PRO A 1 696 ? 41.454 -19.243 -55.788 1.00 66.50 696 PRO A N 1
ATOM 5627 C CA . PRO A 1 696 ? 40.612 -18.061 -55.662 1.00 66.50 696 PRO A CA 1
ATOM 5628 C C . PRO A 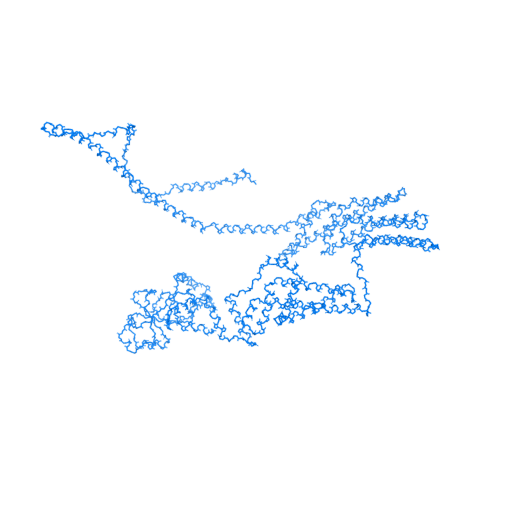1 696 ? 40.393 -17.722 -54.182 1.00 66.50 696 PRO A C 1
ATOM 5630 O O . PRO A 1 696 ? 40.022 -18.581 -53.384 1.00 66.50 696 PRO A O 1
ATOM 5633 N N . CYS A 1 697 ? 40.582 -16.452 -53.824 1.00 72.56 697 CYS A N 1
ATOM 5634 C CA . CYS A 1 697 ? 40.380 -15.958 -52.463 1.00 72.56 697 CYS A CA 1
ATOM 5635 C C . CYS A 1 697 ? 39.030 -15.243 -52.312 1.00 72.56 697 CYS A C 1
ATOM 5637 O O . CYS A 1 697 ? 38.547 -14.575 -53.233 1.00 72.56 697 CYS A O 1
ATOM 5639 N N . LEU A 1 698 ? 38.411 -15.371 -51.137 1.00 75.69 698 LEU A N 1
ATOM 5640 C CA . LEU A 1 698 ? 37.209 -14.613 -50.790 1.00 75.69 698 LEU A CA 1
ATOM 5641 C C . LEU A 1 698 ? 37.626 -13.325 -50.074 1.00 75.69 698 LEU A C 1
ATOM 5643 O O . LEU A 1 698 ? 38.169 -13.380 -48.975 1.00 75.69 698 LEU A O 1
ATOM 5647 N N . LYS A 1 699 ? 37.366 -12.167 -50.685 1.00 76.31 699 LYS A N 1
ATOM 5648 C CA . LYS A 1 699 ? 37.632 -10.858 -50.074 1.00 76.31 699 LYS A CA 1
ATOM 5649 C C . LYS A 1 699 ? 36.427 -10.425 -49.237 1.00 76.31 699 LYS A C 1
ATOM 5651 O O . LYS A 1 699 ? 35.298 -10.449 -49.729 1.00 76.31 699 LYS A O 1
ATOM 5656 N N . VAL A 1 700 ? 36.657 -10.072 -47.976 1.00 79.56 700 VAL A N 1
ATOM 5657 C CA . VAL A 1 700 ? 35.613 -9.749 -46.989 1.00 79.56 700 VAL A CA 1
ATOM 5658 C C . VAL A 1 700 ? 36.061 -8.538 -46.172 1.00 79.56 700 VAL A C 1
ATOM 5660 O O . VAL A 1 700 ? 37.239 -8.394 -45.858 1.00 79.56 700 VAL A O 1
ATOM 5663 N N . HIS A 1 701 ? 35.132 -7.660 -45.801 1.00 81.00 701 HIS A N 1
ATOM 5664 C CA . HIS A 1 701 ? 35.434 -6.544 -44.907 1.00 81.00 701 HIS A CA 1
ATOM 5665 C C . HIS A 1 701 ? 35.499 -6.986 -43.439 1.00 81.00 701 HIS A C 1
ATOM 5667 O O . HIS A 1 701 ? 34.745 -7.856 -42.997 1.00 81.00 701 HIS A O 1
ATOM 5673 N N . SER A 1 702 ? 36.353 -6.318 -42.664 1.00 77.31 702 SER A N 1
ATOM 5674 C CA . SER A 1 702 ? 36.535 -6.485 -41.214 1.00 77.31 702 SER A CA 1
ATOM 5675 C C . SER A 1 702 ? 35.231 -6.390 -40.404 1.00 77.31 702 SER A C 1
ATOM 5677 O O . SER A 1 702 ? 35.128 -6.976 -39.325 1.00 77.31 702 SER A O 1
ATOM 5679 N N . THR A 1 703 ? 34.228 -5.678 -40.926 1.00 80.56 703 THR A N 1
ATOM 5680 C CA . THR A 1 703 ? 32.948 -5.376 -40.271 1.00 80.56 703 THR A CA 1
ATOM 5681 C C . THR A 1 703 ? 31.868 -6.444 -40.444 1.00 80.56 703 THR A C 1
ATOM 5683 O O . THR A 1 703 ? 30.852 -6.372 -39.749 1.00 80.56 703 THR A O 1
ATOM 5686 N N . ILE A 1 704 ? 32.067 -7.421 -41.335 1.00 84.94 704 ILE A N 1
ATOM 5687 C CA . ILE A 1 704 ? 31.09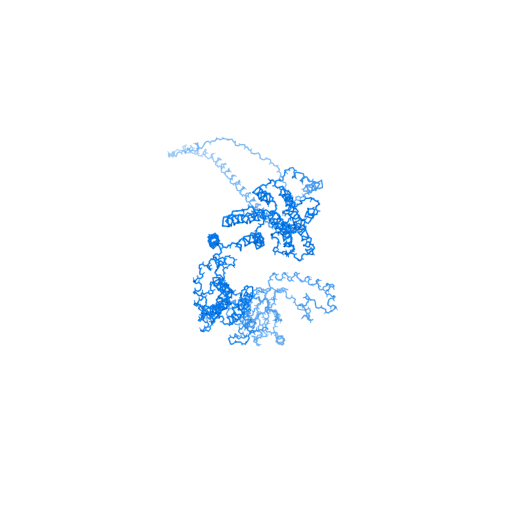7 -8.493 -41.593 1.00 84.94 704 ILE A CA 1
ATOM 5688 C C . ILE A 1 704 ? 31.015 -9.433 -40.381 1.00 84.94 704 ILE A C 1
ATOM 5690 O O . ILE A 1 704 ? 32.021 -9.719 -39.725 1.00 84.94 704 ILE A O 1
ATOM 5694 N N . TYR A 1 705 ? 29.806 -9.911 -40.074 1.00 85.81 705 TYR A N 1
ATOM 5695 C CA . TYR A 1 705 ? 29.573 -10.884 -39.004 1.00 85.81 705 TYR A CA 1
ATOM 5696 C C . TYR A 1 705 ? 29.959 -12.300 -39.440 1.00 85.81 705 TYR A C 1
ATOM 5698 O O . TYR A 1 705 ? 29.788 -12.679 -40.602 1.00 85.81 705 TYR A O 1
ATOM 5706 N N . ILE A 1 706 ? 30.429 -13.120 -38.498 1.00 84.44 706 ILE A N 1
ATOM 5707 C CA . ILE A 1 706 ? 30.861 -14.498 -38.788 1.00 84.44 706 ILE A CA 1
ATOM 5708 C C . ILE A 1 706 ? 29.696 -15.341 -39.349 1.00 84.44 706 ILE A C 1
ATOM 5710 O O . ILE A 1 706 ? 29.898 -16.153 -40.250 1.00 84.44 706 ILE A O 1
ATOM 5714 N N . SER A 1 707 ? 28.462 -15.121 -38.886 1.00 82.56 707 SER A N 1
ATOM 5715 C CA . SER A 1 707 ? 27.249 -15.774 -39.412 1.00 82.56 707 SER A CA 1
ATOM 5716 C C . SER A 1 707 ? 26.995 -15.485 -40.901 1.00 82.56 707 SER A C 1
ATOM 5718 O O . SER A 1 707 ? 26.671 -16.389 -41.680 1.00 82.56 707 SER A O 1
ATOM 5720 N N . GLN A 1 708 ? 27.191 -14.234 -41.321 1.00 83.69 708 GLN A N 1
ATOM 5721 C CA . GLN A 1 708 ? 27.072 -13.814 -42.717 1.00 83.69 708 GLN A CA 1
ATOM 5722 C C . GLN A 1 708 ? 28.201 -14.415 -43.555 1.00 83.69 708 GLN A C 1
ATOM 5724 O O . GLN A 1 708 ? 27.941 -14.950 -44.631 1.00 83.69 708 GLN A O 1
ATOM 5729 N N . LEU A 1 709 ? 29.430 -14.420 -43.029 1.00 83.62 709 LEU A N 1
ATOM 5730 C CA . LEU A 1 709 ? 30.569 -15.084 -43.661 1.00 83.62 709 LEU A CA 1
ATOM 5731 C C . LEU A 1 709 ? 30.296 -16.580 -43.892 1.00 83.62 709 LEU A C 1
ATOM 5733 O O . LEU A 1 709 ? 30.509 -17.076 -44.992 1.00 83.62 709 LEU A O 1
ATOM 5737 N N . MET A 1 710 ? 29.748 -17.289 -42.903 1.00 79.19 710 MET A N 1
ATOM 5738 C CA . MET A 1 710 ? 29.378 -18.704 -43.046 1.00 79.19 710 MET A CA 1
ATOM 5739 C C . MET A 1 710 ? 28.288 -18.942 -44.089 1.00 79.19 710 MET A C 1
ATOM 5741 O O . MET A 1 710 ? 28.324 -19.947 -44.798 1.00 79.19 710 MET A O 1
ATOM 5745 N N . THR A 1 711 ? 27.336 -18.019 -44.210 1.00 81.62 711 THR A N 1
ATOM 5746 C CA . THR A 1 711 ? 26.302 -18.084 -45.250 1.00 81.62 711 THR A CA 1
ATOM 5747 C C . THR A 1 711 ? 26.934 -17.941 -46.637 1.00 81.62 711 THR A C 1
ATOM 5749 O O . THR A 1 711 ? 26.685 -18.771 -47.510 1.00 81.62 711 THR A O 1
ATOM 5752 N N . LEU A 1 712 ? 27.850 -16.978 -46.804 1.00 80.38 712 LEU A N 1
ATOM 5753 C CA . LEU A 1 712 ? 28.609 -16.780 -48.046 1.00 80.38 712 LEU A CA 1
ATOM 5754 C C . LEU A 1 712 ? 29.482 -17.993 -48.408 1.00 80.38 712 LEU A C 1
ATOM 5756 O O . LEU A 1 712 ? 29.600 -18.338 -49.585 1.00 80.38 712 LEU A O 1
ATOM 5760 N N . LEU A 1 713 ? 30.075 -18.659 -47.413 1.00 77.25 713 LEU A N 1
ATOM 5761 C CA . LEU A 1 713 ? 30.852 -19.887 -47.612 1.00 77.25 713 LEU A CA 1
ATOM 5762 C C . LEU A 1 713 ? 29.953 -21.074 -48.005 1.00 77.25 713 LEU A C 1
ATOM 5764 O O . LEU A 1 713 ? 30.285 -21.824 -48.924 1.00 77.25 713 LEU A O 1
ATOM 5768 N N . SER A 1 714 ? 28.791 -21.216 -47.357 1.00 76.19 714 SER A N 1
ATOM 5769 C CA . SER A 1 714 ? 27.810 -22.278 -47.631 1.00 76.19 714 SER A CA 1
ATOM 5770 C C . SER A 1 714 ? 27.255 -22.204 -49.059 1.00 76.19 714 SER A C 1
ATOM 5772 O O . SER A 1 714 ? 27.157 -23.218 -49.756 1.00 76.19 714 SER A O 1
ATOM 5774 N N . GLU A 1 715 ? 26.960 -20.995 -49.540 1.00 76.94 715 GLU A N 1
ATOM 5775 C CA . GLU A 1 715 ? 26.455 -20.765 -50.898 1.00 76.94 715 GLU A CA 1
ATOM 5776 C C . GLU A 1 715 ? 27.478 -21.123 -51.990 1.00 76.94 715 GLU A C 1
ATOM 5778 O O . GLU A 1 715 ? 27.091 -21.530 -53.089 1.00 76.94 715 GLU A O 1
ATOM 5783 N N . ARG A 1 716 ? 28.784 -21.024 -51.699 1.00 70.12 716 ARG A N 1
ATOM 5784 C CA . ARG A 1 716 ? 29.867 -21.211 -52.682 1.00 70.12 716 ARG A CA 1
ATOM 5785 C C . ARG A 1 716 ? 30.409 -22.645 -52.807 1.00 70.12 716 ARG A C 1
ATOM 5787 O O . ARG A 1 716 ? 31.231 -22.875 -53.690 1.00 70.12 716 ARG A O 1
ATOM 5794 N N . LYS A 1 717 ? 29.931 -23.615 -52.009 1.00 58.75 717 LYS A N 1
ATOM 5795 C CA . LYS A 1 717 ? 30.225 -25.071 -52.116 1.00 58.75 717 LYS A CA 1
ATOM 5796 C C . LYS A 1 717 ? 31.705 -25.443 -52.382 1.00 58.75 717 LYS A C 1
ATOM 5798 O O . LYS A 1 717 ? 31.980 -26.265 -53.257 1.00 58.75 717 LYS A O 1
ATOM 5803 N N . GLN A 1 718 ? 32.665 -24.879 -51.649 1.00 57.97 718 GLN A N 1
ATOM 5804 C CA . GLN A 1 718 ? 34.079 -25.278 -51.755 1.00 57.97 718 GLN A CA 1
ATOM 5805 C C . GLN A 1 718 ? 34.703 -25.507 -50.376 1.00 57.97 718 GLN A C 1
ATOM 5807 O O . GLN A 1 718 ? 34.452 -24.746 -49.448 1.00 57.97 718 GLN A O 1
ATOM 5812 N N . GLU A 1 719 ? 35.497 -26.575 -50.256 1.00 53.91 719 GLU A N 1
ATOM 5813 C CA . GLU A 1 719 ? 35.987 -27.110 -48.974 1.00 53.91 719 GLU A CA 1
ATOM 5814 C C . GLU A 1 719 ? 37.276 -26.426 -48.471 1.00 53.91 719 GLU A C 1
ATOM 5816 O O . GLU A 1 719 ? 37.549 -26.437 -47.273 1.00 53.91 719 GLU A O 1
ATOM 5821 N N . GLU A 1 720 ? 38.010 -25.725 -49.339 1.00 56.59 720 GLU A N 1
ATOM 5822 C CA . GLU A 1 720 ? 39.243 -25.007 -48.988 1.00 56.59 720 GLU A CA 1
ATOM 5823 C C . GLU A 1 720 ? 39.190 -23.589 -49.570 1.00 56.59 720 GLU A C 1
ATOM 5825 O O . GLU A 1 720 ? 39.527 -23.358 -50.729 1.00 56.59 720 GLU A O 1
ATOM 5830 N N . GLN A 1 721 ? 38.695 -22.634 -48.778 1.00 66.00 721 GLN A N 1
ATOM 5831 C CA . GLN A 1 721 ? 38.685 -21.219 -49.148 1.00 66.00 721 GLN A CA 1
ATOM 5832 C C . GLN A 1 721 ? 39.513 -20.418 -48.155 1.00 66.00 721 GLN A C 1
ATOM 5834 O O . GLN A 1 721 ? 39.280 -20.445 -46.944 1.00 66.00 721 GLN A O 1
ATOM 5839 N N . VAL A 1 722 ? 40.473 -19.683 -48.701 1.00 72.06 722 VAL A N 1
ATOM 5840 C CA . VAL A 1 722 ? 41.240 -18.698 -47.956 1.00 72.06 722 VAL A CA 1
ATOM 5841 C C . VAL A 1 722 ? 40.549 -17.340 -48.087 1.00 72.06 722 VAL A C 1
ATOM 5843 O O . VAL A 1 722 ? 40.207 -16.889 -49.186 1.00 72.06 722 VAL A O 1
ATOM 5846 N N . ILE A 1 723 ? 40.301 -16.709 -46.945 1.00 77.19 723 ILE A N 1
ATOM 5847 C CA . ILE A 1 723 ? 39.509 -15.492 -46.790 1.00 77.19 723 ILE A CA 1
ATOM 5848 C C . ILE A 1 723 ? 40.463 -14.353 -46.456 1.00 77.19 723 ILE A C 1
ATOM 5850 O O . ILE A 1 723 ? 41.193 -14.414 -45.468 1.00 77.19 723 ILE A O 1
ATOM 5854 N N . LEU A 1 724 ? 40.452 -13.311 -47.278 1.00 75.94 724 LEU A N 1
ATOM 5855 C CA . LEU A 1 724 ? 41.238 -12.102 -47.067 1.00 75.94 724 LEU A CA 1
ATOM 5856 C C . LEU A 1 724 ? 40.358 -11.033 -46.441 1.00 75.94 724 LEU A C 1
ATOM 5858 O O . LEU A 1 724 ? 39.301 -10.702 -46.984 1.00 75.94 724 LEU A O 1
ATOM 5862 N N . VAL A 1 725 ? 40.795 -10.511 -45.296 1.00 75.62 725 VAL A N 1
ATOM 5863 C CA . VAL A 1 725 ? 40.029 -9.531 -44.530 1.00 75.62 725 VAL A CA 1
ATOM 5864 C C . VAL A 1 725 ? 40.641 -8.148 -44.681 1.00 75.62 725 VAL A C 1
ATOM 5866 O O . VAL A 1 725 ? 41.781 -7.922 -44.272 1.00 75.62 725 VAL A O 1
ATOM 5869 N N . TYR A 1 726 ? 39.864 -7.215 -45.223 1.00 75.25 726 TYR A N 1
ATOM 5870 C CA . TYR A 1 726 ? 40.273 -5.832 -45.472 1.00 75.25 726 TYR A CA 1
ATOM 5871 C C . TYR A 1 726 ? 39.600 -4.869 -44.486 1.00 75.25 726 TYR A C 1
ATOM 5873 O O . TYR A 1 726 ? 38.448 -5.075 -44.091 1.00 75.25 726 TYR A O 1
ATOM 5881 N N . ARG A 1 727 ? 40.313 -3.815 -44.076 1.00 68.75 727 ARG A N 1
ATOM 5882 C CA . ARG A 1 727 ? 39.761 -2.678 -43.325 1.00 68.75 727 ARG A CA 1
ATOM 5883 C C . ARG A 1 727 ? 38.820 -1.892 -44.218 1.00 68.75 727 ARG A C 1
ATOM 5885 O O . ARG A 1 727 ? 39.011 -1.822 -45.425 1.00 68.75 727 ARG A O 1
ATOM 5892 N N . THR A 1 728 ? 37.817 -1.268 -43.621 1.00 68.06 728 THR A N 1
ATOM 5893 C CA . THR A 1 728 ? 36.985 -0.304 -44.351 1.00 68.06 728 THR A CA 1
ATOM 5894 C C . THR A 1 728 ? 37.736 1.015 -44.566 1.00 68.06 728 THR A C 1
ATOM 5896 O O . THR A 1 728 ? 38.643 1.353 -43.801 1.00 68.06 728 THR A O 1
ATOM 5899 N N . GLU A 1 729 ? 37.336 1.801 -45.570 1.00 62.59 729 GLU A N 1
ATOM 5900 C CA . GLU A 1 729 ? 37.910 3.136 -45.827 1.00 62.59 729 GLU A CA 1
ATOM 5901 C C . GLU A 1 729 ? 37.845 4.043 -44.582 1.00 62.59 729 GLU A C 1
ATOM 5903 O O . GLU A 1 729 ? 38.813 4.731 -44.258 1.00 62.59 729 GLU A O 1
ATOM 5908 N N . GLN A 1 730 ? 36.760 3.947 -43.805 1.00 56.69 730 GLN A N 1
ATOM 5909 C CA . GLN A 1 730 ? 36.583 4.667 -42.538 1.00 56.69 730 GLN A CA 1
ATOM 5910 C C . GLN A 1 730 ? 37.582 4.234 -41.447 1.00 56.69 730 GLN A C 1
ATOM 5912 O O . GLN A 1 730 ? 38.090 5.074 -40.703 1.00 56.69 730 GLN A O 1
ATOM 5917 N N . GLU A 1 731 ? 37.904 2.939 -41.348 1.00 56.34 731 GLU A N 1
ATOM 5918 C CA . GLU A 1 731 ? 38.932 2.432 -40.423 1.00 56.34 731 GLU A CA 1
ATOM 5919 C C . GLU A 1 731 ? 40.344 2.873 -40.851 1.00 56.34 731 GLU A C 1
ATOM 5921 O O . GLU A 1 731 ? 41.205 3.137 -40.003 1.00 56.34 731 GLU A O 1
ATOM 5926 N N . MET A 1 732 ? 40.590 2.989 -42.162 1.00 56.97 732 MET A N 1
ATOM 5927 C CA . MET A 1 732 ? 41.853 3.502 -42.700 1.00 56.97 732 MET A CA 1
ATOM 5928 C C . MET A 1 732 ? 42.039 5.005 -42.437 1.00 56.97 732 MET A C 1
ATOM 5930 O O . MET A 1 732 ? 43.149 5.419 -42.087 1.00 56.97 732 MET A O 1
ATOM 5934 N N . GLU A 1 733 ? 40.982 5.816 -42.535 1.00 55.62 733 GLU A N 1
ATOM 5935 C CA . GLU A 1 733 ? 41.012 7.245 -42.177 1.00 55.62 733 GLU A CA 1
ATOM 5936 C C . GLU A 1 733 ? 41.222 7.463 -40.673 1.00 55.62 733 GLU A C 1
ATOM 5938 O O . GLU A 1 733 ? 42.130 8.203 -40.284 1.00 55.62 733 GLU A O 1
ATOM 5943 N N . GLN A 1 734 ? 40.495 6.740 -39.813 1.00 52.81 734 GLN A N 1
ATOM 5944 C CA . GLN A 1 734 ? 40.695 6.811 -38.358 1.00 52.81 734 GLN A CA 1
ATOM 5945 C C . GLN A 1 734 ? 42.111 6.386 -37.939 1.00 52.81 734 GLN A C 1
ATOM 5947 O O . GLN A 1 734 ? 42.724 7.007 -37.066 1.00 52.81 734 GLN A O 1
ATOM 5952 N N . SER A 1 735 ? 42.685 5.362 -38.581 1.00 51.72 735 SER A N 1
ATOM 5953 C CA . SER A 1 735 ? 44.070 4.956 -38.314 1.00 51.72 735 SER A CA 1
ATOM 5954 C C . SER A 1 735 ? 45.094 6.004 -38.771 1.00 51.72 735 SER A C 1
ATOM 5956 O O . SER A 1 735 ? 46.150 6.121 -38.138 1.00 51.72 735 SER A O 1
ATOM 5958 N N . LYS A 1 736 ? 44.814 6.761 -39.841 1.00 53.44 736 LYS A N 1
ATOM 5959 C CA . LYS A 1 736 ? 45.665 7.871 -40.306 1.00 53.44 736 LYS A CA 1
ATOM 5960 C C . LYS A 1 736 ? 45.612 9.066 -39.350 1.00 53.44 736 LYS A C 1
ATOM 5962 O O . LYS A 1 736 ? 46.653 9.682 -39.124 1.00 53.44 736 LYS A O 1
ATOM 5967 N N . GLU A 1 737 ? 44.464 9.336 -38.730 1.00 52.16 737 GLU A N 1
ATOM 5968 C CA . GLU A 1 737 ? 44.313 10.384 -37.707 1.00 52.16 737 GLU A CA 1
ATOM 5969 C C . GLU A 1 737 ? 44.943 10.013 -36.351 1.00 52.16 737 GLU A C 1
ATOM 5971 O O . GLU A 1 737 ? 45.508 10.877 -35.676 1.00 52.16 737 GLU A O 1
ATOM 5976 N N . LEU A 1 738 ? 44.925 8.733 -35.953 1.00 50.38 738 LEU A N 1
ATOM 5977 C CA . LEU A 1 738 ? 45.522 8.283 -34.684 1.00 50.38 738 LEU A CA 1
ATOM 5978 C C . LEU A 1 738 ? 47.060 8.215 -34.698 1.00 50.38 738 LEU A C 1
ATOM 5980 O O . LEU A 1 738 ? 47.687 8.455 -33.661 1.00 50.38 738 LEU A O 1
ATOM 5984 N N . LYS A 1 739 ? 47.683 7.910 -35.847 1.00 52.94 739 LYS A N 1
ATOM 5985 C CA . LYS A 1 739 ? 49.152 7.822 -36.001 1.00 52.94 739 LYS A CA 1
ATOM 5986 C C . LYS A 1 739 ? 49.902 9.068 -35.475 1.00 52.94 739 LYS A C 1
ATOM 5988 O O . LYS A 1 739 ? 50.817 8.895 -34.668 1.00 52.94 739 LYS A O 1
ATOM 5993 N N . PRO A 1 740 ? 49.545 10.318 -35.835 1.00 53.00 740 PRO A N 1
ATOM 5994 C CA . PRO A 1 740 ? 50.222 11.505 -35.304 1.00 53.00 740 PRO A CA 1
ATOM 5995 C C . PRO A 1 740 ? 49.967 11.732 -33.804 1.00 53.00 740 PRO A C 1
ATOM 5997 O O . PRO A 1 740 ? 50.858 12.220 -33.109 1.00 53.00 740 PRO A O 1
ATOM 6000 N N . ILE A 1 741 ? 48.798 11.339 -33.284 1.00 55.19 741 ILE A N 1
ATOM 6001 C CA . ILE A 1 741 ? 48.421 11.501 -31.868 1.00 55.19 741 ILE A CA 1
ATOM 6002 C C . ILE A 1 741 ? 49.251 10.568 -30.971 1.00 55.19 741 ILE A C 1
ATOM 6004 O O . ILE A 1 741 ? 49.767 10.999 -29.937 1.00 55.19 741 ILE A O 1
ATOM 6008 N N . LEU A 1 742 ? 49.449 9.315 -31.391 1.00 52.47 742 LEU A N 1
ATOM 6009 C CA . LEU A 1 742 ? 50.281 8.331 -30.688 1.00 52.47 742 LEU A CA 1
ATOM 6010 C C . LEU A 1 742 ? 51.769 8.710 -30.696 1.00 52.47 742 LEU A C 1
ATOM 6012 O O . LEU A 1 742 ? 52.416 8.653 -29.651 1.00 52.47 742 LEU A O 1
ATOM 6016 N N . VAL A 1 743 ? 52.290 9.214 -31.820 1.00 58.28 743 VAL A N 1
ATOM 6017 C CA . VAL A 1 743 ? 53.672 9.732 -31.908 1.00 58.28 743 VAL A CA 1
ATOM 6018 C C . VAL A 1 743 ? 53.879 10.945 -30.987 1.00 58.28 743 VAL A C 1
ATOM 6020 O O . VAL A 1 743 ? 54.944 11.108 -30.384 1.00 58.28 743 VAL A O 1
ATOM 6023 N N . HIS A 1 744 ? 52.858 11.793 -30.826 1.00 57.34 744 HIS A N 1
ATOM 6024 C CA . HIS A 1 744 ? 52.894 12.907 -29.876 1.00 57.34 744 HIS A CA 1
ATOM 6025 C C . HIS A 1 744 ? 52.812 12.440 -28.414 1.00 57.34 744 HIS A C 1
ATOM 6027 O O . HIS A 1 744 ? 53.447 13.037 -27.538 1.00 57.34 744 HIS A O 1
ATOM 6033 N N . HIS A 1 745 ? 52.062 11.365 -28.147 1.00 58.94 745 HIS A N 1
ATOM 6034 C CA . HIS A 1 745 ? 51.938 10.759 -26.823 1.00 58.94 745 HIS A CA 1
ATOM 6035 C C . HIS A 1 745 ? 53.233 10.065 -26.380 1.00 58.94 745 HIS A C 1
ATOM 6037 O O . HIS A 1 745 ? 53.666 10.259 -25.243 1.00 58.94 745 HIS A O 1
ATOM 6043 N N . GLU A 1 746 ? 53.919 9.360 -27.279 1.00 54.66 746 GLU A N 1
ATOM 6044 C CA . GLU A 1 746 ? 55.190 8.693 -26.973 1.00 54.66 746 GLU A CA 1
ATOM 6045 C C . GLU A 1 746 ? 56.325 9.698 -26.680 1.00 54.66 746 GLU A C 1
ATOM 6047 O O . GLU A 1 746 ? 57.190 9.469 -25.829 1.00 54.66 746 GLU A O 1
ATOM 6052 N N . ARG A 1 747 ? 56.271 10.880 -27.313 1.00 56.44 747 ARG A N 1
ATOM 6053 C CA . ARG A 1 747 ? 57.177 12.015 -27.049 1.00 56.44 747 ARG A CA 1
ATOM 6054 C C . ARG A 1 747 ? 56.815 12.823 -25.797 1.00 56.44 747 ARG A C 1
ATOM 6056 O O . ARG A 1 747 ? 57.604 13.672 -25.379 1.00 56.44 747 ARG A O 1
ATOM 6063 N N . SER A 1 748 ? 55.660 12.567 -25.178 1.00 60.91 748 SER A N 1
ATOM 6064 C CA . SER A 1 748 ? 55.249 13.217 -23.931 1.00 60.91 748 SER A CA 1
ATOM 6065 C C . SER A 1 748 ? 56.205 12.867 -22.790 1.00 60.91 748 SER A C 1
ATOM 6067 O O . SER A 1 748 ? 56.517 11.701 -22.538 1.00 60.91 748 SER A O 1
ATOM 6069 N N . LEU A 1 749 ? 56.608 13.887 -22.031 1.00 56.16 749 LEU A N 1
ATOM 6070 C CA . LEU A 1 749 ? 57.446 13.756 -20.834 1.00 56.16 749 LEU A CA 1
ATOM 6071 C C . LEU A 1 749 ? 56.854 12.761 -19.819 1.00 56.16 749 LEU A C 1
ATOM 6073 O O . LEU A 1 749 ? 57.602 12.031 -19.174 1.00 56.16 749 LEU A O 1
ATOM 6077 N N . SER A 1 750 ? 55.520 12.668 -19.738 1.00 55.91 750 SER A N 1
ATOM 6078 C CA . SER A 1 750 ? 54.826 11.730 -18.844 1.00 55.91 750 SER A CA 1
ATOM 6079 C C . SER A 1 750 ? 54.993 10.259 -19.253 1.00 55.91 750 SER A C 1
ATOM 6081 O O . SER A 1 750 ? 55.142 9.400 -18.384 1.00 55.91 750 SER A O 1
ATOM 6083 N N . CYS A 1 751 ? 55.033 9.965 -20.559 1.00 56.12 751 CYS A N 1
ATOM 6084 C CA . CYS A 1 751 ? 55.234 8.612 -21.078 1.00 56.12 751 CYS A CA 1
ATOM 6085 C C . CYS A 1 751 ? 56.702 8.188 -20.933 1.00 56.12 751 CYS A C 1
ATOM 6087 O O . CYS A 1 751 ? 56.988 7.075 -20.488 1.00 56.12 751 CYS A O 1
ATOM 6089 N N . ARG A 1 752 ? 57.644 9.111 -21.188 1.00 60.66 752 ARG A N 1
ATOM 6090 C CA . ARG A 1 752 ? 59.082 8.870 -20.966 1.00 60.66 752 ARG A CA 1
ATOM 6091 C C . ARG A 1 752 ? 59.416 8.653 -19.491 1.00 60.66 752 ARG A C 1
ATOM 6093 O O . ARG A 1 752 ? 60.206 7.766 -19.192 1.00 60.66 752 ARG A O 1
ATOM 6100 N N . LEU A 1 753 ? 58.794 9.402 -18.578 1.00 56.22 753 LEU A N 1
ATOM 6101 C CA . LEU A 1 753 ? 58.951 9.198 -17.133 1.00 56.22 753 LEU A CA 1
ATOM 6102 C C . LEU A 1 753 ? 58.390 7.838 -16.691 1.00 56.22 753 LEU A C 1
ATOM 6104 O O . LEU A 1 753 ? 59.059 7.133 -15.945 1.00 56.22 753 LEU A O 1
ATOM 6108 N N . LYS A 1 754 ? 57.220 7.417 -17.191 1.00 57.56 754 LYS A N 1
ATOM 6109 C CA . LYS A 1 754 ? 56.659 6.089 -16.877 1.00 57.56 754 LYS A CA 1
ATOM 6110 C C . LYS A 1 754 ? 57.526 4.933 -17.398 1.00 57.56 754 LYS A C 1
ATOM 6112 O O . LYS A 1 754 ? 57.800 4.026 -16.615 1.00 57.56 754 LYS A O 1
ATOM 6117 N N . LYS A 1 755 ? 58.040 5.011 -18.639 1.00 57.22 755 LYS A N 1
ATOM 6118 C CA . LYS A 1 755 ? 59.036 4.053 -19.177 1.00 57.22 755 LYS A CA 1
ATOM 6119 C C . LYS A 1 755 ? 60.335 4.058 -18.350 1.00 57.22 755 LYS A C 1
ATOM 6121 O O . LYS A 1 755 ? 60.867 2.994 -18.064 1.00 57.22 755 LYS A O 1
ATOM 6126 N N . PHE A 1 756 ? 60.813 5.225 -17.903 1.00 57.84 756 PHE A N 1
ATOM 6127 C CA . PHE A 1 756 ? 62.021 5.341 -17.067 1.00 57.84 756 PHE A CA 1
ATOM 6128 C C . PHE A 1 756 ? 61.857 4.703 -15.676 1.00 57.84 756 PHE A C 1
ATOM 6130 O O . PHE A 1 756 ? 62.816 4.175 -15.124 1.00 57.84 756 PHE A O 1
ATOM 6137 N N . PHE A 1 757 ? 60.640 4.714 -15.123 1.00 49.50 757 PHE A N 1
ATOM 6138 C CA . PHE A 1 757 ? 60.309 4.074 -13.845 1.00 49.50 757 PHE A CA 1
ATOM 6139 C C . PHE A 1 757 ? 59.784 2.629 -13.980 1.00 49.50 757 PHE A C 1
ATOM 6141 O O . PHE A 1 757 ? 59.366 2.051 -12.979 1.00 49.50 757 PHE A O 1
ATOM 6148 N N . GLY A 1 758 ? 59.810 2.033 -15.179 1.00 43.44 758 GLY A N 1
ATOM 6149 C CA . GLY A 1 758 ? 59.421 0.633 -15.402 1.00 43.44 758 GLY A CA 1
ATOM 6150 C C . GLY A 1 758 ? 57.911 0.358 -15.385 1.00 43.44 758 GLY A C 1
ATOM 6151 O O . GLY A 1 758 ? 57.505 -0.791 -15.237 1.00 43.44 758 GLY A O 1
ATOM 6152 N N . TYR A 1 759 ? 57.067 1.384 -15.532 1.00 51.34 759 TYR A N 1
ATOM 6153 C CA . TYR A 1 759 ? 55.611 1.222 -15.594 1.00 51.34 759 TYR A CA 1
ATOM 6154 C C . TYR A 1 759 ? 55.123 1.157 -17.047 1.00 51.34 759 TYR A C 1
ATOM 6156 O O . TYR A 1 759 ? 55.374 2.072 -17.836 1.00 51.34 759 TYR A O 1
ATOM 6164 N N . LEU A 1 760 ? 54.366 0.106 -17.376 1.00 46.94 760 LEU A N 1
ATOM 6165 C CA . LEU A 1 760 ? 53.734 -0.085 -18.685 1.00 46.94 760 LEU A CA 1
ATOM 6166 C C . LEU A 1 760 ? 52.686 1.006 -18.947 1.00 46.94 760 LEU A C 1
ATOM 6168 O O . LEU A 1 760 ? 51.736 1.196 -18.184 1.00 46.94 760 LEU A O 1
ATOM 6172 N N . CYS A 1 761 ? 52.858 1.740 -20.045 1.00 50.28 761 CYS A N 1
ATOM 6173 C CA . CYS A 1 761 ? 51.854 2.679 -20.528 1.00 50.28 761 CYS A CA 1
ATOM 6174 C C . CYS A 1 761 ? 50.831 1.919 -21.380 1.00 50.28 761 CYS A C 1
ATOM 6176 O O . CYS A 1 761 ? 51.156 1.479 -22.478 1.00 50.28 761 CYS A O 1
ATOM 6178 N N . HIS A 1 762 ? 49.589 1.807 -20.903 1.00 49.84 762 HIS A N 1
ATOM 6179 C CA . HIS A 1 762 ? 48.507 1.058 -21.563 1.00 49.84 762 HIS A CA 1
ATOM 6180 C C . HIS A 1 762 ? 48.178 1.556 -22.991 1.00 49.84 762 HIS A C 1
ATOM 6182 O O . HIS A 1 762 ? 47.577 0.839 -23.782 1.00 49.84 762 HIS A O 1
ATOM 6188 N N . GLN A 1 763 ? 48.563 2.789 -23.340 1.00 51.25 763 GLN A N 1
ATOM 6189 C CA . GLN A 1 763 ? 48.379 3.357 -24.683 1.00 51.25 763 GLN A CA 1
ATOM 6190 C C . GLN A 1 763 ? 49.545 3.058 -25.640 1.00 51.25 763 GLN A C 1
ATOM 6192 O O . GLN A 1 763 ? 49.387 3.232 -26.841 1.00 51.25 763 GLN A O 1
ATOM 6197 N N . CYS A 1 764 ? 50.698 2.608 -25.134 1.00 49.16 764 CYS A N 1
ATOM 6198 C CA . CYS A 1 764 ? 51.884 2.258 -25.932 1.00 49.16 764 CYS A CA 1
ATOM 6199 C C . CYS A 1 764 ? 52.187 0.747 -25.928 1.00 49.16 764 CYS A C 1
ATOM 6201 O O . CYS A 1 764 ? 53.040 0.298 -26.682 1.00 49.16 764 CYS A O 1
ATOM 6203 N N . SER A 1 765 ? 51.506 -0.047 -25.095 1.00 43.00 765 SER A N 1
ATOM 6204 C CA . SER A 1 765 ? 51.775 -1.481 -24.895 1.00 43.00 765 SER A CA 1
ATOM 6205 C C . SER A 1 765 ? 51.326 -2.392 -26.044 1.00 43.00 765 SER A C 1
ATOM 6207 O O . SER A 1 765 ? 51.423 -3.604 -25.925 1.00 43.00 765 SER A O 1
ATOM 6209 N N . HIS A 1 766 ? 50.814 -1.839 -27.146 1.00 41.59 766 HIS A N 1
ATOM 6210 C CA . HIS A 1 766 ? 50.392 -2.613 -28.318 1.00 41.59 766 HIS A CA 1
ATOM 6211 C C . HIS A 1 766 ? 51.513 -2.851 -29.344 1.00 41.59 766 HIS A C 1
ATOM 6213 O O . HIS A 1 766 ? 51.233 -3.389 -30.410 1.00 41.59 766 HIS A O 1
ATOM 6219 N N . GLN A 1 767 ? 52.756 -2.453 -29.052 1.00 40.97 767 GLN A N 1
ATOM 6220 C CA . GLN A 1 767 ? 53.842 -2.445 -30.040 1.00 40.97 767 GLN A CA 1
ATOM 6221 C C . GLN A 1 767 ? 55.147 -3.134 -29.600 1.00 40.97 767 GLN A C 1
ATOM 6223 O O . GLN A 1 767 ? 56.155 -2.975 -30.275 1.00 40.97 767 GLN A O 1
ATOM 6228 N N . GLU A 1 768 ? 55.169 -3.892 -28.497 1.00 32.91 768 GLU A N 1
ATOM 6229 C CA . GLU A 1 768 ? 56.430 -4.462 -27.977 1.00 32.91 768 GLU A CA 1
ATOM 6230 C C . GLU A 1 768 ? 56.927 -5.756 -28.664 1.00 32.91 768 GLU A C 1
ATOM 6232 O O . GLU A 1 768 ? 57.950 -6.274 -28.239 1.00 32.91 768 GLU A O 1
ATOM 6237 N N . ASP A 1 769 ? 56.324 -6.216 -29.771 1.00 29.73 769 ASP A N 1
ATOM 6238 C CA . ASP A 1 769 ? 56.774 -7.433 -30.489 1.00 29.73 769 ASP A CA 1
ATOM 6239 C C . ASP A 1 769 ? 57.426 -7.185 -31.873 1.00 29.73 769 ASP A C 1
ATOM 6241 O O . ASP A 1 769 ? 57.615 -8.124 -32.645 1.00 29.73 769 ASP A O 1
ATOM 6245 N N . GLU A 1 770 ? 57.815 -5.951 -32.217 1.00 34.25 770 GLU A N 1
ATOM 6246 C CA . GLU A 1 770 ? 58.641 -5.687 -33.414 1.00 34.25 770 GLU A CA 1
ATOM 6247 C C . GLU A 1 770 ? 60.107 -5.429 -33.020 1.00 34.25 770 GLU A C 1
ATOM 6249 O O . GLU A 1 770 ? 60.579 -4.291 -32.965 1.00 34.25 770 GLU A O 1
ATOM 6254 N N . GLU A 1 771 ? 60.835 -6.511 -32.720 1.00 32.09 771 GLU A N 1
ATOM 6255 C CA . GLU A 1 771 ? 62.303 -6.507 -32.692 1.00 32.09 771 GLU A CA 1
ATOM 6256 C C . GLU A 1 771 ? 62.888 -6.266 -34.098 1.00 32.09 771 GLU A C 1
ATOM 6258 O O . GLU A 1 771 ? 62.307 -6.627 -35.120 1.00 32.09 771 GLU A O 1
ATOM 6263 N N . GLU A 1 772 ? 64.063 -5.631 -34.110 1.00 32.16 772 GLU A N 1
ATOM 6264 C CA . GLU A 1 772 ? 64.883 -5.222 -35.256 1.00 32.16 772 GLU A CA 1
ATOM 6265 C C . GLU A 1 772 ? 64.819 -6.161 -36.477 1.00 32.16 772 GLU A C 1
ATOM 6267 O O . GLU A 1 772 ? 65.465 -7.208 -36.513 1.00 32.16 772 GLU A O 1
ATOM 6272 N N . VAL A 1 773 ? 64.139 -5.728 -37.544 1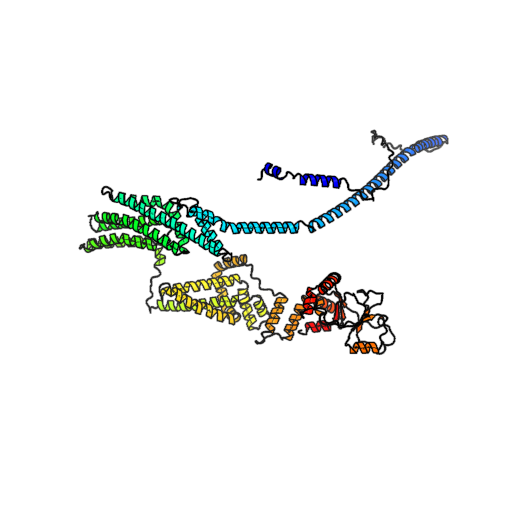.00 28.97 773 VAL A N 1
ATOM 6273 C CA . VAL A 1 773 ? 64.323 -6.281 -38.893 1.00 28.97 773 VAL A CA 1
ATOM 6274 C C . VAL A 1 773 ? 64.530 -5.137 -39.887 1.00 28.97 773 VAL A C 1
ATOM 6276 O O . VAL A 1 773 ? 63.852 -4.112 -39.851 1.00 28.97 773 VAL A O 1
ATOM 6279 N N . ASP A 1 774 ? 65.542 -5.318 -40.732 1.00 25.83 774 ASP A N 1
ATOM 6280 C CA . ASP A 1 774 ? 66.091 -4.394 -41.721 1.00 25.83 774 ASP A CA 1
ATOM 6281 C C . ASP A 1 774 ? 65.086 -3.465 -42.424 1.00 25.83 774 ASP A C 1
ATOM 6283 O O . ASP A 1 774 ? 64.045 -3.877 -42.931 1.00 25.83 774 ASP A O 1
ATOM 6287 N N . LYS A 1 775 ? 65.493 -2.199 -42.589 1.00 27.66 775 LYS A N 1
ATOM 6288 C CA . LYS A 1 775 ? 64.802 -1.117 -43.325 1.00 27.66 775 LYS A CA 1
ATOM 6289 C C . LYS A 1 775 ? 64.710 -1.338 -44.852 1.00 27.66 775 LYS A C 1
ATOM 6291 O O . LYS A 1 775 ? 64.902 -0.397 -45.620 1.00 27.66 775 LYS A O 1
ATOM 6296 N N . SER A 1 776 ? 64.442 -2.556 -45.317 1.00 26.27 776 SER A N 1
ATOM 6297 C CA . SER A 1 776 ? 64.301 -2.880 -46.747 1.00 26.27 776 SER A CA 1
ATOM 6298 C C . SER A 1 776 ? 62.980 -3.556 -47.129 1.00 26.27 776 SER A C 1
ATOM 6300 O O . SER A 1 776 ? 62.763 -3.844 -48.304 1.00 26.27 776 SER A O 1
ATOM 6302 N N . THR A 1 777 ? 62.053 -3.737 -46.191 1.00 29.72 777 THR A N 1
ATOM 6303 C CA . THR A 1 777 ? 60.688 -4.189 -46.481 1.00 29.72 777 THR A CA 1
ATOM 6304 C C . THR A 1 777 ? 59.774 -2.985 -46.700 1.00 29.72 777 THR A C 1
ATOM 6306 O O . THR A 1 777 ? 59.592 -2.152 -45.814 1.00 29.72 777 THR A O 1
ATOM 6309 N N . LEU A 1 778 ? 59.216 -2.887 -47.912 1.00 32.22 778 LEU A N 1
ATOM 6310 C CA . LEU A 1 778 ? 58.108 -1.995 -48.255 1.00 32.22 778 LEU A CA 1
ATOM 6311 C C . LEU A 1 778 ? 57.068 -1.998 -47.124 1.00 32.22 778 LEU A C 1
ATOM 6313 O O . LEU A 1 778 ? 56.542 -3.049 -46.767 1.00 32.22 778 LEU A O 1
ATOM 6317 N N . THR A 1 779 ? 56.724 -0.828 -46.593 1.00 31.58 779 THR A N 1
ATOM 6318 C CA . THR A 1 779 ? 55.517 -0.663 -45.780 1.00 31.58 779 THR A CA 1
ATOM 6319 C C . THR A 1 779 ? 54.306 -0.779 -46.703 1.00 31.58 779 THR A C 1
ATOM 6321 O O . THR A 1 779 ? 53.972 0.159 -47.425 1.00 31.58 779 THR A O 1
ATOM 6324 N N . ILE A 1 780 ? 53.706 -1.966 -46.726 1.00 44.22 780 ILE A N 1
ATOM 6325 C CA . ILE A 1 780 ? 52.532 -2.327 -47.522 1.00 44.22 780 ILE A CA 1
ATOM 6326 C C . ILE A 1 780 ? 51.283 -1.750 -46.824 1.00 44.22 780 ILE A C 1
ATOM 6328 O O . ILE A 1 780 ? 50.791 -2.310 -45.849 1.00 44.22 780 ILE A O 1
ATOM 6332 N N . ASP A 1 781 ? 50.786 -0.601 -47.292 1.00 47.75 781 ASP A N 1
ATOM 6333 C CA . ASP A 1 781 ? 49.641 0.140 -46.720 1.00 47.75 781 ASP A CA 1
ATOM 6334 C C . ASP A 1 781 ? 48.305 -0.331 -47.354 1.00 47.75 781 ASP A C 1
ATOM 6336 O O . ASP A 1 781 ? 47.530 0.468 -47.864 1.00 47.75 781 ASP A O 1
ATOM 6340 N N . VAL A 1 782 ? 48.051 -1.648 -47.392 1.00 52.84 782 VAL A N 1
ATOM 6341 C CA . VAL A 1 782 ? 46.955 -2.258 -48.202 1.00 52.84 782 VAL A CA 1
ATOM 6342 C C . VAL A 1 782 ? 45.613 -2.332 -47.465 1.00 52.84 782 VAL A C 1
ATOM 6344 O O . VAL A 1 782 ? 44.645 -2.881 -47.972 1.00 52.84 782 VAL A O 1
ATOM 6347 N N . GLY A 1 783 ? 45.518 -1.867 -46.220 1.00 56.88 783 GLY A N 1
ATOM 6348 C CA . GLY A 1 783 ? 44.304 -2.083 -45.423 1.00 56.88 783 GLY A CA 1
ATOM 6349 C C . GLY A 1 783 ? 43.995 -3.565 -45.142 1.00 56.88 783 GLY A C 1
ATOM 6350 O O . GLY A 1 783 ? 43.031 -3.851 -44.442 1.00 56.88 783 GLY A O 1
ATOM 6351 N N . LEU A 1 784 ? 44.805 -4.522 -45.614 1.00 65.44 784 LEU A N 1
ATOM 6352 C CA . LEU A 1 784 ? 44.657 -5.939 -45.299 1.00 65.44 784 LEU A CA 1
ATOM 6353 C C . LEU A 1 784 ? 44.960 -6.160 -43.811 1.00 65.44 784 LEU A C 1
ATOM 6355 O O . LEU A 1 784 ? 46.068 -5.904 -43.342 1.00 65.44 784 LEU A O 1
ATOM 6359 N N . VAL A 1 785 ? 43.961 -6.635 -43.070 1.00 65.62 785 VAL A N 1
ATOM 6360 C CA . VAL A 1 785 ? 44.055 -6.925 -41.632 1.00 65.62 785 VAL A CA 1
ATOM 6361 C C . VAL A 1 785 ? 44.682 -8.291 -41.396 1.00 65.62 785 VAL A C 1
ATOM 6363 O O . VAL A 1 785 ? 45.447 -8.461 -40.452 1.00 65.62 785 VAL A O 1
ATOM 6366 N N . GLY A 1 786 ? 44.355 -9.260 -42.250 1.00 71.25 786 GLY A N 1
ATOM 6367 C CA . GLY A 1 786 ? 44.904 -10.605 -42.180 1.00 71.25 786 GLY A CA 1
ATOM 6368 C C . GLY A 1 786 ? 44.141 -11.604 -43.048 1.00 71.25 786 GLY A C 1
ATOM 6369 O O . GLY A 1 786 ? 43.340 -11.230 -43.909 1.00 71.25 786 GLY A O 1
ATOM 6370 N N . MET A 1 787 ? 44.407 -12.885 -42.812 1.00 73.94 787 MET A N 1
ATOM 6371 C CA . MET A 1 787 ? 43.881 -14.009 -43.583 1.00 73.94 787 MET A CA 1
ATOM 6372 C C . MET A 1 787 ? 43.252 -15.035 -42.641 1.00 73.94 787 MET A C 1
ATOM 6374 O O . MET A 1 787 ? 43.792 -15.293 -41.567 1.00 73.94 787 MET A O 1
ATOM 6378 N N . LEU A 1 788 ? 42.135 -15.626 -43.053 1.00 74.12 788 LEU A N 1
ATOM 6379 C CA . LEU A 1 788 ? 41.447 -16.696 -42.333 1.00 74.12 788 LEU A CA 1
ATOM 6380 C C . LEU A 1 788 ? 41.227 -17.883 -43.266 1.00 74.12 788 LEU A C 1
ATOM 6382 O O . LEU A 1 788 ? 40.883 -17.705 -44.433 1.00 74.12 788 LEU A O 1
ATOM 6386 N N . THR A 1 789 ? 41.378 -19.097 -42.758 1.00 74.69 789 THR A N 1
ATOM 6387 C CA . THR A 1 789 ? 40.987 -20.315 -43.474 1.00 74.69 789 THR A CA 1
ATOM 6388 C C . THR A 1 789 ? 39.642 -20.834 -42.965 1.00 74.69 789 THR A C 1
ATOM 6390 O O . THR A 1 789 ? 39.223 -20.551 -41.839 1.00 74.69 789 THR A O 1
ATOM 6393 N N . THR A 1 790 ? 38.949 -21.638 -43.773 1.00 71.75 790 THR A N 1
ATOM 6394 C CA . THR A 1 790 ? 37.751 -22.377 -43.327 1.00 71.75 790 THR A CA 1
ATOM 6395 C C . THR A 1 790 ? 38.042 -23.258 -42.106 1.00 71.75 790 THR A C 1
ATOM 6397 O O . THR A 1 790 ? 37.192 -23.391 -41.224 1.00 71.75 790 THR A O 1
ATOM 6400 N N . GLY A 1 791 ? 39.265 -23.792 -42.012 1.00 71.38 791 GLY A N 1
ATOM 6401 C CA . GLY A 1 791 ? 39.765 -24.527 -40.850 1.00 71.38 791 GLY A CA 1
ATOM 6402 C C . GLY A 1 791 ? 39.847 -23.677 -39.582 1.00 71.38 791 GLY A C 1
ATOM 6403 O O . GLY A 1 791 ? 39.476 -24.161 -38.517 1.00 71.38 791 GLY A O 1
ATOM 6404 N N . ASP A 1 792 ? 40.237 -22.405 -39.687 1.00 74.00 792 ASP A N 1
ATOM 6405 C CA . ASP A 1 792 ? 40.302 -21.489 -38.538 1.00 74.00 792 ASP A CA 1
ATOM 6406 C C . ASP A 1 792 ? 38.907 -21.167 -37.987 1.00 74.00 792 ASP A C 1
ATOM 6408 O O . ASP A 1 792 ? 38.704 -21.115 -36.772 1.00 74.00 792 ASP A O 1
ATOM 6412 N N . ILE A 1 793 ? 37.916 -21.018 -38.872 1.00 75.00 793 ILE A N 1
ATOM 6413 C CA . ILE A 1 793 ? 36.515 -20.803 -38.479 1.00 75.00 793 ILE A CA 1
ATOM 6414 C C . ILE A 1 793 ? 35.947 -22.069 -37.830 1.00 75.00 793 ILE A C 1
ATOM 6416 O O . ILE A 1 793 ? 35.280 -21.996 -36.798 1.00 75.00 793 ILE A O 1
ATOM 6420 N N . LEU A 1 794 ? 36.241 -23.246 -38.388 1.00 72.50 794 LEU A N 1
ATOM 6421 C CA . LEU A 1 794 ? 35.815 -24.519 -37.808 1.00 72.50 794 LEU A CA 1
ATOM 6422 C C . LEU A 1 794 ? 36.486 -24.770 -36.450 1.00 72.50 794 LEU A C 1
ATOM 6424 O O . LEU A 1 794 ? 35.831 -25.218 -35.511 1.00 72.50 794 LEU A O 1
ATOM 6428 N N . HIS A 1 795 ? 37.768 -24.429 -36.320 1.00 74.56 795 HIS A N 1
ATOM 6429 C CA . HIS A 1 795 ? 38.492 -24.481 -35.057 1.00 74.56 795 HIS A CA 1
ATOM 6430 C C . HIS A 1 795 ? 37.877 -23.525 -34.030 1.00 74.56 795 HIS A C 1
ATOM 6432 O O . HIS A 1 795 ? 37.704 -23.908 -32.879 1.00 74.56 795 HIS A O 1
ATOM 6438 N N . TYR A 1 796 ? 37.460 -22.324 -34.437 1.00 76.56 796 TYR A N 1
ATOM 6439 C CA . TYR A 1 796 ? 36.725 -21.404 -33.567 1.00 76.56 796 TYR A CA 1
ATOM 6440 C C . TYR A 1 796 ? 35.384 -21.984 -33.083 1.00 76.56 796 TYR A C 1
ATOM 6442 O O . TYR A 1 796 ? 35.037 -21.833 -31.915 1.00 76.56 796 TYR A O 1
ATOM 6450 N N . VAL A 1 797 ? 34.640 -22.685 -33.944 1.00 72.00 797 VAL A N 1
ATOM 6451 C CA . VAL A 1 797 ? 33.366 -23.317 -33.557 1.00 72.00 797 VAL A CA 1
ATOM 6452 C C . VAL A 1 797 ? 33.583 -24.511 -32.623 1.00 72.00 797 VAL A C 1
ATOM 6454 O O . VAL A 1 797 ? 32.836 -24.678 -31.657 1.00 72.00 797 VAL A O 1
ATOM 6457 N N . LEU A 1 798 ? 34.597 -25.338 -32.894 1.00 69.56 798 LEU A N 1
ATOM 6458 C CA . LEU A 1 798 ? 34.816 -26.616 -32.210 1.00 69.56 798 LEU A CA 1
ATOM 6459 C C . LEU A 1 798 ? 35.679 -26.520 -30.943 1.00 69.56 798 LEU A C 1
ATOM 6461 O O . LEU A 1 798 ? 35.502 -27.343 -30.042 1.00 69.56 798 LEU A O 1
ATOM 6465 N N . CYS A 1 799 ? 36.603 -25.562 -30.857 1.00 61.66 799 CYS A N 1
ATOM 6466 C CA . CYS A 1 799 ? 37.533 -25.443 -29.736 1.00 61.66 799 CYS A CA 1
ATOM 6467 C C . CYS A 1 799 ? 37.124 -24.328 -28.764 1.00 61.66 799 CYS A C 1
ATOM 6469 O O . CYS A 1 799 ? 36.834 -23.198 -29.151 1.00 61.66 799 CYS A O 1
ATOM 6471 N N . SER A 1 800 ? 37.169 -24.649 -27.468 1.00 50.56 800 SER A N 1
ATOM 6472 C CA . SER A 1 800 ? 37.255 -23.650 -26.400 1.00 50.56 800 SER A CA 1
ATOM 6473 C C . SER A 1 800 ? 38.594 -22.930 -26.536 1.00 50.56 800 SER A C 1
ATOM 6475 O O . SER A 1 800 ? 39.621 -23.603 -26.634 1.00 50.56 800 SER A O 1
ATOM 6477 N N . LYS A 1 801 ? 38.592 -21.593 -26.525 1.00 43.34 801 LYS A N 1
ATOM 6478 C CA . LYS A 1 801 ? 39.811 -20.848 -26.181 1.00 43.34 801 LYS A CA 1
ATOM 6479 C C . LYS A 1 801 ? 40.261 -21.196 -24.764 1.00 43.34 801 LYS A C 1
ATOM 6481 O O . LYS A 1 801 ? 39.375 -21.537 -23.940 1.00 43.34 801 LYS A O 1
#

Nearest PDB structures (foldseek):
  7m1t-assembly1_A  TM=4.272E-01  e=3.948E-10  Methanoculleus thermophilus

InterPro domains:
  IPR002550 CNNM, transmembrane domain [PF01595] (431-592)
  IPR002550 CNNM, transmembrane domain [PS51846] (421-605)
  IPR007265 Conserved oligomeric Golgi complex, subunit 3 [PTHR13302] (4-407)
  IPR046342 CBS domain superfamily [G3DSA:3.10.580.10] (607-743)
  IPR048320 Conserved oligomeric Golgi complex subunit 3, N-terminal [PF04136] (98-240)
  IPR048685 Conserved oligomeric Golgi complex subunit 3, C-terminal [PF20671] (262-404)

Secondary structure (DSSP, 8-state):
---HHHHHTT----HHHHHHHHHHHHHHHTPPPPGGG-S--------PPPPP-----TTSS--PPP-------SHHHHHHHHHHHHHHHTTHHHHHHHHHHHHHHHHHHHHHHHHHHHHHHHHHHHHHHHHHHHHHHHHHTHHHHHHHHHHHHHHHHHHHHHHTTTTHHHHHHHHHT---TTGGGSTTHHHHHHHHHHHHHHHHHTTTSTTHHHHHHHHHHHHHHHHHHHHHHHHHHHHHHHHHHHHHHS-TTS-HHHHHHHHHHHHHHHHHHHHHHHHHHHHHHTT-HHHHHHHHHHHHHHHHHHHHHHHHHHHHHHHH--S-HHHHHHHHHHHHHHHHHHHHHHHHHH--STTHHHHHHHHHHHHHHHHHHHHHHHTT---HHHHHHHHHHHHHHHHHHHHH-TTGGGTGGG-----TTSHHHHHHHHHHHHHHHHHHHHHHHHHHHHTS-HHHHHHHHHHS-HHHHHHHHHHHHHHSSHHHHHHHHHHHHHHHHHHHHHHHHTTT-SSHHHHHHHHHHHIIIIIIHHHHHHHHSHHHHHHHTHHHHHHHHHHHHHHHHHHHHHHHHHH---PPPPPPHHHHHHHHHHHHHTTTSTTPPPHHHHHHHHHHHHHHH-BGGGTGGG----EEEETT-B--HHHHHHHHHTT--EEEEE---SS---GGGEEEEEEGGG--TTGGGTSBGGGS-PBPPEEEETTSBHHHHHHHHHHTT-S--EEEEE--HHHHHHHHHHHHHHHHHHTSHHHHHHHHTT---TTTTT-TT-----TTS------EEEEEEHHHHHHHHH---

Solvent-accessible surface area (backbone atoms only — not comparable to full-atom values): 46207 Å² total; per-residue (Å²): 136,83,57,69,69,71,52,58,70,74,63,66,70,50,72,69,55,52,47,52,52,50,53,50,54,54,58,65,71,68,66,78,76,68,87,83,77,78,81,79,86,81,80,88,75,90,82,83,82,83,83,92,80,84,88,83,72,88,74,77,81,78,70,80,82,74,85,78,86,75,85,86,86,49,75,67,59,50,52,56,51,48,52,52,51,54,59,54,55,69,51,50,59,59,55,51,51,49,51,51,49,52,50,51,51,49,55,50,52,53,51,52,52,52,53,50,50,55,53,48,54,53,48,55,49,51,53,51,52,49,53,51,49,51,54,50,56,66,70,66,63,57,62,68,51,52,52,50,51,52,49,51,50,52,50,52,52,54,48,50,64,60,45,63,60,60,64,52,54,64,58,50,49,56,60,74,68,46,88,58,84,68,56,74,73,41,84,64,40,65,59,52,53,56,49,45,52,52,36,47,53,53,32,65,78,42,62,85,43,95,60,27,66,63,52,42,54,51,49,50,54,50,49,54,51,52,50,48,50,44,40,52,51,53,44,50,50,51,50,52,51,41,54,55,50,50,60,65,62,68,46,85,86,62,53,67,73,57,53,53,49,54,62,51,53,57,52,58,70,52,17,68,71,48,21,65,53,49,47,59,44,62,73,48,26,86,84,32,71,71,44,38,53,49,48,50,55,40,53,50,49,49,52,52,42,49,49,69,60,44,52,61,54,52,54,54,55,68,72,66,65,86,59,59,72,58,63,37,51,53,52,52,51,53,50,50,54,50,49,52,51,53,49,54,56,52,47,60,46,43,44,94,71,92,59,58,66,61,53,51,55,50,50,49,61,58,47,47,59,52,51,55,55,52,51,61,52,56,76,70,58,82,58,67,66,60,53,51,53,43,50,53,52,50,51,50,55,58,60,52,51,63,73,74,39,76,70,53,70,73,61,67,78,78,69,72,71,59,57,92,86,40,75,67,42,55,52,50,52,51,49,50,55,51,44,42,54,52,25,7,52,36,40,8,46,44,51,15,49,66,72,53,52,62,48,62,37,52,48,28,45,74,75,40,54,78,68,47,21,56,26,27,64,55,34,47,78,55,53,65,45,47,54,44,48,49,46,32,38,48,53,54,29,51,53,43,61,58,50,46,41,62,61,41,37,58,74,80,33,80,59,74,63,20,52,52,55,42,48,55,49,42,48,50,58,17,38,52,52,29,28,58,55,24,58,78,40,19,62,65,54,37,35,70,45,37,61,62,51,53,52,48,43,62,70,38,36,85,63,23,50,61,55,26,52,51,46,36,71,74,74,46,73,83,68,60,80,77,76,49,68,69,54,46,36,50,49,45,52,55,50,51,73,57,79,84,57,96,83,62,67,54,65,68,57,40,49,30,53,35,38,56,53,46,28,67,77,35,40,47,52,73,71,50,81,80,68,87,82,84,46,79,44,51,22,80,44,69,54,45,72,70,56,54,52,51,39,53,74,70,67,53,59,59,36,40,34,26,59,84,70,73,99,62,68,55,85,82,32,59,77,27,36,43,49,66,86,78,64,56,89,76,60,51,78,79,48,36,57,63,77,50,90,58,44,78,61,48,79,42,55,33,80,45,33,40,47,59,52,51,51,59,48,61,76,63,76,64,91,83,44,47,32,39,29,27,53,50,73,68,56,53,51,53,52,61,62,43,52,61,53,52,58,53,47,63,68,29,68,71,48,47,50,32,56,73,70,74,45,86,50,85,90,63,67,89,61,85,83,74,71,95,72,75,100,77,68,79,86,80,82,50,50,66,76,44,73,45,42,55,64,55,55,50,45,52,38,71,46,83,128

Sequence (801 aa):
MLSLESWEEKTQLSDVQKQTVHDLQEACMDLPLPSSWYVNKWTHSPIHTPPLKRNLSTADLLSSPQPTKDTIETLQSFHDWFAVLEQEMDQGDVYRDHLQKVVRYRDACDHFLACLGETKEVLEKVEGDYGWVLEKTRMVQAEPILKHQLQLTRLVDGLTDRLNYFNPLENVARLLNSSKENVCLDPAFIPVLSQLDQCIAYMNEHAHYRDAELYLIRFRQYMTRGMTLIKMYAVSTLKHLGQEIYKQLKDPSVSIGKQTTVCFVKFKSMAPTMKSLIHQIEKRCKEHQEYQSLYDDILYTYFQTRHYLLVPIITRKLQSDTTGLVSMAKSECAYMMNMCTDEFNLYHHFFQSSEEDRLYQYLELLTQQFYNHLWSKINREQDKKTLSELCSLFTMYVTQDEQHNHLFAIVEEESKQVQVGSAEFWSQIVAIICLVILSGIIAGLTLGLMSLDVTNLKILQLAGTRKQQYYATRILPIRQNGHILLTTLLLTNTVLNETLPILFDGIFCKGFISVIVSTVLLVLFSEIIPQAVFSKHGLAIGSLFAFPVRLLIGLWFIVAWPISKFLDWMLGAHEGFSYTESELGALIQLHDMTKNKQGCLNHQVSVMAQNVLQMQERKVSELLSSMSHLLFIPSDTLLNPTLISSYISHKYTHILVYESKGSLIDEDSVIGILTLSNLSKEEIFSKPAGELKLEPCLKVHSTIYISQLMTLLSERKQEEQVILVYRTEQEMEQSKELKPILVHHERSLSCRLKKFFGYLCHQCSHQEDEEEVDKSTLTIDVGLVGMLTTGDILHYVLCSK

pLDDT: mean 74.5, std 17.83, range [25.83, 95.81]

Organism: Rhizopus oryzae (NCBI:txid64495)